Protein 6BW4 (pdb70)

Organism: Homo sapiens (NCBI:txid9606)

Solvent-accessible surface area: 29988 Å² total

CATH classification: 2.130.10.10

Foldseek 3Di:
DVCVVVVVLVVVLVVLVVCCVAWFPDKDKDFFPAFWLEKEWDQDKADDPPDQWIKTKMWTWGADDPDWIWTWIWIATGGCGDIGTQATETDDHTFLYWDAFPVQRLWIWTWHQAFWIFIASNVPADRDYDPVSDHQGPDTEDDGGGTARAKEHQNVQGQWIWDFFQRQKIFIDRRPVVYYGYGPDIARQGPGGWQYKYAQNPDRQWIWTFFQVQWIFIAGNVDPHRRHGPDIANHDPGGWHDKEQQPVDRQWMWTFFQNQWIWIGGNVDRHDTPDIAHDGPGGWHDKYAFLPDRQWIWTFWFSQKIWIFGNVQPPPDDDDDGRRRTLDIDNNGSGTWSYKYHRNPDGQWMWITGRSRMIMTTGTDPVSVD/DDDDDDDDDD/DCVVVVCVVVVVLVVVLVVQVVCCVAWFPDKDKDFFPAFWLEKEWDQDKADPPPDQWIKTKMWTWGADDPDWIWTWIWIDIGGCDIGTQATATDAHTFLYWDAFLVQRLWIWTWHQARKIFIASRVPADRDYDPVSDHQGLETEDDDRGTARAWEHQPVQGQWIWTFFQRQKIFTDRCPPPGRHRYYGYGPDIARQGPGGWQYKYAQNPDRQWIWTFFQVQWIFIAGNVDPDRRHGPDIANHDPGGWHEKEQQNVDRQWIWTFFQNQWIWIAGNVDRHDTPDIAHDGPGGWHDKYYFLPDRQWIWTFWFSQKIWIFGNVQVPPDDPDPGRRRTLDIDNNGSGTWSYKYHRNPDGQWMWITHNSRMIMTTGTDPVSVD/DDDDDDDDDD

Radius of gyration: 29.32 Å; Cα contacts (8 Å, |Δi|>4): 2208; chains: 4; bounding box: 91×79×70 Å

B-factor: mean 55.77, std 14.51, range [29.57, 127.26]

Nearest PDB structures (foldseek):
  6bw4-assembly2_A  TM=9.961E-01  e=3.273E-75  Homo sapiens
  6bw3-assembly1_C  TM=1.002E+00  e=1.172E-74  Homo sapiens
  6bw3-assembly2_A  TM=9.959E-01  e=3.909E-73  Homo sapiens
  2xu7-assembly1_A  TM=9.858E-01  e=8.086E-69  Homo sapiens
  7n40-assembly1_A  TM=9.956E-01  e=6.657E-67  Homo sapiens

GO terms:
  GO:0005634 nucleus (C, IDA)
  GO:0008094 ATP-dependent activity, acting on DNA (F, IDA)
  GO:0006338 chromatin remodeling (P, IDA)
  GO:0005515 protein binding (F, IPI)
  GO:0000781 chromosome, telomeric region (C, IDA)
  GO:0016581 NuRD complex (C, IDA)
  GO:0016589 NURF complex (C, IDA)
  GO:0033186 CAF-1 complex (C, IDA)
  GO:0035098 ESC/E(Z) complex (C, IDA)
  GO:0008285 negative regulation of cell population proliferation (P, TAS)
  GO:0005654 nucleoplasm (C, TAS)
  GO:0042826 histone deacetylase binding (F, IPI)
  GO:0005654 nucleoplasm (C, IDA)
  GO:0006335 DNA replication-dependent chromatin assembly (P, IDA)
  GO:0006338 chromatin remodeling (P, HDA)
  GO:0000785 chromatin (C, IDA)
  GO:0006355 regulation of DNA-templated transcription (P, IDA)
  GO:0042393 histone binding (F, IDA)
  GO:0000118 histone deacetylase complex (C, IDA)
  GO:0032991 protein-containing complex (C, IDA)

Structure (mmCIF, N/CA/C/O backbone):
data_6BW4
#
_entry.id   6BW4
#
_cell.length_a   76.034
_cell.length_b   59.862
_cell.length_c   101.843
_cell.angle_alpha   90.000
_cell.angle_beta   94.550
_cell.angle_gamma   90.000
#
_symmetry.space_group_name_H-M   'P 1 21 1'
#
loop_
_entity.id
_entity.type
_entity.pdbx_description
1 polymer 'Histone-binding protein RBBP4'
2 polymer 'PR domain zinc finger protein 16'
3 non-polymer 'UNKNOWN ATOM OR ION'
4 water water
#
loop_
_atom_site.group_PDB
_atom_site.id
_atom_site.type_symbol
_atom_site.label_atom_id
_atom_site.label_alt_id
_atom_site.label_comp_id
_atom_site.label_asym_id
_atom_site.label_entity_id
_atom_site.label_seq_id
_atom_site.pdbx_PDB_ins_code
_atom_site.Cartn_x
_atom_site.Cartn_y
_atom_site.Cartn_z
_atom_site.occupancy
_atom_site.B_iso_or_equiv
_atom_site.auth_seq_id
_atom_site.auth_comp_id
_atom_site.auth_asym_id
_atom_site.auth_atom_id
_atom_site.pdbx_PDB_model_num
ATOM 1 N N . ASP A 1 11 ? 10.817 47.219 -21.963 1.00 113.57 9 ASP C N 1
ATOM 2 C CA . ASP A 1 11 ? 10.994 46.040 -21.064 1.00 110.94 9 ASP C CA 1
ATOM 3 C C . ASP A 1 11 ? 9.909 44.974 -21.268 1.00 108.14 9 ASP C C 1
ATOM 4 O O . ASP A 1 11 ? 10.181 43.789 -21.039 1.00 107.04 9 ASP C O 1
ATOM 6 N N . ASP A 1 12 ? 8.705 45.379 -21.694 1.00 107.70 10 ASP C N 1
ATOM 7 C CA . ASP A 1 12 ? 7.627 44.415 -22.011 1.00 104.11 10 ASP C CA 1
ATOM 8 C C . ASP A 1 12 ? 8.027 43.497 -23.177 1.00 102.90 10 ASP C C 1
ATOM 9 O O . ASP A 1 12 ? 8.225 42.286 -23.004 1.00 101.51 10 ASP C O 1
ATOM 11 N N . ALA A 1 13 ? 8.198 44.092 -24.356 1.00 105.25 11 ALA C N 1
ATOM 12 C CA . ALA A 1 13 ? 8.584 43.352 -25.584 1.00 103.75 11 ALA C CA 1
ATOM 13 C C . ALA A 1 13 ? 10.070 42.920 -25.641 1.00 103.19 11 ALA C C 1
ATOM 14 O O . ALA A 1 13 ? 10.505 42.359 -26.643 1.00 103.53 11 ALA C O 1
ATOM 16 N N . VAL A 1 14 ? 10.865 43.203 -24.605 1.00 101.20 12 VAL C N 1
ATOM 17 C CA . VAL A 1 14 ? 12.145 42.513 -24.395 1.00 99.85 12 VAL C CA 1
ATOM 18 C C . VAL A 1 14 ? 11.882 41.049 -23.999 1.00 97.86 12 VAL C C 1
ATOM 19 O O . VAL A 1 14 ? 12.512 40.169 -24.547 1.00 98.05 12 VAL C O 1
ATOM 21 N N . GLU A 1 15 ? 10.952 40.786 -23.080 1.00 93.73 13 GLU C N 1
ATOM 22 C CA . GLU A 1 15 ? 10.621 39.402 -22.706 1.00 89.62 13 GLU C CA 1
ATOM 23 C C . GLU A 1 15 ? 10.234 38.543 -23.928 1.00 88.99 13 GLU C C 1
ATOM 24 O O . GLU A 1 15 ? 10.584 37.351 -23.991 1.00 88.49 13 GLU C O 1
ATOM 27 N N . GLU A 1 16 ? 9.551 39.167 -24.901 1.00 87.91 14 GLU C N 1
ATOM 28 C CA . GLU A 1 16 ? 9.230 38.530 -26.198 1.00 85.65 14 GLU C CA 1
ATOM 29 C C . GLU A 1 16 ? 10.474 37.988 -26.940 1.00 85.82 14 GLU C C 1
ATOM 30 O O . GLU A 1 16 ? 10.413 36.916 -27.553 1.00 85.45 14 GLU C O 1
ATOM 33 N N . ARG A 1 17 ? 11.574 38.742 -26.890 1.00 84.88 15 ARG C N 1
ATOM 34 C CA . ARG A 1 17 ? 12.883 38.292 -27.394 1.00 84.84 15 ARG C CA 1
ATOM 35 C C . ARG A 1 17 ? 13.418 37.122 -26.567 1.00 82.38 15 ARG C C 1
ATOM 36 O O . ARG A 1 17 ? 13.949 36.189 -27.133 1.00 81.71 15 ARG C O 1
ATOM 44 N N . VAL A 1 18 ? 13.307 37.199 -25.241 1.00 79.53 16 VAL C N 1
ATOM 45 C CA . VAL A 1 18 ? 13.741 36.125 -24.337 1.00 78.40 16 VAL C CA 1
ATOM 46 C C . VAL A 1 18 ? 13.001 34.816 -24.634 1.00 75.14 16 VAL C C 1
ATOM 47 O O . VAL A 1 18 ? 13.621 33.756 -24.730 1.00 75.17 16 VAL C O 1
ATOM 49 N N . ILE A 1 19 ? 11.686 34.918 -24.808 1.00 72.29 17 ILE C N 1
ATOM 50 C CA . ILE A 1 19 ? 10.849 33.769 -25.133 1.00 71.10 17 ILE C CA 1
ATOM 51 C C . ILE A 1 19 ? 11.177 33.203 -26.527 1.00 71.70 17 ILE C C 1
ATOM 52 O O . ILE A 1 19 ? 11.304 31.989 -26.687 1.00 69.86 17 ILE C O 1
ATOM 57 N N . ASN A 1 20 ? 11.334 34.081 -27.515 1.00 73.01 18 ASN C N 1
ATOM 58 C CA . ASN A 1 20 ? 11.704 33.658 -28.874 1.00 74.26 18 ASN C CA 1
ATOM 59 C C . ASN A 1 20 ? 13.073 32.947 -28.945 1.00 75.23 18 ASN C C 1
ATOM 60 O O . ASN A 1 20 ? 13.206 31.969 -29.654 1.00 74.91 18 ASN C O 1
ATOM 62 N N . GLU A 1 21 ? 14.076 33.434 -28.218 1.00 75.88 19 GLU C N 1
ATOM 63 C CA . GLU A 1 21 ? 15.421 32.828 -28.241 1.00 77.97 19 GLU C CA 1
ATOM 64 C C . GLU A 1 21 ? 15.469 31.488 -27.497 1.00 76.06 19 GLU C C 1
ATOM 65 O O . GLU A 1 21 ? 16.160 30.576 -27.931 1.00 76.28 19 GLU C O 1
ATOM 71 N N . GLU A 1 22 ? 14.738 31.365 -26.394 1.00 73.63 20 GLU C N 1
ATOM 72 C CA . GLU A 1 22 ? 14.663 30.101 -25.659 1.00 72.28 20 GLU C CA 1
ATOM 73 C C . GLU A 1 22 ? 13.953 29.005 -26.460 1.00 69.69 20 GLU C C 1
ATOM 74 O O . GLU A 1 22 ? 14.374 27.847 -26.438 1.00 68.13 20 GLU C O 1
ATOM 80 N N . TYR A 1 23 ? 12.881 29.387 -27.149 1.00 67.64 21 TYR C N 1
ATOM 81 C CA . TYR A 1 23 ? 12.163 28.491 -28.044 1.00 66.88 21 TYR C CA 1
ATOM 82 C C . TYR A 1 23 ? 13.026 28.049 -29.242 1.00 68.77 21 TYR C C 1
ATOM 83 O O . TYR A 1 23 ? 12.899 26.923 -29.699 1.00 68.89 21 TYR C O 1
ATOM 92 N N . LYS A 1 24 ? 13.897 28.927 -29.734 1.00 70.78 22 LYS C N 1
ATOM 93 C CA . LYS A 1 24 ? 14.840 28.584 -30.803 1.00 72.86 22 LYS C CA 1
ATOM 94 C C . LYS A 1 24 ? 15.828 27.519 -30.343 1.00 73.54 22 LYS C C 1
ATOM 95 O O . LYS A 1 24 ? 16.107 26.583 -31.080 1.00 74.68 22 LYS C O 1
ATOM 97 N N . ILE A 1 25 ? 16.343 27.660 -29.124 1.00 72.70 23 ILE C N 1
ATOM 98 C CA . ILE A 1 25 ? 17.242 26.662 -28.536 1.00 72.92 23 ILE C CA 1
ATOM 99 C C . ILE A 1 25 ? 16.493 25.354 -28.257 1.00 70.56 23 ILE C C 1
ATOM 100 O O . ILE A 1 25 ? 16.991 24.280 -28.593 1.00 71.30 23 ILE C O 1
ATOM 105 N N . TRP A 1 26 ? 15.301 25.450 -27.678 1.00 67.53 24 TRP C N 1
ATOM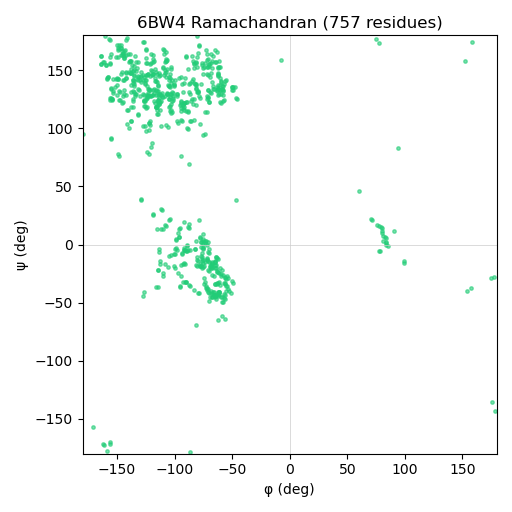 106 C CA . TRP A 1 26 ? 14.474 24.272 -27.401 1.00 65.54 24 TRP C CA 1
ATOM 107 C C . TRP A 1 26 ? 14.168 23.477 -28.695 1.00 66.08 24 TRP C C 1
ATOM 108 O O . TRP A 1 26 ? 14.357 22.264 -28.743 1.00 65.65 24 TRP C O 1
ATOM 119 N N . LYS A 1 27 ? 13.714 24.184 -29.724 1.00 67.00 25 LYS C N 1
ATOM 120 C CA . LYS A 1 27 ? 13.388 23.593 -31.025 1.00 68.14 25 LYS C CA 1
ATOM 121 C C . LYS A 1 27 ? 14.611 22.854 -31.606 1.00 70.54 25 LYS C C 1
ATOM 122 O O . LYS A 1 27 ? 14.474 21.748 -32.117 1.00 69.51 25 LYS C O 1
ATOM 125 N N . LYS A 1 28 ? 15.796 23.455 -31.496 1.00 72.58 26 LYS C N 1
ATOM 126 C CA . LYS A 1 28 ? 17.052 22.819 -31.953 1.00 75.42 26 LYS C CA 1
ATOM 127 C C . LYS A 1 28 ? 17.422 21.530 -31.196 1.00 74.70 26 LYS C C 1
ATOM 128 O O . LYS A 1 28 ? 18.005 20.630 -31.780 1.00 75.78 26 LYS C O 1
ATOM 130 N N . ASN A 1 29 ? 17.091 21.464 -29.908 1.00 72.93 27 ASN C N 1
ATOM 131 C CA . ASN A 1 29 ? 17.468 20.340 -29.038 1.00 72.70 27 ASN C CA 1
ATOM 132 C C . ASN A 1 29 ? 16.458 19.178 -28.958 1.00 70.96 27 ASN C C 1
ATOM 133 O O . ASN A 1 29 ? 16.766 18.160 -28.330 1.00 71.31 27 ASN C O 1
ATOM 138 N N . THR A 1 30 ? 15.287 19.308 -29.587 1.00 70.08 28 THR C N 1
ATOM 139 C CA . THR A 1 30 ? 14.249 18.273 -29.483 1.00 69.00 28 THR C CA 1
ATOM 140 C C . THR A 1 30 ? 14.673 16.845 -29.915 1.00 70.86 28 THR C C 1
ATOM 141 O O . THR A 1 30 ? 14.195 15.885 -29.329 1.00 70.23 28 THR C O 1
ATOM 145 N N . PRO A 1 31 ? 15.564 16.699 -30.916 1.00 75.28 29 PRO C N 1
ATOM 146 C CA . PRO A 1 31 ? 16.021 15.341 -31.253 1.00 77.71 29 PRO C CA 1
ATOM 147 C C . PRO A 1 31 ? 16.768 14.576 -30.150 1.00 79.05 29 PRO C C 1
ATOM 148 O O . PRO A 1 31 ? 16.773 13.346 -30.200 1.00 80.35 29 PRO C O 1
ATOM 152 N N . PHE A 1 32 ? 17.383 15.263 -29.187 1.00 80.26 30 PHE C N 1
ATOM 153 C CA . PHE A 1 32 ? 17.985 14.533 -28.057 1.00 81.12 30 PHE C CA 1
ATOM 154 C C . PHE A 1 32 ? 17.114 14.451 -26.813 1.00 76.87 30 PHE C C 1
ATOM 155 O O . PHE A 1 32 ? 17.275 13.513 -26.031 1.00 78.55 30 PHE C O 1
ATOM 163 N N . LEU A 1 33 ? 16.191 15.387 -26.633 1.00 71.59 31 LEU C N 1
ATOM 164 C CA . LEU A 1 33 ? 15.355 15.419 -25.421 1.00 66.96 31 LEU C CA 1
ATOM 165 C C . LEU A 1 33 ? 14.009 14.691 -25.526 1.00 62.44 31 LEU C C 1
ATOM 166 O O . LEU A 1 33 ? 13.377 14.430 -24.496 1.00 59.89 31 LEU C O 1
ATOM 171 N N . TYR A 1 34 ? 13.547 14.403 -26.745 1.00 61.23 32 TYR C N 1
ATOM 172 C CA . TYR A 1 34 ? 12.222 13.814 -26.953 1.00 58.80 32 TYR C CA 1
ATOM 173 C C . TYR A 1 34 ? 12.280 12.573 -27.844 1.00 59.42 32 TYR C C 1
ATOM 174 O O . TYR A 1 34 ? 13.082 12.509 -28.766 1.00 60.96 32 TYR C O 1
ATOM 183 N N . ASP A 1 35 ? 11.429 11.596 -27.556 1.00 58.36 33 ASP C N 1
ATOM 184 C CA . ASP A 1 35 ? 11.139 10.506 -28.504 1.00 59.51 33 ASP C CA 1
ATOM 185 C C . ASP A 1 35 ? 9.945 10.853 -29.391 1.00 58.44 33 ASP C C 1
ATOM 186 O O . ASP A 1 35 ? 9.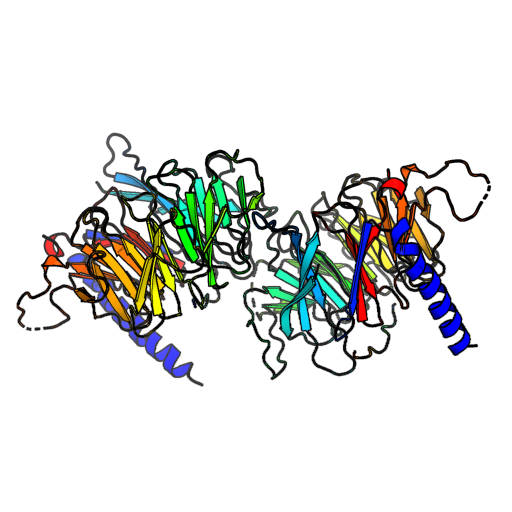742 10.225 -30.426 1.00 58.91 33 ASP C O 1
ATOM 191 N N . LEU A 1 36 ? 9.162 11.847 -28.990 1.00 56.70 34 LEU C N 1
ATOM 192 C CA . LEU A 1 36 ? 8.049 12.330 -29.789 1.00 55.74 34 LEU C CA 1
ATOM 193 C C . LEU A 1 36 ? 7.720 13.781 -29.426 1.00 54.68 34 LEU C C 1
ATOM 194 O O . LEU A 1 36 ? 7.633 14.118 -28.259 1.00 52.94 34 LEU C O 1
ATOM 199 N N . VAL A 1 37 ? 7.527 14.606 -30.450 1.00 56.16 35 VAL C N 1
ATOM 200 C CA . VAL A 1 37 ? 6.987 15.965 -30.315 1.00 55.97 35 VAL C CA 1
ATOM 201 C C . VAL A 1 37 ? 6.044 16.247 -31.473 1.00 56.10 35 VAL C C 1
ATOM 202 O O . VAL A 1 37 ? 6.481 16.296 -32.609 1.00 58.35 35 VAL C O 1
ATOM 206 N N . MET A 1 38 ? 4.764 16.448 -31.177 1.00 55.45 36 MET C N 1
ATOM 207 C CA . MET A 1 38 ? 3.795 16.878 -32.183 1.00 56.46 36 MET C CA 1
ATOM 208 C C . MET A 1 38 ? 3.222 18.201 -31.704 1.00 54.79 36 MET C C 1
ATOM 209 O O . MET A 1 38 ? 2.779 18.307 -30.567 1.00 51.43 36 MET C O 1
ATOM 214 N N . THR A 1 39 ? 3.260 19.192 -32.590 1.00 55.90 37 THR C N 1
ATOM 215 C CA . THR A 1 39 ? 2.718 20.518 -32.314 1.00 55.66 37 THR C CA 1
ATOM 216 C C . THR A 1 39 ? 1.527 20.768 -33.234 1.00 55.30 37 THR C C 1
ATOM 217 O O . THR A 1 39 ? 1.568 20.458 -34.421 1.00 55.38 37 THR C O 1
ATOM 221 N N . HIS A 1 40 ? 0.468 21.328 -32.666 1.00 54.23 38 HIS C N 1
ATOM 222 C CA . HIS A 1 40 ? -0.728 21.654 -33.427 1.00 53.90 38 HIS C CA 1
ATOM 223 C C . HIS A 1 40 ? -1.335 22.944 -32.899 1.00 52.57 38 HIS C C 1
ATOM 224 O O . HIS A 1 40 ? -1.535 23.104 -31.696 1.00 49.71 38 HIS C O 1
ATOM 231 N N . ALA A 1 41 ? -1.608 23.855 -33.824 1.00 53.32 39 ALA C N 1
ATOM 232 C CA . ALA A 1 41 ? -2.232 25.117 -33.523 1.00 53.27 39 ALA C CA 1
ATOM 233 C C . ALA A 1 41 ? -3.745 24.923 -33.635 1.00 52.75 39 ALA C C 1
ATOM 234 O O . ALA A 1 41 ? -4.266 24.649 -34.723 1.00 53.22 39 ALA C O 1
ATOM 236 N N . LEU A 1 42 ? -4.450 25.057 -32.510 1.00 50.56 40 LEU C N 1
ATOM 237 C CA . LEU A 1 42 ? -5.891 25.047 -32.532 1.00 50.41 40 LEU C CA 1
ATOM 238 C C . LEU A 1 42 ? -6.418 26.416 -33.059 1.00 52.18 40 LEU C C 1
ATOM 239 O O . LEU A 1 42 ? -5.736 27.453 -32.940 1.00 52.94 40 LEU C O 1
ATOM 244 N N . GLU A 1 43 ? -7.624 26.400 -33.633 1.00 53.08 41 GLU C N 1
ATOM 245 C CA . GLU A 1 43 ? -8.307 27.629 -34.076 1.00 56.06 41 GLU C CA 1
ATOM 246 C C . GLU A 1 43 ? -8.459 28.627 -32.924 1.00 55.24 41 GLU C C 1
ATOM 247 O O . GLU A 1 43 ? -8.188 29.822 -33.095 1.00 56.09 41 GLU C O 1
ATOM 253 N N . TRP A 1 44 ? -8.915 28.116 -31.778 1.00 51.90 42 TRP C N 1
ATOM 254 C CA . TRP A 1 44 ? -8.947 28.832 -30.523 1.00 51.42 42 TRP C CA 1
ATOM 255 C C . TRP A 1 44 ? -8.207 28.044 -29.445 1.00 49.19 42 TRP C C 1
ATOM 256 O O . TRP A 1 44 ? -8.131 26.811 -29.524 1.00 49.69 42 TRP C O 1
ATOM 267 N N . PRO A 1 45 ? -7.711 28.735 -28.394 1.00 47.79 43 PRO C N 1
ATOM 268 C CA . PRO A 1 45 ? -7.083 27.977 -27.309 1.00 45.75 43 PRO C CA 1
ATOM 269 C C . PRO A 1 45 ? -8.056 27.129 -26.525 1.00 44.58 43 PRO C C 1
ATOM 270 O O . PRO A 1 45 ? -9.241 27.439 -26.471 1.00 43.39 43 PRO C O 1
ATOM 274 N N . SER A 1 46 ? -7.551 26.027 -25.957 1.00 43.30 44 SER C N 1
ATOM 275 C CA . SER A 1 46 ? -8.304 25.196 -25.044 1.00 41.73 44 SER C CA 1
ATOM 276 C C . SER A 1 46 ? -7.796 25.489 -23.620 1.00 42.05 44 SER C C 1
ATOM 277 O O . SER A 1 46 ? -6.606 25.588 -23.401 1.00 41.46 44 SER C O 1
ATOM 280 N N . LEU A 1 47 ? -8.716 25.634 -22.675 1.00 41.81 45 LEU C N 1
ATOM 281 C CA . LEU A 1 47 ? -8.377 25.705 -21.272 1.00 41.72 45 LEU C CA 1
ATOM 282 C C . LEU A 1 47 ? -8.280 24.325 -20.614 1.00 41.54 45 LEU C C 1
ATOM 283 O O . LEU A 1 47 ? -7.881 24.245 -19.488 1.00 40.93 45 LEU C O 1
ATOM 288 N N . THR A 1 48 ? -8.605 23.270 -21.353 1.00 41.66 46 THR C N 1
ATOM 289 C CA . THR A 1 48 ? -8.832 21.941 -20.813 1.00 41.01 46 THR C CA 1
ATOM 290 C C . THR A 1 48 ? -8.281 20.849 -21.743 1.00 39.48 46 THR C C 1
ATOM 291 O O . THR A 1 48 ? -8.243 20.988 -22.969 1.00 37.89 46 THR C O 1
ATOM 295 N N . ALA A 1 49 ? -7.819 19.757 -21.135 1.00 38.90 47 ALA C N 1
ATOM 296 C CA . ALA A 1 49 ? -7.303 18.638 -21.915 1.00 39.29 47 ALA C CA 1
ATOM 297 C C . ALA A 1 49 ? -7.457 17.388 -21.113 1.00 38.95 47 ALA C C 1
ATOM 298 O O . ALA A 1 49 ? -7.100 17.377 -19.934 1.00 38.39 47 ALA C O 1
ATOM 300 N N . GLN A 1 50 ? -8.021 16.344 -21.722 1.00 37.81 48 GLN C N 1
ATOM 301 C CA . GLN A 1 50 ? -8.121 15.024 -21.069 1.00 36.92 48 GLN C CA 1
ATOM 302 C C . GLN A 1 50 ? -8.182 13.985 -22.157 1.00 36.98 48 GLN C C 1
ATOM 303 O O . GLN A 1 50 ? -9.065 14.025 -23.021 1.00 36.18 48 GLN C O 1
ATOM 309 N N . TRP A 1 51 ? -7.269 13.037 -22.097 1.00 37.59 49 TRP C N 1
ATOM 310 C CA . TRP A 1 51 ? -7.326 11.866 -22.971 1.00 37.99 49 TRP C CA 1
ATOM 311 C C . TRP A 1 51 ? -8.532 11.028 -22.640 1.00 36.95 49 TRP C C 1
ATOM 312 O O . TRP A 1 51 ? -8.829 10.790 -21.471 1.00 35.23 49 TRP C O 1
ATOM 323 N N . LEU A 1 52 ? -9.262 10.617 -23.671 1.00 38.42 50 LEU C N 1
ATOM 324 C CA . LEU A 1 52 ? -10.289 9.596 -23.520 1.00 40.10 50 LEU C CA 1
ATOM 325 C C . LEU A 1 52 ? -9.587 8.211 -23.329 1.00 40.95 50 LEU C C 1
ATOM 326 O O . LEU A 1 52 ? -8.430 8.030 -23.721 1.00 40.78 50 LEU C O 1
ATOM 331 N N . PRO A 1 53 ? -10.265 7.246 -22.715 1.00 41.97 51 PRO C N 1
ATOM 332 C CA . PRO A 1 53 ? -9.559 5.993 -22.303 1.00 43.97 51 PRO C CA 1
ATOM 333 C C . PRO A 1 53 ? -9.237 5.022 -23.445 1.00 45.09 51 PRO C C 1
ATOM 334 O O . PRO A 1 53 ? -8.338 4.164 -23.285 1.00 46.77 51 PRO C O 1
ATOM 338 N N . ASP A 1 54 ? -9.922 5.157 -24.585 1.00 44.09 52 ASP C N 1
ATOM 339 C CA . ASP A 1 54 ? -9.813 4.190 -25.656 1.00 44.40 52 ASP C CA 1
ATOM 340 C C . ASP A 1 54 ? -8.614 4.434 -26.583 1.00 43.66 52 ASP C C 1
ATOM 341 O O . ASP A 1 54 ? -8.282 5.574 -26.899 1.00 45.53 52 ASP C O 1
ATOM 346 N N . VAL A 1 55 ? -7.991 3.345 -27.014 1.00 43.41 53 VAL C N 1
ATOM 347 C CA . VAL A 1 55 ? -7.019 3.328 -28.081 1.00 42.86 53 VAL C CA 1
ATOM 348 C C . VAL A 1 55 ? -7.442 2.285 -29.102 1.00 43.61 53 VAL C C 1
ATOM 349 O O . VAL A 1 55 ? -7.917 1.217 -28.743 1.00 42.47 53 VAL C O 1
ATOM 353 N N . THR A 1 56 ? -7.235 2.603 -30.380 1.00 44.14 54 THR C N 1
ATOM 354 C CA . THR A 1 56 ? -7.472 1.704 -31.465 1.00 46.50 54 THR C CA 1
ATOM 355 C C . THR A 1 56 ? -6.138 1.493 -32.159 1.00 47.63 54 THR C C 1
ATOM 356 O O . THR A 1 56 ? -5.437 2.465 -32.429 1.00 47.88 54 THR C O 1
ATOM 360 N N . ARG A 1 57 ? -5.793 0.237 -32.444 1.00 48.59 55 ARG C N 1
ATOM 361 C CA . ARG A 1 57 ? -4.544 -0.117 -33.113 1.00 50.90 55 ARG C CA 1
ATOM 362 C C . ARG A 1 57 ? -4.884 -0.847 -34.422 1.00 53.70 55 ARG C C 1
ATOM 363 O O . ARG A 1 57 ? -4.902 -2.082 -34.451 1.00 54.34 55 ARG C O 1
ATOM 371 N N . PRO A 1 58 ? -5.166 -0.093 -35.513 1.00 54.81 56 PRO C N 1
ATOM 372 C CA . PRO A 1 58 ? -5.671 -0.795 -36.719 1.00 57.33 56 PRO C CA 1
ATOM 373 C C . PRO A 1 58 ? -4.667 -1.794 -37.281 1.00 60.19 56 PRO C C 1
ATOM 374 O O . PRO A 1 58 ? -3.478 -1.489 -37.362 1.00 59.88 56 PRO C O 1
ATOM 378 N N . GLU A 1 59 ? -5.148 -2.975 -37.667 1.00 63.79 57 GLU C N 1
ATOM 379 C CA . GLU A 1 59 ? -4.281 -4.044 -38.177 1.00 68.32 57 GLU C CA 1
ATOM 380 C C . GLU A 1 59 ? -3.479 -3.579 -39.389 1.00 70.35 57 GLU C C 1
ATOM 381 O O . GLU A 1 59 ? -4.038 -3.070 -40.370 1.00 68.24 57 GLU C O 1
ATOM 387 N N . GLY A 1 60 ? -2.159 -3.719 -39.283 1.00 73.52 58 GLY C N 1
ATOM 388 C CA . GLY A 1 60 ? -1.260 -3.464 -40.406 1.00 78.19 58 GLY C CA 1
ATOM 389 C C . GLY A 1 60 ? -0.963 -2.005 -40.716 1.00 79.25 58 GLY C C 1
ATOM 390 O O . GLY A 1 60 ? -0.464 -1.704 -41.801 1.00 82.09 58 GLY C O 1
ATOM 391 N N . LYS A 1 61 ? -1.262 -1.096 -39.785 1.00 78.55 59 LYS C N 1
ATOM 392 C CA . LYS A 1 61 ? -0.896 0.312 -39.926 1.00 78.22 59 LYS C CA 1
ATOM 393 C C . LYS A 1 61 ? 0.239 0.610 -38.957 1.00 76.88 59 LYS C C 1
ATOM 394 O O . LYS A 1 61 ? 0.414 -0.097 -37.979 1.00 76.35 59 LYS C O 1
ATOM 400 N N . ASP A 1 62 ? 1.000 1.664 -39.232 1.00 77.81 60 ASP C N 1
ATOM 401 C CA . ASP A 1 62 ? 2.163 2.039 -38.395 1.00 77.07 60 ASP C CA 1
ATOM 402 C C . ASP A 1 62 ? 1.836 2.964 -37.213 1.00 71.22 60 ASP C C 1
ATOM 403 O O . ASP A 1 62 ? 2.750 3.523 -36.606 1.00 71.56 60 ASP C O 1
ATOM 408 N N . PHE A 1 63 ? 0.553 3.105 -36.872 1.00 65.03 61 PHE C N 1
ATOM 409 C CA . PHE A 1 63 ? 0.122 4.066 -35.866 1.00 60.45 61 PHE C CA 1
ATOM 410 C C . PHE A 1 63 ? -1.050 3.531 -35.049 1.00 56.51 61 PHE C C 1
ATOM 411 O O . PHE A 1 63 ? -1.725 2.612 -35.471 1.00 54.88 61 PHE C O 1
ATOM 419 N N . SER A 1 64 ? -1.306 4.173 -33.912 1.00 51.25 62 SER C N 1
ATOM 420 C CA . SER A 1 64 ? -2.525 3.981 -33.133 1.00 49.55 62 SER C CA 1
ATOM 421 C C . SER A 1 64 ? -3.338 5.271 -33.008 1.00 48.20 62 SER C C 1
ATOM 422 O O . SER A 1 64 ? -2.799 6.351 -33.154 1.00 47.30 62 SER C O 1
ATOM 425 N N . ILE A 1 65 ? -4.634 5.137 -32.745 1.00 48.34 63 ILE C N 1
ATOM 426 C CA . ILE A 1 65 ? -5.562 6.265 -32.707 1.00 47.60 63 ILE C CA 1
ATOM 427 C C . ILE A 1 65 ? -6.074 6.441 -31.298 1.00 46.41 63 ILE C C 1
ATOM 428 O O . ILE A 1 65 ? -6.677 5.516 -30.727 1.00 44.68 63 ILE C O 1
ATOM 433 N N . HIS A 1 66 ? -5.848 7.649 -30.778 1.00 44.61 64 HIS C N 1
ATOM 434 C CA . HIS A 1 66 ? -6.222 8.093 -29.449 1.00 45.09 64 HIS C CA 1
ATOM 435 C C . HIS A 1 66 ? -7.128 9.279 -29.567 1.00 45.55 64 HIS C C 1
ATOM 436 O O . HIS A 1 66 ? -7.194 9.894 -30.651 1.00 48.71 64 HIS C O 1
ATOM 443 N N . ARG A 1 67 ? -7.822 9.619 -28.494 1.00 44.36 65 ARG C N 1
ATOM 444 C CA . ARG A 1 67 ? -8.768 10.739 -28.549 1.00 45.31 65 ARG C CA 1
ATOM 445 C C . ARG A 1 67 ? -8.674 11.602 -27.291 1.00 43.94 65 ARG C C 1
ATOM 446 O O . ARG A 1 67 ? -8.299 11.104 -26.205 1.00 41.62 65 ARG C O 1
ATOM 454 N N . LEU A 1 68 ? -8.986 12.891 -27.461 1.00 43.12 66 LEU C N 1
ATOM 455 C CA . LEU A 1 68 ? -8.853 13.900 -26.424 1.00 43.77 66 LEU C CA 1
ATOM 456 C C . LEU A 1 68 ? -10.144 14.694 -26.300 1.00 43.56 66 LEU C C 1
ATOM 457 O O . LEU A 1 68 ? -10.764 15.023 -27.320 1.00 42.51 66 LEU C O 1
ATOM 462 N N . VAL A 1 69 ? -10.513 15.026 -25.068 1.00 42.37 67 VAL C N 1
ATOM 463 C CA . VAL A 1 69 ? -11.540 16.002 -24.806 1.00 43.78 67 VAL C CA 1
ATOM 464 C C . VAL A 1 69 ? -10.853 17.369 -24.655 1.00 43.89 67 VAL C C 1
ATOM 465 O O . VAL A 1 69 ? -9.962 17.569 -23.771 1.00 42.06 67 VAL C O 1
ATOM 469 N N . LEU A 1 70 ? -11.276 18.290 -25.510 1.00 42.33 68 LEU C N 1
ATOM 470 C CA . LEU A 1 70 ? -10.797 19.676 -25.511 1.00 41.67 68 LEU C CA 1
ATOM 471 C C . LEU A 1 70 ? -11.985 20.615 -25.454 1.00 42.31 68 LEU C C 1
ATOM 472 O O . LEU A 1 70 ? -13.140 20.178 -25.474 1.00 43.10 68 LEU C O 1
ATOM 477 N N . GLY A 1 71 ? -11.702 21.912 -25.330 1.00 43.03 69 GLY C N 1
ATOM 478 C CA . GLY A 1 71 ? -12.731 22.926 -25.452 1.00 43.15 69 GLY C CA 1
ATOM 479 C C . GLY A 1 71 ? -12.169 24.111 -26.187 1.00 44.30 69 GLY C C 1
ATOM 480 O O . GLY A 1 71 ? -10.995 24.110 -26.582 1.00 44.53 69 GLY C O 1
ATOM 481 N N . THR A 1 72 ? -13.026 25.104 -26.405 1.00 45.35 70 THR C N 1
ATOM 482 C CA . THR A 1 72 ? -12.596 26.408 -26.886 1.00 45.80 70 THR C CA 1
ATOM 483 C C . THR A 1 72 ? -12.646 27.464 -25.777 1.00 45.29 70 THR C C 1
ATOM 484 O O . THR A 1 72 ? -13.367 27.346 -24.805 1.00 42.50 70 THR C O 1
ATOM 488 N N . HIS A 1 73 ? -11.881 28.520 -26.001 1.00 47.06 71 HIS C N 1
ATOM 489 C CA . HIS A 1 73 ? -11.942 29.766 -25.255 1.00 47.85 71 HIS C CA 1
ATOM 490 C C . HIS A 1 73 ? -11.812 30.825 -26.327 1.00 50.53 71 HIS C C 1
ATOM 491 O O . HIS A 1 73 ? -10.758 30.986 -26.921 1.00 50.86 71 HIS C O 1
ATOM 498 N N . THR A 1 74 ? -12.918 31.495 -26.629 1.00 51.65 72 THR C N 1
ATOM 499 C CA . THR A 1 74 ? -12.944 32.494 -27.685 1.00 53.49 72 THR C CA 1
ATOM 500 C C . THR A 1 74 ? -13.034 33.853 -27.044 1.00 55.59 72 THR C C 1
ATOM 501 O O . THR A 1 74 ? -13.359 33.965 -25.870 1.00 56.11 72 THR C O 1
ATOM 505 N N . SER A 1 75 ? -12.775 34.870 -27.835 1.00 59.92 73 SER C N 1
ATOM 506 C CA . SER A 1 75 ? -13.049 36.227 -27.437 1.00 62.48 73 SER C CA 1
ATOM 507 C C . SER A 1 75 ? -14.275 36.522 -28.289 1.00 63.03 73 SER C C 1
ATOM 508 O O . SER A 1 75 ? -14.175 36.704 -29.497 1.00 64.93 73 SER C O 1
ATOM 511 N N . ASP A 1 76 ? -15.445 36.448 -27.674 1.00 61.88 74 ASP C N 1
ATOM 512 C CA . ASP A 1 76 ? -16.691 36.915 -28.271 1.00 62.65 74 ASP C CA 1
ATOM 513 C C . ASP A 1 76 ? -17.051 36.199 -29.596 1.00 61.98 74 ASP C C 1
ATOM 514 O O . ASP A 1 76 ? -17.412 36.833 -30.587 1.00 62.26 74 ASP C O 1
ATOM 519 N N . GLU A 1 77 ? -16.937 34.879 -29.597 1.00 58.39 75 GLU C N 1
ATOM 520 C CA . GLU A 1 77 ? -17.410 34.025 -30.696 1.00 59.40 75 GLU C CA 1
ATOM 521 C C . GLU A 1 77 ? -17.974 32.732 -30.127 1.00 56.19 75 GLU C C 1
ATOM 522 O O . GLU A 1 77 ? -17.782 32.436 -28.946 1.00 50.29 75 GLU C O 1
ATOM 528 N N . GLN A 1 78 ? -18.679 31.963 -30.953 1.00 54.99 76 GLN C N 1
ATOM 529 C CA . GLN A 1 78 ? -19.338 30.749 -30.467 1.00 54.43 76 GLN C CA 1
ATOM 530 C C . GLN A 1 78 ? -18.302 29.745 -29.937 1.00 51.27 76 GLN C C 1
ATOM 531 O O . GLN A 1 78 ? -17.324 29.463 -30.596 1.00 51.25 76 GLN C O 1
ATOM 537 N N . ASN A 1 79 ? -18.500 29.254 -28.718 1.00 48.49 77 ASN C N 1
ATOM 538 C CA . ASN A 1 79 ? -17.620 28.238 -28.168 1.00 45.89 77 ASN C CA 1
ATOM 539 C C . ASN A 1 79 ? -18.084 26.822 -28.490 1.00 45.74 77 ASN C C 1
ATOM 540 O O . ASN A 1 79 ? -19.236 26.598 -28.799 1.00 45.57 77 ASN C O 1
ATOM 545 N N . HIS A 1 80 ? -17.165 25.871 -28.376 1.00 45.23 78 HIS C N 1
ATOM 546 C CA . HIS A 1 80 ? -17.472 24.446 -28.586 1.00 45.34 78 HIS C CA 1
ATOM 547 C C . HIS A 1 80 ? -16.727 23.539 -27.616 1.00 44.97 78 HIS C C 1
ATOM 548 O O . HIS A 1 80 ? -15.585 23.804 -27.274 1.00 43.69 78 HIS C O 1
ATOM 555 N N . LEU A 1 81 ? -17.420 22.480 -27.191 1.00 45.99 79 LEU C N 1
ATOM 556 C CA . LEU A 1 81 ? -16.808 21.291 -26.612 1.00 44.82 79 LEU C CA 1
ATOM 557 C C . LEU A 1 81 ? -16.341 20.444 -27.774 1.00 44.82 79 LEU C C 1
ATOM 558 O O . LEU A 1 81 ? -17.071 20.289 -28.768 1.00 44.85 79 LEU C O 1
ATOM 563 N N . VAL A 1 82 ? -15.128 19.897 -27.648 1.00 43.55 80 VAL C N 1
ATOM 564 C CA . VAL A 1 82 ? -14.420 19.318 -28.785 1.00 44.48 80 VAL C CA 1
ATOM 565 C C . VAL A 1 82 ? -13.869 17.927 -28.453 1.00 43.74 80 VAL C C 1
ATOM 566 O O . VAL A 1 82 ? -13.255 17.741 -27.417 1.00 39.24 80 VAL C O 1
ATOM 570 N N . ILE A 1 83 ? -14.067 16.970 -29.357 1.00 45.63 81 ILE C N 1
ATOM 571 C CA . ILE A 1 83 ? -13.357 15.669 -29.261 1.00 46.48 81 ILE C CA 1
ATOM 572 C C . ILE A 1 83 ? -12.430 15.627 -30.470 1.00 47.46 81 ILE C C 1
ATOM 573 O O . ILE A 1 83 ? -12.887 15.772 -31.624 1.00 45.45 81 ILE C O 1
ATOM 578 N N . ALA A 1 84 ? -11.136 15.494 -30.199 1.00 46.56 82 ALA C N 1
ATOM 579 C CA . ALA A 1 84 ? -10.128 15.363 -31.245 1.00 48.19 82 ALA C CA 1
ATOM 580 C C . ALA A 1 84 ? -9.549 13.952 -31.256 1.00 49.36 82 ALA C C 1
ATOM 581 O O . ALA A 1 84 ? -9.497 13.281 -30.205 1.00 46.63 82 ALA C O 1
ATOM 583 N N . SER A 1 85 ? -9.100 13.531 -32.440 1.00 50.68 83 SER C N 1
ATOM 584 C CA . SER A 1 85 ? -8.331 12.310 -32.607 1.00 52.43 83 SER C CA 1
ATOM 585 C C . SER A 1 85 ? -6.864 12.640 -32.899 1.00 52.66 83 SER C C 1
ATOM 586 O O . SER A 1 85 ? -6.543 13.619 -33.581 1.00 53.89 83 SER C O 1
ATOM 589 N N . VAL A 1 86 ? -5.982 11.808 -32.378 1.00 52.11 84 VAL C N 1
ATOM 590 C CA . VAL A 1 86 ? -4.541 11.956 -32.516 1.00 52.04 84 VAL C CA 1
ATOM 591 C C . VAL A 1 86 ? -4.020 10.614 -32.985 1.00 51.99 84 VAL C C 1
ATOM 592 O O . VAL A 1 86 ? -4.316 9.618 -32.357 1.00 49.84 84 VAL C O 1
ATOM 596 N N . GLN A 1 87 ? -3.254 10.595 -34.067 1.00 53.22 85 GLN C N 1
ATOM 597 C CA . GLN A 1 87 ? -2.537 9.386 -34.515 1.00 55.92 85 GLN C CA 1
ATOM 598 C C . GLN A 1 87 ? -1.131 9.433 -33.945 1.00 58.02 85 GLN C C 1
ATOM 599 O O . GLN A 1 87 ? -0.399 10.395 -34.181 1.00 61.25 85 GLN C O 1
ATOM 605 N N . LEU A 1 88 ? -0.764 8.402 -33.192 1.00 57.87 86 LEU C N 1
ATOM 606 C CA . LEU A 1 88 ? 0.562 8.279 -32.595 1.00 59.74 86 LEU C CA 1
ATOM 607 C C . LEU A 1 88 ? 1.264 7.086 -33.217 1.00 63.17 86 LEU C C 1
ATOM 608 O O . LEU A 1 88 ? 0.642 6.044 -33.380 1.00 62.53 86 LEU C O 1
ATOM 613 N N . PRO A 1 89 ? 2.559 7.240 -33.552 1.00 66.78 87 PRO C N 1
ATOM 614 C CA . PRO A 1 89 ? 3.288 6.107 -34.140 1.00 69.14 87 PRO C CA 1
ATOM 615 C C . PRO A 1 89 ? 3.590 4.986 -33.147 1.00 69.12 87 PRO C C 1
ATOM 616 O O . PRO A 1 89 ? 3.500 5.176 -31.939 1.00 68.06 87 PRO C O 1
ATOM 620 N N . ASN A 1 90 ? 3.941 3.811 -33.678 1.00 71.54 88 ASN C N 1
ATOM 621 C CA . ASN A 1 90 ? 4.264 2.636 -32.860 1.00 71.31 88 ASN C CA 1
ATOM 622 C C . ASN A 1 90 ? 5.712 2.743 -32.371 1.00 72.91 88 ASN C C 1
ATOM 623 O O . ASN A 1 90 ? 6.579 1.940 -32.715 1.00 76.32 88 ASN C O 1
ATOM 628 N N . GLY A 1 115 ? 1.706 11.075 -38.207 1.00 85.76 113 GLY C N 1
ATOM 629 C CA . GLY A 1 115 ? 1.104 11.519 -36.955 1.00 84.27 113 GLY C CA 1
ATOM 630 C C . GLY A 1 115 ? 0.303 12.797 -37.145 1.00 83.31 113 GLY C C 1
ATOM 631 O O . GLY A 1 115 ? 0.873 13.881 -37.110 1.00 87.14 113 GLY C O 1
ATOM 632 N N . LYS A 1 116 ? -1.010 12.660 -37.360 1.00 80.97 114 LYS C N 1
ATOM 633 C CA . LYS A 1 116 ? -1.930 13.785 -37.576 1.00 79.30 114 LYS C CA 1
ATOM 634 C C . LYS A 1 116 ? -2.822 14.017 -36.365 1.00 74.73 114 LYS C C 1
ATOM 635 O O . LYS A 1 116 ? -3.005 13.118 -35.536 1.00 70.79 114 LYS C O 1
ATOM 638 N N . ILE A 1 117 ? -3.375 15.228 -36.279 1.00 71.95 115 ILE C N 1
ATOM 639 C CA . ILE A 1 117 ? -4.341 15.621 -35.243 1.00 68.31 115 ILE C CA 1
ATOM 640 C C . ILE A 1 117 ? -5.567 16.181 -35.945 1.00 67.94 115 ILE C C 1
ATOM 641 O O . ILE A 1 117 ? -5.446 17.109 -36.731 1.00 71.70 115 ILE C O 1
ATOM 646 N N . GLU A 1 118 ? -6.739 15.613 -35.664 1.00 66.13 116 GLU C N 1
ATOM 647 C CA . GLU A 1 118 ? -7.986 15.938 -36.371 1.00 65.71 116 GLU C CA 1
ATOM 648 C C . GLU A 1 118 ? -9.151 16.095 -35.380 1.00 66.06 116 GLU C C 1
ATOM 649 O O . GLU A 1 118 ? -9.285 15.321 -34.427 1.00 63.62 116 GLU C O 1
ATOM 651 N N . ILE A 1 119 ? -9.994 17.093 -35.605 1.00 66.00 117 ILE C N 1
ATOM 652 C CA . ILE A 1 119 ? -11.198 17.285 -34.791 1.00 65.21 117 ILE C CA 1
ATOM 653 C C . ILE A 1 119 ? -12.253 16.295 -35.259 1.00 62.40 117 ILE C C 1
ATOM 654 O O . ILE A 1 119 ? -12.532 16.261 -36.417 1.00 65.87 117 ILE C O 1
ATOM 659 N N . GLU A 1 120 ? -12.841 15.512 -34.361 1.00 60.67 118 GLU C N 1
ATOM 660 C CA . GLU A 1 120 ? -13.926 14.565 -34.713 1.00 61.26 118 GLU C CA 1
ATOM 661 C C . GLU A 1 120 ? -15.319 15.132 -34.489 1.00 59.42 118 GLU C C 1
ATOM 662 O O . GLU A 1 120 ? -16.239 14.768 -35.208 1.00 58.54 118 GLU C O 1
ATOM 668 N N . ILE A 1 121 ? -15.510 15.936 -33.439 1.00 56.74 119 ILE C N 1
ATOM 669 C CA . ILE A 1 121 ? -16.825 16.556 -33.220 1.00 56.69 119 ILE C CA 1
ATOM 670 C C . ILE A 1 121 ? -16.701 17.856 -32.441 1.00 55.36 119 ILE C C 1
ATOM 671 O O . ILE A 1 121 ? -15.864 18.001 -31.510 1.00 52.18 119 ILE C O 1
ATOM 676 N N . LYS A 1 122 ? -17.539 18.810 -32.846 1.00 53.57 120 LYS C N 1
ATOM 677 C CA . LYS A 1 122 ? -17.734 20.069 -32.119 1.00 54.90 120 LYS C CA 1
ATOM 678 C C . LYS A 1 122 ? -19.207 20.200 -31.738 1.00 52.70 120 LYS C C 1
ATOM 679 O O . LYS A 1 122 ? -20.091 20.049 -32.589 1.00 53.84 120 LYS C O 1
ATOM 685 N N . ILE A 1 123 ? -19.446 20.447 -30.456 1.00 49.28 121 ILE C N 1
ATOM 686 C CA . ILE A 1 123 ? -20.778 20.605 -29.881 1.00 49.00 121 ILE C CA 1
ATOM 687 C C . ILE A 1 123 ? -20.904 22.037 -29.312 1.00 47.44 121 ILE C C 1
ATOM 688 O O . ILE A 1 123 ? -20.033 22.506 -28.586 1.00 44.88 121 ILE C O 1
ATOM 693 N N . ASN A 1 124 ? -22.016 22.705 -29.605 1.00 48.27 122 ASN C N 1
ATOM 694 C CA . ASN A 1 124 ? -22.225 24.092 -29.185 1.00 48.19 122 ASN C CA 1
ATOM 695 C C . ASN A 1 124 ? -22.189 24.180 -27.655 1.00 47.14 122 ASN C C 1
ATOM 696 O O . ASN A 1 124 ? -22.838 23.380 -26.941 1.00 46.36 122 ASN C O 1
ATOM 701 N N . HIS A 1 125 ? -21.444 25.167 -27.148 1.00 47.23 123 HIS C N 1
ATOM 702 C CA . HIS A 1 125 ? -21.268 25.352 -25.734 1.00 46.78 123 HIS C CA 1
ATOM 703 C C . HIS A 1 125 ? -21.423 26.831 -25.379 1.00 48.37 123 HIS C C 1
ATOM 704 O O . HIS A 1 125 ? -20.881 27.673 -26.072 1.00 48.20 123 HIS C O 1
ATOM 711 N N . GLU A 1 126 ? -22.144 27.127 -24.291 1.00 50.40 124 GLU C N 1
ATOM 712 C CA . GLU A 1 126 ? -22.421 28.521 -23.856 1.00 51.82 124 GLU C CA 1
ATOM 713 C C . GLU A 1 126 ? -21.231 29.015 -23.050 1.00 50.98 124 GLU C C 1
ATOM 714 O O . GLU A 1 126 ? -21.002 28.591 -21.889 1.00 50.85 124 GLU C O 1
ATOM 717 N N . GLY A 1 127 ? -20.469 29.910 -23.669 1.00 50.58 125 GLY C N 1
ATOM 718 C CA . GLY A 1 127 ? -19.253 30.422 -23.072 1.00 49.31 125 GLY C CA 1
ATOM 719 C C . GLY A 1 127 ? -18.115 29.435 -23.188 1.00 48.38 125 GLY C C 1
ATOM 720 O O . GLY A 1 127 ? -18.283 28.284 -23.648 1.00 48.27 125 GLY C O 1
ATOM 721 N N . GLU A 1 128 ? -16.936 29.893 -22.780 1.00 47.30 126 GLU C N 1
ATOM 722 C CA . GLU A 1 128 ? -15.735 29.072 -22.848 1.00 46.79 126 GLU C CA 1
ATOM 723 C C . GLU A 1 128 ? -15.853 27.829 -21.967 1.00 44.34 126 GLU C C 1
ATOM 724 O O . GLU A 1 128 ? -16.574 27.804 -20.976 1.00 43.18 126 GLU C O 1
ATOM 730 N N . VAL A 1 129 ? -15.131 26.786 -22.349 1.00 43.72 127 VAL C N 1
ATOM 731 C CA . VAL A 1 129 ? -15.117 25.552 -21.586 1.00 41.37 127 VAL C CA 1
ATOM 732 C C . VAL A 1 129 ? -13.982 25.713 -20.571 1.00 40.81 127 VAL C C 1
ATOM 733 O O . VAL A 1 129 ? -12.793 25.559 -20.918 1.00 39.63 127 VAL C O 1
ATOM 737 N N . ASN A 1 130 ? -14.338 26.049 -19.327 1.00 41.08 128 ASN C N 1
ATOM 738 C CA . ASN A 1 130 ? -13.334 26.173 -18.230 1.00 40.81 128 ASN C CA 1
ATOM 739 C C . ASN A 1 130 ? -12.644 24.835 -17.969 1.00 40.88 128 ASN C C 1
ATOM 740 O O . ASN A 1 130 ? -11.425 24.786 -17.821 1.00 41.19 128 ASN C O 1
ATOM 745 N N . ARG A 1 131 ? -13.433 23.765 -17.937 1.00 40.49 129 ARG C N 1
ATOM 746 C CA . ARG A 1 131 ? -12.947 22.415 -17.722 1.00 40.08 129 ARG C CA 1
ATOM 747 C C . ARG A 1 131 ? -13.972 21.405 -18.263 1.00 40.27 129 ARG C C 1
ATOM 748 O O . ARG A 1 131 ? -15.174 21.638 -18.192 1.00 41.57 129 ARG C O 1
ATOM 756 N N . ALA A 1 132 ? -13.482 20.323 -18.847 1.00 38.74 130 ALA C N 1
ATOM 757 C CA . ALA A 1 132 ? -14.330 19.244 -19.372 1.00 40.15 130 ALA C CA 1
ATOM 758 C C . ALA A 1 132 ? -13.726 17.920 -18.912 1.00 39.60 130 ALA C C 1
ATOM 759 O O . ALA A 1 132 ? -12.531 17.697 -19.133 1.00 40.45 130 ALA C O 1
ATOM 761 N N . ARG A 1 133 ? -14.552 17.057 -18.326 1.00 39.33 131 ARG C N 1
ATOM 762 C CA . ARG A 1 133 ? -14.118 15.746 -17.808 1.00 38.36 131 ARG C CA 1
ATOM 763 C C . ARG A 1 133 ? -15.111 14.642 -18.137 1.00 39.40 131 ARG C C 1
ATOM 764 O O . ARG A 1 133 ? -16.314 14.798 -17.905 1.00 41.37 131 ARG C O 1
ATOM 772 N N . TYR A 1 134 ? -14.628 13.511 -18.662 1.00 38.93 132 TYR C N 1
ATOM 773 C CA . TYR A 1 134 ? -15.517 12.389 -19.025 1.00 40.06 132 TYR C CA 1
ATOM 774 C C . TYR A 1 134 ? -15.848 11.512 -17.806 1.00 40.27 132 TYR C C 1
ATOM 775 O O . TYR A 1 134 ? -15.061 11.436 -16.878 1.00 39.32 132 TYR C O 1
ATOM 784 N N . MET A 1 135 ? -17.009 10.868 -17.818 1.00 41.04 133 MET C N 1
ATOM 785 C CA . MET A 1 135 ? -17.432 10.009 -16.730 1.00 42.17 133 MET C CA 1
ATOM 786 C C . MET A 1 135 ? -16.802 8.618 -16.954 1.00 42.08 133 MET C C 1
ATOM 787 O O . MET A 1 135 ? -17.055 8.016 -17.971 1.00 41.54 133 MET C O 1
ATOM 792 N N . PRO A 1 136 ? -15.980 8.116 -15.997 1.00 42.84 134 PRO C N 1
ATOM 793 C CA . PRO A 1 136 ? -15.300 6.789 -16.138 1.00 42.82 134 PRO C CA 1
ATOM 794 C C . PRO A 1 136 ? -16.233 5.643 -16.466 1.00 43.20 134 PRO C C 1
ATOM 795 O O . PRO A 1 136 ? -15.935 4.839 -17.341 1.00 43.64 134 PRO C O 1
ATOM 799 N N . GLN A 1 137 ? -17.407 5.620 -15.848 1.00 43.92 135 GLN C N 1
ATOM 800 C CA . GLN A 1 137 ? -18.364 4.543 -16.064 1.00 44.45 135 GLN C CA 1
ATOM 801 C C . GLN A 1 137 ? -19.180 4.662 -17.350 1.00 46.57 135 GLN C C 1
ATOM 802 O O . GLN A 1 137 ? -19.831 3.668 -17.758 1.00 47.16 135 GLN C O 1
ATOM 808 N N . ASN A 1 138 ? -19.175 5.828 -18.000 1.00 44.30 136 ASN C N 1
ATOM 809 C CA . ASN A 1 138 ? -19.741 5.943 -19.365 1.00 45.61 136 ASN C CA 1
ATOM 810 C C . ASN A 1 138 ? -19.060 7.135 -20.041 1.00 45.76 136 ASN C C 1
ATOM 811 O O . ASN A 1 138 ? -19.504 8.271 -19.862 1.00 43.85 136 ASN C O 1
ATOM 816 N N . PRO A 1 139 ? -17.951 6.875 -20.765 1.00 47.34 137 PRO C N 1
ATOM 817 C CA . PRO A 1 139 ? -17.107 7.954 -21.282 1.00 47.05 137 PRO C CA 1
ATOM 818 C C . PRO A 1 139 ? -17.699 8.758 -22.443 1.00 47.64 137 PRO C C 1
ATOM 819 O O . PRO A 1 139 ? -17.047 9.694 -22.894 1.00 51.21 137 PRO C O 1
ATOM 823 N N . CYS A 1 140 ? -18.910 8.422 -22.897 1.00 46.92 138 CYS C N 1
ATOM 824 C CA . CYS A 1 140 ? -19.700 9.337 -23.724 1.00 47.38 138 CYS C CA 1
ATOM 825 C C . CYS A 1 140 ? -20.213 10.557 -22.967 1.00 46.41 138 CYS C C 1
ATOM 826 O O . CYS A 1 140 ? -20.602 11.526 -23.607 1.00 46.24 138 CYS C O 1
ATOM 829 N N . ILE A 1 141 ? -20.260 10.485 -21.635 1.00 45.28 139 ILE C N 1
ATOM 830 C CA . ILE A 1 141 ? -20.813 11.523 -20.771 1.00 45.01 139 ILE C CA 1
ATOM 831 C C . ILE A 1 141 ? -19.695 12.463 -20.329 1.00 43.65 139 ILE C C 1
ATOM 832 O O . ILE A 1 141 ? -18.709 12.027 -19.696 1.00 42.85 139 ILE C O 1
ATOM 837 N N . ILE A 1 142 ? -19.845 13.743 -20.676 1.00 43.12 140 ILE C N 1
ATOM 838 C CA . ILE A 1 142 ? -18.828 14.754 -20.381 1.00 41.60 140 ILE C CA 1
ATOM 839 C C . ILE A 1 142 ? -19.462 15.881 -19.588 1.00 40.98 140 ILE C C 1
ATOM 840 O O . ILE A 1 142 ? -20.508 16.430 -19.974 1.00 39.50 140 ILE C O 1
ATOM 845 N N . ALA A 1 143 ? -18.851 16.192 -18.444 1.00 39.78 141 ALA C N 1
ATOM 846 C CA . ALA A 1 143 ? -19.267 17.361 -17.648 1.00 39.94 141 ALA C CA 1
ATOM 847 C C . ALA A 1 143 ? -18.388 18.523 -18.038 1.00 39.12 141 ALA C C 1
ATOM 848 O O . ALA A 1 143 ? -17.196 18.323 -18.326 1.00 37.51 141 ALA C O 1
ATOM 850 N N . THR A 1 144 ? -18.974 19.723 -18.067 1.00 40.32 142 THR C N 1
ATOM 851 C CA . THR A 1 144 ? -18.217 20.938 -18.338 1.00 41.39 142 THR C CA 1
ATOM 852 C C . THR A 1 144 ? -18.557 22.076 -17.341 1.00 41.86 142 THR C C 1
ATOM 853 O O . THR A 1 144 ? -19.687 22.189 -16.819 1.00 41.41 142 THR C O 1
ATOM 857 N N . LYS A 1 145 ? -17.547 22.904 -17.093 1.00 42.29 143 LYS C N 1
ATOM 858 C CA . LYS A 1 145 ? -17.676 24.127 -16.306 1.00 43.80 143 LYS C CA 1
ATOM 859 C C . LYS A 1 145 ? -17.752 25.292 -17.263 1.00 44.54 143 LYS C C 1
ATOM 860 O O . LYS A 1 145 ? -16.908 25.405 -18.161 1.00 44.09 143 LYS C O 1
ATOM 866 N N . THR A 1 146 ? -18.776 26.132 -17.092 1.00 46.22 144 THR C N 1
ATOM 867 C CA . THR A 1 146 ? -19.009 27.289 -17.965 1.00 48.44 144 THR C CA 1
ATOM 868 C C . THR A 1 146 ? -18.707 28.597 -17.218 1.00 49.22 144 THR C C 1
ATOM 869 O O . THR A 1 146 ? -18.597 28.585 -16.016 1.00 45.13 144 THR C O 1
ATOM 873 N N . PRO A 1 147 ? -18.612 29.739 -17.947 1.00 51.35 145 PRO C N 1
ATOM 874 C CA . PRO A 1 147 ? -18.436 30.983 -17.204 1.00 52.54 145 PRO C CA 1
ATOM 875 C C . PRO A 1 147 ? -19.667 31.466 -16.442 1.00 53.88 145 PRO C C 1
ATOM 876 O O . PRO A 1 147 ? -19.552 32.412 -15.694 1.00 55.33 145 PRO C O 1
ATOM 880 N N . SER A 1 148 ? -20.826 30.893 -16.676 1.00 54.84 146 SER C N 1
ATOM 881 C CA . SER A 1 148 ? -21.980 31.104 -15.815 1.00 57.06 146 SER C CA 1
ATOM 882 C C . SER A 1 148 ? -21.874 30.080 -14.682 1.00 58.51 146 SER C C 1
ATOM 883 O O . SER A 1 148 ? -20.911 29.279 -14.584 1.00 57.34 146 SER C O 1
ATOM 886 N N . SER A 1 149 ? -22.850 30.075 -13.794 1.00 59.58 147 SER C N 1
ATOM 887 C CA . SER A 1 149 ? -22.727 29.170 -12.661 1.00 58.88 147 SER C CA 1
ATOM 888 C C . SER A 1 149 ? -23.121 27.734 -13.000 1.00 58.00 147 SER C C 1
ATOM 889 O O . SER A 1 149 ? -22.821 26.820 -12.226 1.00 54.80 147 SER C O 1
ATOM 892 N N . ASP A 1 150 ? -23.769 27.515 -14.156 1.00 57.21 148 ASP C N 1
ATOM 893 C CA . ASP A 1 150 ? -24.171 26.140 -14.550 1.00 57.31 148 ASP C CA 1
ATOM 894 C C . ASP A 1 150 ? -23.001 25.218 -14.853 1.00 52.92 148 ASP C C 1
ATOM 895 O O . ASP A 1 150 ? -22.005 25.613 -15.449 1.00 53.26 148 ASP C O 1
ATOM 900 N N . VAL A 1 151 ? -23.117 23.997 -14.335 1.00 51.01 149 VAL C N 1
ATOM 901 C CA . VAL A 1 151 ? -22.288 22.881 -14.755 1.00 46.34 149 VAL C CA 1
ATOM 902 C C . VAL A 1 151 ? -23.135 22.102 -15.771 1.00 45.01 149 VAL C C 1
ATOM 903 O O . VAL A 1 151 ? -24.325 21.842 -15.523 1.00 44.92 149 VAL C O 1
ATOM 907 N N . LEU A 1 152 ? -22.558 21.811 -16.931 1.00 42.83 150 LEU C N 1
ATOM 908 C CA . LEU A 1 152 ? -23.322 21.164 -17.970 1.00 43.31 150 LEU C CA 1
ATOM 909 C C . LEU A 1 152 ? -22.905 19.705 -18.120 1.00 41.76 150 LEU C C 1
ATOM 910 O O . LEU A 1 152 ? -21.752 19.340 -17.846 1.00 39.81 150 LEU C O 1
ATOM 915 N N . VAL A 1 153 ? -23.845 18.876 -18.555 1.00 42.08 151 VAL C N 1
ATOM 916 C CA . VAL A 1 153 ? -23.542 17.478 -18.884 1.00 41.82 151 VAL C CA 1
ATOM 917 C C . VAL A 1 153 ? -24.017 17.184 -20.291 1.00 42.00 151 VAL C C 1
ATOM 918 O O . VAL A 1 153 ? -25.193 17.384 -20.608 1.00 42.40 151 VAL C O 1
ATOM 922 N N . PHE A 1 154 ? -23.076 16.728 -21.114 1.00 41.53 152 PHE C N 1
ATOM 923 C CA . PHE A 1 154 ? -23.307 16.306 -22.469 1.00 42.71 152 PHE C CA 1
ATOM 924 C C . PHE A 1 154 ? -23.052 14.805 -22.650 1.00 42.63 152 PHE C C 1
ATOM 925 O O . PHE A 1 154 ? -22.041 14.294 -22.210 1.00 42.62 152 PHE C O 1
ATOM 933 N N . ASP A 1 155 ? -23.973 14.107 -23.296 1.00 45.97 153 ASP C N 1
ATOM 934 C CA . ASP A 1 155 ? -23.704 12.776 -23.883 1.00 45.83 153 ASP C CA 1
ATOM 935 C C . ASP A 1 155 ? -23.313 13.070 -25.314 1.00 45.71 153 ASP C C 1
ATOM 936 O O . ASP A 1 155 ? -24.163 13.422 -26.108 1.00 46.16 153 ASP C O 1
ATOM 941 N N . TYR A 1 156 ? -22.033 12.949 -25.656 1.00 45.52 154 TYR C N 1
ATOM 942 C CA . TYR A 1 156 ? -21.581 13.432 -26.967 1.00 47.86 154 TYR C CA 1
ATOM 943 C C . TYR A 1 156 ? -22.092 12.681 -28.188 1.00 48.96 154 TYR C C 1
ATOM 944 O O . TYR A 1 156 ? -22.039 13.210 -29.298 1.00 49.81 154 TYR C O 1
ATOM 953 N N . THR A 1 157 ? -22.627 11.479 -27.979 1.00 47.79 155 THR C N 1
ATOM 954 C CA . THR A 1 157 ? -23.216 10.705 -29.064 1.00 48.51 155 THR C CA 1
ATOM 955 C C . THR A 1 157 ? -24.660 11.129 -29.361 1.00 49.94 155 THR C C 1
ATOM 956 O O . THR A 1 157 ? -25.250 10.569 -30.263 1.00 50.77 155 THR C O 1
ATOM 960 N N . LYS A 1 158 ? -25.232 12.061 -28.584 1.00 50.59 156 LYS C N 1
ATOM 961 C CA . LYS A 1 158 ? -26.589 12.570 -28.810 1.00 52.80 156 LYS C CA 1
ATOM 962 C C . LYS A 1 158 ? -26.634 13.979 -29.450 1.00 54.92 156 LYS C C 1
ATOM 963 O O . LYS A 1 158 ? -27.667 14.667 -29.351 1.00 54.98 156 LYS C O 1
ATOM 969 N N . HIS A 1 159 ? -25.563 14.392 -30.129 1.00 55.31 157 HIS C N 1
ATOM 970 C CA . HIS A 1 159 ? -25.491 15.723 -30.750 1.00 56.71 157 HIS C CA 1
ATOM 971 C C . HIS A 1 159 ? -25.069 15.589 -32.179 1.00 59.15 157 HIS C C 1
ATOM 972 O O . HIS A 1 159 ? -24.319 14.672 -32.467 1.00 59.84 157 HIS C O 1
ATOM 979 N N . PRO A 1 160 ? -25.543 16.491 -33.067 1.00 63.18 158 PRO C N 1
ATOM 980 C CA . PRO A 1 160 ? -25.299 16.217 -34.480 1.00 66.23 158 PRO C CA 1
ATOM 981 C C . PRO A 1 160 ? -23.817 16.291 -34.857 1.00 67.09 158 PRO C C 1
ATOM 982 O O . PRO A 1 160 ? -23.024 16.821 -34.086 1.00 65.79 158 PRO C O 1
ATOM 986 N N . SER A 1 161 ? -23.455 15.712 -36.004 1.00 70.16 159 SER C N 1
ATOM 987 C CA . SER A 1 161 ? -22.049 15.652 -36.461 1.00 70.67 159 SER C CA 1
ATOM 988 C C . SER A 1 161 ? -21.506 17.064 -36.724 1.00 70.09 159 SER C C 1
ATOM 989 O O . SER A 1 161 ? -20.408 17.434 -36.286 1.00 69.43 159 SER C O 1
ATOM 991 N N . LYS A 1 162 ? -22.309 17.847 -37.430 1.00 70.43 160 LYS C N 1
ATOM 992 C CA . LYS A 1 162 ? -22.074 19.294 -37.553 1.00 70.49 160 LYS C CA 1
ATOM 993 C C . LYS A 1 162 ? -22.855 20.019 -36.448 1.00 68.05 160 LYS C C 1
ATOM 994 O O . LYS A 1 162 ? -24.063 19.800 -36.312 1.00 69.92 160 LYS C O 1
ATOM 996 N N . PRO A 1 163 ? -22.217 20.937 -35.706 1.00 64.79 161 PRO C N 1
ATOM 997 C CA . PRO A 1 163 ? -23.022 21.809 -34.824 1.00 65.45 161 PRO C CA 1
ATOM 998 C C . PRO A 1 163 ? -23.917 22.811 -35.579 1.00 69.86 161 PRO C C 1
ATOM 999 O O . PRO A 1 163 ? -23.594 23.242 -36.712 1.00 70.00 161 PRO C O 1
ATOM 1003 N N . ASP A 1 164 ? -25.067 23.121 -34.985 1.00 72.46 162 ASP C N 1
ATOM 1004 C CA . ASP A 1 164 ? -26.033 24.024 -35.636 1.00 74.78 162 ASP C CA 1
ATOM 1005 C C . ASP A 1 164 ? -25.425 25.441 -35.662 1.00 75.33 162 ASP C C 1
ATOM 1006 O O . ASP A 1 164 ? -24.914 25.892 -34.623 1.00 70.42 162 ASP C O 1
ATOM 1011 N N . PRO A 1 165 ? -25.449 26.117 -36.846 1.00 77.44 163 PRO C N 1
ATOM 1012 C CA . PRO A 1 165 ? -25.003 27.517 -36.951 1.00 78.95 163 PRO C CA 1
ATOM 1013 C C . PRO A 1 165 ? -25.706 28.503 -36.018 1.00 79.41 163 PRO C C 1
ATOM 1014 O O . PRO A 1 165 ? -25.106 29.511 -35.654 1.00 80.03 163 PRO C O 1
ATOM 1018 N N . SER A 1 166 ? -26.961 28.228 -35.654 1.00 79.14 164 SER C N 1
ATOM 1019 C CA . SER A 1 166 ? -27.672 29.036 -34.647 1.00 79.10 164 SER C CA 1
ATOM 1020 C C . SER A 1 166 ? -26.869 29.260 -33.350 1.00 76.21 164 SER C C 1
ATOM 1021 O O . SER A 1 166 ? -27.037 30.271 -32.700 1.00 77.83 164 SER C O 1
ATOM 1024 N N . GLY A 1 167 ? -26.031 28.294 -32.986 1.00 72.21 165 GLY C N 1
ATOM 1025 C CA . GLY A 1 167 ? -25.201 28.358 -31.802 1.00 68.88 165 GLY C CA 1
ATOM 1026 C C . GLY A 1 167 ? -25.895 27.954 -30.520 1.00 66.57 165 GLY C C 1
ATOM 1027 O O . GLY A 1 167 ? -25.291 28.081 -29.451 1.00 66.03 165 GLY C O 1
ATOM 1028 N N . GLU A 1 168 ? -27.140 27.463 -30.596 1.00 65.49 166 GLU C N 1
ATOM 1029 C CA . GLU A 1 168 ? -27.888 27.120 -29.394 1.00 65.25 166 GLU C CA 1
ATOM 1030 C C . GLU A 1 168 ? -27.164 25.990 -28.615 1.00 62.29 166 GLU C C 1
ATOM 1031 O O . GLU A 1 168 ? -26.672 25.019 -29.203 1.00 61.53 166 GLU C O 1
ATOM 1034 N N . CYS A 1 169 ? -27.068 26.160 -27.301 1.00 60.84 167 CYS C N 1
ATOM 1035 C CA . CYS A 1 169 ? -26.505 25.144 -26.427 1.00 58.30 167 CYS C CA 1
ATOM 1036 C C . CYS A 1 169 ? -27.637 24.312 -25.871 1.00 58.78 167 CYS C C 1
ATOM 1037 O O . CYS A 1 169 ? -28.535 24.858 -25.219 1.00 60.70 167 CYS C O 1
ATOM 1040 N N . ASN A 1 170 ? -27.622 23.004 -26.131 1.00 58.24 168 ASN C N 1
ATOM 1041 C CA . ASN A 1 170 ? -28.643 22.105 -25.598 1.00 58.58 168 ASN C CA 1
ATOM 1042 C C . ASN A 1 170 ? -27.927 21.019 -24.816 1.00 55.05 168 ASN C C 1
ATOM 1043 O O . ASN A 1 170 ? -27.762 19.922 -25.301 1.00 54.31 168 ASN C O 1
ATOM 1048 N N . PRO A 1 171 ? -27.524 21.322 -23.571 1.00 53.68 169 PRO C N 1
ATOM 1049 C CA . PRO A 1 171 ? -26.947 20.246 -22.770 1.00 51.61 169 PRO C CA 1
ATOM 1050 C C . PRO A 1 171 ? -27.973 19.179 -22.390 1.00 51.32 169 PRO C C 1
ATOM 1051 O O . PRO A 1 171 ? -29.164 19.427 -22.336 1.00 52.38 169 PRO C O 1
ATOM 1055 N N . ASP A 1 172 ? -27.498 17.991 -22.110 1.00 50.41 170 ASP C N 1
ATOM 1056 C CA . ASP A 1 172 ? -28.380 16.928 -21.644 1.00 51.55 170 ASP C CA 1
ATOM 1057 C C . ASP A 1 172 ? -28.845 17.100 -20.197 1.00 51.16 170 ASP C C 1
ATOM 1058 O O . ASP A 1 172 ? -29.971 16.735 -19.855 1.00 51.77 170 ASP C O 1
ATOM 1063 N N . LEU A 1 173 ? -27.996 17.693 -19.361 1.00 49.45 171 LEU C N 1
ATOM 1064 C CA . LEU A 1 173 ? -28.410 18.162 -18.031 1.00 50.13 171 LEU C CA 1
ATOM 1065 C C . LEU A 1 173 ? -27.802 19.531 -17.714 1.00 48.99 171 LEU C C 1
ATOM 1066 O O . LEU A 1 173 ? -26.706 19.857 -18.159 1.00 46.89 171 LEU C O 1
ATOM 1071 N N . ARG A 1 174 ? -28.546 20.326 -16.960 1.00 51.05 172 ARG C N 1
ATOM 1072 C CA . ARG A 1 174 ? -28.007 21.538 -16.327 1.00 52.19 172 ARG C CA 1
ATOM 1073 C C . ARG A 1 174 ? -27.993 21.312 -14.840 1.00 50.37 172 ARG C C 1
ATOM 1074 O O . ARG A 1 174 ? -29.034 21.030 -14.238 1.00 50.99 172 ARG C O 1
ATOM 1082 N N . LEU A 1 175 ? -26.812 21.451 -14.257 1.00 48.93 173 LEU C N 1
ATOM 1083 C CA . LEU A 1 175 ? -26.617 21.201 -12.829 1.00 48.81 173 LEU C CA 1
ATOM 1084 C C . LEU A 1 175 ? -26.511 22.530 -12.092 1.00 49.14 173 LEU C C 1
ATOM 1085 O O . LEU A 1 175 ? -25.592 23.302 -12.328 1.00 47.20 173 LEU C O 1
ATOM 1090 N N . ARG A 1 176 ? -27.496 22.776 -11.226 1.00 51.82 174 ARG C N 1
ATOM 1091 C CA . ARG A 1 176 ? -27.670 24.026 -10.515 1.00 52.95 174 ARG C CA 1
ATOM 1092 C C . ARG A 1 176 ? -27.192 23.854 -9.078 1.00 53.17 174 ARG C C 1
ATOM 1093 O O . ARG A 1 176 ? -27.244 22.768 -8.522 1.00 52.11 174 ARG C O 1
ATOM 1095 N N . GLY A 1 177 ? -26.754 24.958 -8.488 1.00 54.31 175 GLY C N 1
ATOM 1096 C CA . GLY A 1 177 ? -26.225 24.982 -7.138 1.00 54.98 175 GLY C CA 1
ATOM 1097 C C . GLY A 1 177 ? -25.246 26.121 -6.906 1.00 55.52 175 GLY C C 1
ATOM 1098 O O . GLY A 1 177 ? -25.245 26.723 -5.840 1.00 58.49 175 GLY C O 1
ATOM 1099 N N . HIS A 1 178 ? -24.395 26.399 -7.883 1.00 54.26 176 HIS C N 1
ATOM 1100 C CA . HIS A 1 178 ? -23.391 27.442 -7.754 1.00 54.74 176 HIS C CA 1
ATOM 1101 C C . HIS A 1 178 ? -23.988 28.830 -8.077 1.00 56.71 176 HIS C C 1
ATOM 1102 O O . HIS A 1 178 ? -24.984 28.928 -8.793 1.00 57.40 176 HIS C O 1
ATOM 1109 N N . GLN A 1 179 ? -23.365 29.879 -7.544 1.00 58.11 177 GLN C N 1
ATOM 1110 C CA . GLN A 1 179 ? -23.670 31.271 -7.895 1.00 59.63 177 GLN C CA 1
ATOM 1111 C C . GLN A 1 179 ? -22.588 31.887 -8.803 1.00 57.83 177 GLN C C 1
ATOM 1112 O O . GLN A 1 179 ? -22.764 32.998 -9.284 1.00 57.61 177 GLN C O 1
ATOM 1118 N N . LYS A 1 180 ? -21.455 31.213 -8.999 1.00 55.84 178 LYS C N 1
ATOM 1119 C CA . LYS A 1 180 ? -20.377 31.734 -9.841 1.00 55.26 178 LYS C CA 1
ATOM 1120 C C . LYS A 1 180 ? -19.703 30.609 -10.605 1.00 54.23 178 LYS C C 1
ATOM 1121 O O . LYS A 1 180 ? -19.816 29.421 -10.234 1.00 52.14 178 LYS C O 1
ATOM 1125 N N . GLU A 1 181 ? -18.907 31.002 -11.599 1.00 53.09 179 GLU C N 1
ATOM 1126 C CA . GLU A 1 181 ? -18.067 30.071 -12.325 1.00 52.87 179 GLU C CA 1
ATOM 1127 C C . GLU A 1 181 ? -17.005 29.403 -11.463 1.00 51.11 179 GLU C C 1
ATOM 1128 O O . GLU A 1 181 ? -16.683 29.886 -10.379 1.00 50.04 179 GLU C O 1
ATOM 1134 N N . GLY A 1 182 ? -16.424 28.347 -12.010 1.00 48.57 180 GLY C N 1
ATOM 1135 C CA . GLY A 1 182 ? -15.321 27.660 -11.391 1.00 49.41 180 GLY C CA 1
ATOM 1136 C C . GLY A 1 182 ? -14.545 26.804 -12.357 1.00 49.00 180 GLY C C 1
ATOM 1137 O O . GLY A 1 182 ? -14.743 26.850 -13.579 1.00 46.97 180 GLY C O 1
ATOM 1138 N N . TYR A 1 183 ? -13.624 26.038 -11.789 1.00 48.06 181 TYR C N 1
ATOM 1139 C CA . TYR A 1 183 ? -12.770 25.174 -12.565 1.00 48.38 181 TYR C CA 1
ATOM 1140 C C . TYR A 1 183 ? -12.801 23.729 -12.084 1.00 47.20 181 TYR C C 1
ATOM 1141 O O . TYR A 1 183 ? -12.850 22.830 -12.908 1.00 50.26 181 TYR C O 1
ATOM 1150 N N . GLY A 1 184 ? -12.804 23.492 -10.781 1.00 43.78 182 GLY C N 1
ATOM 1151 C CA . GLY A 1 184 ? -12.763 22.126 -10.270 1.00 43.95 182 GLY C CA 1
ATOM 1152 C C . GLY A 1 184 ? -13.931 21.251 -10.688 1.00 41.86 182 GLY C C 1
ATOM 1153 O O . GLY A 1 184 ? -15.061 21.639 -10.550 1.00 42.17 182 GLY C O 1
ATOM 1154 N N . LEU A 1 185 ? -13.642 20.044 -11.148 1.00 40.68 183 LEU C N 1
ATOM 1155 C CA . LEU A 1 185 ? -14.666 19.121 -11.617 1.00 40.23 183 LEU C CA 1
ATOM 1156 C C . LEU A 1 185 ? -14.151 17.718 -11.466 1.00 39.46 183 LEU C C 1
ATOM 1157 O O . LEU A 1 185 ? -13.071 17.443 -11.972 1.00 39.83 183 LEU C O 1
ATOM 1162 N N . SER A 1 186 ? -14.885 16.847 -10.778 1.00 39.69 184 SER C N 1
ATOM 1163 C CA . SER A 1 186 ? -14.428 15.453 -10.562 1.00 39.47 184 SER C CA 1
ATOM 1164 C C . SER A 1 186 ? -15.556 14.427 -10.505 1.00 39.59 184 SER C C 1
ATOM 1165 O O . SER A 1 186 ? -16.457 14.538 -9.682 1.00 41.80 184 SER C O 1
ATOM 1168 N N . TRP A 1 187 ? -15.489 13.412 -11.361 1.00 39.20 185 TRP C N 1
ATOM 1169 C CA . TRP A 1 187 ? -16.417 12.295 -11.278 1.00 39.61 185 TRP C CA 1
ATOM 1170 C C . TRP A 1 187 ? -15.930 11.211 -10.295 1.00 40.57 185 TRP C C 1
ATOM 1171 O O . TRP A 1 187 ? -14.735 10.861 -10.274 1.00 39.93 185 TRP C O 1
ATOM 1182 N N . ASN A 1 188 ? -16.861 10.674 -9.514 1.00 41.24 186 ASN C N 1
ATOM 1183 C CA . ASN A 1 188 ? -16.539 9.622 -8.567 1.00 42.52 186 ASN C CA 1
ATOM 1184 C C . ASN A 1 188 ? -16.303 8.320 -9.348 1.00 43.04 186 ASN C C 1
ATOM 1185 O O . ASN A 1 188 ? -17.248 7.776 -9.920 1.00 43.07 186 ASN C O 1
ATOM 1190 N N . PRO A 1 189 ? -15.041 7.803 -9.339 1.00 44.89 187 PRO C N 1
ATOM 1191 C CA . PRO A 1 189 ? -14.793 6.514 -10.009 1.00 44.96 187 PRO C CA 1
ATOM 1192 C C . PRO A 1 189 ? -15.390 5.297 -9.322 1.00 45.87 187 PRO C C 1
ATOM 1193 O O . PRO A 1 189 ? -15.314 4.217 -9.878 1.00 47.24 187 PRO C O 1
ATOM 1197 N N . ASN A 1 190 ? -15.948 5.443 -8.123 1.00 46.21 188 ASN C N 1
ATOM 1198 C CA . ASN A 1 190 ? -16.512 4.316 -7.381 1.00 47.68 188 ASN C CA 1
ATOM 1199 C C . ASN A 1 190 ? -18.027 4.387 -7.195 1.00 47.91 188 ASN C C 1
ATOM 1200 O O . ASN A 1 190 ? -18.607 3.437 -6.674 1.00 46.95 188 ASN C O 1
ATOM 1205 N N . LEU A 1 191 ? -18.658 5.479 -7.638 1.00 46.36 189 LEU C N 1
ATOM 1206 C CA . LEU A 1 191 ? -20.113 5.646 -7.588 1.00 48.96 189 LEU C CA 1
ATOM 1207 C C . LEU A 1 191 ? -20.512 6.357 -8.880 1.00 47.92 189 LEU C C 1
ATOM 1208 O O . LEU A 1 191 ? -20.293 7.573 -9.007 1.00 46.21 189 LEU C O 1
ATOM 1213 N N . SER A 1 192 ? -21.068 5.625 -9.840 1.00 48.53 190 SER C N 1
ATOM 1214 C CA . SER A 1 192 ? -21.397 6.237 -11.127 1.00 48.36 190 SER C CA 1
ATOM 1215 C C . SER A 1 192 ? -22.412 7.395 -10.999 1.00 48.24 190 SER C C 1
ATOM 1216 O O . SER A 1 192 ? -23.396 7.308 -10.289 1.00 47.60 190 SER C O 1
ATOM 1219 N N . GLY A 1 193 ? -22.135 8.465 -11.725 1.00 47.24 191 GLY C N 1
ATOM 1220 C CA . GLY A 1 193 ? -23.001 9.638 -11.752 1.00 47.92 191 GLY C CA 1
ATOM 1221 C C . GLY A 1 193 ? -22.832 10.666 -10.629 1.00 47.17 191 GLY C C 1
ATOM 1222 O O . GLY A 1 193 ? -23.581 11.648 -10.589 1.00 47.39 191 GLY C O 1
ATOM 1223 N N . HIS A 1 194 ? -21.882 10.449 -9.705 1.00 47.30 192 HIS C N 1
ATOM 1224 C CA . HIS A 1 194 ? -21.666 11.399 -8.610 1.00 46.78 192 HIS C CA 1
ATOM 1225 C C . HIS A 1 194 ? -20.558 12.355 -9.015 1.00 46.44 192 HIS C C 1
ATOM 1226 O O . HIS A 1 194 ? -19.414 11.929 -9.241 1.00 47.09 192 HIS C O 1
ATOM 1233 N N . LEU A 1 195 ? -20.908 13.638 -9.108 1.00 45.05 193 LEU C N 1
ATOM 1234 C CA . LEU A 1 195 ? -20.034 14.657 -9.640 1.00 43.74 193 LEU C CA 1
ATOM 1235 C C . LEU A 1 195 ? -19.807 15.750 -8.609 1.00 42.90 193 LEU C C 1
ATOM 1236 O O . LEU A 1 195 ? -20.763 16.238 -8.006 1.00 43.29 193 LEU C O 1
ATOM 1241 N N . LEU A 1 196 ? -18.545 16.147 -8.442 1.00 42.26 194 LEU C N 1
ATOM 1242 C CA . LEU A 1 196 ? -18.159 17.284 -7.610 1.00 42.41 194 LEU C CA 1
ATOM 1243 C C . LEU A 1 196 ? -17.729 18.436 -8.487 1.00 41.43 194 LEU C C 1
ATOM 1244 O O . LEU A 1 196 ? -17.117 18.235 -9.537 1.00 39.26 194 LEU C O 1
ATOM 1249 N N . SER A 1 197 ? -17.981 19.643 -7.995 1.00 42.21 195 SER C N 1
ATOM 1250 C CA . SER A 1 197 ? -17.592 20.844 -8.683 1.00 42.16 195 SER C CA 1
ATOM 1251 C C . SER A 1 197 ? -17.176 21.915 -7.675 1.00 42.29 195 SER C C 1
ATOM 1252 O O . SER A 1 197 ? -17.827 22.082 -6.659 1.00 42.34 195 SER C O 1
ATOM 1255 N N . ALA A 1 198 ? -16.141 22.677 -8.007 1.00 42.95 196 ALA C N 1
ATOM 1256 C CA . ALA A 1 198 ? -15.681 23.785 -7.173 1.00 45.71 196 ALA C CA 1
ATOM 1257 C C . ALA A 1 198 ? -15.891 25.108 -7.866 1.00 46.06 196 ALA C C 1
ATOM 1258 O O . ALA A 1 198 ? -15.764 25.186 -9.078 1.00 46.21 196 ALA C O 1
ATOM 1260 N N . SER A 1 199 ? -16.163 26.156 -7.088 1.00 48.47 197 SER C N 1
ATOM 1261 C CA . SER A 1 199 ? -16.535 27.447 -7.644 1.00 49.42 197 SER C CA 1
ATOM 1262 C C . SER A 1 199 ? -15.909 28.635 -6.944 1.00 49.93 197 SER C C 1
ATOM 1263 O O . SER A 1 199 ? -15.558 28.576 -5.759 1.00 47.78 197 SER C O 1
ATOM 1266 N N . ASP A 1 200 ? -15.860 29.740 -7.694 1.00 49.77 198 ASP C N 1
ATOM 1267 C CA . ASP A 1 200 ? -15.498 31.055 -7.167 1.00 52.96 198 ASP C CA 1
ATOM 1268 C C . ASP A 1 200 ? -16.486 31.601 -6.130 1.00 52.84 198 ASP C C 1
ATOM 1269 O O . ASP A 1 200 ? -16.193 32.590 -5.497 1.00 52.32 198 ASP C O 1
ATOM 1274 N N . ASP A 1 201 ? -17.653 30.976 -5.973 1.00 53.07 199 ASP C N 1
ATOM 1275 C CA . ASP A 1 201 ? -18.587 31.313 -4.881 1.00 54.97 199 ASP C CA 1
ATOM 1276 C C . ASP A 1 201 ? -18.233 30.749 -3.478 1.00 54.96 199 ASP C C 1
ATOM 1277 O O . ASP A 1 201 ? -19.023 30.873 -2.558 1.00 56.62 199 ASP C O 1
ATOM 1282 N N . HIS A 1 202 ? -17.064 30.128 -3.351 1.00 52.84 200 HIS C N 1
ATOM 1283 C CA . HIS A 1 202 ? -16.537 29.582 -2.085 1.00 53.08 200 HIS C CA 1
ATOM 1284 C C . HIS A 1 202 ? -17.124 28.200 -1.744 1.00 51.33 200 HIS C C 1
ATOM 1285 O O . HIS A 1 202 ? -16.848 27.698 -0.667 1.00 50.49 200 HIS C O 1
ATOM 1292 N N . THR A 1 203 ? -17.903 27.585 -2.647 1.00 50.69 201 THR C N 1
ATOM 1293 C CA . THR A 1 203 ? -18.618 26.340 -2.333 1.00 50.59 201 THR C CA 1
ATOM 1294 C C . THR A 1 203 ? -18.173 25.195 -3.228 1.00 49.40 201 THR C C 1
ATOM 1295 O O . THR A 1 203 ? -17.611 25.413 -4.311 1.00 48.30 201 THR C O 1
ATOM 1299 N N . ILE A 1 204 ? -18.426 23.975 -2.753 1.00 48.90 202 ILE C N 1
ATOM 1300 C CA . ILE A 1 204 ? -18.304 22.753 -3.549 1.00 48.24 202 ILE C CA 1
ATOM 1301 C C . ILE A 1 204 ? -19.705 22.151 -3.656 1.00 48.20 202 ILE C C 1
ATOM 1302 O O . ILE A 1 204 ? -20.395 22.011 -2.658 1.00 50.18 202 ILE C O 1
ATOM 1307 N N . CYS A 1 205 ? -20.147 21.846 -4.866 1.00 47.89 203 CYS C N 1
ATOM 1308 C CA . CYS A 1 205 ? -21.443 21.190 -5.076 1.00 49.47 203 CYS C CA 1
ATOM 1309 C C . CYS A 1 205 ? -21.271 19.706 -5.435 1.00 47.73 203 CYS C C 1
ATOM 1310 O O . CYS A 1 205 ? -20.344 19.340 -6.170 1.00 44.85 203 CYS C O 1
ATOM 1313 N N . LEU A 1 206 ? -22.173 18.883 -4.896 1.00 48.38 204 LEU C N 1
ATOM 1314 C CA . LEU A 1 206 ? -22.300 17.464 -5.249 1.00 48.72 204 LEU C CA 1
ATOM 1315 C C . LEU A 1 206 ? -23.635 17.218 -5.959 1.00 49.78 204 LEU C C 1
ATOM 1316 O O . LEU A 1 206 ? -24.679 17.580 -5.426 1.00 52.40 204 LEU C O 1
ATOM 1321 N N . TRP A 1 207 ? -23.600 16.613 -7.146 1.00 47.96 205 TRP C N 1
ATOM 1322 C CA . TRP A 1 207 ? -24.800 16.103 -7.770 1.00 49.26 205 TRP C CA 1
ATOM 1323 C C . TRP A 1 207 ? -24.698 14.597 -7.978 1.00 49.09 205 TRP C C 1
ATOM 1324 O O . TRP A 1 207 ? -23.624 14.064 -8.267 1.00 46.66 205 TRP C O 1
ATOM 1335 N N . ASP A 1 208 ? -25.854 13.943 -7.862 1.00 51.30 206 ASP C N 1
ATOM 1336 C CA . ASP A 1 208 ? -26.075 12.586 -8.327 1.00 53.24 206 ASP C CA 1
ATOM 1337 C C . ASP A 1 208 ? -26.966 12.679 -9.589 1.00 54.22 206 ASP C C 1
ATOM 1338 O O . ASP A 1 208 ? -28.173 12.885 -9.477 1.00 54.63 206 ASP C O 1
ATOM 1343 N N . ILE A 1 209 ? -26.371 12.520 -10.765 1.00 53.60 207 ILE C N 1
ATOM 1344 C CA . ILE A 1 209 ? -27.095 12.802 -12.001 1.00 57.54 207 ILE C CA 1
ATOM 1345 C C . ILE A 1 209 ? -28.103 11.718 -12.406 1.00 62.29 207 ILE C C 1
ATOM 1346 O O . ILE A 1 209 ? -28.855 11.932 -13.354 1.00 65.31 207 ILE C O 1
ATOM 1351 N N . SER A 1 210 ? -28.099 10.593 -11.688 1.00 66.75 208 SER C N 1
ATOM 1352 C CA . SER A 1 210 ? -28.837 9.395 -12.062 1.00 70.81 208 SER C CA 1
ATOM 1353 C C . SER A 1 210 ? -30.173 9.396 -11.371 1.00 74.13 208 SER C C 1
ATOM 1354 O O . SER A 1 210 ? -30.389 8.642 -10.432 1.00 74.03 208 SER C O 1
ATOM 1357 N N . ALA A 1 211 ? -31.079 10.222 -11.903 1.00 76.32 209 ALA C N 1
ATOM 1358 C CA . ALA A 1 211 ? -32.470 10.425 -11.429 1.00 79.27 209 ALA C CA 1
ATOM 1359 C C . ALA A 1 211 ? -32.575 11.610 -10.447 1.00 80.92 209 ALA C C 1
ATOM 1360 O O . ALA A 1 211 ? -31.581 12.284 -10.158 1.00 78.83 209 ALA C O 1
ATOM 1362 N N . GLY A 1 216 ? -33.094 17.615 -21.111 1.00 78.54 214 GLY C N 1
ATOM 1363 C CA . GLY A 1 216 ? -32.361 18.837 -20.749 1.00 76.93 214 GLY C CA 1
ATOM 1364 C C . GLY A 1 216 ? -32.793 19.444 -19.419 1.00 77.88 214 GLY C C 1
ATOM 1365 O O . GLY A 1 216 ? -32.849 20.686 -19.241 1.00 81.10 214 GLY C O 1
ATOM 1366 N N . LYS A 1 217 ? -33.077 18.569 -18.458 1.00 75.47 215 LYS C N 1
ATOM 1367 C CA . LYS A 1 217 ? -33.713 18.974 -17.207 1.00 73.36 215 LYS C CA 1
ATOM 1368 C C . LYS A 1 217 ? -32.665 19.578 -16.269 1.00 68.11 215 LYS C C 1
ATOM 1369 O O . LYS A 1 217 ? -31.457 19.451 -16.482 1.00 63.68 215 LYS C O 1
ATOM 1371 N N . VAL A 1 218 ? -33.160 20.265 -15.253 1.00 67.49 216 VAL C N 1
ATOM 1372 C CA . VAL A 1 218 ? -32.339 20.912 -14.249 1.00 65.83 216 VAL C CA 1
ATOM 1373 C C . VAL A 1 218 ? -32.281 19.981 -13.029 1.00 64.63 216 VAL C C 1
ATOM 1374 O O . VAL A 1 218 ? -33.315 19.524 -12.537 1.00 65.01 216 VAL C O 1
ATOM 1378 N N . VAL A 1 219 ? -31.067 19.722 -12.556 1.00 61.69 217 VAL C N 1
ATOM 1379 C CA . VAL A 1 219 ? -30.844 18.962 -11.327 1.00 60.65 217 VAL C CA 1
ATOM 1380 C C . VAL A 1 219 ? -30.217 19.900 -10.297 1.00 59.88 217 VAL C C 1
ATOM 1381 O O . VAL A 1 219 ? -29.193 20.501 -10.582 1.00 57.72 217 VAL C O 1
ATOM 1385 N N . ASP A 1 220 ? -30.833 20.036 -9.124 1.00 62.32 218 ASP C N 1
ATOM 1386 C CA . ASP A 1 220 ? -30.214 20.787 -8.023 1.00 63.00 218 ASP C CA 1
ATOM 1387 C C . ASP A 1 220 ? -29.195 19.934 -7.270 1.00 60.61 218 ASP C C 1
ATOM 1388 O O . ASP A 1 220 ? -29.263 18.697 -7.298 1.00 61.67 218 ASP C O 1
ATOM 1393 N N . ALA A 1 221 ? -28.248 20.593 -6.617 1.00 59.15 219 ALA C N 1
ATOM 1394 C CA . ALA A 1 221 ? -27.183 19.901 -5.899 1.00 58.09 219 ALA C CA 1
ATOM 1395 C C . ALA A 1 221 ? -27.758 19.067 -4.770 1.00 59.22 219 ALA C C 1
ATOM 1396 O O . ALA A 1 221 ? -28.597 19.530 -4.021 1.00 62.49 219 ALA C O 1
ATOM 1398 N N . LYS A 1 222 ? -27.320 17.822 -4.678 1.00 58.01 220 LYS C N 1
ATOM 1399 C CA . LYS A 1 222 ? -27.653 16.983 -3.547 1.00 59.01 220 LYS C CA 1
ATOM 1400 C C . LYS A 1 222 ? -27.109 17.592 -2.246 1.00 59.18 220 LYS C C 1
ATOM 1401 O O . LYS A 1 222 ? -27.788 17.555 -1.232 1.00 60.47 220 LYS C O 1
ATOM 1407 N N . THR A 1 223 ? -25.889 18.132 -2.289 1.00 57.39 221 THR C N 1
ATOM 1408 C CA . THR A 1 223 ? -25.193 18.620 -1.095 1.00 58.02 221 THR C CA 1
ATOM 1409 C C . THR A 1 223 ? -24.275 19.770 -1.491 1.00 56.09 221 THR C C 1
ATOM 1410 O O . THR A 1 223 ? -23.672 19.727 -2.563 1.00 54.16 221 THR C O 1
ATOM 1414 N N . ILE A 1 224 ? -24.152 20.775 -0.622 1.00 56.75 222 ILE C N 1
ATOM 1415 C CA . ILE A 1 224 ? -23.247 21.903 -0.840 1.00 55.51 222 ILE C CA 1
ATOM 1416 C C . ILE A 1 224 ? -22.319 22.028 0.375 1.00 56.03 222 ILE C C 1
ATOM 1417 O O . ILE A 1 224 ? -22.780 22.112 1.525 1.00 56.86 222 ILE C O 1
ATOM 1422 N N . PHE A 1 225 ? -21.015 22.026 0.112 1.00 54.56 223 PHE C N 1
ATOM 1423 C CA . PHE A 1 225 ? -20.022 22.057 1.164 1.00 54.14 223 PHE C CA 1
ATOM 1424 C C . PHE A 1 225 ? -19.443 23.464 1.202 1.00 53.34 223 PHE C C 1
ATOM 1425 O O . PHE A 1 225 ? -18.934 23.953 0.191 1.00 52.31 223 PHE C O 1
ATOM 1433 N N . THR A 1 226 ? -19.499 24.081 2.379 1.00 53.67 224 THR C N 1
ATOM 1434 C CA . THR A 1 226 ? -19.249 25.512 2.548 1.00 54.22 224 THR C CA 1
ATOM 1435 C C . THR A 1 226 ? -18.052 25.814 3.456 1.00 54.74 224 THR C C 1
ATOM 1436 O O . THR A 1 226 ? -17.967 26.884 4.026 1.00 56.59 224 THR C O 1
ATOM 1440 N N . GLY A 1 227 ? -17.103 24.899 3.542 1.00 53.89 225 GLY C N 1
ATOM 1441 C CA . GLY A 1 227 ? -16.011 25.040 4.502 1.00 54.65 225 GLY C CA 1
ATOM 1442 C C . GLY A 1 227 ? -14.974 26.061 4.132 1.00 53.63 225 GLY C C 1
ATOM 1443 O O . GLY A 1 227 ? -14.409 26.683 5.001 1.00 54.01 225 GLY C O 1
ATOM 1444 N N . HIS A 1 228 ? -14.695 26.227 2.847 1.00 51.83 226 HIS C N 1
ATOM 1445 C CA . HIS A 1 228 ? -13.750 27.256 2.441 1.00 51.38 226 HIS C CA 1
ATOM 1446 C C . HIS A 1 228 ? -14.328 28.680 2.603 1.00 52.26 226 HIS C C 1
ATOM 1447 O O . HIS A 1 228 ? -15.546 28.914 2.612 1.00 52.92 226 HIS C O 1
ATOM 1454 N N . THR A 1 229 ? -13.415 29.618 2.804 1.00 52.17 227 THR C N 1
ATOM 1455 C CA . THR A 1 229 ? -13.740 31.015 3.023 1.00 53.86 227 THR C CA 1
ATOM 1456 C C . THR A 1 229 ? -13.277 31.852 1.832 1.00 53.02 227 THR C C 1
ATOM 1457 O O . THR A 1 229 ? -13.207 33.058 1.939 1.00 53.30 227 THR C O 1
ATOM 1461 N N . ALA A 1 230 ? -12.932 31.216 0.720 1.00 51.53 228 ALA C N 1
ATOM 1462 C CA . ALA A 1 230 ? -12.472 31.916 -0.485 1.00 50.35 228 ALA C CA 1
ATOM 1463 C C . ALA A 1 230 ? -12.696 31.032 -1.692 1.00 49.01 228 ALA C C 1
ATOM 1464 O O . ALA A 1 230 ? -13.102 29.875 -1.543 1.00 47.76 228 ALA C O 1
ATOM 1466 N N . VAL A 1 231 ? -12.381 31.558 -2.873 1.00 47.62 229 VAL C N 1
ATOM 1467 C CA . VAL A 1 231 ? -12.560 30.844 -4.151 1.00 47.68 229 VAL C CA 1
ATOM 1468 C C . VAL A 1 231 ? -12.009 29.424 -4.042 1.00 46.59 229 VAL C C 1
ATOM 1469 O O . VAL A 1 231 ? -10.852 29.261 -3.629 1.00 48.31 229 VAL C O 1
ATOM 1473 N N . VAL A 1 232 ? -12.821 28.417 -4.359 1.00 45.65 230 VAL C N 1
ATOM 1474 C CA . VAL A 1 232 ? -12.368 27.013 -4.350 1.00 45.16 230 VAL C CA 1
ATOM 1475 C C . VAL A 1 232 ? -11.881 26.686 -5.767 1.00 44.08 230 VAL C C 1
ATOM 1476 O O . VAL A 1 232 ? -12.639 26.763 -6.714 1.00 42.96 230 VAL C O 1
ATOM 1480 N N . GLU A 1 233 ? -10.604 26.356 -5.881 1.00 43.09 231 GLU C N 1
ATOM 1481 C CA . GLU A 1 233 ? -9.915 26.249 -7.151 1.00 42.80 231 GLU C CA 1
ATOM 1482 C C . GLU A 1 233 ? -10.007 24.837 -7.733 1.00 42.39 231 GLU C C 1
ATOM 1483 O O . GLU A 1 233 ? -10.016 24.671 -8.948 1.00 42.35 231 GLU C O 1
ATOM 1489 N N . ASP A 1 234 ? -10.052 23.817 -6.882 1.00 43.39 232 ASP C N 1
ATOM 1490 C CA . ASP A 1 234 ? -10.034 22.424 -7.374 1.00 42.64 232 ASP C CA 1
ATOM 1491 C C . ASP A 1 234 ? -10.664 21.461 -6.374 1.00 42.57 232 ASP C C 1
ATOM 1492 O O . ASP A 1 234 ? -10.738 21.724 -5.170 1.00 42.52 232 ASP C O 1
ATOM 1497 N N . VAL A 1 235 ? -11.139 20.345 -6.909 1.00 41.82 233 VAL C N 1
ATOM 1498 C CA . VAL A 1 235 ? -11.773 19.322 -6.132 1.00 42.20 233 VAL C CA 1
ATOM 1499 C C . VAL A 1 235 ? -11.502 17.980 -6.815 1.00 40.44 233 VAL C C 1
ATOM 1500 O O . VAL A 1 235 ? -11.396 17.909 -8.025 1.00 38.35 233 VAL C O 1
ATOM 1504 N N . SER A 1 236 ? -11.289 16.945 -6.019 1.00 40.16 234 SER C N 1
ATOM 1505 C CA . SER A 1 236 ? -11.015 15.632 -6.567 1.00 41.41 234 SER C CA 1
ATOM 1506 C C . SER A 1 236 ? -11.481 14.553 -5.619 1.00 42.52 234 SER C C 1
ATOM 1507 O O . SER A 1 236 ? -11.227 14.639 -4.407 1.00 43.29 234 SER C O 1
ATOM 1510 N N . TRP A 1 237 ? -12.140 13.539 -6.174 1.00 41.96 235 TRP C N 1
ATOM 1511 C CA . TRP A 1 237 ? -12.529 12.353 -5.395 1.00 42.49 235 TRP C CA 1
ATOM 1512 C C . TRP A 1 237 ? -11.286 11.530 -5.077 1.00 42.15 235 TRP C C 1
ATOM 1513 O O . TRP A 1 237 ? -10.356 11.482 -5.876 1.00 40.27 235 TRP C O 1
ATOM 1524 N N . HIS A 1 238 ? -11.254 10.880 -3.921 1.00 44.90 236 HIS C N 1
ATOM 1525 C CA . HIS A 1 238 ? -10.285 9.806 -3.721 1.00 47.60 236 HIS C CA 1
ATOM 1526 C C . HIS A 1 238 ? -10.578 8.676 -4.745 1.00 47.81 236 HIS C C 1
ATOM 1527 O O . HIS A 1 238 ? -11.752 8.429 -5.136 1.00 46.23 236 HIS C O 1
ATOM 1534 N N . LEU A 1 239 ? -9.506 8.033 -5.190 1.00 48.77 237 LEU C N 1
ATOM 1535 C CA . LEU A 1 239 ? -9.591 7.004 -6.219 1.00 49.65 237 LEU C CA 1
ATOM 1536 C C . LEU A 1 239 ? -10.081 5.662 -5.674 1.00 50.19 237 LEU C C 1
ATOM 1537 O O . LEU A 1 239 ? -10.579 4.876 -6.446 1.00 48.65 237 LEU C O 1
ATOM 1542 N N . LEU A 1 240 ? -10.006 5.441 -4.361 1.00 51.68 238 LEU C N 1
ATOM 1543 C CA . LEU A 1 240 ? -10.440 4.184 -3.735 1.00 54.44 238 LEU C CA 1
ATOM 1544 C C . LEU A 1 240 ? -11.626 4.270 -2.798 1.00 54.06 238 LEU C C 1
ATOM 1545 O O . LEU A 1 240 ? -12.386 3.328 -2.688 1.00 53.29 238 LEU C O 1
ATOM 1550 N N . HIS A 1 241 ? -11.732 5.347 -2.036 1.00 54.77 239 HIS C N 1
ATOM 1551 C CA . HIS A 1 241 ? -12.734 5.416 -0.983 1.00 56.16 239 HIS C CA 1
ATOM 1552 C C . HIS A 1 241 ? -13.839 6.296 -1.509 1.00 54.71 239 HIS C C 1
ATOM 1553 O O . HIS A 1 241 ? -13.640 7.482 -1.681 1.00 54.65 239 HIS C O 1
ATOM 1560 N N . GLU A 1 242 ? -14.998 5.700 -1.728 1.00 55.22 240 GLU C N 1
ATOM 1561 C CA . GLU A 1 242 ? -16.128 6.342 -2.394 1.00 55.95 240 GLU C CA 1
ATOM 1562 C C . GLU A 1 242 ? -16.664 7.574 -1.672 1.00 54.54 240 GLU C C 1
ATOM 1563 O O . GLU A 1 242 ? -17.311 8.383 -2.308 1.00 52.03 240 GLU C O 1
ATOM 1569 N N . SER A 1 243 ? -16.448 7.678 -0.348 1.00 54.23 241 SER C N 1
ATOM 1570 C CA . SER A 1 243 ? -16.971 8.806 0.441 1.00 54.81 241 SER C CA 1
ATOM 1571 C C . SER A 1 243 ? -16.028 10.001 0.594 1.00 53.48 241 SER C C 1
ATOM 1572 O O . SER A 1 243 ? -16.434 11.044 1.091 1.00 54.38 241 SER C O 1
ATOM 1575 N N . LEU A 1 244 ? -14.813 9.876 0.095 1.00 52.63 242 LEU C N 1
ATOM 1576 C CA . LEU A 1 244 ? -13.704 10.737 0.443 1.00 53.43 242 LEU C CA 1
ATOM 1577 C C . LEU A 1 244 ? -13.305 11.627 -0.736 1.00 50.52 242 LEU C C 1
ATOM 1578 O O . LEU A 1 244 ? -13.151 11.131 -1.872 1.00 50.32 242 LEU C O 1
ATOM 1583 N N . PHE A 1 245 ? -13.174 12.926 -0.493 1.00 48.96 243 PHE C N 1
ATOM 1584 C CA . PHE A 1 245 ? -12.636 13.854 -1.498 1.00 46.98 243 PHE C CA 1
ATOM 1585 C C . PHE A 1 245 ? -11.826 14.997 -0.897 1.00 47.16 243 PHE C C 1
ATOM 1586 O O . PHE A 1 245 ? -11.886 15.288 0.312 1.00 47.15 243 PHE C O 1
ATOM 1594 N N . GLY A 1 246 ? -11.048 15.632 -1.769 1.00 46.21 244 GLY C N 1
ATOM 1595 C CA . GLY A 1 246 ? -10.227 16.758 -1.378 1.00 45.26 244 GLY C CA 1
ATOM 1596 C C . GLY A 1 246 ? -10.576 18.003 -2.156 1.00 43.81 244 GLY C C 1
ATOM 1597 O O . GLY A 1 246 ? -10.991 17.899 -3.305 1.00 42.13 244 GLY C O 1
ATOM 1598 N N . SER A 1 247 ? -10.385 19.159 -1.515 1.00 43.49 245 SER C N 1
ATOM 1599 C CA . SER A 1 247 ? -10.519 20.458 -2.134 1.00 42.74 245 SER C CA 1
ATOM 1600 C C . SER A 1 247 ? -9.377 21.376 -1.702 1.00 43.37 245 SER C C 1
ATOM 1601 O O . SER A 1 247 ? -8.776 21.208 -0.630 1.00 44.26 245 SER C O 1
ATOM 1604 N N . VAL A 1 248 ? -9.095 22.353 -2.561 1.00 42.71 246 VAL C N 1
ATOM 1605 C CA . VAL A 1 248 ? -8.048 23.321 -2.346 1.00 43.09 246 VAL C CA 1
ATOM 1606 C C . VAL A 1 248 ? -8.570 24.696 -2.790 1.00 43.23 246 VAL C C 1
ATOM 1607 O O . VAL A 1 248 ? -9.372 24.811 -3.721 1.00 42.67 246 VAL C O 1
ATOM 1611 N N . ALA A 1 249 ? -8.114 25.721 -2.114 1.00 43.20 247 ALA C N 1
ATOM 1612 C CA . ALA A 1 249 ? -8.697 27.053 -2.295 1.00 43.89 247 ALA C CA 1
ATOM 1613 C C . ALA A 1 249 ? -7.691 28.172 -2.151 1.00 43.62 247 ALA C C 1
ATOM 1614 O O . ALA A 1 249 ? -6.556 27.975 -1.725 1.00 42.96 247 ALA C O 1
ATOM 1616 N N . ASP A 1 250 ? -8.158 29.357 -2.529 1.00 45.16 248 ASP C N 1
ATOM 1617 C CA . ASP A 1 250 ? -7.441 30.613 -2.323 1.00 46.71 248 ASP C CA 1
ATOM 1618 C C . ASP A 1 250 ? -7.252 31.012 -0.868 1.00 48.18 248 ASP C C 1
ATOM 1619 O O . ASP A 1 250 ? -6.463 31.896 -0.620 1.00 47.29 248 ASP C O 1
ATOM 1624 N N . ASP A 1 251 ? -7.988 30.397 0.066 1.00 48.70 249 ASP C N 1
ATOM 1625 C CA . ASP A 1 251 ? -7.702 30.538 1.524 1.00 50.44 249 ASP C CA 1
ATOM 1626 C C . ASP A 1 251 ? -6.435 29.782 1.974 1.00 49.36 249 ASP C C 1
ATOM 1627 O O . ASP A 1 251 ? -6.142 29.726 3.162 1.00 50.39 249 ASP C O 1
ATOM 1632 N N . GLN A 1 252 ? -5.719 29.159 1.028 1.00 47.78 250 GLN C N 1
ATOM 1633 C CA . GLN A 1 252 ? -4.416 28.523 1.232 1.00 47.50 250 GLN C CA 1
ATOM 1634 C C . GLN A 1 252 ? -4.566 27.119 1.869 1.00 48.05 250 GLN C C 1
ATOM 1635 O O . GLN A 1 252 ? -3.569 26.533 2.332 1.00 48.78 250 GLN C O 1
ATOM 1641 N N . LYS A 1 253 ? -5.800 26.613 1.903 1.00 47.70 251 LYS C N 1
ATOM 1642 C CA . LYS A 1 253 ? -6.118 25.373 2.600 1.00 48.62 251 LYS C CA 1
ATOM 1643 C C . LYS A 1 253 ? -6.345 24.210 1.675 1.00 47.10 251 LYS C C 1
ATOM 1644 O O . LYS A 1 253 ? -6.826 24.372 0.550 1.00 44.79 251 LYS C O 1
ATOM 1648 N N . LEU A 1 254 ? -5.908 23.055 2.155 1.00 47.82 252 LEU C N 1
ATOM 1649 C CA . LEU A 1 254 ? -6.293 21.736 1.642 1.00 47.13 252 LEU C CA 1
ATOM 1650 C C . LEU A 1 254 ? -7.308 21.205 2.629 1.00 48.39 252 LEU C C 1
ATOM 1651 O O . LEU A 1 254 ? -7.033 21.166 3.859 1.00 48.14 252 LEU C O 1
ATOM 1656 N N . MET A 1 255 ? -8.498 20.863 2.121 1.00 47.33 253 MET C N 1
ATOM 1657 C CA . MET A 1 255 ? -9.511 20.239 2.957 1.00 49.71 253 MET C CA 1
ATOM 1658 C C . MET A 1 255 ? -9.851 18.825 2.470 1.00 48.97 253 MET C C 1
ATOM 1659 O O . MET A 1 255 ? -9.918 18.570 1.262 1.00 47.51 253 MET C O 1
ATOM 1664 N N . ILE A 1 256 ? -10.048 17.925 3.428 1.00 49.94 254 ILE C N 1
ATOM 1665 C CA . ILE A 1 256 ? -10.417 16.531 3.168 1.00 50.54 254 ILE C CA 1
ATOM 1666 C C . ILE A 1 256 ? -11.807 16.337 3.720 1.00 51.00 254 ILE C C 1
ATOM 1667 O O . ILE A 1 256 ? -12.039 16.606 4.891 1.00 52.51 254 ILE C O 1
ATOM 1672 N N . TRP A 1 257 ? -12.710 15.885 2.854 1.00 50.24 255 TRP C N 1
ATOM 1673 C CA . TRP A 1 257 ? -14.125 15.785 3.140 1.00 51.25 255 TRP C CA 1
ATOM 1674 C C . TRP A 1 257 ? -14.574 14.324 3.095 1.00 52.86 255 TRP C C 1
ATOM 1675 O O . TRP A 1 257 ? -14.037 13.496 2.336 1.00 52.67 255 TRP C O 1
ATOM 1686 N N . ASP A 1 258 ? -15.595 14.020 3.880 1.00 55.48 256 ASP C N 1
ATOM 1687 C CA . ASP A 1 258 ? -16.232 12.734 3.884 1.00 57.10 256 ASP C CA 1
ATOM 1688 C C . ASP A 1 258 ? -17.721 12.956 3.679 1.00 57.50 256 ASP C C 1
ATOM 1689 O O . ASP A 1 258 ? -18.355 13.595 4.500 1.00 58.39 256 ASP C O 1
ATOM 1694 N N . THR A 1 259 ? -18.286 12.407 2.608 1.00 56.77 257 THR C N 1
ATOM 1695 C CA . THR A 1 259 ? -19.720 12.591 2.309 1.00 58.28 257 THR C CA 1
ATOM 1696 C C . THR A 1 259 ? -20.675 11.976 3.342 1.00 62.08 257 THR C C 1
ATOM 1697 O O . THR A 1 259 ? -21.846 12.347 3.360 1.00 64.39 257 THR C O 1
ATOM 1701 N N . ARG A 1 260 ? -20.200 11.053 4.184 1.00 64.30 258 ARG C N 1
ATOM 1702 C CA . ARG A 1 260 ? -21.032 10.479 5.251 1.00 68.03 258 ARG C CA 1
ATOM 1703 C C . ARG A 1 260 ? -21.230 11.402 6.450 1.00 70.85 258 ARG C C 1
ATOM 1704 O O . ARG A 1 260 ? -22.095 11.135 7.278 1.00 72.78 258 ARG C O 1
ATOM 1712 N N . SER A 1 261 ? -20.427 12.459 6.552 1.00 70.45 259 SER C N 1
ATOM 1713 C CA . SER A 1 261 ? -20.567 13.436 7.622 1.00 73.01 259 SER C CA 1
ATOM 1714 C C . SER A 1 261 ? -21.823 14.290 7.442 1.00 73.85 259 SER C C 1
ATOM 1715 O O . SER A 1 261 ? -22.070 14.797 6.361 1.00 72.98 259 SER C O 1
ATOM 1718 N N . ASN A 1 262 ? -22.602 14.463 8.511 1.00 78.18 260 ASN C N 1
ATOM 1719 C CA . ASN A 1 262 ? -23.743 15.400 8.494 1.00 79.80 260 ASN C CA 1
ATOM 1720 C C . ASN A 1 262 ? -23.359 16.885 8.504 1.00 79.14 260 ASN C C 1
ATOM 1721 O O . ASN A 1 262 ? -24.221 17.731 8.248 1.00 80.63 260 ASN C O 1
ATOM 1726 N N . ASN A 1 263 ? -22.099 17.211 8.797 1.00 78.03 261 ASN C N 1
ATOM 1727 C CA . ASN A 1 263 ? -21.647 18.600 8.837 1.00 77.66 261 ASN C CA 1
ATOM 1728 C C . ASN A 1 263 ? -20.976 19.007 7.521 1.00 75.19 261 ASN C C 1
ATOM 1729 O O . ASN A 1 263 ? -19.832 18.634 7.259 1.00 76.04 261 ASN C O 1
ATOM 1734 N N . THR A 1 264 ? -21.698 19.778 6.709 1.00 72.40 262 THR C N 1
ATOM 1735 C CA . THR A 1 264 ? -21.205 20.244 5.413 1.00 68.84 262 THR C CA 1
ATOM 1736 C C . THR A 1 264 ? -20.459 21.584 5.488 1.00 67.88 262 THR C C 1
ATOM 1737 O O . THR A 1 264 ? -19.914 22.027 4.485 1.00 64.54 262 THR C O 1
ATOM 1741 N N . SER A 1 265 ? -20.425 22.230 6.664 1.00 68.41 263 SER C N 1
ATOM 1742 C CA . SER A 1 265 ? -19.627 23.448 6.842 1.00 67.99 263 SER C CA 1
ATOM 1743 C C . SER A 1 265 ? -18.211 23.213 7.395 1.00 67.63 263 SER C C 1
ATOM 1744 O O . SER A 1 265 ? -17.433 24.143 7.449 1.00 68.07 263 SER C O 1
ATOM 1747 N N . LYS A 1 266 ? -17.883 21.986 7.795 1.00 68.03 264 LYS C N 1
ATOM 1748 C CA . LYS A 1 266 ? -16.584 21.664 8.395 1.00 69.22 264 LYS C CA 1
ATOM 1749 C C . LYS A 1 266 ? -16.090 20.359 7.780 1.00 66.90 264 LYS C C 1
ATOM 1750 O O . LYS A 1 266 ? -16.810 19.372 7.808 1.00 69.31 264 LYS C O 1
ATOM 1753 N N . PRO A 1 267 ? -14.869 20.349 7.202 1.00 64.58 265 PRO C N 1
ATOM 1754 C CA . PRO A 1 267 ? -14.311 19.123 6.627 1.00 62.72 265 PRO C CA 1
ATOM 1755 C C . PRO A 1 267 ? -13.748 18.200 7.721 1.00 63.89 265 PRO C C 1
ATOM 1756 O O . PRO A 1 267 ? -13.669 18.615 8.872 1.00 64.13 265 PRO C O 1
ATOM 1760 N N . SER A 1 268 ? -13.365 16.974 7.373 1.00 63.90 266 SER C N 1
ATOM 1761 C CA . SER A 1 268 ? -12.704 16.062 8.327 1.00 66.09 266 SER C CA 1
ATOM 1762 C C . SER A 1 268 ? -11.316 16.555 8.688 1.00 65.13 266 SER C C 1
ATOM 1763 O O . SER A 1 268 ? -10.924 16.432 9.836 1.00 64.71 266 SER C O 1
ATOM 1766 N N . HIS A 1 269 ? -10.569 17.072 7.701 1.00 62.25 267 HIS C N 1
ATOM 1767 C CA . HIS A 1 269 ? -9.240 17.660 7.943 1.00 62.43 267 HIS C CA 1
ATOM 1768 C C . HIS A 1 269 ? -9.098 18.965 7.192 1.00 60.71 267 HIS C C 1
ATOM 1769 O O . HIS A 1 269 ? -9.661 19.116 6.103 1.00 59.01 267 HIS C O 1
ATOM 1776 N N . SER A 1 270 ? -8.373 19.904 7.789 1.00 61.54 268 SER C N 1
ATOM 1777 C CA . SER A 1 270 ? -8.152 21.241 7.243 1.00 61.23 268 SER C CA 1
ATOM 1778 C C . SER A 1 270 ? -6.699 21.622 7.455 1.00 60.77 268 SER C C 1
ATOM 1779 O O . SER A 1 270 ? -6.253 21.697 8.575 1.00 64.58 268 SER C O 1
ATOM 1782 N N . VAL A 1 271 ? -5.972 21.843 6.379 1.00 58.71 269 VAL C N 1
ATOM 1783 C CA . VAL A 1 271 ? -4.521 21.967 6.385 1.00 59.72 269 VAL C CA 1
ATOM 1784 C C . VAL A 1 271 ? -4.140 23.317 5.775 1.00 58.33 269 VAL C C 1
ATOM 1785 O O . VAL A 1 271 ? -4.573 23.628 4.658 1.00 54.86 269 VAL C O 1
ATOM 1789 N N . ASP A 1 272 ? -3.291 24.057 6.471 1.00 58.72 270 ASP C N 1
ATOM 1790 C CA . ASP A 1 272 ? -2.607 25.207 5.931 1.00 59.73 270 ASP C CA 1
ATOM 1791 C C . ASP A 1 272 ? -1.513 24.713 4.991 1.00 56.65 270 ASP C C 1
ATOM 1792 O O . ASP A 1 272 ? -0.426 24.391 5.416 1.00 59.59 270 ASP C O 1
ATOM 1797 N N . ALA A 1 273 ? -1.809 24.641 3.707 1.00 53.62 271 ALA C N 1
ATOM 1798 C CA . ALA A 1 273 ? -0.982 23.896 2.760 1.00 50.46 271 ALA C CA 1
ATOM 1799 C C . ALA A 1 273 ? 0.180 24.675 2.166 1.00 49.62 271 ALA C C 1
ATOM 1800 O O . ALA A 1 273 ? 1.236 24.108 1.895 1.00 49.11 271 ALA C O 1
ATOM 1802 N N . HIS A 1 274 ? -0.031 25.969 1.925 1.00 48.23 272 HIS C N 1
ATOM 1803 C CA . HIS A 1 274 ? 0.872 26.766 1.104 1.00 48.40 272 HIS C CA 1
ATOM 1804 C C . HIS A 1 274 ? 0.842 28.203 1.610 1.00 49.65 272 HIS C C 1
ATOM 1805 O O . HIS A 1 274 ? -0.014 28.574 2.415 1.00 52.03 272 HIS C O 1
ATOM 1812 N N . THR A 1 275 ? 1.788 29.008 1.157 1.00 50.44 273 THR C N 1
ATOM 1813 C CA . THR A 1 275 ? 1.840 30.451 1.519 1.00 50.72 273 THR C CA 1
ATOM 1814 C C . THR A 1 275 ? 1.166 31.367 0.466 1.00 49.84 273 THR C C 1
ATOM 1815 O O . THR A 1 275 ? 1.358 32.598 0.481 1.00 49.92 273 THR C O 1
ATOM 1819 N N . ALA A 1 276 ? 0.399 30.772 -0.443 1.00 48.26 274 ALA C N 1
ATOM 1820 C CA . ALA A 1 276 ? -0.443 31.521 -1.360 1.00 48.12 274 ALA C CA 1
ATOM 1821 C C . ALA A 1 276 ? -1.566 30.603 -1.803 1.00 47.55 274 ALA C C 1
ATOM 1822 O O . ALA A 1 276 ? -1.724 29.499 -1.265 1.00 48.14 274 ALA C O 1
ATOM 1824 N N . GLU A 1 277 ? -2.321 31.037 -2.799 1.00 45.78 275 GLU C N 1
ATOM 1825 C CA . GLU A 1 277 ? -3.475 30.291 -3.289 1.00 45.50 275 GLU C CA 1
ATOM 1826 C C . GLU A 1 277 ? -3.087 28.883 -3.708 1.00 43.23 275 GLU C C 1
ATOM 1827 O O . GLU A 1 277 ? -2.036 28.682 -4.308 1.00 42.71 275 GLU C O 1
ATOM 1833 N N . VAL A 1 278 ? -3.939 27.921 -3.412 1.00 42.79 276 VAL C N 1
ATOM 1834 C CA . VAL A 1 278 ? -3.727 26.545 -3.868 1.00 42.85 276 VAL C CA 1
ATOM 1835 C C . VAL A 1 278 ? -4.672 26.250 -5.027 1.00 41.97 276 VAL C C 1
ATOM 1836 O O . VAL A 1 278 ? -5.887 26.295 -4.857 1.00 42.73 276 VAL C O 1
ATOM 1840 N N . ASN A 1 279 ? -4.099 25.933 -6.184 1.00 41.80 277 ASN C N 1
ATOM 1841 C CA . ASN A 1 279 ? -4.854 25.860 -7.454 1.00 41.32 277 ASN C CA 1
ATOM 1842 C C . ASN A 1 279 ? -5.244 24.480 -7.923 1.00 41.73 277 ASN C C 1
ATOM 1843 O O . ASN A 1 279 ? -6.140 24.369 -8.769 1.00 41.58 277 ASN C O 1
ATOM 1848 N N . CYS A 1 280 ? -4.586 23.442 -7.413 1.00 42.25 278 CYS C N 1
ATOM 1849 C CA . CYS A 1 280 ? -4.805 22.078 -7.902 1.00 42.78 278 CYS C CA 1
ATOM 1850 C C . CYS A 1 280 ? -4.372 21.024 -6.904 1.00 43.26 278 CYS C C 1
ATOM 1851 O O . CYS A 1 280 ? -3.527 21.279 -6.032 1.00 43.49 278 CYS C O 1
ATOM 1854 N N . LEU A 1 281 ? -4.986 19.859 -7.022 1.00 41.59 279 LEU C N 1
ATOM 1855 C CA . LEU A 1 281 ? -4.602 18.699 -6.249 1.00 42.51 279 LEU C CA 1
ATOM 1856 C C . LEU A 1 281 ? -4.749 17.456 -7.085 1.00 42.12 279 LEU C C 1
ATOM 1857 O O . LEU A 1 281 ? -5.474 17.457 -8.045 1.00 42.11 279 LEU C O 1
ATOM 1862 N N . SER A 1 282 ? -4.077 16.403 -6.670 1.00 42.85 280 SER C N 1
ATOM 1863 C CA . SER A 1 282 ? -4.126 15.121 -7.352 1.00 43.84 280 SER C CA 1
ATOM 1864 C C . SER A 1 282 ? -3.771 14.012 -6.364 1.00 44.04 280 SER C C 1
ATOM 1865 O O . SER A 1 282 ? -2.729 14.107 -5.703 1.00 43.37 280 SER C O 1
ATOM 1868 N N . PHE A 1 283 ? -4.643 12.998 -6.251 1.00 43.80 281 PHE C N 1
ATOM 1869 C CA . PHE A 1 283 ? -4.375 11.814 -5.423 1.00 45.35 281 PHE C CA 1
ATOM 1870 C C . PHE A 1 283 ? -3.506 10.813 -6.175 1.00 45.35 281 PHE C C 1
ATOM 1871 O O . PHE A 1 283 ? -3.728 10.593 -7.366 1.00 44.17 281 PHE C O 1
ATOM 1879 N N . ASN A 1 284 ? -2.518 10.217 -5.488 1.00 46.77 282 ASN C N 1
ATOM 1880 C CA . ASN A 1 284 ? -1.594 9.259 -6.101 1.00 47.68 282 ASN C CA 1
ATOM 1881 C C . ASN A 1 284 ? -2.408 7.985 -6.376 1.00 48.01 282 ASN C C 1
ATOM 1882 O O . ASN A 1 284 ? -3.114 7.535 -5.500 1.00 48.89 282 ASN C O 1
ATOM 1887 N N . PRO A 1 285 ? -2.381 7.476 -7.626 1.00 48.71 283 PRO C N 1
ATOM 1888 C CA . PRO A 1 285 ? -3.234 6.307 -7.953 1.00 49.12 283 PRO C CA 1
ATOM 1889 C C . PRO A 1 285 ? -2.762 4.972 -7.442 1.00 50.71 283 PRO C C 1
ATOM 1890 O O . PRO A 1 285 ? -3.529 4.023 -7.526 1.00 53.71 283 PRO C O 1
ATOM 1894 N N . TYR A 1 286 ? -1.518 4.886 -6.970 1.00 49.74 284 TYR C N 1
ATOM 1895 C CA . TYR A 1 286 ? -0.961 3.676 -6.380 1.00 51.02 284 TYR C CA 1
ATOM 1896 C C . TYR A 1 286 ? -0.806 3.701 -4.858 1.00 49.76 284 TYR C C 1
ATOM 1897 O O . TYR A 1 286 ? -0.663 2.657 -4.239 1.00 49.82 284 TYR C O 1
ATOM 1906 N N . SER A 1 287 ? -0.797 4.881 -4.271 1.00 47.89 285 SER C N 1
ATOM 1907 C CA . SER A 1 287 ? -0.488 5.069 -2.849 1.00 48.69 285 SER C CA 1
ATOM 1908 C C . SER A 1 287 ? -1.649 5.814 -2.215 1.00 47.98 285 SER C C 1
ATOM 1909 O O . SER A 1 287 ? -1.737 7.022 -2.321 1.00 49.71 285 SER C O 1
ATOM 1912 N N . GLU A 1 288 ? -2.556 5.105 -1.568 1.00 48.64 286 GLU C N 1
ATOM 1913 C CA . GLU A 1 288 ? -3.843 5.686 -1.173 1.00 48.38 286 GLU C CA 1
ATOM 1914 C C . GLU A 1 288 ? -3.793 6.830 -0.137 1.00 48.66 286 GLU C C 1
ATOM 1915 O O . GLU A 1 288 ? -4.799 7.496 0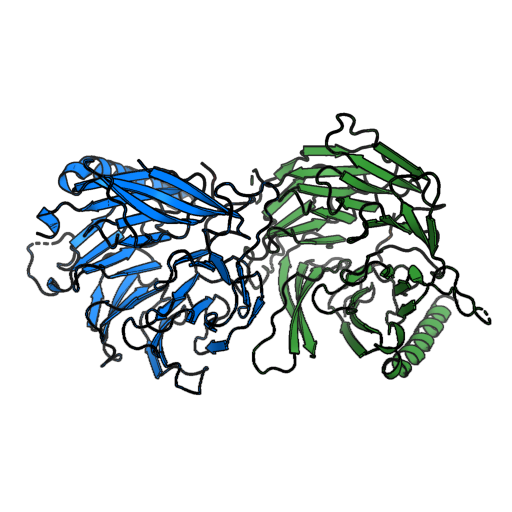.081 1.00 45.66 286 GLU C O 1
ATOM 1921 N N . PHE A 1 289 ? -2.653 7.004 0.538 1.00 49.76 287 PHE C N 1
ATOM 1922 C CA . PHE A 1 289 ? -2.495 8.060 1.522 1.00 49.99 287 PHE C CA 1
ATOM 1923 C C . PHE A 1 289 ? -1.783 9.296 0.978 1.00 48.92 287 PHE C C 1
ATOM 1924 O O . PHE A 1 289 ? -1.624 10.259 1.702 1.00 48.85 287 PHE C O 1
ATOM 1932 N N . ILE A 1 290 ? -1.323 9.237 -0.262 1.00 48.28 288 ILE C N 1
ATOM 1933 C CA . ILE A 1 290 ? -0.461 10.249 -0.816 1.00 48.32 288 ILE C CA 1
ATOM 1934 C C . ILE A 1 290 ? -1.241 11.140 -1.783 1.00 46.34 288 ILE C C 1
ATOM 1935 O O . ILE A 1 290 ? -2.078 10.675 -2.588 1.00 46.07 288 ILE C O 1
ATOM 1940 N N . LEU A 1 291 ? -1.013 12.439 -1.672 1.00 46.78 289 LEU C N 1
ATOM 1941 C CA . LEU A 1 291 ? -1.534 13.383 -2.673 1.00 45.31 289 LEU C CA 1
ATOM 1942 C C . LEU A 1 291 ? -0.613 14.561 -2.820 1.00 44.80 289 LEU C C 1
ATOM 1943 O O . LEU A 1 291 ? 0.277 14.752 -2.008 1.00 44.17 289 LEU C O 1
ATOM 1948 N N . ALA A 1 292 ? -0.862 15.346 -3.873 1.00 42.45 290 ALA C N 1
ATOM 1949 C CA . ALA A 1 292 ? -0.012 16.469 -4.216 1.00 42.51 290 ALA C CA 1
ATOM 1950 C C . ALA A 1 292 ? -0.873 17.693 -4.467 1.00 41.79 290 ALA C C 1
ATOM 1951 O O . ALA A 1 292 ? -2.010 17.557 -4.971 1.00 40.61 290 ALA C O 1
ATOM 1953 N N . THR A 1 293 ? -0.353 18.861 -4.059 1.00 42.58 291 THR C N 1
ATOM 1954 C CA . THR A 1 293 ? -1.037 20.146 -4.288 1.00 42.56 291 THR C CA 1
ATOM 1955 C C . THR A 1 293 ? -0.100 21.119 -4.975 1.00 42.51 291 THR C C 1
ATOM 1956 O O . THR A 1 293 ? 1.081 21.129 -4.705 1.00 44.86 291 THR C O 1
ATOM 1960 N N . GLY A 1 294 ? -0.640 21.932 -5.861 1.00 41.51 292 GLY C N 1
ATOM 1961 C CA . GLY A 1 294 ? 0.147 22.957 -6.574 1.00 42.73 292 GLY C CA 1
ATOM 1962 C C . GLY A 1 294 ? -0.386 24.350 -6.288 1.00 42.58 292 GLY C C 1
ATOM 1963 O O . GLY A 1 294 ? -1.606 24.549 -6.130 1.00 43.25 292 GLY C O 1
ATOM 1964 N N . SER A 1 295 ? 0.522 25.311 -6.233 1.00 43.31 293 SER C N 1
ATOM 1965 C CA . SER A 1 295 ? 0.202 26.625 -5.641 1.00 42.39 293 SER C CA 1
ATOM 1966 C C . SER A 1 295 ? 0.750 27.825 -6.392 1.00 43.24 293 SER C C 1
ATOM 1967 O O . SER A 1 295 ? 1.770 27.740 -7.088 1.00 43.91 293 SER C O 1
ATOM 1970 N N . ALA A 1 296 ? 0.116 28.976 -6.166 1.00 43.72 294 ALA C N 1
ATOM 1971 C CA . ALA A 1 296 ? 0.690 30.252 -6.580 1.00 44.02 294 ALA C CA 1
ATOM 1972 C C . ALA A 1 296 ? 1.997 30.562 -5.869 1.00 46.25 294 ALA C C 1
ATOM 1973 O O . ALA A 1 296 ? 2.679 31.469 -6.313 1.00 46.69 294 ALA C O 1
ATOM 1975 N N . ASP A 1 297 ? 2.362 29.807 -4.811 1.00 45.91 295 ASP C N 1
ATOM 1976 C CA . ASP A 1 297 ? 3.688 29.980 -4.184 1.00 48.58 295 ASP C CA 1
ATOM 1977 C C . ASP A 1 297 ? 4.839 29.349 -4.957 1.00 47.69 295 ASP C C 1
ATOM 1978 O O . ASP A 1 297 ? 5.986 29.417 -4.532 1.00 47.66 295 ASP C O 1
ATOM 1983 N N . LYS A 1 298 ? 4.515 28.759 -6.112 1.00 47.42 296 LYS C N 1
ATOM 1984 C CA . LYS A 1 298 ? 5.479 28.201 -7.071 1.00 47.39 296 LYS C CA 1
ATOM 1985 C C . LYS A 1 298 ? 5.985 26.820 -6.667 1.00 47.72 296 LYS C C 1
ATOM 1986 O O . LYS A 1 298 ? 6.946 26.337 -7.255 1.00 48.93 296 LYS C O 1
ATOM 1992 N N . THR A 1 299 ? 5.317 26.175 -5.710 1.00 46.99 297 THR C N 1
ATOM 1993 C CA . THR A 1 299 ? 5.744 24.861 -5.226 1.00 47.44 297 THR C CA 1
ATOM 1994 C C . THR A 1 299 ? 4.640 23.845 -5.424 1.00 46.86 297 THR C C 1
ATOM 1995 O O . THR A 1 299 ? 3.458 24.190 -5.517 1.00 46.29 297 THR C O 1
ATOM 1999 N N . VAL A 1 300 ? 5.043 22.577 -5.507 1.00 46.64 298 VAL C N 1
ATOM 2000 C CA . VAL A 1 300 ? 4.136 21.470 -5.369 1.00 46.22 298 VAL C CA 1
ATOM 2001 C C . VAL A 1 300 ? 4.418 20.867 -4.013 1.00 47.01 298 VAL C C 1
ATOM 2002 O O . VAL A 1 300 ? 5.576 20.611 -3.694 1.00 49.15 298 VAL C O 1
ATOM 2006 N N . ALA A 1 301 ? 3.380 20.658 -3.216 1.00 46.57 299 ALA C N 1
ATOM 2007 C CA . ALA A 1 301 ? 3.532 20.001 -1.921 1.00 48.82 299 ALA C CA 1
ATOM 2008 C C . ALA A 1 301 ? 3.082 18.531 -1.985 1.00 47.98 299 ALA C C 1
ATOM 2009 O O . ALA A 1 301 ? 2.082 18.200 -2.649 1.00 47.43 299 ALA C O 1
ATOM 2011 N N . LEU A 1 302 ? 3.819 17.684 -1.279 1.00 49.45 300 LEU C N 1
ATOM 2012 C CA . LEU A 1 302 ? 3.506 16.260 -1.120 1.00 50.16 300 LEU C CA 1
ATOM 2013 C C . LEU A 1 302 ? 2.925 16.027 0.285 1.00 50.53 300 LEU C C 1
ATOM 2014 O O . LEU A 1 302 ? 3.501 16.466 1.287 1.00 50.20 300 LEU C O 1
ATOM 2019 N N . TRP A 1 303 ? 1.779 15.340 0.337 1.00 49.83 301 TRP C N 1
ATOM 2020 C CA . TRP A 1 303 ? 1.024 15.150 1.571 1.00 50.34 301 TRP C CA 1
ATOM 2021 C C . TRP A 1 303 ? 0.777 13.669 1.848 1.00 50.92 301 TRP C C 1
ATOM 2022 O O . TRP A 1 303 ? 0.555 12.900 0.918 1.00 48.61 301 TRP C O 1
ATOM 2033 N N . ASP A 1 304 ? 0.767 13.329 3.142 1.00 51.75 302 ASP C N 1
ATOM 2034 C CA . ASP A 1 304 ? 0.287 12.077 3.663 1.00 53.18 302 ASP C CA 1
ATOM 2035 C C . ASP A 1 304 ? -0.980 12.339 4.483 1.00 53.68 302 ASP C C 1
ATOM 2036 O O . ASP A 1 304 ? -0.928 12.984 5.546 1.00 54.04 302 ASP C O 1
ATOM 2041 N N . LEU A 1 305 ? -2.098 11.788 4.016 1.00 53.88 303 LEU C N 1
ATOM 2042 C CA . LEU A 1 305 ? -3.402 11.951 4.663 1.00 54.96 303 LEU C CA 1
ATOM 2043 C C . LEU A 1 305 ? -3.466 11.605 6.100 1.00 57.30 303 LEU C C 1
ATOM 2044 O O . LEU A 1 305 ? -4.320 12.108 6.803 1.00 58.30 303 LEU C O 1
ATOM 2049 N N . ARG A 1 306 ? -2.613 10.681 6.537 1.00 60.67 304 ARG C N 1
ATOM 2050 C CA . ARG A 1 306 ? -2.600 10.238 7.926 1.00 61.92 304 ARG C CA 1
ATOM 2051 C C . ARG A 1 306 ? -1.924 11.240 8.848 1.00 64.06 304 ARG C C 1
ATOM 2052 O O . ARG A 1 306 ? -2.094 11.167 10.060 1.00 66.67 304 ARG C O 1
ATOM 2060 N N . ASN A 1 307 ? -1.123 12.151 8.303 1.00 64.20 305 ASN C N 1
ATOM 2061 C CA . ASN A 1 307 ? -0.458 13.167 9.131 1.00 66.97 305 ASN C CA 1
ATOM 2062 C C . ASN A 1 307 ? -0.287 14.452 8.346 1.00 65.46 305 ASN C C 1
ATOM 2063 O O . ASN A 1 307 ? 0.803 14.786 7.896 1.00 64.54 305 ASN C O 1
ATOM 2068 N N . LEU A 1 308 ? -1.388 15.180 8.202 1.00 65.36 306 LEU C N 1
ATOM 2069 C CA . LEU A 1 308 ? -1.390 16.412 7.416 1.00 65.15 306 LEU C CA 1
ATOM 2070 C C . LEU A 1 308 ? -0.752 17.641 8.118 1.00 66.56 306 LEU C C 1
ATOM 2071 O O . LEU A 1 308 ? -0.638 18.685 7.488 1.00 66.62 306 LEU C O 1
ATOM 2076 N N . LYS A 1 309 ? -0.304 17.516 9.371 1.00 69.00 307 LYS C N 1
ATOM 2077 C CA . LYS A 1 309 ? 0.442 18.591 10.045 1.00 70.36 307 LYS C CA 1
ATOM 2078 C C . LYS A 1 309 ? 1.844 18.774 9.447 1.00 69.81 307 LYS C C 1
ATOM 2079 O O . LYS A 1 309 ? 2.438 19.822 9.593 1.00 71.47 307 LYS C O 1
ATOM 2082 N N . LEU A 1 310 ? 2.379 17.743 8.796 1.00 69.49 308 LEU C N 1
ATOM 2083 C CA . LEU A 1 310 ? 3.776 17.718 8.331 1.00 67.69 308 LEU C CA 1
ATOM 2084 C C . LEU A 1 310 ? 3.812 17.499 6.811 1.00 62.86 308 LEU C C 1
ATOM 2085 O O . LEU A 1 310 ? 3.600 16.403 6.348 1.00 61.86 308 LEU C O 1
ATOM 2087 N N . LYS A 1 311 ? 4.085 18.544 6.055 1.00 59.56 309 LYS C N 1
ATOM 2088 C CA . LYS A 1 311 ? 4.249 18.433 4.591 1.00 57.19 309 LYS C CA 1
ATOM 2089 C C . LYS A 1 311 ? 5.396 17.458 4.334 1.00 56.99 309 LYS C C 1
ATOM 2090 O O . LYS A 1 311 ? 6.437 17.607 4.962 1.00 57.63 309 LYS C O 1
ATOM 2096 N N . LEU A 1 312 ? 5.218 16.439 3.477 1.00 54.27 310 LEU C N 1
ATOM 2097 C CA . LEU A 1 312 ? 6.312 15.461 3.234 1.00 55.48 310 LEU C CA 1
ATOM 2098 C C . LEU A 1 312 ? 7.491 16.040 2.434 1.00 55.39 310 LEU C C 1
ATOM 2099 O O . LEU A 1 312 ? 8.643 15.730 2.703 1.00 55.27 310 LEU C O 1
ATOM 2104 N N . HIS A 1 313 ? 7.198 16.882 1.443 1.00 53.91 311 HIS C N 1
ATOM 2105 C CA . HIS A 1 313 ? 8.229 17.453 0.566 1.00 53.31 311 HIS C CA 1
ATOM 2106 C C . HIS A 1 313 ? 7.625 18.641 -0.155 1.00 51.49 311 HIS C C 1
ATOM 2107 O O . HIS A 1 313 ? 6.386 18.715 -0.348 1.00 49.16 311 HIS C O 1
ATOM 2114 N N . SER A 1 314 ? 8.502 19.540 -0.570 1.00 52.02 312 SER C N 1
ATOM 2115 C CA . SER A 1 314 ? 8.155 20.676 -1.368 1.00 51.82 312 SER C CA 1
ATOM 2116 C C . SER A 1 314 ? 9.024 20.633 -2.617 1.00 52.30 312 SER C C 1
ATOM 2117 O O . SER A 1 314 ? 10.261 20.693 -2.550 1.00 52.18 312 SER C O 1
ATOM 2120 N N . PHE A 1 315 ? 8.373 20.507 -3.769 1.00 50.81 313 PHE C N 1
ATOM 2121 C CA . PHE A 1 315 ? 9.080 20.472 -5.041 1.00 52.38 313 PHE C CA 1
ATOM 2122 C C . PHE A 1 315 ? 9.206 21.900 -5.526 1.00 52.99 313 PHE C C 1
ATOM 2123 O O . PHE A 1 315 ? 8.194 22.555 -5.730 1.00 51.59 313 PHE C O 1
ATOM 2131 N N . GLU A 1 316 ? 10.439 22.344 -5.757 1.00 56.28 314 GLU C N 1
ATOM 2132 C CA . GLU A 1 316 ? 10.738 23.725 -6.110 1.00 58.78 314 GLU C CA 1
ATOM 2133 C C . GLU A 1 316 ? 11.563 23.763 -7.401 1.00 60.47 314 GLU C C 1
ATOM 2134 O O . GLU A 1 316 ? 12.551 23.048 -7.535 1.00 63.68 314 GLU C O 1
ATOM 2140 N N . SER A 1 317 ? 11.100 24.570 -8.350 1.00 58.98 315 SER C N 1
ATOM 2141 C CA . SER A 1 317 ? 11.787 24.891 -9.629 1.00 58.93 315 SER C CA 1
ATOM 2142 C C . SER A 1 317 ? 10.941 25.802 -10.510 1.00 56.86 315 SER C C 1
ATOM 2143 O O . SER A 1 317 ? 11.477 26.542 -11.326 1.00 59.62 315 SER C O 1
ATOM 2146 N N . HIS A 1 318 ? 9.625 25.738 -10.378 1.00 53.35 316 HIS C N 1
ATOM 2147 C CA . HIS A 1 318 ? 8.766 26.657 -11.078 1.00 52.49 316 HIS C CA 1
ATOM 2148 C C . HIS A 1 318 ? 9.066 28.104 -10.696 1.00 53.54 316 HIS C C 1
ATOM 2149 O O . HIS A 1 318 ? 9.353 28.400 -9.542 1.00 53.49 316 HIS C O 1
ATOM 2156 N N . LYS A 1 319 ? 9.046 28.986 -11.696 1.00 54.60 317 LYS C N 1
ATOM 2157 C CA . LYS A 1 319 ? 9.282 30.410 -11.493 1.00 56.77 317 LYS C CA 1
ATOM 2158 C C . LYS A 1 319 ? 7.986 31.214 -11.424 1.00 55.69 317 LYS C C 1
ATOM 2159 O O . LYS A 1 319 ? 8.051 32.420 -11.308 1.00 57.44 317 LYS C O 1
ATOM 2163 N N . ASP A 1 320 ? 6.822 30.561 -11.454 1.00 53.00 318 ASP C N 1
ATOM 2164 C CA . ASP A 1 320 ? 5.540 31.256 -11.340 1.00 53.37 318 ASP C CA 1
ATOM 2165 C C . ASP A 1 320 ? 4.451 30.298 -10.884 1.00 52.68 318 ASP C C 1
ATOM 2166 O O . ASP A 1 320 ? 4.698 29.112 -10.638 1.00 53.98 318 ASP C O 1
ATOM 2171 N N . GLU A 1 321 ? 3.238 30.818 -10.787 1.00 53.93 319 GLU C N 1
ATOM 2172 C CA . GLU A 1 321 ? 2.047 30.082 -10.334 1.00 52.52 319 GLU C CA 1
ATOM 2173 C C . GLU A 1 321 ? 1.810 28.711 -11.039 1.00 51.07 319 GLU C C 1
ATOM 2174 O O . GLU A 1 321 ? 1.953 28.594 -12.253 1.00 50.20 319 GLU C O 1
ATOM 2180 N N . ILE A 1 322 ? 1.475 27.692 -10.254 1.00 48.53 320 ILE C N 1
ATOM 2181 C CA . ILE A 1 322 ? 1.200 26.362 -10.752 1.00 47.82 320 ILE C CA 1
ATOM 2182 C C . ILE A 1 322 ? -0.305 26.218 -10.743 1.00 45.93 320 ILE C C 1
ATOM 2183 O O . ILE A 1 322 ? -0.962 26.519 -9.740 1.00 47.97 320 ILE C O 1
ATOM 2188 N N . PHE A 1 323 ? -0.839 25.749 -11.861 1.00 43.87 321 PHE C N 1
ATOM 2189 C CA . PHE A 1 323 ? -2.276 25.542 -12.015 1.00 43.01 321 PHE C CA 1
ATOM 2190 C C . PHE A 1 323 ? -2.711 24.104 -12.180 1.00 42.71 321 PHE C C 1
ATOM 2191 O O . PHE A 1 323 ? -3.868 23.792 -11.878 1.00 42.34 321 PHE C O 1
ATOM 2199 N N . GLN A 1 324 ? -1.812 23.221 -12.614 1.00 42.94 322 GLN C N 1
ATOM 2200 C CA . GLN A 1 324 ? -2.148 21.808 -12.709 1.00 43.34 322 GLN C CA 1
ATOM 2201 C C . GLN A 1 324 ? -1.042 20.900 -12.185 1.00 41.87 322 GLN C C 1
ATOM 2202 O O . GLN A 1 324 ? 0.147 21.163 -12.380 1.00 41.33 322 GLN C O 1
ATOM 2208 N N . VAL A 1 325 ? -1.457 19.829 -11.504 1.00 41.87 323 VAL C N 1
ATOM 2209 C CA A VAL A 1 325 ? -0.578 18.757 -11.067 0.50 42.55 323 VAL C CA 1
ATOM 2210 C CA B VAL A 1 325 ? -0.569 18.757 -11.063 0.50 42.52 323 VAL C CA 1
ATOM 2211 C C . VAL A 1 325 ? -1.248 17.411 -11.356 1.00 42.57 323 VAL C C 1
ATOM 2212 O O . VAL A 1 325 ? -2.428 17.235 -11.076 1.00 42.31 323 VAL C O 1
ATOM 2219 N N . GLN A 1 326 ? -0.500 16.466 -11.907 1.00 42.24 324 GLN C N 1
ATOM 2220 C CA . GLN A 1 326 ? -1.053 15.154 -12.261 1.00 43.04 324 GLN C CA 1
ATOM 2221 C C . GLN A 1 326 ? -0.028 14.056 -12.047 1.00 42.43 324 GLN C C 1
ATOM 2222 O O . GLN A 1 326 ? 1.087 14.130 -12.568 1.00 42.54 324 GLN C O 1
ATOM 2228 N N . TRP A 1 327 ? -0.417 13.021 -11.313 1.00 41.82 325 TRP C N 1
ATOM 2229 C CA . TRP A 1 327 ? 0.406 11.830 -11.169 1.00 43.73 325 TRP C CA 1
ATOM 2230 C C . TRP A 1 327 ? 0.433 11.024 -12.468 1.00 44.57 325 TRP C C 1
ATOM 2231 O O . TRP A 1 327 ? -0.564 10.960 -13.184 1.00 43.67 325 TRP C O 1
ATOM 2242 N N . SER A 1 328 ? 1.565 10.391 -12.767 1.00 45.48 326 SER C N 1
ATOM 2243 C CA . SER A 1 328 ? 1.631 9.425 -13.866 1.00 45.40 326 SER C CA 1
ATOM 2244 C C . SER A 1 328 ? 0.650 8.270 -13.649 1.00 46.35 326 SER C C 1
ATOM 2245 O O . SER A 1 328 ? 0.592 7.710 -12.570 1.00 48.28 326 SER C O 1
ATOM 2248 N N . PRO A 1 329 ? -0.116 7.886 -14.685 1.00 46.26 327 PRO C N 1
ATOM 2249 C CA . PRO A 1 329 ? -0.946 6.674 -14.544 1.00 46.57 327 PRO C CA 1
ATOM 2250 C C . PRO A 1 329 ? -0.154 5.384 -14.459 1.00 47.21 327 PRO C C 1
ATOM 2251 O O . PRO A 1 329 ? -0.726 4.360 -14.058 1.00 49.48 327 PRO C O 1
ATOM 2255 N N . HIS A 1 330 ? 1.119 5.416 -14.866 1.00 46.89 328 HIS C N 1
ATOM 2256 C CA . HIS A 1 330 ? 1.912 4.216 -15.039 1.00 49.56 328 HIS C CA 1
ATOM 2257 C C . HIS A 1 330 ? 3.028 4.047 -14.001 1.00 50.75 328 HIS C C 1
ATOM 2258 O O . HIS A 1 330 ? 3.419 2.918 -13.756 1.00 51.27 328 HIS C O 1
ATOM 2265 N N . ASN A 1 331 ? 3.507 5.134 -13.397 1.00 50.08 329 ASN C N 1
ATOM 2266 C CA . ASN A 1 331 ? 4.686 5.095 -12.526 1.00 52.41 329 ASN C CA 1
ATOM 2267 C C . ASN A 1 331 ? 4.412 5.816 -11.224 1.00 51.87 329 ASN C C 1
ATOM 2268 O O . ASN A 1 331 ? 4.243 7.058 -11.203 1.00 49.96 329 ASN C O 1
ATOM 2273 N N . GLU A 1 332 ? 4.355 5.031 -10.147 1.00 52.62 330 GLU C N 1
ATOM 2274 C CA . GLU A 1 332 ? 3.951 5.531 -8.816 1.00 54.58 330 GLU C CA 1
ATOM 2275 C C . GLU A 1 332 ? 4.745 6.696 -8.254 1.00 53.10 330 GLU C C 1
ATOM 2276 O O . GLU A 1 332 ? 4.202 7.430 -7.460 1.00 54.31 330 GLU C O 1
ATOM 2282 N N . THR A 1 333 ? 6.015 6.829 -8.636 1.00 53.22 331 THR C N 1
ATOM 2283 C CA . THR A 1 333 ? 6.863 7.885 -8.112 1.00 54.15 331 THR C CA 1
ATOM 2284 C C . THR A 1 333 ? 6.944 9.130 -9.027 1.00 53.00 331 THR C C 1
ATOM 2285 O O . THR A 1 333 ? 7.712 10.056 -8.743 1.00 52.57 331 THR C O 1
ATOM 2289 N N . ILE A 1 334 ? 6.142 9.172 -10.101 1.00 52.08 332 ILE C N 1
ATOM 2290 C CA . ILE A 1 334 ? 6.259 10.221 -11.086 1.00 51.27 332 ILE C CA 1
ATOM 2291 C C . ILE A 1 334 ? 5.038 11.124 -11.050 1.00 50.69 332 ILE C C 1
ATOM 2292 O O . ILE A 1 334 ? 3.907 10.633 -11.083 1.00 49.31 332 ILE C O 1
ATOM 2297 N N . LEU A 1 335 ? 5.273 12.443 -10.962 1.00 50.88 333 LEU C N 1
ATOM 2298 C CA . LEU A 1 335 ? 4.204 13.413 -11.188 1.00 50.94 333 LEU C CA 1
ATOM 2299 C C . LEU A 1 335 ? 4.687 14.584 -11.995 1.00 47.80 333 LEU C C 1
ATOM 2300 O O . LEU A 1 335 ? 5.883 14.787 -12.174 1.00 47.50 333 LEU C O 1
ATOM 2305 N N . ALA A 1 336 ? 3.726 15.324 -12.519 1.00 44.82 334 ALA C N 1
ATOM 2306 C CA . ALA A 1 336 ? 4.019 16.478 -13.360 1.00 44.10 334 ALA C CA 1
ATOM 2307 C C . ALA A 1 336 ? 3.223 17.680 -12.913 1.00 42.53 334 ALA C C 1
ATOM 2308 O O . ALA A 1 336 ? 2.171 17.543 -12.272 1.00 41.87 334 ALA C O 1
ATOM 2310 N N . SER A 1 337 ? 3.742 18.857 -13.260 1.00 42.52 335 SER C N 1
ATOM 2311 C CA . SER A 1 337 ? 3.135 20.121 -12.848 1.00 42.64 335 SER C CA 1
ATOM 2312 C C . SER A 1 337 ? 3.332 21.158 -13.929 1.00 41.95 335 SER C C 1
ATOM 2313 O O . SER A 1 337 ? 4.337 21.147 -14.632 1.00 41.85 335 SER C O 1
ATOM 2316 N N . SER A 1 338 ? 2.363 22.046 -14.072 1.00 42.28 336 SER C N 1
ATOM 2317 C CA . SER A 1 338 ? 2.470 23.148 -15.044 1.00 43.65 336 SER C CA 1
ATOM 2318 C C . SER A 1 338 ? 1.829 24.416 -14.555 1.00 43.78 336 SER C C 1
ATOM 2319 O O . SER A 1 338 ? 1.025 24.418 -13.628 1.00 44.46 336 SER C O 1
ATOM 2322 N N . GLY A 1 339 ? 2.159 25.501 -15.227 1.00 46.02 337 GLY C N 1
ATOM 2323 C CA . GLY A 1 339 ? 1.494 26.768 -14.992 1.00 45.83 337 GLY C CA 1
ATOM 2324 C C . GLY A 1 339 ? 1.986 27.955 -15.797 1.00 47.66 337 GLY C C 1
ATOM 2325 O O . GLY A 1 339 ? 2.347 27.845 -16.959 1.00 47.74 337 GLY C O 1
ATOM 2326 N N . THR A 1 340 ? 1.978 29.102 -15.126 1.00 47.41 338 THR C N 1
ATOM 2327 C CA . THR A 1 340 ? 2.209 30.416 -15.701 1.00 49.80 338 THR C CA 1
ATOM 2328 C C . THR A 1 340 ? 3.611 30.644 -16.208 1.00 50.50 338 THR C C 1
ATOM 2329 O O . THR A 1 340 ? 3.794 31.428 -17.119 1.00 50.09 338 THR C O 1
ATOM 2333 N N . ASP A 1 341 ? 4.603 29.951 -15.657 1.00 49.62 339 ASP C N 1
ATOM 2334 C CA . ASP A 1 341 ? 5.987 30.090 -16.144 1.00 51.43 339 ASP C CA 1
ATOM 2335 C C . ASP A 1 341 ? 6.261 29.413 -17.501 1.00 49.90 339 ASP C C 1
ATOM 2336 O O . ASP A 1 341 ? 7.384 29.446 -17.989 1.00 49.75 339 ASP C O 1
ATOM 2341 N N . ARG A 1 342 ? 5.224 28.841 -18.120 1.00 48.75 340 ARG C N 1
ATOM 2342 C CA . ARG A 1 342 ? 5.284 28.253 -19.477 1.00 49.20 340 ARG C CA 1
ATOM 2343 C C . ARG A 1 342 ? 6.086 26.943 -19.528 1.00 50.17 340 ARG C C 1
ATOM 2344 O O . ARG A 1 342 ? 6.550 26.535 -20.591 1.00 52.42 340 ARG C O 1
ATOM 2352 N N . ARG A 1 343 ? 6.237 26.287 -18.381 1.00 50.10 341 ARG C N 1
ATOM 2353 C CA . ARG A 1 343 ? 7.036 25.075 -18.267 1.00 50.42 341 ARG C CA 1
ATOM 2354 C C . ARG A 1 343 ? 6.165 23.995 -17.719 1.00 48.43 341 ARG C C 1
ATOM 2355 O O . ARG A 1 343 ? 5.278 24.258 -16.922 1.00 48.07 341 ARG C O 1
ATOM 2363 N N . LEU A 1 344 ? 6.417 22.762 -18.151 1.00 48.10 342 LEU C N 1
ATOM 2364 C CA . LEU A 1 344 ? 5.805 21.605 -17.554 1.00 45.11 342 LEU C CA 1
ATOM 2365 C C . LEU A 1 344 ? 6.972 20.855 -16.958 1.00 45.86 342 LEU C C 1
ATOM 2366 O O . LEU A 1 344 ? 7.905 20.521 -17.668 1.00 47.00 342 LEU C O 1
ATOM 2371 N N . ASN A 1 345 ? 6.959 20.682 -15.644 1.00 45.64 343 ASN C N 1
ATOM 2372 C CA . ASN A 1 345 ? 8.030 19.972 -14.937 1.00 47.21 343 ASN C CA 1
ATOM 2373 C C . ASN A 1 345 ? 7.581 18.540 -14.621 1.00 45.51 343 ASN C C 1
ATOM 2374 O O . ASN A 1 345 ? 6.434 18.312 -14.180 1.00 43.16 343 ASN C O 1
ATOM 2379 N N . VAL A 1 346 ? 8.492 17.587 -14.823 1.00 46.21 344 VAL C N 1
ATOM 2380 C CA . VAL A 1 346 ? 8.254 16.200 -14.425 1.00 45.37 344 VAL C CA 1
ATOM 2381 C C . VAL A 1 346 ? 9.146 15.845 -13.240 1.00 47.42 344 VAL C C 1
ATOM 2382 O O . VAL A 1 346 ? 10.368 16.016 -13.312 1.00 47.72 344 VAL C O 1
ATOM 2386 N N . TRP A 1 347 ? 8.532 15.332 -12.175 1.00 47.12 345 TRP C N 1
ATOM 2387 C CA . TRP A 1 347 ? 9.249 15.008 -10.962 1.00 49.56 345 TRP C CA 1
ATOM 2388 C C . TRP A 1 347 ? 9.284 13.504 -10.668 1.00 50.19 345 TRP C C 1
ATOM 2389 O O . TRP A 1 347 ? 8.301 12.803 -10.922 1.00 47.84 345 TRP C O 1
ATOM 2400 N N . ASP A 1 348 ? 10.410 13.049 -10.093 1.00 53.60 346 ASP C N 1
ATOM 2401 C CA . ASP A 1 348 ? 10.594 11.677 -9.634 1.00 56.39 346 ASP C CA 1
ATOM 2402 C C . ASP A 1 348 ? 10.944 11.651 -8.139 1.00 59.32 346 ASP C C 1
ATOM 2403 O O . ASP A 1 348 ? 12.093 11.961 -7.736 1.00 59.14 346 ASP C O 1
ATOM 2408 N N . LEU A 1 349 ? 9.942 11.279 -7.331 1.00 59.85 347 LEU C N 1
ATOM 2409 C CA . LEU A 1 349 ? 10.058 11.255 -5.873 1.00 61.99 347 LEU C CA 1
ATOM 2410 C C . LEU A 1 349 ? 11.141 10.330 -5.331 1.00 63.39 347 LEU C C 1
ATOM 2411 O O . LEU A 1 349 ? 11.647 10.552 -4.230 1.00 65.16 347 LEU C O 1
ATOM 2416 N N . SER A 1 350 ? 11.468 9.286 -6.087 1.00 63.26 348 SER C N 1
ATOM 2417 C CA . SER A 1 350 ? 12.515 8.358 -5.690 1.00 66.60 348 SER C CA 1
ATOM 2418 C C . SER A 1 350 ? 13.920 9.005 -5.695 1.00 68.90 348 SER C C 1
ATOM 2419 O O . SER A 1 350 ? 14.832 8.504 -5.036 1.00 70.71 348 SER C O 1
ATOM 2422 N N . LYS A 1 351 ? 14.082 10.124 -6.411 1.00 68.07 349 LYS C N 1
ATOM 2423 C CA . LYS A 1 351 ? 15.372 10.818 -6.461 1.00 68.93 349 LYS C CA 1
ATOM 2424 C C . LYS A 1 351 ? 15.563 11.866 -5.354 1.00 69.27 349 LYS C C 1
ATOM 2425 O O . LYS A 1 351 ? 16.643 12.466 -5.255 1.00 70.90 349 LYS C O 1
ATOM 2428 N N . ILE A 1 352 ? 14.546 12.052 -4.498 1.00 67.78 350 ILE C N 1
ATOM 2429 C CA . ILE A 1 352 ? 14.632 12.988 -3.375 1.00 68.25 350 ILE C CA 1
ATOM 2430 C C . ILE A 1 352 ? 15.786 12.535 -2.455 1.00 72.39 350 ILE C C 1
ATOM 2431 O O . ILE A 1 352 ? 15.787 11.405 -1.987 1.00 73.38 350 ILE C O 1
ATOM 2436 N N . GLY A 1 353 ? 16.757 13.415 -2.216 1.00 74.60 351 GLY C N 1
ATOM 2437 C CA . GLY A 1 353 ? 17.905 13.108 -1.351 1.00 78.08 351 GLY C CA 1
ATOM 2438 C C . GLY A 1 353 ? 19.200 12.707 -2.039 1.00 81.24 351 GLY C C 1
ATOM 2439 O O . GLY A 1 353 ? 20.249 12.697 -1.398 1.00 85.28 351 GLY C O 1
ATOM 2440 N N . GLU A 1 354 ? 19.157 12.375 -3.328 1.00 82.10 352 GLU C N 1
ATOM 2441 C CA . GLU A 1 354 ? 20.381 12.016 -4.075 1.00 85.41 352 GLU C CA 1
ATOM 2442 C C . GLU A 1 354 ? 21.402 13.174 -4.114 1.00 89.09 352 GLU C C 1
ATOM 2443 O O . GLU A 1 354 ? 21.026 14.344 -4.014 1.00 87.27 352 GLU C O 1
ATOM 2445 N N . GLU A 1 355 ? 22.687 12.826 -4.230 1.00 94.59 353 GLU C N 1
ATOM 2446 C CA . GLU A 1 355 ? 23.804 13.789 -4.260 1.00 98.36 353 GLU C CA 1
ATOM 2447 C C . GLU A 1 355 ? 24.059 14.339 -5.680 1.00 100.07 353 GLU C C 1
ATOM 2448 O O . GLU A 1 355 ? 23.631 13.735 -6.665 1.00 100.38 353 GLU C O 1
ATOM 2450 N N . GLN A 1 356 ? 24.776 15.468 -5.782 1.00 103.34 354 GLN C N 1
ATOM 2451 C CA . GLN A 1 356 ? 25.063 16.130 -7.081 1.00 103.67 354 GLN C CA 1
ATOM 2452 C C . GLN A 1 356 ? 26.255 17.111 -6.994 1.00 107.23 354 GLN C C 1
ATOM 2453 O O . GLN A 1 356 ? 26.581 17.600 -5.911 1.00 108.82 354 GLN C O 1
ATOM 2455 N N . SER A 1 357 ? 26.898 17.392 -8.131 1.00 108.81 355 SER C N 1
ATOM 2456 C CA . SER A 1 357 ? 28.029 18.324 -8.176 1.00 110.85 355 SER C CA 1
ATOM 2457 N N . GLU A 1 362 ? 22.815 23.124 -7.433 1.00 101.35 360 GLU C N 1
ATOM 2458 C CA . GLU A 1 362 ? 23.219 22.605 -8.733 1.00 101.13 360 GLU C CA 1
ATOM 2459 C C . GLU A 1 362 ? 22.395 23.284 -9.849 1.00 99.08 360 GLU C C 1
ATOM 2460 O O . GLU A 1 362 ? 21.869 24.377 -9.650 1.00 98.32 360 GLU C O 1
ATOM 2466 N N . ASP A 1 363 ? 22.285 22.642 -11.013 1.00 99.39 361 ASP C N 1
ATOM 2467 C CA . ASP A 1 363 ? 21.416 23.107 -12.112 1.00 96.14 361 ASP C CA 1
ATOM 2468 C C . ASP A 1 363 ? 19.906 22.845 -11.853 1.00 91.24 361 ASP C C 1
ATOM 2469 O O . ASP A 1 363 ? 19.074 23.102 -12.719 1.00 89.48 361 ASP C O 1
ATOM 2474 N N . GLY A 1 364 ? 19.566 22.333 -10.658 1.00 87.24 362 GLY C N 1
ATOM 2475 C CA . GLY A 1 364 ? 18.197 21.911 -10.309 1.00 80.15 362 GLY C CA 1
ATOM 2476 C C . GLY A 1 364 ? 18.260 20.801 -9.262 1.00 76.99 362 GLY C C 1
ATOM 2477 O O . GLY A 1 364 ? 19.281 20.126 -9.142 1.00 79.10 362 GLY C O 1
ATOM 2478 N N . PRO A 1 365 ? 17.176 20.599 -8.501 1.00 72.32 363 PRO C N 1
ATOM 2479 C CA . PRO A 1 365 ? 17.198 19.550 -7.482 1.00 71.18 363 PRO C CA 1
ATOM 2480 C C . PRO A 1 365 ? 17.156 18.159 -8.111 1.00 70.36 363 PRO C C 1
ATOM 2481 O O . PRO A 1 365 ? 16.715 18.018 -9.257 1.00 67.78 363 PRO C O 1
ATOM 2485 N N . PRO A 1 366 ? 17.603 17.130 -7.366 1.00 71.28 364 PRO C N 1
ATOM 2486 C CA . PRO A 1 366 ? 17.713 15.781 -7.950 1.00 70.41 364 PRO C CA 1
ATOM 2487 C C . PRO A 1 366 ? 16.379 15.176 -8.425 1.00 67.16 364 PRO C C 1
ATOM 2488 O O . PRO A 1 366 ? 16.348 14.453 -9.419 1.00 64.96 364 PRO C O 1
ATOM 2492 N N . GLU A 1 367 ? 15.296 15.498 -7.729 1.00 65.13 365 GLU C N 1
ATOM 2493 C CA . GLU A 1 367 ? 13.955 14.986 -8.058 1.00 63.67 365 GLU C CA 1
ATOM 2494 C C . GLU A 1 367 ? 13.261 15.635 -9.287 1.00 60.43 365 GLU C C 1
ATOM 2495 O O . GLU A 1 367 ? 12.146 15.245 -9.624 1.00 57.38 365 GLU C O 1
ATOM 2501 N N . LEU A 1 368 ? 13.894 16.637 -9.909 1.00 60.32 366 LEU C N 1
ATOM 2502 C CA . LEU A 1 368 ? 13.380 17.222 -11.147 1.00 58.64 366 LEU C CA 1
ATOM 2503 C C . LEU A 1 368 ? 13.917 16.371 -12.295 1.00 59.15 366 LEU C C 1
ATOM 2504 O O . LEU A 1 368 ? 15.099 16.413 -12.605 1.00 61.89 366 LEU C O 1
ATOM 2509 N N . LEU A 1 369 ? 13.056 15.565 -12.893 1.00 56.62 367 LEU C N 1
ATOM 2510 C CA . LEU A 1 369 ? 13.475 14.668 -13.958 1.00 57.14 367 LEU C CA 1
ATOM 2511 C C . LEU A 1 369 ? 13.606 15.379 -15.306 1.00 56.82 367 LEU C C 1
ATOM 2512 O O . LEU A 1 369 ? 14.548 15.142 -16.050 1.00 58.82 367 LEU C O 1
ATOM 2517 N N . PHE A 1 370 ? 12.669 16.263 -15.621 1.00 54.70 368 PHE C N 1
ATOM 2518 C CA . PHE A 1 370 ? 12.611 16.857 -16.958 1.00 53.96 368 PHE C CA 1
ATOM 2519 C C . PHE A 1 370 ? 11.867 18.163 -16.923 1.00 52.46 368 PHE C C 1
ATOM 2520 O O . PHE A 1 370 ? 10.893 18.291 -16.198 1.00 51.11 368 PHE C O 1
ATOM 2528 N N . ILE A 1 371 ? 12.318 19.113 -17.728 1.00 53.70 369 ILE C N 1
ATOM 2529 C CA . ILE A 1 371 ? 11.592 20.361 -17.944 1.00 52.85 369 ILE C CA 1
ATOM 2530 C C . ILE A 1 371 ? 11.182 20.416 -19.406 1.00 51.93 369 ILE C C 1
ATOM 2531 O O . ILE A 1 371 ? 12.022 20.415 -20.294 1.00 53.70 369 ILE C O 1
ATOM 2536 N N . HIS A 1 372 ? 9.884 20.449 -19.649 1.00 49.22 370 HIS C N 1
ATOM 2537 C CA . HIS A 1 372 ? 9.379 20.633 -20.992 1.00 49.24 370 HIS C CA 1
ATOM 2538 C C . HIS A 1 372 ? 9.233 22.135 -21.284 1.00 49.57 370 HIS C C 1
ATOM 2539 O O . HIS A 1 372 ? 8.403 22.794 -20.664 1.00 48.27 370 HIS C O 1
ATOM 2546 N N . GLY A 1 373 ? 10.023 22.649 -22.228 1.00 51.03 371 GLY C N 1
ATOM 2547 C CA . GLY A 1 373 ? 9.991 24.069 -22.585 1.00 52.55 371 GLY C CA 1
ATOM 2548 C C . GLY A 1 373 ? 9.431 24.405 -23.960 1.00 52.93 371 GLY C C 1
ATOM 2549 O O . GLY A 1 373 ? 9.836 25.385 -24.557 1.00 53.46 371 GLY C O 1
ATOM 2550 N N . GLY A 1 374 ? 8.501 23.586 -24.458 1.00 52.98 372 GLY C N 1
ATOM 2551 C CA . GLY A 1 374 ? 7.981 23.724 -25.816 1.00 53.05 372 GLY C CA 1
ATOM 2552 C C . GLY A 1 374 ? 6.915 24.794 -25.985 1.00 52.98 372 GLY C C 1
ATOM 2553 O O . GLY A 1 374 ? 6.623 25.206 -27.091 1.00 54.17 372 GLY C O 1
ATOM 2554 N N . HIS A 1 375 ? 6.306 25.215 -24.883 1.00 51.12 373 HIS C N 1
ATOM 2555 C CA . HIS A 1 375 ? 5.241 26.198 -24.903 1.00 50.29 373 HIS C CA 1
ATOM 2556 C C . HIS A 1 375 ? 5.812 27.584 -24.688 1.00 51.02 373 HIS C C 1
ATOM 2557 O O . HIS A 1 375 ? 6.714 27.755 -23.869 1.00 50.19 373 HIS C O 1
ATOM 2564 N N . THR A 1 376 ? 5.302 28.547 -25.460 1.00 51.70 374 THR C N 1
ATOM 2565 C CA . THR A 1 376 ? 5.702 29.943 -25.369 1.00 54.30 374 THR C CA 1
ATOM 2566 C C . THR A 1 376 ? 4.619 30.833 -24.743 1.00 53.75 374 THR C C 1
ATOM 2567 O O . THR A 1 376 ? 4.677 32.046 -24.868 1.00 55.29 374 THR C O 1
ATOM 2571 N N . ALA A 1 377 ? 3.650 30.232 -24.064 1.00 51.41 375 ALA C N 1
ATOM 2572 C CA . ALA A 1 377 ? 2.639 30.960 -23.310 1.00 50.81 375 ALA C CA 1
ATOM 2573 C C . ALA A 1 377 ? 2.240 30.109 -22.124 1.00 49.89 375 ALA C C 1
ATOM 2574 O O . ALA A 1 377 ? 2.633 28.926 -22.045 1.00 50.21 375 ALA C O 1
ATOM 2576 N N . LYS A 1 378 ? 1.443 30.673 -21.223 1.00 49.48 376 LYS C N 1
ATOM 2577 C CA . LYS A 1 378 ? 0.928 29.938 -20.061 1.00 50.31 376 LYS C CA 1
ATOM 2578 C C . LYS A 1 378 ? 0.305 28.579 -20.474 1.00 48.46 376 LYS C C 1
ATOM 2579 O O . LYS A 1 378 ? -0.470 28.497 -21.438 1.00 45.94 376 LYS C O 1
ATOM 2585 N N . ILE A 1 379 ? 0.665 27.521 -19.751 1.00 47.04 377 ILE C N 1
ATOM 2586 C CA . ILE A 1 379 ? 0.062 26.201 -19.953 1.00 46.27 377 ILE C CA 1
ATOM 2587 C C . ILE A 1 379 ? -1.208 26.153 -19.126 1.00 44.43 377 ILE C C 1
ATOM 2588 O O . ILE A 1 379 ? -1.162 26.401 -17.930 1.00 45.03 377 ILE C O 1
ATOM 2593 N N . SER A 1 380 ? -2.344 25.868 -19.753 1.00 42.62 378 SER C N 1
ATOM 2594 C CA . SER A 1 380 ? -3.639 25.844 -19.053 1.00 42.18 378 SER C CA 1
ATOM 2595 C C . SER A 1 380 ? -4.008 24.461 -18.496 1.00 42.66 378 SER C C 1
ATOM 2596 O O . SER A 1 380 ? -4.714 24.360 -17.497 1.00 42.91 378 SER C O 1
ATOM 2599 N N . ASP A 1 381 ? -3.596 23.392 -19.157 1.00 42.45 379 ASP C N 1
ATOM 2600 C CA . ASP A 1 381 ? -3.986 22.030 -18.691 1.00 40.11 379 ASP C CA 1
ATOM 2601 C C . ASP A 1 381 ? -3.087 21.035 -19.368 1.00 39.28 379 ASP C C 1
ATOM 2602 O O . ASP A 1 381 ? -2.436 21.361 -20.361 1.00 38.68 379 ASP C O 1
ATOM 2607 N N . PHE A 1 382 ? -3.026 19.819 -18.813 1.00 39.50 380 PHE C N 1
ATOM 2608 C CA . PHE A 1 382 ? -2.319 18.729 -19.469 1.00 39.44 380 PHE C CA 1
ATOM 2609 C C . PHE A 1 382 ? -2.860 17.408 -18.983 1.00 39.65 380 PHE C C 1
ATOM 2610 O O . PHE A 1 382 ? -3.510 17.351 -17.942 1.00 39.92 380 PHE C O 1
ATOM 2618 N N . SER A 1 383 ? -2.586 16.360 -19.755 1.00 39.11 381 SER C N 1
ATOM 2619 C CA . SER A 1 383 ? -3.101 15.028 -19.472 1.00 39.87 381 SER C CA 1
ATOM 2620 C C . SER A 1 383 ? -2.063 14.006 -19.855 1.00 39.54 381 SER C C 1
ATOM 2621 O O . SER A 1 383 ? -1.484 14.072 -20.937 1.00 40.23 381 SER C O 1
ATOM 2624 N N . TRP A 1 384 ? -1.826 13.053 -18.960 1.00 39.47 382 TRP C N 1
ATOM 2625 C CA . TRP A 1 384 ? -0.984 11.912 -19.273 1.00 39.22 382 TRP C CA 1
ATOM 2626 C C . TRP A 1 384 ? -1.805 10.916 -20.070 1.00 38.78 382 TRP C C 1
ATOM 2627 O O . TRP A 1 384 ? -2.898 10.550 -19.649 1.00 38.28 382 TRP C O 1
ATOM 2638 N N . ASN A 1 385 ? -1.255 10.438 -21.179 1.00 39.48 383 ASN C N 1
ATOM 2639 C CA . ASN A 1 385 ? -1.934 9.450 -22.012 1.00 41.53 383 ASN C CA 1
ATOM 2640 C C . ASN A 1 385 ? -1.985 8.115 -21.281 1.00 42.39 383 ASN C C 1
ATOM 2641 O O . ASN A 1 385 ? -0.927 7.606 -20.887 1.00 42.95 383 ASN C O 1
ATOM 2646 N N . PRO A 1 386 ? -3.200 7.562 -21.070 1.00 42.91 384 PRO C N 1
ATOM 2647 C CA . PRO A 1 386 ? -3.325 6.357 -20.243 1.00 44.49 384 PRO C CA 1
ATOM 2648 C C . PRO A 1 386 ? -2.903 5.058 -20.940 1.00 45.09 384 PRO C C 1
ATOM 2649 O O . PRO A 1 386 ? -2.812 4.040 -20.289 1.00 46.49 384 PRO C O 1
ATOM 2653 N N . ASN A 1 387 ? -2.670 5.083 -22.251 1.00 45.34 385 ASN C N 1
ATOM 2654 C CA . ASN A 1 387 ? -2.338 3.882 -23.012 1.00 46.93 385 ASN C CA 1
ATOM 2655 C C . ASN A 1 387 ? -0.913 3.886 -23.548 1.00 48.65 385 ASN C C 1
ATOM 2656 O O . ASN A 1 387 ? -0.468 2.860 -24.004 1.00 49.92 385 ASN C O 1
ATOM 2661 N N . GLU A 1 388 ? -0.216 5.030 -23.542 1.00 47.39 386 GLU C N 1
ATOM 2662 C CA . GLU A 1 388 ? 1.174 5.097 -23.991 1.00 49.34 386 GLU C CA 1
ATOM 2663 C C . GLU A 1 388 ? 1.969 5.760 -22.881 1.00 48.74 386 GLU C C 1
ATOM 2664 O O . GLU A 1 388 ? 1.924 7.002 -22.733 1.00 46.09 386 GLU C O 1
ATOM 2670 N N . PRO A 1 389 ? 2.705 4.955 -22.095 1.00 50.33 387 PRO C N 1
ATOM 2671 C CA . PRO A 1 389 ? 3.527 5.494 -21.008 1.00 49.06 387 PRO C CA 1
ATOM 2672 C C . PRO A 1 389 ? 4.380 6.677 -21.444 1.00 48.41 387 PRO C C 1
ATOM 2673 O O . PRO A 1 389 ? 4.972 6.644 -22.530 1.00 47.65 387 PRO C O 1
ATOM 2677 N N . TRP A 1 390 ? 4.401 7.711 -20.615 1.00 47.00 388 TRP C N 1
ATOM 2678 C CA . TRP A 1 390 ? 5.244 8.896 -20.829 1.00 48.09 388 TRP C CA 1
ATOM 2679 C C . TRP A 1 390 ? 4.754 9.908 -21.880 1.00 47.50 388 TRP C C 1
ATOM 2680 O O . TRP A 1 390 ? 5.327 10.993 -21.999 1.00 47.69 388 TRP C O 1
ATOM 2691 N N . VAL A 1 391 ? 3.678 9.599 -22.602 1.00 46.62 389 VAL C N 1
ATOM 2692 C CA . VAL A 1 391 ? 3.102 10.573 -23.529 1.00 44.52 389 VAL C CA 1
ATOM 2693 C C . VAL A 1 391 ? 2.232 11.565 -22.755 1.00 42.19 389 VAL C C 1
ATOM 2694 O O . VAL A 1 391 ? 1.384 11.190 -21.945 1.00 39.76 389 VAL C O 1
ATOM 2698 N N . ILE A 1 392 ? 2.450 12.847 -23.028 1.00 42.85 390 ILE C N 1
ATOM 2699 C CA . ILE A 1 392 ? 1.648 13.917 -22.444 1.00 42.73 390 ILE C CA 1
ATOM 2700 C C . ILE A 1 392 ? 1.065 14.782 -23.561 1.00 41.71 390 ILE C C 1
ATOM 2701 O O . ILE A 1 392 ? 1.729 15.037 -24.566 1.00 41.35 390 ILE C O 1
ATOM 2706 N N . CYS A 1 393 ? -0.174 15.209 -23.369 1.00 41.22 391 CYS C N 1
ATOM 2707 C CA . CYS A 1 393 ? -0.743 16.285 -24.176 1.00 42.84 391 CYS C CA 1
ATOM 2708 C C . CYS A 1 393 ? -0.797 17.541 -23.281 1.00 41.65 391 CYS C C 1
ATOM 2709 O O . CYS A 1 393 ? -1.304 17.466 -22.166 1.00 41.96 391 CYS C O 1
ATOM 2712 N N . SER A 1 394 ? -0.283 18.665 -23.757 1.00 42.32 392 SER C N 1
ATOM 2713 C CA . SER A 1 394 ? -0.337 19.924 -22.972 1.00 41.20 392 SER C CA 1
ATOM 2714 C C . SER A 1 394 ? -0.841 21.051 -23.879 1.00 42.28 392 SER C C 1
ATOM 2715 O O . SER A 1 394 ? -0.482 21.080 -25.056 1.00 42.88 392 SER C O 1
ATOM 2718 N N . VAL A 1 395 ? -1.675 21.936 -23.317 1.00 41.62 393 VAL C N 1
ATOM 2719 C CA . VAL A 1 395 ? -2.321 23.016 -24.079 1.00 42.75 393 VAL C CA 1
ATOM 2720 C C . VAL A 1 395 ? -2.047 24.359 -23.423 1.00 43.06 393 VAL C C 1
ATOM 2721 O O . VAL A 1 395 ? -2.113 24.471 -22.199 1.00 43.41 393 VAL C O 1
ATOM 2725 N N . SER A 1 396 ? -1.755 25.362 -24.241 1.00 45.45 394 SER C N 1
ATOM 2726 C CA . SER A 1 396 ? -1.435 26.706 -23.778 1.00 46.08 394 SER C CA 1
ATOM 2727 C C . SER A 1 396 ? -2.313 27.816 -24.380 1.00 47.95 394 SER C C 1
ATOM 2728 O O . SER A 1 396 ? -3.019 27.604 -25.350 1.00 47.23 394 SER C O 1
ATOM 2731 N N . GLU A 1 397 ? -2.205 29.006 -23.778 1.00 49.98 395 GLU C N 1
ATOM 2732 C CA . GLU A 1 397 ? -3.017 30.195 -24.084 1.00 51.02 395 GLU C CA 1
ATOM 2733 C C . GLU A 1 397 ? -2.875 30.794 -25.466 1.00 52.32 395 GLU C C 1
ATOM 2734 O O . GLU A 1 397 ? -3.733 31.572 -25.872 1.00 51.63 395 GLU C O 1
ATOM 2740 N N . ASP A 1 398 ? -1.783 30.486 -26.145 1.00 53.17 396 ASP C N 1
ATOM 2741 C CA . ASP A 1 398 ? -1.510 30.933 -27.519 1.00 55.14 396 ASP C CA 1
ATOM 2742 C C . ASP A 1 398 ? -2.012 29.927 -28.593 1.00 55.11 396 ASP C C 1
ATOM 2743 O O . ASP A 1 398 ? -1.549 29.987 -29.735 1.00 57.12 396 ASP C O 1
ATOM 2748 N N . ASN A 1 399 ? -2.936 29.024 -28.235 1.00 52.55 397 ASN C N 1
ATOM 2749 C CA . ASN A 1 399 ? -3.588 28.053 -29.153 1.00 52.94 397 ASN C CA 1
ATOM 2750 C C . ASN A 1 399 ? -2.820 26.741 -29.401 1.00 52.68 397 ASN C C 1
ATOM 2751 O O . ASN A 1 399 ? -3.295 25.869 -30.151 1.00 52.02 397 ASN C O 1
ATOM 2756 N N . ILE A 1 400 ? -1.639 26.607 -28.806 1.00 51.55 398 ILE C N 1
ATOM 2757 C CA . ILE A 1 400 ? -0.771 25.485 -29.073 1.00 52.57 398 ILE C CA 1
ATOM 2758 C C . ILE A 1 400 ? -1.213 24.269 -28.253 1.00 50.40 398 ILE C C 1
ATOM 2759 O O . ILE A 1 400 ? -1.539 24.388 -27.072 1.00 48.14 398 ILE C O 1
ATOM 2764 N N . MET A 1 401 ? -1.265 23.127 -28.939 1.00 52.07 399 MET C N 1
ATOM 2765 C CA . MET A 1 401 ? -1.431 21.801 -28.324 1.00 52.13 399 MET C CA 1
ATOM 2766 C C . MET A 1 401 ? -0.186 21.011 -28.686 1.00 50.72 399 MET C C 1
ATOM 2767 O O . MET A 1 401 ? 0.201 20.973 -29.851 1.00 52.89 399 MET C O 1
ATOM 2772 N N . GLN A 1 402 ? 0.452 20.418 -27.687 1.00 47.89 400 GLN C N 1
ATOM 2773 C CA . GLN A 1 402 ? 1.614 19.587 -27.917 1.00 47.76 400 GLN C CA 1
ATOM 2774 C C . GLN A 1 402 ? 1.361 18.203 -27.355 1.00 45.63 400 GLN C C 1
ATOM 2775 O O . GLN A 1 402 ? 0.845 18.052 -26.250 1.00 43.12 400 GLN C O 1
ATOM 2781 N N . VAL A 1 403 ? 1.695 17.200 -28.160 1.00 45.71 401 VAL C N 1
ATOM 2782 C CA . VAL A 1 403 ? 1.679 15.817 -27.717 1.00 44.55 401 VAL C CA 1
ATOM 2783 C C . VAL A 1 403 ? 3.118 15.376 -27.774 1.00 45.39 401 VAL C C 1
ATOM 2784 O O . VAL A 1 403 ? 3.730 15.418 -28.842 1.00 47.56 401 VAL C O 1
ATOM 2788 N N . TRP A 1 404 ? 3.664 14.983 -26.638 1.00 44.61 402 TRP C N 1
ATOM 2789 C CA . TRP A 1 404 ? 5.097 14.775 -26.571 1.00 46.17 402 TRP C CA 1
ATOM 2790 C C . TRP A 1 404 ? 5.500 13.691 -25.577 1.00 45.16 402 TRP C C 1
ATOM 2791 O O . TRP A 1 404 ? 4.745 13.321 -24.687 1.00 42.79 402 TRP C O 1
ATOM 2802 N N . GLN A 1 405 ? 6.711 13.207 -25.768 1.00 47.10 403 GLN C N 1
ATOM 2803 C CA . GLN A 1 405 ? 7.262 12.163 -24.935 1.00 48.34 403 GLN C CA 1
ATOM 2804 C C . GLN A 1 405 ? 8.743 12.417 -24.788 1.00 49.81 403 GLN C C 1
ATOM 2805 O O . GLN A 1 405 ? 9.454 12.483 -25.781 1.00 50.88 403 GLN C O 1
ATOM 2811 N N . MET A 1 406 ? 9.213 12.547 -23.557 1.00 51.59 404 MET C N 1
ATOM 2812 C CA . MET A 1 406 ? 10.661 12.732 -23.318 1.00 54.92 404 MET C CA 1
ATOM 2813 C C . MET A 1 406 ? 11.414 11.480 -23.747 1.00 57.22 404 MET C C 1
ATOM 2814 O O . MET A 1 406 ? 10.832 10.399 -23.802 1.00 55.24 404 MET C O 1
ATOM 2819 N N . ALA A 1 407 ? 12.702 11.639 -24.037 1.00 60.21 405 ALA C N 1
ATOM 2820 C CA . ALA A 1 407 ? 13.538 10.535 -24.488 1.00 63.78 405 ALA C CA 1
ATOM 2821 C C . ALA A 1 407 ? 13.642 9.436 -23.419 1.00 64.89 405 ALA C C 1
ATOM 2822 O O . ALA A 1 407 ? 13.607 9.727 -22.218 1.00 64.30 405 ALA C O 1
ATOM 2824 N N . GLU A 1 408 ? 13.769 8.187 -23.871 1.00 67.82 406 GLU C N 1
ATOM 2825 C CA . GLU A 1 408 ? 13.788 7.036 -22.959 1.00 69.97 406 GLU C CA 1
ATOM 2826 C C . GLU A 1 408 ? 14.968 7.087 -21.988 1.00 71.28 406 GLU C C 1
ATOM 2827 O O . GLU A 1 408 ? 14.792 6.823 -20.805 1.00 70.12 406 GLU C O 1
ATOM 2833 N N . ASN A 1 409 ? 16.148 7.461 -22.479 1.00 73.79 407 ASN C N 1
ATOM 2834 C CA . ASN A 1 409 ? 17.342 7.517 -21.627 1.00 77.77 407 ASN C CA 1
ATOM 2835 C C . ASN A 1 409 ? 17.239 8.486 -20.438 1.00 77.65 407 ASN C C 1
ATOM 2836 O O . ASN A 1 409 ? 17.998 8.355 -19.484 1.00 78.37 407 ASN C O 1
ATOM 2841 N N . ILE A 1 410 ? 16.313 9.451 -20.502 1.00 75.01 408 ILE C N 1
ATOM 2842 C CA . ILE A 1 410 ? 16.085 10.388 -19.394 1.00 75.17 408 ILE C CA 1
ATOM 2843 C C . ILE A 1 410 ? 15.430 9.747 -18.159 1.00 74.75 408 ILE C C 1
ATOM 2844 O O . ILE A 1 410 ? 15.832 10.052 -17.037 1.00 78.32 408 ILE C O 1
ATOM 2849 N N . TYR A 1 411 ? 14.442 8.883 -18.358 1.00 74.87 409 TYR C N 1
ATOM 2850 C CA . TYR A 1 411 ? 13.820 8.117 -17.249 1.00 76.14 409 TYR C CA 1
ATOM 2851 C C . TYR A 1 411 ? 14.321 6.653 -17.090 1.00 80.23 409 TYR C C 1
ATOM 2852 O O . TYR A 1 411 ? 13.982 5.998 -16.102 1.00 81.85 409 TYR C O 1
ATOM 2861 N N . ASN A 1 412 ? 15.121 6.150 -18.042 1.00 82.53 410 ASN C N 1
ATOM 2862 C CA . ASN A 1 412 ? 15.672 4.793 -17.986 1.00 83.23 410 ASN C CA 1
ATOM 2863 C C . ASN A 1 412 ? 17.162 4.790 -18.326 1.00 85.89 410 ASN C C 1
ATOM 2864 O O . ASN A 1 412 ? 18.013 4.982 -17.449 1.00 86.17 410 ASN C O 1
ATOM 2866 N N . MET B 2 1 ? -7.302 33.081 -7.526 1.00 69.02 1 MET B N 1
ATOM 2867 C CA . MET B 2 1 ? -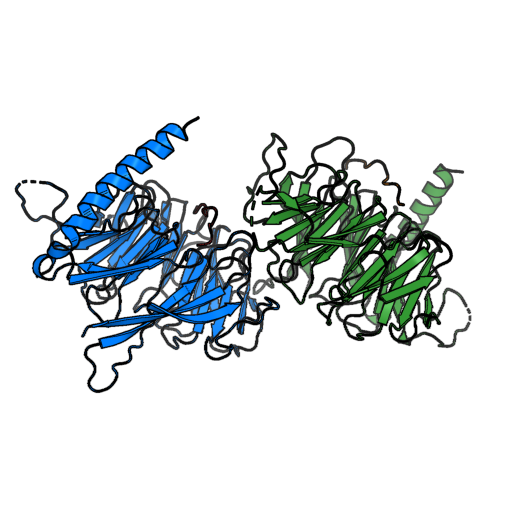8.360 33.266 -8.572 1.00 69.66 1 MET B CA 1
ATOM 2868 C C . MET B 2 1 ? -7.681 33.663 -9.865 1.00 67.69 1 MET B C 1
ATOM 2869 O O . MET B 2 1 ? -7.139 34.757 -9.969 1.00 68.75 1 MET B O 1
ATOM 2873 N N . ARG B 2 2 ? -7.694 32.758 -10.836 1.00 65.42 2 ARG B N 1
ATOM 2874 C CA . ARG B 2 2 ? -7.010 33.003 -12.111 1.00 65.66 2 ARG B CA 1
ATOM 2875 C C . ARG B 2 2 ? -7.683 34.074 -12.978 1.00 64.93 2 ARG B C 1
ATOM 2876 O O . ARG B 2 2 ? -8.877 34.360 -12.831 1.00 64.04 2 ARG B O 1
ATOM 2884 N N . SER B 2 3 ? -6.873 34.686 -13.836 1.00 65.25 3 SER B N 1
ATOM 2885 C CA . SER B 2 3 ? -7.338 35.672 -14.795 1.00 66.00 3 SER B CA 1
ATOM 2886 C C . SER B 2 3 ? -7.109 35.062 -16.157 1.00 64.09 3 SER B C 1
ATOM 2887 O O . SER B 2 3 ? -5.966 34.868 -16.562 1.00 65.99 3 SER B O 1
ATOM 2889 N N . LYS B 2 4 ? -8.188 34.751 -16.863 1.00 62.11 4 LYS B N 1
ATOM 2890 C CA . LYS B 2 4 ? -8.060 34.262 -18.242 1.00 61.38 4 LYS B CA 1
ATOM 2891 C C . LYS B 2 4 ? -7.525 35.392 -19.114 1.00 61.64 4 LYS B C 1
ATOM 2892 O O . LYS B 2 4 ? -7.885 36.562 -18.908 1.00 60.80 4 LYS B O 1
ATOM 2898 N N . ALA B 2 5 ? -6.624 35.050 -20.039 1.00 61.44 5 ALA B N 1
ATOM 2899 C CA . ALA B 2 5 ? -6.134 36.009 -21.032 1.00 62.19 5 ALA B CA 1
ATOM 2900 C C . ALA B 2 5 ? -7.247 36.264 -22.066 1.00 62.73 5 ALA B C 1
ATOM 2901 O O . ALA B 2 5 ? -8.258 35.554 -22.093 1.00 61.49 5 ALA B O 1
ATOM 2903 N N . ARG B 2 6 ? -7.090 37.288 -22.899 1.00 64.28 6 ARG B N 1
ATOM 2904 C CA . ARG B 2 6 ? -7.988 37.422 -24.049 1.00 65.17 6 ARG B CA 1
ATOM 2905 C C . ARG B 2 6 ? -7.455 36.522 -25.179 1.00 62.97 6 ARG B C 1
ATOM 2906 O O . ARG B 2 6 ? -6.284 36.575 -25.554 1.00 63.27 6 ARG B O 1
ATOM 2914 N N . ALA B 2 7 ? -8.323 35.647 -25.663 1.00 61.67 7 ALA B N 1
ATOM 2915 C CA . ALA B 2 7 ? -7.940 34.632 -26.628 1.00 61.10 7 ALA B CA 1
ATOM 2916 C C . ALA B 2 7 ? -7.822 35.287 -27.979 1.00 61.11 7 ALA B C 1
ATOM 2917 O O . ALA B 2 7 ? -8.639 36.127 -28.315 1.00 62.08 7 ALA B O 1
ATOM 2919 N N . ARG B 2 8 ? -6.782 34.918 -28.714 1.00 62.17 8 ARG B N 1
ATOM 2920 C CA . ARG B 2 8 ? -6.591 35.282 -30.109 1.00 63.79 8 ARG B CA 1
ATOM 2921 C C . ARG B 2 8 ? -6.914 34.070 -31.016 1.00 65.94 8 ARG B C 1
ATOM 2922 O O . ARG B 2 8 ? -6.678 32.911 -30.637 1.00 65.18 8 ARG B O 1
ATOM 2925 N N . LYS B 2 9 ? -7.444 34.347 -32.210 1.00 67.03 9 LYS B N 1
ATOM 2926 C CA . LYS B 2 9 ? -7.730 33.316 -33.234 1.00 69.09 9 LYS B CA 1
ATOM 2927 C C . LYS B 2 9 ? -6.493 33.091 -34.110 1.00 69.96 9 LYS B C 1
ATOM 2928 O O . LYS B 2 9 ? -5.683 34.007 -34.268 1.00 71.26 9 LYS B O 1
ATOM 2934 N N . LEU B 2 10 ? -6.328 31.881 -34.657 1.00 70.83 10 LEU B N 1
ATOM 2935 C CA . LEU B 2 10 ? -5.189 31.579 -35.549 1.00 72.41 10 LEU B CA 1
ATOM 2936 C C . LEU B 2 10 ? -5.536 31.912 -36.999 1.00 73.73 10 LEU B C 1
ATOM 2937 O O . LEU B 2 10 ? -6.558 31.453 -37.518 1.00 76.40 10 LEU B O 1
ATOM 2940 C C . LYS C 1 6 ? -46.051 22.844 -31.729 1.00 127.04 4 LYS A C 1
ATOM 2941 N N . GLU C 1 7 ? -45.473 22.965 -32.922 1.00 126.63 5 GLU A N 1
ATOM 2942 C CA . GLU C 1 7 ? -46.213 23.416 -34.108 1.00 127.26 5 GLU A CA 1
ATOM 2943 C C . GLU C 1 7 ? -46.974 22.267 -34.773 1.00 125.87 5 GLU A C 1
ATOM 2944 O O . GLU C 1 7 ? -48.093 22.462 -35.250 1.00 126.76 5 GLU A O 1
ATOM 2946 N N . ALA C 1 8 ? -46.344 21.092 -34.821 1.00 122.44 6 ALA A N 1
ATOM 2947 C CA . ALA C 1 8 ? -46.974 19.845 -35.287 1.00 122.44 6 ALA A CA 1
ATOM 2948 C C . ALA C 1 8 ? -47.097 18.782 -34.174 1.00 122.55 6 ALA A C 1
ATOM 2949 O O . ALA C 1 8 ? -47.381 17.615 -34.461 1.00 120.32 6 ALA A O 1
ATOM 2951 N N . ALA C 1 9 ? -46.891 19.183 -32.915 1.00 124.93 7 ALA A N 1
ATOM 2952 C CA . ALA C 1 9 ? -47.133 18.304 -31.758 1.00 123.42 7 ALA A CA 1
ATOM 2953 C C . ALA C 1 9 ? -48.637 18.105 -31.489 1.00 123.95 7 ALA A C 1
ATOM 2954 O O . ALA C 1 9 ? -49.017 17.218 -30.716 1.00 124.77 7 ALA A O 1
ATOM 2956 N N . PHE C 1 10 ? -49.474 18.959 -32.090 1.00 122.12 8 PHE A N 1
ATOM 2957 C CA . PHE C 1 10 ? -50.919 18.710 -32.230 1.00 120.37 8 PHE A CA 1
ATOM 2958 C C . PHE C 1 10 ? -51.168 17.414 -33.006 1.00 116.20 8 PHE A C 1
ATOM 2959 O O . PHE C 1 10 ? -51.770 16.473 -32.482 1.00 114.55 8 PHE A O 1
ATOM 2967 N N . ASP C 1 11 ? -50.704 17.384 -34.256 1.00 112.72 9 ASP A N 1
ATOM 2968 C CA . ASP C 1 11 ? -50.812 16.193 -35.104 1.00 109.33 9 ASP A CA 1
ATOM 2969 C C . ASP C 1 11 ? -50.120 14.959 -34.477 1.00 106.69 9 ASP A C 1
ATOM 2970 O O . ASP C 1 11 ? -50.498 13.818 -34.762 1.00 105.03 9 ASP A O 1
ATOM 2972 N N . ASP C 1 12 ? -49.119 15.194 -33.617 1.00 105.53 10 ASP A N 1
ATOM 2973 C CA . ASP C 1 12 ? -48.550 14.157 -32.742 1.00 102.58 10 ASP A CA 1
ATOM 2974 C C . ASP C 1 12 ? -49.619 13.502 -31.854 1.00 103.33 10 ASP A C 1
ATOM 2975 O O . ASP C 1 12 ? -49.897 12.318 -32.020 1.00 102.90 10 ASP A O 1
ATOM 2977 N N . ALA C 1 13 ? -50.223 14.282 -30.952 1.00 104.47 11 ALA A N 1
ATOM 2978 C CA . ALA C 1 13 ? -51.249 13.786 -30.022 1.00 105.61 11 ALA A CA 1
ATOM 2979 C C . ALA C 1 13 ? -52.624 13.408 -30.629 1.00 105.77 11 ALA A C 1
ATOM 2980 O O . ALA C 1 13 ? -53.489 12.925 -29.890 1.00 106.40 11 ALA A O 1
ATOM 2982 N N . VAL C 1 14 ? -52.820 13.623 -31.935 1.00 104.47 12 VAL A N 1
ATOM 2983 C CA . VAL C 1 14 ? -53.951 13.018 -32.653 1.00 104.35 12 VAL A CA 1
ATOM 2984 C C . VAL C 1 14 ? -53.729 11.511 -32.792 1.00 101.24 12 VAL A C 1
ATOM 2985 O O . VAL C 1 14 ? -54.617 10.690 -32.476 1.00 101.40 12 VAL A O 1
ATOM 2987 N N . GLU C 1 15 ? -52.527 11.137 -33.248 1.00 97.76 13 GLU A N 1
ATOM 2988 C CA . GLU C 1 15 ? -52.175 9.721 -33.406 1.00 94.84 13 GLU A CA 1
ATOM 2989 C C . GLU C 1 15 ? -52.343 8.960 -32.091 1.00 94.48 13 GLU A C 1
ATOM 2990 O O . GLU C 1 15 ? -52.737 7.818 -32.131 1.00 94.18 13 GLU A O 1
ATOM 2992 N N . GLU C 1 16 ? -52.077 9.601 -30.949 1.00 94.76 14 GLU A N 1
ATOM 2993 C CA . GLU C 1 16 ? -52.338 9.035 -29.609 1.00 95.16 14 GLU A CA 1
ATOM 2994 C C . GLU C 1 16 ? -53.787 8.564 -29.406 1.00 97.22 14 GLU A C 1
ATOM 2995 O O . GLU C 1 16 ? -54.010 7.539 -28.748 1.00 96.21 14 GLU A O 1
ATOM 2997 N N . ARG C 1 17 ? -54.759 9.313 -29.946 1.00 98.79 15 ARG A N 1
ATOM 2998 C CA . ARG C 1 17 ? -56.166 8.863 -29.988 1.00 100.29 15 ARG A CA 1
ATOM 2999 C C . ARG C 1 17 ? -56.340 7.621 -30.877 1.00 97.31 15 ARG A C 1
ATOM 3000 O O . ARG C 1 17 ? -57.047 6.667 -30.501 1.00 98.46 15 ARG A O 1
ATOM 3002 N N . VAL C 1 18 ? -55.708 7.652 -32.054 1.00 93.78 16 VAL A N 1
ATOM 3003 C CA . VAL C 1 18 ? -55.746 6.521 -32.991 1.00 92.44 16 VAL A CA 1
ATOM 3004 C C . VAL C 1 18 ? -55.159 5.250 -32.361 1.00 90.99 16 VAL A C 1
ATOM 3005 O O . VAL C 1 18 ? -55.729 4.180 -32.475 1.00 92.51 16 VAL A O 1
ATOM 3007 N N . ILE C 1 19 ? -54.021 5.399 -31.689 1.00 89.20 17 ILE A N 1
ATOM 3008 C CA . ILE C 1 19 ? -53.344 4.311 -30.992 1.00 87.08 17 ILE A CA 1
ATOM 3009 C C . ILE C 1 19 ? -54.197 3.783 -29.832 1.00 88.38 17 ILE A C 1
ATOM 3010 O O . ILE C 1 19 ? -54.322 2.581 -29.680 1.00 88.98 17 ILE A O 1
ATOM 3015 N N . ASN C 1 20 ? -54.781 4.670 -29.028 1.00 89.91 18 ASN A N 1
ATOM 3016 C CA . ASN C 1 20 ? -55.630 4.257 -27.908 1.00 91.60 18 ASN A CA 1
ATOM 3017 C C . ASN C 1 20 ? -56.878 3.474 -28.362 1.00 92.12 18 ASN A C 1
ATOM 3018 O O . ASN C 1 20 ? -57.225 2.470 -27.722 1.00 91.71 18 ASN A O 1
ATOM 3020 N N . GLU C 1 21 ? -57.528 3.904 -29.454 1.00 92.07 19 GLU A N 1
ATOM 3021 C CA . GLU C 1 21 ? -58.733 3.220 -29.941 1.00 93.20 19 GLU A CA 1
ATOM 3022 C C . GLU C 1 21 ? -58.423 1.846 -30.573 1.00 90.22 19 GLU A C 1
ATOM 3023 O O . GLU C 1 21 ? -59.182 0.884 -30.392 1.00 90.86 19 GLU A O 1
ATOM 3025 N N . GLU C 1 22 ? -57.318 1.762 -31.312 1.00 87.22 20 GLU A N 1
ATOM 3026 C CA . GLU C 1 22 ? -56.885 0.494 -31.907 1.00 85.73 20 GLU A CA 1
ATOM 3027 C C . GLU C 1 22 ? -56.491 -0.545 -30.860 1.00 84.26 20 GLU A C 1
ATOM 3028 O O . GLU C 1 22 ? -56.798 -1.720 -31.013 1.00 84.69 20 GLU A O 1
ATOM 3034 N N . TYR C 1 23 ? -55.797 -0.098 -29.820 1.00 83.13 21 TYR A N 1
ATOM 3035 C CA . TYR C 1 23 ? -55.411 -0.949 -28.698 1.00 82.57 21 TYR A CA 1
ATOM 3036 C C . TYR C 1 23 ? -56.629 -1.444 -27.912 1.00 84.70 21 TYR A C 1
ATOM 3037 O O . TYR C 1 23 ? -56.612 -2.566 -27.415 1.00 85.15 21 TYR A O 1
ATOM 3046 N N . LYS C 1 24 ? -57.678 -0.626 -27.817 1.00 86.60 22 LYS A N 1
ATOM 3047 C CA . LYS C 1 24 ? -58.933 -1.039 -27.180 1.00 89.17 22 LYS A CA 1
ATOM 3048 C C . LYS C 1 24 ? -59.594 -2.178 -27.951 1.00 88.26 22 LYS A C 1
ATOM 3049 O O . LYS C 1 24 ? -60.058 -3.152 -27.345 1.00 89.90 22 LYS A O 1
ATOM 3051 N N . ILE C 1 25 ? -59.617 -2.061 -29.277 1.00 86.08 23 ILE A N 1
ATOM 3052 C CA . ILE C 1 25 ? -60.172 -3.105 -30.139 1.00 85.24 23 ILE A CA 1
ATOM 3053 C C . ILE C 1 25 ? -59.295 -4.364 -30.088 1.00 82.49 23 ILE A C 1
ATOM 3054 O O . ILE C 1 25 ? -59.809 -5.479 -29.946 1.00 83.89 23 ILE A O 1
ATOM 3056 N N . TRP C 1 26 ? -57.976 -4.180 -30.179 1.00 78.64 24 TRP A N 1
ATOM 3057 C CA . TRP C 1 26 ? -57.035 -5.290 -30.111 1.00 75.56 24 TRP A CA 1
ATOM 3058 C C . TRP C 1 26 ? -57.166 -6.073 -28.796 1.00 76.59 24 TRP A C 1
ATOM 3059 O O . TRP C 1 26 ? -57.268 -7.301 -28.819 1.00 76.12 24 TRP A O 1
ATOM 3070 N N . LYS C 1 27 ? -57.177 -5.352 -27.673 1.00 77.54 25 LYS A N 1
ATOM 3071 C CA . LYS C 1 27 ? -57.314 -5.947 -26.343 1.00 78.69 25 LYS A CA 1
ATOM 3072 C C . LYS C 1 27 ? -58.590 -6.794 -26.255 1.00 81.06 25 LYS A C 1
ATOM 3073 O O . LYS C 1 27 ? -58.553 -7.907 -25.728 1.00 80.93 25 LYS A O 1
ATOM 3075 N N . LYS C 1 28 ? -59.700 -6.277 -26.800 1.00 82.90 26 LYS A N 1
ATOM 3076 C CA . LYS C 1 28 ? -60.980 -7.009 -26.828 1.00 85.30 26 LYS A CA 1
ATOM 3077 C C . LYS C 1 28 ? -60.946 -8.310 -27.652 1.00 83.49 26 LYS A C 1
ATOM 3078 O O . LYS C 1 28 ? -61.623 -9.273 -27.307 1.00 85.04 26 LYS A O 1
ATOM 3080 N N . ASN C 1 29 ? -60.166 -8.323 -28.733 1.00 80.20 27 ASN A N 1
ATOM 3081 C CA . ASN C 1 29 ? -60.120 -9.451 -29.675 1.00 78.80 27 ASN A CA 1
ATOM 3082 C C . ASN C 1 29 ? -59.057 -10.526 -29.396 1.00 76.20 27 ASN A C 1
ATOM 3083 O O . ASN C 1 29 ? -59.002 -11.525 -30.118 1.00 74.77 27 ASN A O 1
ATOM 3088 N N . THR C 1 30 ? -58.219 -10.343 -28.372 1.00 75.12 28 THR A N 1
ATOM 3089 C CA . THR C 1 30 ? -57.117 -11.290 -28.113 1.00 73.10 28 THR A CA 1
ATOM 3090 C C . THR C 1 30 ? -57.542 -12.766 -27.898 1.00 73.86 28 THR A C 1
ATOM 3091 O O . THR C 1 30 ? -56.798 -13.657 -28.289 1.00 71.83 28 THR A O 1
ATOM 3095 N N . PRO C 1 31 ? -58.726 -13.028 -27.306 1.00 76.98 29 PRO A N 1
ATOM 3096 C CA . PRO C 1 31 ? -59.140 -14.442 -27.193 1.00 78.05 29 PRO A CA 1
ATOM 3097 C C . PRO C 1 31 ? -59.361 -15.196 -28.510 1.00 77.06 29 PRO A C 1
ATOM 3098 O O . PRO C 1 31 ? -59.289 -16.416 -28.518 1.00 76.72 29 PRO A O 1
ATOM 3102 N N . PHE C 1 32 ? -59.646 -14.497 -29.609 1.00 76.53 30 PHE A N 1
ATOM 3103 C CA . PHE C 1 32 ? -59.778 -15.164 -30.917 1.00 75.67 30 PHE A CA 1
ATOM 3104 C C . PHE C 1 32 ? -58.496 -15.155 -31.746 1.00 72.16 30 PHE A C 1
ATOM 3105 O O . PHE C 1 32 ? -58.302 -16.039 -32.554 1.00 71.29 30 PHE A O 1
ATOM 3107 N N . LEU C 1 33 ? -57.630 -14.162 -31.546 1.00 71.02 31 LEU A N 1
ATOM 3108 C CA . LEU C 1 33 ? -56.427 -14.007 -32.360 1.00 67.92 31 LEU A CA 1
ATOM 3109 C C . LEU C 1 33 ? -55.161 -14.650 -31.779 1.00 65.28 31 LEU A C 1
ATOM 3110 O O . LEU C 1 33 ? -54.188 -14.824 -32.511 1.00 62.58 31 LEU A O 1
ATOM 3115 N N . TYR C 1 34 ? -55.146 -14.968 -30.485 1.00 65.44 32 TYR A N 1
ATOM 3116 C CA . TYR C 1 34 ? -53.929 -15.465 -29.826 1.00 63.48 32 TYR A CA 1
ATOM 3117 C C . TYR C 1 34 ? -54.193 -16.740 -29.034 1.00 65.33 32 TYR A C 1
ATOM 3118 O O . TYR C 1 34 ? -55.263 -16.904 -28.463 1.00 67.53 32 TYR A O 1
ATOM 3127 N N . ASP C 1 35 ? -53.213 -17.641 -29.024 1.00 64.45 33 ASP A N 1
ATOM 3128 C CA . ASP C 1 35 ? -53.187 -18.744 -28.046 1.00 66.82 33 ASP A CA 1
ATOM 3129 C C . ASP C 1 35 ? -52.396 -18.351 -26.800 1.00 66.85 33 ASP A C 1
ATOM 3130 O O . ASP C 1 35 ? -52.473 -19.034 -25.787 1.00 68.98 33 ASP A O 1
ATOM 3135 N N . LEU C 1 36 ? -51.610 -17.283 -26.887 1.00 65.86 34 LEU A N 1
ATOM 3136 C CA . LEU C 1 36 ? -50.859 -16.778 -25.750 1.00 66.86 34 LEU A CA 1
ATOM 3137 C C . LEU C 1 36 ? -50.545 -15.296 -25.910 1.00 65.52 34 LEU A C 1
ATOM 3138 O O . LEU C 1 36 ? -50.107 -14.879 -26.979 1.00 64.11 34 LEU A O 1
ATOM 3143 N N . VAL C 1 37 ? -50.770 -14.524 -24.842 1.00 67.35 35 VAL A N 1
ATOM 3144 C CA . VAL C 1 37 ? -50.361 -13.120 -24.745 1.00 66.96 35 VAL A CA 1
ATOM 3145 C C . VAL C 1 37 ? -49.873 -12.818 -23.330 1.00 67.92 35 VAL A C 1
ATOM 3146 O O . VAL C 1 37 ? -50.644 -12.890 -22.405 1.00 69.79 35 VAL A O 1
ATOM 3150 N N . MET C 1 38 ? -48.600 -12.476 -23.171 1.00 67.16 36 MET A N 1
ATOM 3151 C CA . MET C 1 38 ? -48.045 -12.057 -21.885 1.00 69.29 36 MET A CA 1
ATOM 3152 C C . MET C 1 38 ? -47.448 -10.675 -22.073 1.00 67.85 36 MET A C 1
ATOM 3153 O O . MET C 1 38 ? -46.659 -10.470 -22.987 1.00 65.41 36 MET A O 1
ATOM 3158 N N . THR C 1 39 ? -47.825 -9.733 -21.216 1.00 69.81 37 THR A N 1
ATOM 3159 C CA . THR C 1 39 ? -47.335 -8.358 -21.249 1.00 70.05 37 THR A CA 1
ATOM 3160 C C . THR C 1 39 ? -46.527 -8.049 -19.989 1.00 70.80 37 THR A C 1
ATOM 3161 O O . THR C 1 39 ? -46.902 -8.467 -18.900 1.00 72.52 37 THR A O 1
ATOM 3165 N N . HIS C 1 40 ? -45.429 -7.313 -20.138 1.00 69.01 38 HIS A N 1
ATOM 3166 C CA . HIS C 1 40 ? -44.547 -6.996 -19.007 1.00 69.92 38 HIS A CA 1
ATOM 3167 C C . HIS C 1 40 ? -43.880 -5.651 -19.230 1.00 68.02 38 HIS A C 1
ATOM 3168 O O . HIS C 1 40 ? -43.305 -5.411 -20.290 1.00 65.14 38 HIS A O 1
ATOM 3175 N N . ALA C 1 41 ? -43.969 -4.786 -18.226 1.00 69.49 39 ALA A N 1
ATOM 3176 C CA . ALA C 1 41 ? -43.373 -3.468 -18.272 1.00 68.77 39 ALA A CA 1
ATOM 3177 C C . ALA C 1 41 ? -41.974 -3.543 -17.677 1.00 67.98 39 ALA A C 1
ATOM 3178 O O . ALA C 1 41 ? -41.819 -3.838 -16.502 1.00 70.61 39 ALA A O 1
ATOM 3180 N N . LEU C 1 42 ? -40.962 -3.294 -18.485 1.00 65.06 40 LEU A N 1
ATOM 3181 C CA . LEU C 1 42 ? -39.601 -3.178 -17.981 1.00 64.88 40 LEU A CA 1
ATOM 3182 C C . LEU C 1 42 ? -39.372 -1.827 -17.252 1.00 67.09 40 LEU A C 1
ATOM 3183 O O . LEU C 1 42 ? -40.036 -0.835 -17.558 1.00 66.55 40 LEU A O 1
ATOM 3188 N N . GLU C 1 43 ? -38.446 -1.808 -16.288 1.00 68.22 41 GLU A N 1
ATOM 3189 C CA . GLU C 1 43 ? -38.056 -0.570 -15.590 1.00 69.81 41 GLU A CA 1
ATOM 3190 C C . GLU C 1 43 ? -37.553 0.502 -16.560 1.00 68.00 41 GLU A C 1
ATOM 3191 O O . GLU C 1 43 ? -37.935 1.668 -16.464 1.00 68.61 41 GLU A O 1
ATOM 3197 N N . TRP C 1 44 ? -36.688 0.087 -17.476 1.00 65.70 42 TRP A N 1
ATOM 3198 C CA . TRP C 1 44 ? -36.264 0.893 -18.626 1.00 64.08 42 TRP A CA 1
ATOM 3199 C C . TRP C 1 44 ? -36.525 0.130 -19.917 1.00 61.53 42 TRP A C 1
ATOM 3200 O O . TRP C 1 44 ? -36.564 -1.112 -19.908 1.00 60.98 42 TRP A O 1
ATOM 3211 N N . PRO C 1 45 ? -36.672 0.854 -21.049 1.00 60.09 43 PRO A N 1
ATOM 3212 C CA . PRO C 1 45 ? -36.903 0.100 -22.295 1.00 57.54 43 PRO A CA 1
ATOM 3213 C C . PRO C 1 45 ? -35.652 -0.652 -22.733 1.00 55.62 43 PRO A C 1
ATOM 3214 O O . PRO C 1 45 ? -34.518 -0.258 -22.381 1.00 56.98 43 PRO A O 1
ATOM 3218 N N . SER C 1 46 ? -35.883 -1.735 -23.470 1.00 53.67 44 SER A N 1
ATOM 3219 C CA . SER C 1 46 ? -34.829 -2.486 -24.116 1.00 51.24 44 SER A CA 1
ATOM 3220 C C . SER C 1 46 ? -34.881 -2.157 -25.609 1.00 49.60 44 SER A C 1
ATOM 3221 O O . SER C 1 46 ? -35.951 -2.155 -26.209 1.00 47.83 44 SER A O 1
ATOM 3224 N N . LEU C 1 47 ? -33.710 -1.928 -26.194 1.00 49.17 45 LEU A N 1
ATOM 3225 C CA . LEU C 1 47 ? -33.567 -1.770 -27.624 1.00 49.51 45 LEU A CA 1
ATOM 3226 C C . LEU C 1 47 ? -33.350 -3.123 -28.318 1.00 48.10 45 LEU A C 1
ATOM 3227 O O . LEU C 1 47 ? -33.340 -3.169 -29.533 1.00 47.03 45 LEU A O 1
ATOM 3232 N N . THR C 1 48 ? -33.224 -4.214 -27.546 1.00 48.15 46 THR A N 1
ATOM 3233 C CA . THR C 1 48 ? -32.782 -5.501 -28.057 1.00 46.69 46 THR A CA 1
ATOM 3234 C C . THR C 1 48 ? -33.542 -6.661 -27.392 1.00 45.94 46 THR A C 1
ATOM 3235 O O . THR C 1 48 ? -33.975 -6.587 -26.221 1.00 47.80 46 THR A O 1
ATOM 3239 N N . ALA C 1 49 ? -33.730 -7.732 -28.143 1.00 44.11 47 ALA A N 1
ATOM 3240 C CA . ALA C 1 49 ? -34.390 -8.916 -27.615 1.00 44.64 47 ALA A CA 1
ATOM 3241 C C . ALA C 1 49 ? -33.912 -10.121 -28.365 1.00 43.65 47 ALA A C 1
ATOM 3242 O O . ALA C 1 49 ? -33.866 -10.087 -29.595 1.00 42.93 47 ALA A O 1
ATOM 3244 N N . GLN C 1 50 ? -33.543 -11.177 -27.641 1.00 43.94 48 GLN A N 1
ATOM 3245 C CA . GLN C 1 50 ? -33.135 -12.436 -28.257 1.00 43.00 48 GLN A CA 1
ATOM 3246 C C . GLN C 1 50 ? -33.349 -13.554 -27.279 1.00 44.61 48 GLN A C 1
ATOM 3247 O O . GLN C 1 50 ? -32.818 -13.521 -26.171 1.00 46.04 48 GLN A O 1
ATOM 3253 N N . TRP C 1 51 ? -34.106 -14.564 -27.692 1.00 44.21 49 TRP A N 1
ATOM 3254 C CA . TRP C 1 51 ? -34.235 -15.783 -26.903 1.00 45.13 49 TRP A CA 1
ATOM 3255 C C . TRP C 1 51 ? -32.937 -16.513 -26.853 1.00 45.61 49 TRP A C 1
ATOM 3256 O O . TRP C 1 51 ? -32.299 -16.657 -27.868 1.00 42.83 49 TRP A O 1
ATOM 3267 N N . LEU C 1 52 ? -32.552 -16.961 -25.656 1.00 47.51 50 LEU A N 1
ATOM 3268 C CA . LEU C 1 52 ? -31.453 -17.901 -25.536 1.00 49.65 50 LEU A CA 1
ATOM 3269 C C . LEU C 1 52 ? -31.949 -19.311 -26.003 1.00 49.64 50 LEU A C 1
ATOM 3270 O O . LEU C 1 52 ? -33.131 -19.603 -25.931 1.00 49.23 50 LEU A O 1
ATOM 3275 N N . PRO C 1 53 ? -31.039 -20.155 -26.502 1.00 50.57 51 PRO A N 1
ATOM 3276 C CA . PRO C 1 53 ? -31.497 -21.419 -27.139 1.00 53.17 51 PRO A CA 1
ATOM 3277 C C . PRO C 1 53 ? -31.944 -22.517 -26.147 1.00 56.51 51 PRO A C 1
ATOM 3278 O O . PRO C 1 53 ? -32.685 -23.422 -26.498 1.00 58.68 51 PRO A O 1
ATOM 3282 N N . ASP C 1 54 ? -31.508 -22.422 -24.909 1.00 60.30 52 ASP A N 1
ATOM 3283 C CA . ASP C 1 54 ? -31.706 -23.487 -23.935 1.00 65.98 52 ASP A CA 1
ATOM 3284 C C . ASP C 1 54 ? -32.994 -23.313 -23.154 1.00 67.13 52 ASP A C 1
ATOM 3285 O O . ASP C 1 54 ? -33.440 -22.199 -22.873 1.00 68.21 52 ASP A O 1
ATOM 3290 N N . VAL C 1 55 ? -33.622 -24.442 -22.871 1.00 68.33 53 VAL A N 1
ATOM 3291 C CA . VAL C 1 55 ? -34.954 -24.512 -22.269 1.00 70.32 53 VAL A CA 1
ATOM 3292 C C . VAL C 1 55 ? -34.882 -25.569 -21.180 1.00 73.88 53 VAL A C 1
ATOM 3293 O O . VAL C 1 55 ? -34.223 -26.609 -21.362 1.00 73.58 53 VAL A O 1
ATOM 3297 N N . THR C 1 56 ? -35.548 -25.307 -20.062 1.00 76.98 54 THR A N 1
ATOM 3298 C CA . THR C 1 56 ? -35.548 -26.243 -18.939 1.00 80.94 54 THR A CA 1
ATOM 3299 C C . THR C 1 56 ? -36.991 -26.630 -18.664 1.00 82.50 54 THR A C 1
ATOM 3300 O O . THR C 1 56 ? -37.869 -25.779 -18.675 1.00 80.56 54 THR A O 1
ATOM 3304 N N . ARG C 1 57 ? -37.218 -27.937 -18.500 1.00 85.75 55 ARG A N 1
ATOM 3305 C CA . ARG C 1 57 ? -38.542 -28.523 -18.340 1.00 87.75 55 ARG A CA 1
ATOM 3306 C C . ARG C 1 57 ? -38.589 -29.224 -16.971 1.00 91.22 55 ARG A C 1
ATOM 3307 O O . ARG C 1 57 ? -38.304 -30.422 -16.864 1.00 94.23 55 ARG A O 1
ATOM 3309 N N . PRO C 1 58 ? -38.941 -28.478 -15.896 1.00 92.64 56 PRO A N 1
ATOM 3310 C CA . PRO C 1 58 ? -38.985 -29.118 -14.568 1.00 94.65 56 PRO A CA 1
ATOM 3311 C C . PRO C 1 58 ? -39.932 -30.321 -14.506 1.00 97.25 56 PRO A C 1
ATOM 3312 O O . PRO C 1 58 ? -41.040 -30.258 -15.044 1.00 96.24 56 PRO A O 1
ATOM 3316 N N . GLU C 1 59 ? -39.476 -31.400 -13.859 1.00 99.39 57 GLU A N 1
ATOM 3317 C CA . GLU C 1 59 ? -40.189 -32.685 -13.859 1.00 100.28 57 GLU A CA 1
ATOM 3318 C C . GLU C 1 59 ? -41.598 -32.537 -13.306 1.00 102.09 57 GLU A C 1
ATOM 3319 O O . GLU C 1 59 ? -41.782 -32.045 -12.188 1.00 104.36 57 GLU A O 1
ATOM 3321 N N . GLY C 1 60 ? -42.583 -32.935 -14.110 1.00 101.18 58 GLY A N 1
ATOM 3322 C CA . GLY C 1 60 ? -43.972 -33.002 -13.670 1.00 103.54 58 GLY A CA 1
ATOM 3323 C C . GLY C 1 60 ? -44.725 -31.684 -13.549 1.00 102.84 58 GLY A C 1
ATOM 3324 O O . GLY C 1 60 ? -45.765 -31.640 -12.888 1.00 106.36 58 GLY A O 1
ATOM 3325 N N . LYS C 1 61 ? -44.211 -30.615 -14.159 1.00 98.69 59 LYS A N 1
ATOM 3326 C CA . LYS C 1 61 ? -44.901 -29.326 -14.178 1.00 97.25 59 LYS A CA 1
ATOM 3327 C C . LYS C 1 61 ? -45.418 -29.096 -15.595 1.00 94.55 59 LYS A C 1
ATOM 3328 O O . LYS C 1 61 ? -44.890 -29.669 -16.553 1.00 93.31 59 LYS A O 1
ATOM 3330 N N . ASP C 1 62 ? -46.450 -28.261 -15.728 1.00 93.21 60 ASP A N 1
ATOM 3331 C CA . ASP C 1 62 ? -47.095 -28.008 -17.033 1.00 90.14 60 ASP A CA 1
ATOM 3332 C C . ASP C 1 62 ? -46.448 -26.866 -17.850 1.00 85.73 60 ASP A C 1
ATOM 3333 O O . ASP C 1 62 ? -47.032 -26.409 -18.830 1.00 85.11 60 ASP A O 1
ATOM 3335 N N . PHE C 1 63 ? -45.236 -26.448 -17.481 1.00 83.32 61 PHE A N 1
ATOM 3336 C CA . PHE C 1 63 ? -44.581 -25.305 -18.087 1.00 79.67 61 PHE A CA 1
ATOM 3337 C C . PHE C 1 63 ? -43.079 -25.517 -18.201 1.00 77.22 61 PHE A C 1
ATOM 3338 O O . PHE C 1 63 ? -42.506 -26.366 -17.507 1.00 78.02 61 PHE A O 1
ATOM 3346 N N . SER C 1 64 ? -42.455 -24.714 -19.051 1.00 73.68 62 SER A N 1
ATOM 3347 C CA . SER C 1 64 ? -41.008 -24.716 -19.238 1.00 71.87 62 SER A CA 1
ATOM 3348 C C . SER C 1 64 ? -40.439 -23.318 -19.014 1.00 69.44 62 SER A C 1
ATOM 3349 O O . SER C 1 64 ? -41.163 -22.321 -19.088 1.00 68.46 62 SER A O 1
ATOM 3352 N N . ILE C 1 65 ? -39.128 -23.255 -18.763 1.00 67.57 63 ILE A N 1
ATOM 3353 C CA . ILE C 1 65 ? -38.443 -22.001 -18.484 1.00 66.55 63 ILE A CA 1
ATOM 3354 C C . ILE C 1 65 ? -37.495 -21.702 -19.619 1.00 63.56 63 ILE A C 1
ATOM 3355 O O . ILE C 1 65 ? -36.596 -22.515 -19.925 1.00 63.29 63 ILE A O 1
ATOM 3360 N N . HIS C 1 66 ? -37.712 -20.516 -20.205 1.00 60.49 64 HIS A N 1
ATOM 3361 C CA . HIS C 1 66 ? -36.953 -19.985 -21.310 1.00 57.45 64 HIS A CA 1
ATOM 3362 C C . HIS C 1 66 ? -36.318 -18.702 -20.840 1.00 57.12 64 HIS A C 1
ATOM 3363 O O . HIS C 1 66 ? -36.731 -18.132 -19.846 1.00 57.97 64 HIS A O 1
ATOM 3370 N N . ARG C 1 67 ? -35.322 -18.253 -21.585 1.00 55.34 65 ARG A N 1
ATOM 3371 C CA . ARG C 1 67 ? -34.563 -17.099 -21.205 1.00 56.47 65 ARG A CA 1
ATOM 3372 C C . ARG C 1 67 ? -34.338 -16.189 -22.398 1.00 54.45 65 ARG A C 1
ATOM 3373 O O . ARG C 1 67 ? -34.289 -16.644 -23.565 1.00 52.40 65 ARG A O 1
ATOM 3378 N N . LEU C 1 68 ? -34.248 -14.899 -22.077 1.00 54.15 66 LEU A N 1
ATOM 3379 C CA . LEU C 1 68 ? -34.139 -13.831 -23.053 1.00 53.10 66 LEU A CA 1
ATOM 3380 C C . LEU C 1 68 ? -32.963 -12.937 -22.698 1.00 53.44 66 LEU A C 1
ATOM 3381 O O . LEU C 1 68 ? -32.728 -12.643 -21.511 1.00 53.61 66 LEU A O 1
ATOM 3386 N N . VAL C 1 69 ? -32.237 -12.515 -23.730 1.00 51.50 67 VAL A N 1
ATOM 3387 C CA . VAL C 1 69 ? -31.246 -11.489 -23.597 1.00 53.09 67 VAL A CA 1
ATOM 3388 C C . VAL C 1 69 ? -31.923 -10.150 -23.903 1.00 53.34 67 VAL A C 1
ATOM 3389 O O . VAL C 1 69 ? -32.485 -9.951 -25.005 1.00 53.66 67 VAL A O 1
ATOM 3393 N N . LEU C 1 70 ? -31.853 -9.258 -22.924 1.00 53.27 68 LEU A N 1
ATOM 3394 C CA . LEU C 1 70 ? -32.359 -7.903 -23.016 1.00 54.16 68 LEU A CA 1
ATOM 3395 C C . LEU C 1 70 ? -31.272 -6.908 -22.651 1.00 54.67 68 LEU A C 1
ATOM 3396 O O . LEU C 1 70 ? -30.180 -7.294 -22.274 1.00 53.74 68 LEU A O 1
ATOM 3401 N N . GLY C 1 71 ? -31.568 -5.620 -22.802 1.00 54.30 69 GLY A N 1
ATOM 3402 C CA . GLY C 1 71 ? -30.690 -4.562 -22.335 1.00 55.17 69 GLY A CA 1
ATOM 3403 C C . GLY C 1 71 ? -31.508 -3.434 -21.783 1.00 55.91 69 GLY A C 1
ATOM 3404 O O . GLY C 1 71 ? -32.728 -3.487 -21.807 1.00 55.73 69 GLY A O 1
ATOM 3405 N N . THR C 1 72 ? -30.822 -2.434 -21.254 1.00 57.54 70 THR A N 1
ATOM 3406 C CA . THR C 1 72 ? -31.449 -1.171 -20.854 1.00 58.43 70 THR A CA 1
ATOM 3407 C C . THR C 1 72 ? -31.080 -0.050 -21.815 1.00 56.95 70 THR A C 1
ATOM 3408 O O . THR C 1 72 ? -30.072 -0.103 -22.520 1.00 54.22 70 THR A O 1
ATOM 3412 N N . HIS C 1 73 ? -31.937 0.961 -21.814 1.00 58.36 71 HIS A N 1
ATOM 3413 C CA . HIS C 1 73 ? -31.679 2.245 -22.449 1.00 59.25 71 HIS A CA 1
ATOM 3414 C C . HIS C 1 73 ? -32.199 3.240 -21.445 1.00 61.65 71 HIS A C 1
ATOM 3415 O O . HIS C 1 73 ? -33.411 3.325 -21.243 1.00 61.89 71 HIS A O 1
ATOM 3422 N N . THR C 1 74 ? -31.287 3.922 -20.751 1.00 64.01 72 THR A N 1
ATOM 3423 C CA . THR C 1 74 ? -31.660 4.847 -19.708 1.00 67.17 72 THR A CA 1
ATOM 3424 C C . THR C 1 74 ? -31.374 6.236 -20.191 1.00 68.61 72 THR A C 1
ATOM 3425 O O . THR C 1 74 ? -30.659 6.413 -21.156 1.00 66.78 72 THR A O 1
ATOM 3429 N N . SER C 1 75 ? -31.873 7.223 -19.475 1.00 73.12 73 SER A N 1
ATOM 3430 C CA . SER C 1 75 ? -31.473 8.599 -19.736 1.00 77.23 73 SER A CA 1
ATOM 3431 C C . SER C 1 75 ? -30.135 9.013 -19.100 1.00 78.66 73 SER A C 1
ATOM 3432 O O . SER C 1 75 ? -29.147 9.246 -19.822 1.00 82.57 73 SER A O 1
ATOM 3435 N N . ASP C 1 76 ? -30.088 9.124 -17.791 1.00 78.60 74 ASP A N 1
ATOM 3436 C CA . ASP C 1 76 ? -28.854 9.561 -17.112 1.00 80.22 74 ASP A CA 1
ATOM 3437 C C . ASP C 1 76 ? -28.469 8.600 -15.977 1.00 79.05 74 ASP A C 1
ATOM 3438 O O . ASP C 1 76 ? -27.981 9.033 -14.941 1.00 82.57 74 ASP A O 1
ATOM 3443 N N . GLU C 1 77 ? -28.645 7.291 -16.210 1.00 75.62 75 GLU A N 1
ATOM 3444 C CA . GLU C 1 77 ? -28.537 6.288 -15.148 1.00 74.64 75 GLU A CA 1
ATOM 3445 C C . GLU C 1 77 ? -27.694 5.105 -15.642 1.00 70.68 75 GLU A C 1
ATOM 3446 O O . GLU C 1 77 ? -27.525 4.910 -16.846 1.00 66.50 75 GLU A O 1
ATOM 3452 N N . GLN C 1 78 ? -27.203 4.316 -14.701 1.00 69.67 76 GLN A N 1
ATOM 3453 C CA . GLN C 1 78 ? -26.361 3.175 -15.035 1.00 67.54 76 GLN A CA 1
ATOM 3454 C C . GLN C 1 78 ? -27.132 2.175 -15.911 1.00 64.81 76 GLN A C 1
ATOM 3455 O O . GLN C 1 78 ? -28.265 1.822 -15.610 1.00 66.57 76 GLN A O 1
ATOM 3461 N N . ASN C 1 79 ? -26.542 1.770 -17.025 1.00 61.78 77 ASN A N 1
ATOM 3462 C CA . ASN C 1 79 ? -27.172 0.763 -17.886 1.00 59.21 77 ASN A CA 1
ATOM 3463 C C . ASN C 1 79 ? -26.773 -0.663 -17.513 1.00 58.61 77 ASN A C 1
ATOM 3464 O O . ASN C 1 79 ? -25.769 -0.872 -16.854 1.00 59.80 77 ASN A O 1
ATOM 3469 N N . HIS C 1 80 ? -27.562 -1.633 -17.974 1.00 57.58 78 HIS A N 1
ATOM 3470 C CA . HIS C 1 80 ? -27.282 -3.060 -17.748 1.00 57.54 78 HIS A CA 1
ATOM 3471 C C . HIS C 1 80 ? -27.626 -3.932 -18.936 1.00 55.79 78 HIS A C 1
ATOM 3472 O O . HIS C 1 80 ? -28.596 -3.674 -19.648 1.00 54.93 78 HIS A O 1
ATOM 3479 N N . LEU C 1 81 ? -26.795 -4.955 -19.147 1.00 56.17 79 LEU A N 1
ATOM 3480 C CA . LEU C 1 81 ? -27.143 -6.120 -19.952 1.00 54.38 79 LEU A CA 1
ATOM 3481 C C . LEU C 1 81 ? -27.950 -7.029 -19.041 1.00 56.04 79 LEU A C 1
ATOM 3482 O O . LEU C 1 81 ? -27.579 -7.236 -17.889 1.00 56.11 79 LEU A O 1
ATOM 3487 N N . VAL C 1 82 ? -29.027 -7.603 -19.578 1.00 55.79 80 VAL A N 1
ATOM 3488 C CA . VAL C 1 82 ? -30.051 -8.266 -18.765 1.00 57.38 80 VAL A CA 1
ATOM 3489 C C . VAL C 1 82 ? -30.398 -9.657 -19.298 1.00 55.83 80 VAL A C 1
ATOM 3490 O O . VAL C 1 82 ? -30.594 -9.822 -20.486 1.00 53.54 80 VAL A O 1
ATOM 3494 N N . ILE C 1 83 ? -30.459 -10.655 -18.421 1.00 57.72 81 ILE A N 1
ATOM 3495 C CA . ILE C 1 83 ? -30.992 -11.980 -18.784 1.00 57.52 81 ILE A CA 1
ATOM 3496 C C . ILE C 1 83 ? -32.268 -12.132 -17.958 1.00 58.44 81 ILE A C 1
ATOM 3497 O O . ILE C 1 83 ? -32.235 -12.055 -16.706 1.00 58.84 81 ILE A O 1
ATOM 3502 N N . ALA C 1 84 ? -33.381 -12.322 -18.660 1.00 56.40 82 ALA A N 1
ATOM 3503 C CA . ALA C 1 84 ? -34.669 -12.585 -18.043 1.00 58.39 82 ALA A CA 1
ATOM 3504 C C . ALA C 1 84 ? -35.110 -14.027 -18.294 1.00 58.85 82 ALA A C 1
ATOM 3505 O O . ALA C 1 84 ? -34.738 -14.632 -19.298 1.00 58.71 82 ALA A O 1
ATOM 3507 N N . SER C 1 85 ? -35.919 -14.544 -17.383 1.00 61.34 83 SER A N 1
ATOM 3508 C CA . SER C 1 85 ? -36.583 -15.821 -17.513 1.00 62.14 83 SER A CA 1
ATOM 3509 C C . SER C 1 85 ? -38.086 -15.619 -17.737 1.00 62.89 83 SER A C 1
ATOM 3510 O O . SER C 1 85 ? -38.682 -14.706 -17.189 1.00 63.19 83 SER A O 1
ATOM 3513 N N . VAL C 1 86 ? -38.672 -16.506 -18.533 1.00 63.08 84 VAL A N 1
ATOM 3514 C CA . VAL C 1 86 ? -40.080 -16.493 -18.870 1.00 63.92 84 VAL A CA 1
ATOM 3515 C C . VAL C 1 86 ? -40.572 -17.918 -18.695 1.00 65.13 84 VAL A C 1
ATOM 3516 O O . VAL C 1 86 ? -39.957 -18.829 -19.270 1.00 64.15 84 VAL A O 1
ATOM 3520 N N . GLN C 1 87 ? -41.675 -18.113 -17.963 1.00 68.34 85 GLN A N 1
ATOM 3521 C CA . GLN C 1 87 ? -42.338 -19.416 -17.906 1.00 70.53 85 GLN A CA 1
ATOM 3522 C C . GLN C 1 87 ? -43.414 -19.519 -18.979 1.00 69.61 85 GLN A C 1
ATOM 3523 O O . GLN C 1 87 ? -44.318 -18.693 -19.003 1.00 69.70 85 GLN A O 1
ATOM 3529 N N . LEU C 1 88 ? -43.300 -20.516 -19.861 1.00 68.78 86 LEU A N 1
ATOM 3530 C CA . LEU C 1 88 ? -44.268 -20.746 -20.937 1.00 68.26 86 LEU A CA 1
ATOM 3531 C C . LEU C 1 88 ? -44.904 -22.107 -20.762 1.00 71.08 86 LEU A C 1
ATOM 3532 O O . LEU C 1 88 ? -44.220 -23.036 -20.358 1.00 70.39 86 LEU A O 1
ATOM 3537 N N . PRO C 1 89 ? -46.192 -22.270 -21.132 1.00 74.15 87 PRO A N 1
ATOM 3538 C CA . PRO C 1 89 ? -46.802 -23.606 -21.097 1.00 76.79 87 PRO A CA 1
ATOM 3539 C C . PRO C 1 89 ? -46.249 -24.593 -22.141 1.00 76.43 87 PRO A C 1
ATOM 3540 O O . PRO C 1 89 ? -45.606 -24.178 -23.110 1.00 73.29 87 PRO A O 1
ATOM 3544 N N . ASN C 1 90 ? -46.532 -25.873 -21.930 1.00 79.99 88 ASN A N 1
ATOM 3545 C CA . ASN C 1 90 ? -46.118 -26.941 -22.843 1.00 80.50 88 ASN A CA 1
ATOM 3546 C C . ASN C 1 90 ? -47.025 -27.017 -24.076 1.00 81.15 88 ASN A C 1
ATOM 3547 O O . ASN C 1 90 ? -47.830 -27.946 -24.230 1.00 85.00 88 ASN A O 1
ATOM 3552 N N . LYS C 1 116 ? -44.981 -16.459 -15.460 1.00 88.25 114 LYS A N 1
ATOM 3553 C CA . LYS C 1 116 ? -44.357 -15.253 -14.910 1.00 88.39 114 LYS A CA 1
ATOM 3554 C C . LYS C 1 116 ? -43.067 -14.910 -15.651 1.00 85.89 114 LYS A C 1
ATOM 3555 O O . LYS C 1 116 ? -42.479 -15.770 -16.323 1.00 84.12 114 LYS A O 1
ATOM 3557 N N . ILE C 1 117 ? -42.677 -13.634 -15.541 1.00 85.79 115 ILE A N 1
ATOM 3558 C CA . ILE C 1 117 ? -41.498 -13.077 -16.215 1.00 82.48 115 ILE A CA 1
ATOM 3559 C C . ILE C 1 117 ? -40.615 -12.421 -15.155 1.00 82.82 115 ILE A C 1
ATOM 3560 O O . ILE C 1 117 ? -41.085 -11.556 -14.419 1.00 85.27 115 ILE A O 1
ATOM 3562 N N . GLU C 1 118 ? -39.358 -12.852 -15.067 1.00 80.25 116 GLU A N 1
ATOM 3563 C CA . GLU C 1 118 ? -38.449 -12.464 -13.975 1.00 81.30 116 GLU A CA 1
ATOM 3564 C C . GLU C 1 118 ? -37.047 -12.162 -14.503 1.00 79.16 116 GLU A C 1
ATOM 3565 O O . GLU C 1 118 ? -36.528 -12.887 -15.349 1.00 76.79 116 GLU A O 1
ATOM 3567 N N . ILE C 1 119 ? -36.432 -11.093 -13.997 1.00 79.14 117 ILE A N 1
ATOM 3568 C CA . ILE C 1 119 ? -35.043 -10.768 -14.325 1.00 78.44 117 ILE A CA 1
ATOM 3569 C C . ILE C 1 119 ? -34.135 -11.681 -13.519 1.00 78.80 117 ILE A C 1
ATOM 3570 O O . ILE C 1 119 ? -34.279 -11.727 -12.322 1.00 83.51 117 ILE A O 1
ATOM 3575 N N . GLU C 1 120 ? -33.214 -12.402 -14.162 1.00 76.56 118 GLU A N 1
ATOM 3576 C CA . GLU C 1 120 ? -32.263 -13.288 -13.449 1.00 76.83 118 GLU A CA 1
ATOM 3577 C C . GLU C 1 120 ? -30.917 -12.620 -13.177 1.00 75.23 118 GLU A C 1
ATOM 3578 O O . GLU C 1 120 ? -30.289 -12.903 -12.173 1.00 75.91 118 GLU A O 1
ATOM 3584 N N . ILE C 1 121 ? -30.446 -11.789 -14.100 1.00 70.97 119 ILE A N 1
ATOM 3585 C CA . ILE C 1 121 ? -29.089 -11.264 -14.052 1.00 70.91 119 ILE A CA 1
ATOM 3586 C C . ILE C 1 121 ? -29.032 -9.860 -14.661 1.00 68.80 119 ILE A C 1
ATOM 3587 O O . ILE C 1 121 ? -29.546 -9.667 -15.771 1.00 63.97 119 ILE A O 1
ATOM 3592 N N . LYS C 1 122 ? -28.388 -8.927 -13.961 1.00 68.89 120 LYS A N 1
ATOM 3593 C CA . LYS C 1 122 ? -28.037 -7.621 -14.529 1.00 67.91 120 LYS A CA 1
ATOM 3594 C C . LYS C 1 122 ? -26.527 -7.422 -14.402 1.00 67.30 120 LYS A C 1
ATOM 3595 O O . LYS C 1 122 ? -25.966 -7.582 -13.293 1.00 69.05 120 LYS A O 1
ATOM 3601 N N . ILE C 1 123 ? -25.888 -7.096 -15.527 1.00 63.16 121 ILE A N 1
ATOM 3602 C CA . ILE C 1 123 ? -24.447 -6.876 -15.620 1.00 62.93 121 ILE A CA 1
ATOM 3603 C C . ILE C 1 123 ? -24.180 -5.412 -16.016 1.00 62.08 121 ILE A C 1
ATOM 3604 O O . ILE C 1 123 ? -24.784 -4.926 -16.984 1.00 58.37 121 ILE A O 1
ATOM 3609 N N . ASN C 1 124 ? -23.251 -4.741 -15.325 1.00 62.84 122 ASN A N 1
ATOM 3610 C CA . ASN C 1 124 ? -22.966 -3.324 -15.634 1.00 63.23 122 ASN A CA 1
ATOM 3611 C C . ASN C 1 124 ? -22.517 -3.148 -17.082 1.00 60.84 122 ASN A C 1
ATOM 3612 O O . ASN C 1 124 ? -21.664 -3.877 -17.557 1.00 60.02 122 ASN A O 1
ATOM 3617 N N . HIS C 1 125 ? -23.092 -2.159 -17.764 1.00 60.07 123 HIS A N 1
ATOM 3618 C CA . HIS C 1 125 ? -22.783 -1.900 -19.138 1.00 58.01 123 HIS A CA 1
ATOM 3619 C C . HIS C 1 125 ? -22.593 -0.392 -19.377 1.00 58.68 123 HIS A C 1
ATOM 3620 O O . HIS C 1 125 ? -23.377 0.392 -18.863 1.00 57.95 123 HIS A O 1
ATOM 3627 N N . GLU C 1 126 ? -21.573 -0.034 -20.175 1.00 59.05 124 GLU A N 1
ATOM 3628 C CA . GLU C 1 126 ? -21.230 1.354 -20.504 1.00 60.34 124 GLU A CA 1
ATOM 3629 C C . GLU C 1 126 ? -22.162 1.903 -21.557 1.00 57.64 124 GLU A C 1
ATOM 3630 O O . GLU C 1 126 ? -22.013 1.589 -22.721 1.00 54.51 124 GLU A O 1
ATOM 3636 N N . GLY C 1 127 ? -23.107 2.734 -21.150 1.00 58.31 125 GLY A N 1
ATOM 3637 C CA . GLY C 1 127 ? -24.128 3.253 -22.033 1.00 58.43 125 GLY A CA 1
ATOM 3638 C C . GLY C 1 127 ? -25.186 2.221 -22.366 1.00 57.36 125 GLY A C 1
ATOM 3639 O O . GLY C 1 127 ? -25.111 1.058 -21.937 1.00 57.17 125 GLY A O 1
ATOM 3640 N N . GLU C 1 128 ? -26.183 2.668 -23.114 1.00 56.31 126 GLU A N 1
ATOM 3641 C CA . GLU C 1 128 ? -27.293 1.812 -23.495 1.00 55.65 126 GLU A CA 1
ATOM 3642 C C . GLU C 1 128 ? -26.840 0.615 -24.353 1.00 53.03 126 GLU A C 1
ATOM 3643 O O . GLU C 1 128 ? -25.837 0.675 -25.051 1.00 51.09 126 GLU A O 1
ATOM 3649 N N . VAL C 1 129 ? -27.587 -0.467 -24.268 1.00 52.42 127 VAL A N 1
ATOM 3650 C CA . VAL C 1 129 ? -27.293 -1.663 -25.049 1.00 51.41 127 VAL A CA 1
ATOM 3651 C C . VAL C 1 129 ? -28.021 -1.503 -26.387 1.00 48.89 127 VAL A C 1
ATOM 3652 O O . VAL C 1 129 ? -29.221 -1.730 -26.455 1.00 48.41 127 VAL A O 1
ATOM 3656 N N . ASN C 1 130 ? -27.295 -1.081 -27.420 1.00 48.10 128 ASN A N 1
ATOM 3657 C CA . ASN C 1 130 ? -27.869 -0.920 -28.766 1.00 47.53 128 ASN A CA 1
ATOM 3658 C C . ASN C 1 130 ? -28.380 -2.257 -29.324 1.00 47.32 128 ASN A C 1
ATOM 3659 O O . ASN C 1 130 ? -29.477 -2.327 -29.880 1.00 46.68 128 ASN A O 1
ATOM 3664 N N . ARG C 1 131 ? -27.566 -3.301 -29.151 1.00 45.69 129 ARG A N 1
ATOM 3665 C CA . ARG C 1 131 ? -27.917 -4.644 -29.582 1.00 44.50 129 ARG A CA 1
ATOM 3666 C C . ARG C 1 131 ? -27.067 -5.647 -28.767 1.00 44.32 129 ARG A C 1
ATOM 3667 O O . ARG C 1 131 ? -25.913 -5.367 -28.435 1.00 46.95 129 ARG A O 1
ATOM 3675 N N . ALA C 1 132 ? -27.663 -6.785 -28.433 1.00 43.10 130 ALA A N 1
ATOM 3676 C CA . ALA C 1 132 ? -26.986 -7.852 -27.714 1.00 43.70 130 ALA A CA 1
ATOM 3677 C C . ALA C 1 132 ? -27.330 -9.160 -28.414 1.00 42.71 130 ALA A C 1
ATOM 3678 O O . ALA C 1 132 ? -28.513 -9.457 -28.600 1.00 40.32 130 ALA A O 1
ATOM 3680 N N . ARG C 1 133 ? -26.298 -9.931 -28.755 1.00 43.56 131 ARG A N 1
ATOM 3681 C CA . ARG C 1 133 ? -26.461 -11.229 -29.441 1.00 43.52 131 ARG A CA 1
ATOM 3682 C C . ARG C 1 133 ? -25.579 -12.312 -28.828 1.00 44.60 131 ARG A C 1
ATOM 3683 O O . ARG C 1 133 ? -24.379 -12.104 -28.641 1.00 44.58 131 ARG A O 1
ATOM 3691 N N . TYR C 1 134 ? -26.169 -13.475 -28.546 1.00 44.75 132 TYR A N 1
ATOM 3692 C CA . TYR C 1 134 ? -25.394 -14.600 -27.961 1.00 46.55 132 TYR A CA 1
ATOM 3693 C C . TYR C 1 134 ? -24.618 -15.354 -29.055 1.00 45.49 132 TYR A C 1
ATOM 3694 O O . TYR C 1 134 ? -25.020 -15.375 -30.200 1.00 42.42 132 TYR A O 1
ATOM 3703 N N . MET C 1 135 ? -23.504 -15.967 -28.673 1.00 46.07 133 MET A N 1
ATOM 3704 C CA . MET C 1 135 ? -22.683 -16.727 -29.591 1.00 47.11 133 MET A CA 1
ATOM 3705 C C . MET C 1 135 ? -23.297 -18.121 -29.752 1.00 46.05 133 MET A C 1
ATOM 3706 O O . MET C 1 135 ? -23.448 -18.814 -28.759 1.00 44.98 133 MET A O 1
ATOM 3711 N N . PRO C 1 136 ? -23.680 -18.517 -31.004 1.00 45.60 134 PRO A N 1
ATOM 3712 C CA . PRO C 1 136 ? -24.328 -19.811 -31.276 1.00 45.29 134 PRO A CA 1
ATOM 3713 C C . PRO C 1 136 ? -23.600 -21.005 -30.709 1.00 45.99 134 PRO A C 1
ATOM 3714 O O . PRO C 1 136 ? -24.234 -21.854 -30.097 1.00 46.06 134 PRO A O 1
ATOM 3718 N N . GLN C 1 137 ? -22.281 -21.015 -30.825 1.00 46.80 135 GLN A N 1
ATOM 3719 C CA . GLN C 1 137 ? -21.478 -22.133 -30.326 1.00 48.84 135 GLN A CA 1
ATOM 3720 C C . GLN C 1 137 ? -21.256 -22.130 -28.799 1.00 49.93 135 GLN A C 1
ATOM 3721 O O . GLN C 1 137 ? -20.851 -23.138 -28.242 1.00 49.43 135 GLN A O 1
ATOM 3727 N N . ASN C 1 138 ? -21.494 -20.999 -28.131 1.00 49.93 136 ASN A N 1
ATOM 3728 C CA . ASN C 1 138 ? -21.421 -20.953 -26.651 1.00 52.30 136 ASN A CA 1
ATOM 3729 C C . ASN C 1 138 ? -22.307 -19.805 -26.167 1.00 51.60 136 ASN A C 1
ATOM 3730 O O . ASN C 1 138 ? -21.848 -18.663 -26.069 1.00 50.78 136 ASN A O 1
ATOM 3735 N N . PRO C 1 139 ? -23.591 -20.113 -25.883 1.00 52.18 137 PRO A N 1
ATOM 3736 C CA . PRO C 1 139 ? -24.575 -19.054 -25.606 1.00 52.14 137 PRO A CA 1
ATOM 3737 C C . PRO C 1 139 ? -24.434 -18.375 -24.227 1.00 54.55 137 PRO A C 1
ATOM 3738 O O . PRO C 1 139 ? -25.229 -17.480 -23.931 1.00 55.43 137 PRO A O 1
ATOM 3742 N N . CYS C 1 140 ? -23.442 -18.756 -23.419 1.00 56.11 138 CYS A N 1
ATOM 3743 C CA . CYS C 1 140 ? -23.001 -17.888 -22.308 1.00 57.89 138 CYS A CA 1
ATOM 3744 C C . CYS C 1 140 ? -22.316 -16.607 -22.749 1.00 55.54 138 CYS A C 1
ATOM 3745 O O . CYS C 1 140 ? -22.210 -15.684 -21.939 1.00 56.15 138 CYS A O 1
ATOM 3748 N N . ILE C 1 141 ? -21.815 -16.582 -23.993 1.00 52.63 139 ILE A N 1
ATOM 3749 C CA . ILE C 1 141 ? -21.037 -15.472 -24.523 1.00 50.66 139 ILE A CA 1
ATOM 3750 C C . ILE C 1 141 ? -21.968 -14.526 -25.267 1.00 49.84 139 ILE A C 1
ATOM 3751 O O . ILE C 1 141 ? -22.644 -14.930 -26.243 1.00 46.48 139 ILE A O 1
ATOM 3756 N N . ILE C 1 142 ? -22.010 -13.268 -24.824 1.00 49.32 140 ILE A N 1
ATOM 3757 C CA . ILE C 1 142 ? -22.897 -12.273 -25.443 1.00 47.57 140 ILE A CA 1
ATOM 3758 C C . ILE C 1 142 ? -22.089 -11.074 -25.895 1.00 47.06 140 ILE A C 1
ATOM 3759 O O . ILE C 1 142 ? -21.304 -10.522 -25.115 1.00 46.91 140 ILE A O 1
ATOM 3764 N N . ALA C 1 143 ? -22.275 -10.684 -27.159 1.00 45.33 141 ALA A N 1
ATOM 3765 C CA . ALA C 1 143 ? -21.682 -9.469 -27.694 1.00 45.71 141 ALA A CA 1
ATOM 3766 C C . ALA C 1 143 ? -22.705 -8.364 -27.605 1.00 46.33 141 ALA A C 1
ATOM 3767 O O . ALA C 1 143 ? -23.887 -8.608 -27.778 1.00 45.95 141 ALA A O 1
ATOM 3769 N N . THR C 1 144 ? -22.243 -7.145 -27.315 1.00 48.03 142 THR A N 1
ATOM 3770 C CA . THR C 1 144 ? -23.107 -5.965 -27.237 1.00 48.08 142 THR A CA 1
ATOM 3771 C C . THR C 1 144 ? -22.512 -4.738 -27.952 1.00 48.93 142 THR A C 1
ATOM 3772 O O . THR C 1 144 ? -21.304 -4.587 -28.054 1.00 47.74 142 THR A O 1
ATOM 3776 N N . LYS C 1 145 ? -23.403 -3.890 -28.466 1.00 49.79 143 LYS A N 1
ATOM 3777 C CA . LYS C 1 145 ? -23.050 -2.648 -29.165 1.00 49.81 143 L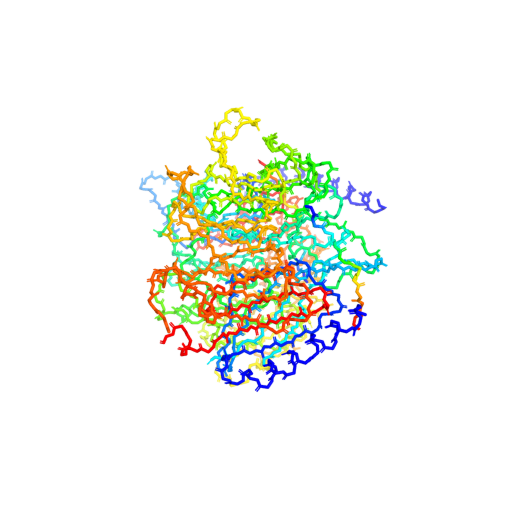YS A CA 1
ATOM 3778 C C . LYS C 1 145 ? -23.327 -1.522 -28.192 1.00 50.71 143 LYS A C 1
ATOM 3779 O O . LYS C 1 145 ? -24.432 -1.466 -27.634 1.00 50.88 143 LYS A O 1
ATOM 3785 N N . THR C 1 146 ? -22.328 -0.668 -27.961 1.00 51.23 144 THR A N 1
ATOM 3786 C CA . THR C 1 146 ? -22.452 0.448 -27.020 1.00 54.04 144 THR A CA 1
ATOM 3787 C C . THR C 1 146 ? -22.500 1.783 -27.749 1.00 54.57 144 THR A C 1
ATOM 3788 O O . THR C 1 146 ? -22.156 1.836 -28.929 1.00 53.90 144 THR A O 1
ATOM 3792 N N . PRO C 1 147 ? -22.947 2.872 -27.064 1.00 55.61 145 PRO A N 1
ATOM 3793 C CA . PRO C 1 147 ? -22.994 4.137 -27.785 1.00 56.31 145 PRO A CA 1
ATOM 3794 C C . PRO C 1 147 ? -21.623 4.759 -28.069 1.00 59.38 145 PRO A C 1
ATOM 3795 O O . PRO C 1 147 ? -21.551 5.706 -28.854 1.00 58.93 145 PRO A O 1
ATOM 3799 N N . SER C 1 148 ? -20.551 4.254 -27.423 1.00 61.82 146 SER A N 1
ATOM 3800 C CA . SER C 1 148 ? -19.216 4.477 -27.920 1.00 64.15 146 SER A CA 1
ATOM 3801 C C . SER C 1 148 ? -18.988 3.468 -29.050 1.00 65.66 146 SER A C 1
ATOM 3802 O O . SER C 1 148 ? -19.886 2.649 -29.452 1.00 68.25 146 SER A O 1
ATOM 3805 N N . SER C 1 149 ? -17.820 3.508 -29.645 1.00 65.38 147 SER A N 1
ATOM 3806 C CA . SER C 1 149 ? -17.641 2.661 -30.824 1.00 59.68 147 SER A CA 1
ATOM 3807 C C . SER C 1 149 ? -17.328 1.176 -30.416 1.00 56.92 147 SER A C 1
ATOM 3808 O O . SER C 1 149 ? -17.361 0.296 -31.247 1.00 54.91 147 SER A O 1
ATOM 3811 N N . ASP C 1 150 ? -17.052 0.935 -29.128 1.00 56.16 148 ASP A N 1
ATOM 3812 C CA . ASP C 1 150 ? -16.726 -0.399 -28.597 1.00 54.78 148 ASP A CA 1
ATOM 3813 C C . ASP C 1 150 ? -17.839 -1.428 -28.743 1.00 52.50 148 ASP A C 1
ATOM 3814 O O . ASP C 1 150 ? -19.021 -1.133 -28.521 1.00 52.73 148 ASP A O 1
ATOM 3819 N N . VAL C 1 151 ? -17.445 -2.616 -29.201 1.00 50.89 149 VAL A N 1
ATOM 3820 C CA . VAL C 1 151 ? -18.243 -3.799 -29.106 1.00 49.40 149 VAL A CA 1
ATOM 3821 C C . VAL C 1 151 ? -17.735 -4.562 -27.869 1.00 49.70 149 VAL A C 1
ATOM 3822 O O . VAL C 1 151 ? -16.536 -4.776 -27.708 1.00 50.32 149 VAL A O 1
ATOM 3826 N N . LEU C 1 152 ? -18.635 -4.930 -26.975 1.00 47.90 150 LEU A N 1
ATOM 3827 C CA . LEU C 1 152 ? -18.233 -5.596 -25.753 1.00 50.46 150 LEU A CA 1
ATOM 3828 C C . LEU C 1 152 ? -18.626 -7.069 -25.791 1.00 48.86 150 LEU A C 1
ATOM 3829 O O . LEU C 1 152 ? -19.568 -7.451 -26.492 1.00 48.26 150 LEU A O 1
ATOM 3834 N N . VAL C 1 153 ? -17.845 -7.897 -25.116 1.00 49.21 151 VAL A N 1
ATOM 3835 C CA . VAL C 1 153 ? -18.158 -9.325 -25.015 1.00 50.65 151 VAL A CA 1
ATOM 3836 C C . VAL C 1 153 ? -18.172 -9.713 -23.540 1.00 52.23 151 VAL A C 1
ATOM 3837 O O . VAL C 1 153 ? -17.191 -9.467 -22.817 1.00 52.82 151 VAL A O 1
ATOM 3841 N N . PHE C 1 154 ? -19.313 -10.266 -23.126 1.00 51.85 152 PHE A N 1
ATOM 3842 C CA . PHE C 1 154 ? -19.534 -10.759 -21.792 1.00 54.91 152 PHE A CA 1
ATOM 3843 C C . PHE C 1 154 ? -19.752 -12.275 -21.792 1.00 55.50 152 PHE A C 1
ATOM 3844 O O . PHE C 1 154 ? -20.537 -12.778 -22.589 1.00 54.26 152 PHE A O 1
ATOM 3852 N N . ASP C 1 155 ? -19.065 -12.990 -20.899 1.00 57.92 153 ASP A N 1
ATOM 3853 C CA . ASP C 1 155 ? -19.449 -14.371 -20.547 1.00 59.13 153 ASP A CA 1
ATOM 3854 C C . ASP C 1 155 ? -20.319 -14.194 -19.319 1.00 61.30 153 ASP A C 1
ATOM 3855 O O . ASP C 1 155 ? -19.794 -13.875 -18.246 1.00 64.01 153 ASP A O 1
ATOM 3860 N N . TYR C 1 156 ? -21.633 -14.375 -19.443 1.00 60.94 154 TYR A N 1
ATOM 3861 C CA . TYR C 1 156 ? -22.524 -13.962 -18.347 1.00 64.42 154 TYR A CA 1
ATOM 3862 C C . TYR C 1 156 ? -22.435 -14.805 -17.074 1.00 68.08 154 TYR A C 1
ATOM 3863 O O . TYR C 1 156 ? -22.884 -14.377 -16.014 1.00 72.20 154 TYR A O 1
ATOM 3872 N N . THR C 1 157 ? -21.821 -15.978 -17.163 1.00 67.32 155 THR A N 1
ATOM 3873 C CA . THR C 1 157 ? -21.608 -16.831 -16.005 1.00 69.41 155 THR A CA 1
ATOM 3874 C C . THR C 1 157 ? -20.366 -16.422 -15.196 1.00 72.52 155 THR A C 1
ATOM 3875 O O . THR C 1 157 ? -20.108 -17.035 -14.173 1.00 71.93 155 THR A O 1
ATOM 3879 N N . LYS C 1 158 ? -19.599 -15.426 -15.663 1.00 72.86 156 LYS A N 1
ATOM 3880 C CA . LYS C 1 158 ? -18.414 -14.927 -14.952 1.00 76.24 156 LYS A CA 1
ATOM 3881 C C . LYS C 1 158 ? -18.646 -13.565 -14.251 1.00 76.03 156 LYS A C 1
ATOM 3882 O O . LYS C 1 158 ? -17.695 -12.865 -13.949 1.00 79.36 156 LYS A O 1
ATOM 3888 N N . HIS C 1 159 ? -19.902 -13.210 -13.986 1.00 73.31 157 HIS A N 1
ATOM 3889 C CA . HIS C 1 159 ? -20.279 -11.959 -13.336 1.00 73.25 157 HIS A CA 1
ATOM 3890 C C . HIS C 1 159 ? -21.263 -12.298 -12.243 1.00 75.20 157 HIS A C 1
ATOM 3891 O O . HIS C 1 159 ? -21.979 -13.289 -12.353 1.00 73.72 157 HIS A O 1
ATOM 3898 N N . PRO C 1 160 ? -21.328 -11.489 -11.162 1.00 77.52 158 PRO A N 1
ATOM 3899 C CA . PRO C 1 160 ? -22.401 -11.781 -10.196 1.00 79.41 158 PRO A CA 1
ATOM 3900 C C . PRO C 1 160 ? -23.795 -11.491 -10.790 1.00 77.74 158 PRO A C 1
ATOM 3901 O O . PRO C 1 160 ? -23.912 -10.760 -11.774 1.00 77.19 158 PRO A O 1
ATOM 3905 N N . SER C 1 161 ? -24.840 -12.103 -10.235 1.00 78.94 159 SER A N 1
ATOM 3906 C CA . SER C 1 161 ? -26.221 -11.887 -10.725 1.00 77.14 159 SER A CA 1
ATOM 3907 C C . SER C 1 161 ? -26.650 -10.440 -10.440 1.00 77.02 159 SER A C 1
ATOM 3908 O O . SER C 1 161 ? -27.257 -9.778 -11.295 1.00 73.77 159 SER A O 1
ATOM 3911 N N . LYS C 1 162 ? -26.316 -9.977 -9.238 1.00 78.79 160 LYS A N 1
ATOM 3912 C CA . LYS C 1 162 ? -26.482 -8.584 -8.831 1.00 80.25 160 LYS A CA 1
ATOM 3913 C C . LYS C 1 162 ? -25.256 -7.730 -9.233 1.00 78.97 160 LYS A C 1
ATOM 3914 O O . LYS C 1 162 ? -24.124 -8.099 -8.939 1.00 81.50 160 LYS A O 1
ATOM 3917 N N . PRO C 1 163 ? -25.481 -6.592 -9.892 1.00 76.25 161 PRO A N 1
ATOM 3918 C CA . PRO C 1 163 ? -24.344 -5.782 -10.330 1.00 75.92 161 PRO A CA 1
ATOM 3919 C C . PRO C 1 163 ? -23.673 -4.980 -9.208 1.00 79.62 161 PRO A C 1
ATOM 3920 O O . PRO C 1 163 ? -24.310 -4.673 -8.192 1.00 79.85 161 PRO A O 1
ATOM 3924 N N . ASP C 1 164 ? -22.403 -4.621 -9.395 1.00 80.97 162 ASP A N 1
ATOM 3925 C CA . ASP C 1 164 ? -21.708 -3.771 -8.412 1.00 85.12 162 ASP A CA 1
ATOM 3926 C C . ASP C 1 164 ? -22.326 -2.358 -8.453 1.00 85.02 162 ASP A C 1
ATOM 3927 O O . ASP C 1 164 ? -22.485 -1.804 -9.550 1.00 79.51 162 ASP A O 1
ATOM 3932 N N . PRO C 1 165 ? -22.697 -1.797 -7.264 1.00 88.14 163 PRO A N 1
ATOM 3933 C CA . PRO C 1 165 ? -23.178 -0.405 -7.177 1.00 89.40 163 PRO A CA 1
ATOM 3934 C C . PRO C 1 165 ? -22.241 0.653 -7.751 1.00 88.65 163 PRO A C 1
ATOM 3935 O O . PRO C 1 165 ? -22.726 1.686 -8.233 1.00 90.05 163 PRO A O 1
ATOM 3939 N N . SER C 1 166 ? -20.931 0.399 -7.711 1.00 87.36 164 SER A N 1
ATOM 3940 C CA . SER C 1 166 ? -19.950 1.284 -8.334 1.00 86.11 164 SER A CA 1
ATOM 3941 C C . SER C 1 166 ? -20.271 1.661 -9.774 1.00 83.11 164 SER A C 1
ATOM 3942 O O . SER C 1 166 ? -19.914 2.753 -10.204 1.00 83.42 164 SER A O 1
ATOM 3945 N N . GLY C 1 167 ? -20.900 0.741 -10.509 1.00 79.76 165 GLY A N 1
ATOM 3946 C CA . GLY C 1 167 ? -21.239 0.947 -11.903 1.00 77.01 165 GLY A CA 1
ATOM 3947 C C . GLY C 1 167 ? -20.111 0.645 -12.880 1.00 75.70 165 GLY A C 1
ATOM 3948 O O . GLY C 1 167 ? -20.296 0.802 -14.072 1.00 72.62 165 GLY A O 1
ATOM 3949 N N . GLU C 1 168 ? -18.955 0.189 -12.406 1.00 78.38 166 GLU A N 1
ATOM 3950 C CA . GLU C 1 168 ? -17.828 -0.106 -13.304 1.00 78.70 166 GLU A CA 1
ATOM 3951 C C . GLU C 1 168 ? -18.208 -1.246 -14.275 1.00 75.60 166 GLU A C 1
ATOM 3952 O O . GLU C 1 168 ? -18.822 -2.234 -13.890 1.00 75.52 166 GLU A O 1
ATOM 3958 N N . CYS C 1 169 ? -17.867 -1.071 -15.539 1.00 72.87 167 CYS A N 1
ATOM 3959 C CA . CYS C 1 169 ? -18.062 -2.092 -16.558 1.00 70.24 167 CYS A CA 1
ATOM 3960 C C . CYS C 1 169 ? -16.765 -2.887 -16.679 1.00 71.06 167 CYS A C 1
ATOM 3961 O O . CYS C 1 169 ? -15.708 -2.307 -16.932 1.00 72.50 167 CYS A O 1
ATOM 3964 N N . ASN C 1 170 ? -16.841 -4.203 -16.499 1.00 69.89 168 ASN A N 1
ATOM 3965 C CA . ASN C 1 170 ? -15.681 -5.072 -16.692 1.00 69.33 168 ASN A CA 1
ATOM 3966 C C . ASN C 1 170 ? -16.016 -6.115 -17.748 1.00 65.68 168 ASN A C 1
ATOM 3967 O O . ASN C 1 170 ? -16.314 -7.263 -17.414 1.00 64.90 168 ASN A O 1
ATOM 3972 N N . PRO C 1 171 ? -15.990 -5.728 -19.034 1.00 62.13 169 PRO A N 1
ATOM 3973 C CA . PRO C 1 171 ? -16.267 -6.746 -20.040 1.00 59.77 169 PRO A CA 1
ATOM 3974 C C . PRO C 1 171 ? -15.150 -7.777 -20.160 1.00 60.43 169 PRO A C 1
ATOM 3975 O O . PRO C 1 171 ? -14.007 -7.519 -19.847 1.00 62.74 169 PRO A O 1
ATOM 3979 N N . ASP C 1 172 ? -15.486 -8.952 -20.630 1.00 59.88 170 ASP A N 1
ATOM 3980 C CA . ASP C 1 172 ? -14.491 -9.984 -20.857 1.00 60.81 170 ASP A CA 1
ATOM 3981 C C . ASP C 1 172 ? -13.621 -9.741 -22.095 1.00 59.03 170 ASP A C 1
ATOM 3982 O O . ASP C 1 172 ? -12.475 -10.130 -22.098 1.00 60.18 170 ASP A O 1
ATOM 3987 N N . LEU C 1 173 ? -14.152 -9.063 -23.109 1.00 57.16 171 LEU A N 1
ATOM 3988 C CA . LEU C 1 173 ? -13.339 -8.486 -24.186 1.00 56.59 171 LEU A CA 1
ATOM 3989 C C . LEU C 1 173 ? -13.865 -7.101 -24.586 1.00 55.10 171 LEU A C 1
ATOM 3990 O O . LEU C 1 173 ? -15.063 -6.829 -24.496 1.00 52.86 171 LEU A O 1
ATOM 3995 N N . ARG C 1 174 ? -12.960 -6.232 -25.018 1.00 56.17 172 ARG A N 1
ATOM 3996 C CA . ARG C 1 174 ? -13.333 -4.999 -25.712 1.00 55.26 172 ARG A CA 1
ATOM 3997 C C . ARG C 1 174 ? -12.834 -5.096 -27.127 1.00 53.93 172 ARG A C 1
ATOM 3998 O O . ARG C 1 174 ? -11.637 -5.275 -27.348 1.00 55.28 172 ARG A O 1
ATOM 4006 N N . LEU C 1 175 ? -13.753 -4.964 -28.077 1.00 50.86 173 LEU A N 1
ATOM 4007 C CA . LEU C 1 175 ? -13.445 -5.080 -29.491 1.00 49.56 173 LEU A CA 1
ATOM 4008 C C . LEU C 1 175 ? -13.393 -3.699 -30.136 1.00 48.62 173 LEU A C 1
ATOM 4009 O O . LEU C 1 175 ? -14.378 -3.013 -30.178 1.00 46.54 173 LEU A O 1
ATOM 4014 N N . ARG C 1 176 ? -12.215 -3.326 -30.608 1.00 50.45 174 ARG A N 1
ATOM 4015 C CA . ARG C 1 176 ? -11.933 -2.011 -31.176 1.00 51.96 174 ARG A CA 1
ATOM 4016 C C . ARG C 1 176 ? -11.887 -2.077 -32.678 1.00 50.80 174 ARG A C 1
ATOM 4017 O O . ARG C 1 176 ? -11.559 -3.101 -33.251 1.00 51.30 174 ARG A O 1
ATOM 4025 N N . GLY C 1 177 ? -12.225 -0.970 -33.319 1.00 51.36 175 GLY A N 1
ATOM 4026 C CA . GLY C 1 177 ? -12.206 -0.861 -34.769 1.00 50.78 175 GLY A CA 1
ATOM 4027 C C . GLY C 1 177 ? -13.093 0.232 -35.300 1.00 50.56 175 GLY A C 1
ATOM 4028 O O . GLY C 1 177 ? -12.726 0.887 -36.268 1.00 51.47 175 GLY A O 1
ATOM 4029 N N . HIS C 1 178 ? -14.253 0.432 -34.681 1.00 50.04 176 HIS A N 1
ATOM 4030 C CA . HIS C 1 178 ? -15.217 1.420 -35.155 1.00 50.23 176 HIS A CA 1
ATOM 4031 C C . HIS C 1 178 ? -14.861 2.814 -34.635 1.00 51.73 176 HIS A C 1
ATOM 4032 O O . HIS C 1 178 ? -14.172 2.936 -33.602 1.00 54.61 176 HIS A O 1
ATOM 4039 N N . GLN C 1 179 ? -15.304 3.864 -35.339 1.00 51.48 177 GLN A N 1
ATOM 4040 C CA . GLN C 1 179 ? -15.255 5.244 -34.829 1.00 54.07 177 GLN A CA 1
ATOM 4041 C C . GLN C 1 179 ? -16.623 5.749 -34.346 1.00 52.36 177 GLN A C 1
ATOM 4042 O O . GLN C 1 179 ? -16.701 6.821 -33.793 1.00 52.74 177 GLN A O 1
ATOM 4046 N N . LYS C 1 180 ? -17.700 5.014 -34.598 1.00 49.36 178 LYS A N 1
ATOM 4047 C CA . LYS C 1 180 ? -19.041 5.420 -34.165 1.00 49.52 178 LYS A CA 1
ATOM 4048 C C . LYS C 1 180 ? -19.841 4.234 -33.721 1.00 47.75 178 LYS A C 1
ATOM 4049 O O . LYS C 1 180 ? -19.550 3.087 -34.099 1.00 45.31 178 LYS A O 1
ATOM 4055 N N . GLU C 1 181 ? -20.915 4.518 -33.002 1.00 48.26 179 GLU A N 1
ATOM 4056 C CA . GLU C 1 181 ? -21.861 3.461 -32.611 1.00 49.24 179 GLU A CA 1
ATOM 4057 C C . GLU C 1 181 ? -22.566 2.828 -33.820 1.00 46.99 179 GLU A C 1
ATOM 4058 O O . GLU C 1 181 ? -22.557 3.354 -34.943 1.00 46.86 179 GLU A O 1
ATOM 4064 N N . GLY C 1 182 ? -23.219 1.715 -33.552 1.00 45.98 180 GLY A N 1
ATOM 4065 C CA . GLY C 1 182 ? -23.997 1.000 -34.549 1.00 44.82 180 GLY A CA 1
ATOM 4066 C C . GLY C 1 182 ? -24.969 0.034 -33.930 1.00 45.28 180 GLY A C 1
ATOM 4067 O O . GLY C 1 182 ? -25.169 0.015 -32.718 1.00 45.58 180 GLY A O 1
ATOM 4068 N N . TYR C 1 183 ? -25.587 -0.768 -34.784 1.00 45.03 181 TYR A N 1
ATOM 4069 C CA . TYR C 1 183 ? -26.584 -1.715 -34.371 1.00 46.12 181 TYR A CA 1
ATOM 4070 C C . TYR C 1 183 ? -26.279 -3.114 -34.865 1.00 45.51 181 TYR A C 1
ATOM 4071 O O . TYR C 1 183 ? -26.388 -4.038 -34.103 1.00 51.76 181 TYR A O 1
ATOM 4080 N N . GLY C 1 184 ? -25.874 -3.286 -36.112 1.00 43.95 182 GLY A N 1
ATOM 4081 C CA . GLY C 1 184 ? -25.642 -4.592 -36.701 1.00 41.93 182 GLY A CA 1
ATOM 4082 C C . GLY C 1 184 ? -24.617 -5.433 -35.963 1.00 43.14 182 GLY A C 1
ATOM 4083 O O . GLY C 1 184 ? -23.535 -4.975 -35.683 1.00 42.93 182 GLY A O 1
ATOM 4084 N N . LEU C 1 185 ? -24.958 -6.686 -35.694 1.00 42.55 183 LEU A N 1
ATOM 4085 C CA . LEU C 1 185 ? -24.090 -7.585 -34.938 1.00 43.01 183 LEU A CA 1
ATOM 4086 C C . LEU C 1 185 ? -24.419 -8.997 -35.335 1.00 40.77 183 LEU A C 1
ATOM 4087 O O . LEU C 1 185 ? -25.581 -9.360 -35.247 1.00 41.74 183 LEU A O 1
ATOM 4092 N N . SER C 1 186 ? -23.434 -9.785 -35.773 1.00 39.21 184 SER A N 1
ATOM 4093 C CA . SER C 1 186 ? -23.683 -11.183 -36.176 1.00 38.41 184 SER A CA 1
ATOM 4094 C C . SER C 1 186 ? -22.524 -12.125 -35.928 1.00 38.27 184 SER A C 1
ATOM 4095 O O . SER C 1 186 ? -21.415 -11.920 -36.413 1.00 38.29 184 SER A O 1
ATOM 4098 N N . TRP C 1 187 ? -22.790 -13.199 -35.193 1.00 38.19 185 TRP A N 1
ATOM 4099 C CA . TRP C 1 187 ? -21.801 -14.247 -34.990 1.00 39.78 185 TRP A CA 1
ATOM 4100 C C . TRP C 1 187 ? -21.865 -15.295 -36.118 1.00 39.31 185 TRP A C 1
ATOM 4101 O O . TRP C 1 187 ? -22.957 -15.706 -36.556 1.00 39.87 185 TRP A O 1
ATOM 4112 N N . ASN C 1 188 ? -20.703 -15.724 -36.591 1.00 39.71 186 ASN A N 1
ATOM 4113 C CA . ASN C 1 188 ? -20.625 -16.731 -37.640 1.00 41.10 186 ASN A CA 1
ATOM 4114 C C . ASN C 1 188 ? -21.027 -18.084 -37.052 1.00 42.58 186 ASN A C 1
ATOM 4115 O O . ASN C 1 188 ? -20.299 -18.596 -36.191 1.00 42.86 186 ASN A O 1
ATOM 4120 N N . PRO C 1 189 ? -22.170 -18.670 -37.497 1.00 42.43 187 PRO A N 1
ATOM 4121 C CA . PRO C 1 189 ? -22.546 -19.995 -36.983 1.00 43.62 187 PRO A CA 1
ATOM 4122 C C . PRO C 1 189 ? -21.674 -21.144 -37.464 1.00 44.26 187 PRO A C 1
ATOM 4123 O O . PRO C 1 189 ? -21.853 -22.240 -36.983 1.00 44.78 187 PRO A O 1
ATOM 4127 N N . ASN C 1 190 ? -20.752 -20.909 -38.393 1.00 45.76 188 ASN A N 1
ATOM 4128 C CA . ASN C 1 190 ? -19.876 -21.974 -38.900 1.00 49.39 188 ASN A CA 1
ATOM 4129 C C . ASN C 1 190 ? -18.411 -21.813 -38.549 1.00 50.65 188 ASN A C 1
ATOM 4130 O O . ASN C 1 190 ? -17.633 -22.721 -38.809 1.00 53.22 188 ASN A O 1
ATOM 4135 N N . LEU C 1 191 ? -18.045 -20.686 -37.943 1.00 50.03 189 LEU A N 1
ATOM 4136 C CA . LEU C 1 191 ? -16.663 -20.417 -37.505 1.00 50.92 189 LEU A CA 1
ATOM 4137 C C . LEU C 1 191 ? -16.802 -19.729 -36.155 1.00 49.30 189 LEU A C 1
ATOM 4138 O O . LEU C 1 191 ? -17.110 -18.523 -36.102 1.00 46.86 189 LEU A O 1
ATOM 4143 N N . SER C 1 192 ? -16.614 -20.465 -35.077 1.00 47.81 190 SER A N 1
ATOM 4144 C CA . SER C 1 192 ? -16.787 -19.892 -33.736 1.00 49.61 190 SER A CA 1
ATOM 4145 C C . SER C 1 192 ? -15.850 -18.701 -33.482 1.00 48.50 190 SER A C 1
ATOM 4146 O O . SER C 1 192 ? -14.661 -18.721 -33.846 1.00 50.24 190 SER A O 1
ATOM 4149 N N . GLY C 1 193 ? -16.416 -17.672 -32.879 1.00 47.03 191 GLY A N 1
ATOM 4150 C CA . GLY C 1 193 ? -15.670 -16.475 -32.528 1.00 48.92 191 GLY A CA 1
ATOM 4151 C C . GLY C 1 193 ? -15.440 -15.451 -33.619 1.00 47.57 191 GLY A C 1
ATOM 4152 O O . GLY C 1 193 ? -14.780 -14.475 -33.350 1.00 49.06 191 GLY A O 1
ATOM 4153 N N . HIS C 1 194 ? -15.973 -15.645 -34.824 1.00 47.64 192 HIS A N 1
ATOM 4154 C CA . HIS C 1 194 ? -15.891 -14.642 -35.882 1.00 47.05 192 HIS A CA 1
ATOM 4155 C C . HIS C 1 194 ? -17.168 -13.808 -35.815 1.00 45.11 192 HIS A C 1
ATOM 4156 O O . HIS C 1 194 ? -18.284 -14.318 -36.005 1.00 44.79 192 HIS A O 1
ATOM 4163 N N . LEU C 1 195 ? -16.992 -12.525 -35.495 1.00 44.43 193 LEU A N 1
ATOM 4164 C CA . LEU C 1 195 ? -18.073 -11.621 -35.205 1.00 42.79 193 LEU A CA 1
ATOM 4165 C C . LEU C 1 195 ? -18.006 -10.450 -36.163 1.00 42.06 193 LEU A C 1
ATOM 4166 O O . LEU C 1 195 ? -16.944 -9.866 -36.356 1.00 42.61 193 LEU A O 1
ATOM 4171 N N . LEU C 1 196 ? -19.165 -10.113 -36.741 1.00 40.51 194 LEU A N 1
ATOM 4172 C CA . LEU C 1 196 ? -19.327 -8.947 -37.609 1.00 39.42 194 LEU A CA 1
ATOM 4173 C C . LEU C 1 196 ? -20.119 -7.895 -36.890 1.00 39.29 194 LEU A C 1
ATOM 4174 O O . LEU C 1 196 ? -21.029 -8.203 -36.135 1.00 38.81 194 LEU A O 1
ATOM 4179 N N . SER C 1 197 ? -19.799 -6.644 -37.194 1.00 39.16 195 SER A N 1
ATOM 4180 C CA . SER C 1 197 ? -20.480 -5.519 -36.619 1.00 39.88 195 SER A CA 1
ATOM 4181 C C . SER C 1 197 ? -20.604 -4.409 -37.642 1.00 40.05 19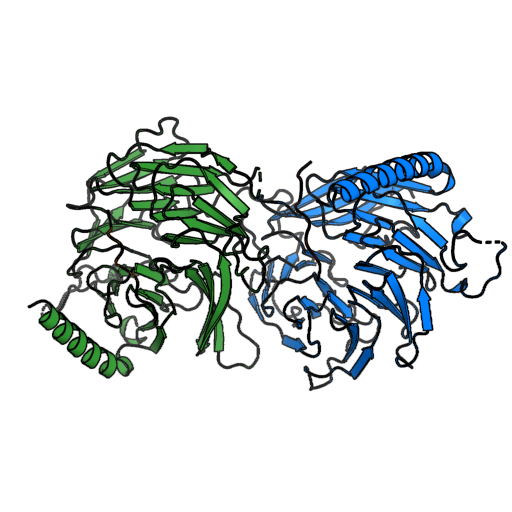5 SER A C 1
ATOM 4182 O O . SER C 1 197 ? -19.659 -4.132 -38.369 1.00 40.77 195 SER A O 1
ATOM 4185 N N . ALA C 1 198 ? -21.740 -3.730 -37.648 1.00 40.18 196 ALA A N 1
ATOM 4186 C CA . ALA C 1 198 ? -21.966 -2.606 -38.557 1.00 40.93 196 ALA A CA 1
ATOM 4187 C C . ALA C 1 198 ? -22.117 -1.323 -37.776 1.00 42.04 196 ALA A C 1
ATOM 4188 O O . ALA C 1 198 ? -22.665 -1.319 -36.689 1.00 44.42 196 ALA A O 1
ATOM 4190 N N . SER C 1 199 ? -21.664 -0.217 -38.361 1.00 42.93 197 SER A N 1
ATOM 4191 C CA . SER C 1 199 ? -21.616 1.056 -37.667 1.00 43.67 197 SER A CA 1
ATOM 4192 C C . SER C 1 199 ? -22.050 2.239 -38.493 1.00 43.59 197 SER A C 1
ATOM 4193 O O . SER C 1 199 ? -21.962 2.234 -39.737 1.00 41.58 197 SER A O 1
ATOM 4196 N N . ASP C 1 200 ? -22.441 3.291 -37.763 1.00 44.20 198 ASP A N 1
ATOM 4197 C CA . ASP C 1 200 ? -22.695 4.620 -38.333 1.00 44.84 198 ASP A CA 1
ATOM 4198 C C . ASP C 1 200 ? -21.462 5.263 -38.963 1.00 44.82 198 ASP A C 1
ATOM 4199 O O . ASP C 1 200 ? -21.611 6.253 -39.651 1.00 44.83 198 ASP A O 1
ATOM 4204 N N . ASP C 1 201 ? -20.262 4.720 -38.731 1.00 45.07 199 ASP A N 1
ATOM 4205 C CA . ASP C 1 201 ? -19.033 5.178 -39.412 1.00 47.14 199 ASP A CA 1
ATOM 4206 C C . ASP C 1 201 ? -18.831 4.685 -40.856 1.00 45.67 199 ASP A C 1
ATOM 4207 O O . ASP C 1 201 ? -17.777 4.914 -41.440 1.00 46.05 199 ASP A O 1
ATOM 4212 N N . HIS C 1 202 ? -19.823 3.991 -41.409 1.00 44.42 200 HIS A N 1
ATOM 4213 C CA . HIS C 1 202 ? -19.830 3.519 -42.804 1.00 44.18 200 HIS A CA 1
ATOM 4214 C C . HIS C 1 202 ? -19.075 2.198 -42.979 1.00 44.60 200 HIS A C 1
ATOM 4215 O O . HIS C 1 202 ? -18.937 1.743 -44.121 1.00 44.48 200 HIS A O 1
ATOM 4222 N N . THR C 1 203 ? -18.611 1.575 -41.882 1.00 44.20 201 THR A N 1
ATOM 4223 C CA . THR C 1 203 ? -17.750 0.406 -41.970 1.00 44.51 201 THR A CA 1
ATOM 4224 C C . THR C 1 203 ? -18.398 -0.811 -41.329 1.00 43.11 201 THR A C 1
ATOM 4225 O O . THR C 1 203 ? -19.307 -0.688 -40.501 1.00 41.71 201 THR A O 1
ATOM 4229 N N . ILE C 1 204 ? -17.920 -1.986 -41.750 1.00 43.01 202 ILE A N 1
ATOM 4230 C CA . ILE C 1 204 ? -18.208 -3.255 -41.091 1.00 41.79 202 ILE A CA 1
ATOM 4231 C C . ILE C 1 204 ? -16.887 -3.762 -40.522 1.00 42.20 202 ILE A C 1
ATOM 4232 O O . ILE C 1 204 ? -15.907 -3.834 -41.238 1.00 43.44 202 ILE A O 1
ATOM 4237 N N . CYS C 1 205 ? -16.868 -4.108 -39.244 1.00 42.41 203 CYS A N 1
ATOM 4238 C CA . CYS C 1 205 ? -15.678 -4.726 -38.618 1.00 42.61 203 CYS A CA 1
ATOM 4239 C C . CYS C 1 205 ? -15.856 -6.225 -38.422 1.00 41.54 203 CYS A C 1
ATOM 4240 O O . CYS C 1 205 ? -16.938 -6.683 -38.080 1.00 39.79 203 CYS A O 1
ATOM 4243 N N . LEU C 1 206 ? -14.789 -6.972 -38.688 1.00 42.61 204 LEU A N 1
ATOM 4244 C CA . LEU C 1 206 ? -14.672 -8.410 -38.358 1.00 43.29 204 LEU A CA 1
ATOM 4245 C C . LEU C 1 206 ? -13.633 -8.606 -37.244 1.00 44.53 204 LEU A C 1
ATOM 4246 O O . LEU C 1 206 ? -12.494 -8.172 -37.378 1.00 45.67 204 LEU A O 1
ATOM 4251 N N . TRP C 1 207 ? -14.023 -9.288 -36.176 1.00 45.42 205 TRP A N 1
ATOM 4252 C CA . TRP C 1 207 ? -13.066 -9.795 -35.205 1.00 47.53 205 TRP A CA 1
ATOM 4253 C C . TRP C 1 207 ? -13.103 -11.310 -35.155 1.00 47.81 205 TRP A C 1
ATOM 4254 O O . TRP C 1 207 ? -14.181 -11.907 -35.274 1.00 45.27 205 TRP A O 1
ATOM 4265 N N . ASP C 1 208 ? -11.924 -11.893 -34.968 1.00 49.12 206 ASP A N 1
ATOM 4266 C CA . ASP C 1 208 ? -11.755 -13.322 -34.681 1.00 51.27 206 ASP A CA 1
ATOM 4267 C C . ASP C 1 208 ? -11.240 -13.426 -33.249 1.00 53.33 206 ASP A C 1
ATOM 4268 O O . ASP C 1 208 ? -10.058 -13.157 -32.982 1.00 54.11 206 ASP A O 1
ATOM 4273 N N . ILE C 1 209 ? -12.128 -13.770 -32.321 1.00 53.77 207 ILE A N 1
ATOM 4274 C CA . ILE C 1 209 ? -11.756 -13.840 -30.892 1.00 56.82 207 ILE A CA 1
ATOM 4275 C C . ILE C 1 209 ? -11.463 -15.254 -30.411 1.00 59.10 207 ILE A C 1
ATOM 4276 O O . ILE C 1 209 ? -11.062 -15.448 -29.266 1.00 62.21 207 ILE A O 1
ATOM 4281 N N . SER C 1 210 ? -11.633 -16.239 -31.281 1.00 59.59 208 SER A N 1
ATOM 4282 C CA . SER C 1 210 ? -11.583 -17.666 -30.927 1.00 61.47 208 SER A CA 1
ATOM 4283 C C . SER C 1 210 ? -10.348 -18.209 -30.223 1.00 64.89 208 SER A C 1
ATOM 4284 O O . SER C 1 210 ? -10.502 -19.104 -29.395 1.00 64.55 208 SER A O 1
ATOM 4287 N N . ALA C 1 211 ? -9.164 -17.687 -30.576 1.00 67.45 209 ALA A N 1
ATOM 4288 C CA . ALA C 1 211 ? -7.896 -18.022 -29.908 1.00 72.12 209 ALA A CA 1
ATOM 4289 C C . ALA C 1 211 ? -7.493 -17.008 -28.856 1.00 74.08 209 ALA A C 1
ATOM 4290 O O . ALA C 1 211 ? -6.375 -17.074 -28.361 1.00 77.37 209 ALA A O 1
ATOM 4292 N N . VAL C 1 212 ? -8.372 -16.070 -28.505 1.00 73.87 210 VAL A N 1
ATOM 4293 C CA . VAL C 1 212 ? -8.029 -15.028 -27.526 1.00 76.32 210 VAL A CA 1
ATOM 4294 C C . VAL C 1 212 ? -8.686 -15.376 -26.191 1.00 77.00 210 VAL A C 1
ATOM 4295 O O . VAL C 1 212 ? -9.916 -15.500 -26.136 1.00 75.42 210 VAL A O 1
ATOM 4299 N N . PRO C 1 213 ? -7.881 -15.541 -25.121 1.00 80.45 211 PRO A N 1
ATOM 4300 C CA . PRO C 1 213 ? -8.471 -15.722 -23.781 1.00 81.78 211 PRO A CA 1
ATOM 4301 C C . PRO C 1 213 ? -9.387 -14.562 -23.369 1.00 79.91 211 PRO A C 1
ATOM 4302 O O . PRO C 1 213 ? -9.044 -13.405 -23.614 1.00 82.59 211 PRO A O 1
ATOM 4306 N N . LYS C 1 214 ? -10.529 -14.885 -22.763 1.00 77.19 212 LYS A N 1
ATOM 4307 C CA . LYS C 1 214 ? -11.534 -13.899 -22.367 1.00 75.48 212 LYS A CA 1
ATOM 4308 C C . LYS C 1 214 ? -11.284 -13.305 -20.971 1.00 78.52 212 LYS A C 1
ATOM 4309 O O . LYS C 1 214 ? -12.059 -13.548 -20.041 1.00 79.63 212 LYS A O 1
ATOM 4315 N N . GLU C 1 215 ? -10.214 -12.506 -20.847 1.00 80.60 213 GLU A N 1
ATOM 4316 C CA . GLU C 1 215 ? -9.760 -11.945 -19.554 1.00 82.42 213 GLU A CA 1
ATOM 4317 C C . GLU C 1 215 ? -9.539 -10.418 -19.613 1.00 82.75 213 GLU A C 1
ATOM 4318 O O . GLU C 1 215 ? -8.595 -9.896 -19.022 1.00 85.62 213 GLU A O 1
ATOM 4320 N N . GLY C 1 216 ? -10.413 -9.714 -20.330 1.00 79.71 214 GLY A N 1
ATOM 4321 C CA . GLY C 1 216 ? -10.445 -8.241 -20.331 1.00 79.18 214 GLY A CA 1
ATOM 4322 C C . GLY C 1 216 ? -9.602 -7.551 -21.386 1.00 77.85 214 GLY A C 1
ATOM 4323 O O . GLY C 1 216 ? -9.462 -6.346 -21.328 1.00 81.01 214 GLY A O 1
ATOM 4324 N N . LYS C 1 217 ? -9.096 -8.287 -22.369 1.00 75.43 215 LYS A N 1
ATOM 4325 C CA . LYS C 1 217 ? -8.096 -7.757 -23.295 1.00 73.98 215 LYS A CA 1
ATOM 4326 C C . LYS C 1 217 ? -8.806 -6.923 -24.379 1.00 68.47 215 LYS A C 1
ATOM 4327 O O . LYS C 1 217 ? -10.019 -7.009 -24.556 1.00 64.99 215 LYS A O 1
ATOM 4331 N N . VAL C 1 218 ? -8.040 -6.077 -25.053 1.00 66.54 216 VAL A N 1
ATOM 4332 C CA . VAL C 1 218 ? -8.534 -5.264 -26.151 1.00 63.28 216 VAL A CA 1
ATOM 4333 C C . VAL C 1 218 ? -8.091 -5.947 -27.445 1.00 60.34 216 VAL A C 1
ATOM 4334 O O . VAL C 1 218 ? -6.922 -6.251 -27.617 1.00 61.75 216 VAL A O 1
ATOM 4338 N N . VAL C 1 219 ? -9.035 -6.212 -28.330 1.00 56.35 217 VAL A N 1
ATOM 4339 C CA . VAL C 1 219 ? -8.771 -6.906 -29.594 1.00 55.07 217 VAL A CA 1
ATOM 4340 C C . VAL C 1 219 ? -9.125 -5.930 -30.730 1.00 52.83 217 VAL A C 1
ATOM 4341 O O . VAL C 1 219 ? -10.228 -5.417 -30.769 1.00 50.63 217 VAL A O 1
ATOM 4345 N N . ASP C 1 220 ? -8.181 -5.639 -31.620 1.00 53.02 218 ASP A N 1
ATOM 4346 C CA . ASP C 1 220 ? -8.473 -4.849 -32.820 1.00 52.26 218 ASP A CA 1
ATOM 4347 C C . ASP C 1 220 ? -9.097 -5.712 -33.926 1.00 50.57 218 ASP A C 1
ATOM 4348 O O . ASP C 1 220 ? -8.938 -6.930 -33.938 1.00 50.00 218 ASP A O 1
ATOM 4353 N N . ALA C 1 221 ? -9.820 -5.064 -34.834 1.00 49.35 219 ALA A N 1
ATOM 4354 C CA . ALA C 1 221 ? -10.520 -5.761 -35.907 1.00 47.75 219 ALA A CA 1
ATOM 4355 C C . ALA C 1 221 ? -9.519 -6.460 -36.810 1.00 49.38 219 ALA A C 1
ATOM 4356 O O . ALA C 1 221 ? -8.509 -5.880 -37.193 1.00 51.78 219 ALA A O 1
ATOM 4358 N N . LYS C 1 222 ? -9.784 -7.719 -37.124 1.00 49.43 220 LYS A N 1
ATOM 4359 C CA . LYS C 1 222 ? -9.006 -8.424 -38.128 1.00 51.01 220 LYS A CA 1
ATOM 4360 C C . LYS C 1 222 ? -9.118 -7.735 -39.497 1.00 50.20 220 LYS A C 1
ATOM 4361 O O . LYS C 1 222 ? -8.139 -7.605 -40.205 1.00 51.64 220 LYS A O 1
ATOM 4367 N N . THR C 1 223 ? -10.316 -7.289 -39.847 1.00 48.54 221 THR A N 1
ATOM 4368 C CA . THR C 1 223 ? -10.625 -6.776 -41.191 1.00 48.31 221 THR A CA 1
ATOM 4369 C C . THR C 1 223 ? -11.719 -5.745 -41.082 1.00 47.08 221 THR A C 1
ATOM 4370 O O . THR C 1 223 ? -12.634 -5.896 -40.288 1.00 46.18 221 THR A O 1
ATOM 4374 N N . ILE C 1 224 ? -11.617 -4.698 -41.895 1.00 48.06 222 ILE A N 1
ATOM 4375 C CA . ILE C 1 224 ? -12.628 -3.634 -41.975 1.00 46.82 222 ILE A CA 1
ATOM 4376 C C . ILE C 1 224 ? -13.102 -3.520 -43.436 1.00 46.41 222 ILE A C 1
ATOM 4377 O O . ILE C 1 224 ? -12.297 -3.391 -44.351 1.00 47.75 222 ILE A O 1
ATOM 4382 N N . PHE C 1 225 ? -14.411 -3.608 -43.641 1.00 44.74 223 PHE A N 1
ATOM 4383 C CA . PHE C 1 225 ? -14.992 -3.576 -44.970 1.00 45.09 223 PHE A CA 1
ATOM 4384 C C . PHE C 1 225 ? -15.623 -2.211 -45.158 1.00 45.54 223 PHE A C 1
ATOM 4385 O O . PHE C 1 225 ? -16.462 -1.786 -44.346 1.00 44.79 223 PHE A O 1
ATOM 4393 N N . THR C 1 226 ? -15.206 -1.533 -46.227 1.00 46.29 224 THR A N 1
ATOM 4394 C CA . THR C 1 226 ? -15.480 -0.109 -46.425 1.00 45.91 224 THR A CA 1
ATOM 4395 C C . THR C 1 226 ? -16.313 0.166 -47.685 1.00 46.66 224 THR A C 1
ATOM 4396 O O . THR C 1 226 ? -16.273 1.247 -48.220 1.00 47.01 224 THR A O 1
ATOM 4400 N N . GLY C 1 227 ? -17.105 -0.803 -48.129 1.00 45.92 225 GLY A N 1
ATOM 4401 C CA . GLY C 1 227 ? -17.818 -0.664 -49.397 1.00 46.46 225 GLY A CA 1
ATOM 4402 C C . GLY C 1 227 ? -18.981 0.308 -49.376 1.00 44.98 225 GLY A C 1
ATOM 4403 O O . GLY C 1 227 ? -19.255 0.950 -50.352 1.00 43.76 225 GLY A O 1
ATOM 4404 N N . HIS C 1 228 ? -19.692 0.378 -48.262 1.00 43.66 226 HIS A N 1
ATOM 4405 C CA . HIS C 1 228 ? -20.778 1.318 -48.153 1.00 43.35 226 HIS A CA 1
ATOM 4406 C C . HIS C 1 228 ? -20.284 2.787 -48.046 1.00 44.95 226 HIS A C 1
ATOM 4407 O O . HIS C 1 228 ? -19.146 3.088 -47.597 1.00 47.01 226 HIS A O 1
ATOM 4414 N N . THR C 1 229 ? -21.144 3.691 -48.498 1.00 45.16 227 THR A N 1
ATOM 4415 C CA . THR C 1 229 ? -20.847 5.124 -48.477 1.00 47.31 227 THR A CA 1
ATOM 4416 C C . THR C 1 229 ? -21.713 5.849 -47.443 1.00 45.87 227 THR A C 1
ATOM 4417 O O . THR C 1 229 ? -21.811 7.041 -47.477 1.00 46.89 227 THR A O 1
ATOM 4421 N N . ALA C 1 230 ? -22.373 5.110 -46.560 1.00 43.79 228 ALA A N 1
ATOM 4422 C CA . ALA C 1 230 ? -23.285 5.676 -45.579 1.00 43.21 228 ALA A CA 1
ATOM 4423 C C . ALA C 1 230 ? -23.412 4.755 -44.397 1.00 41.83 228 ALA A C 1
ATOM 4424 O O . ALA C 1 230 ? -22.885 3.635 -44.436 1.00 42.81 228 ALA A O 1
ATOM 4426 N N . VAL C 1 231 ? -24.158 5.188 -43.382 1.00 41.49 229 VAL A N 1
ATOM 4427 C CA . VAL C 1 231 ? -24.404 4.407 -42.162 1.00 41.73 229 VAL A CA 1
ATOM 4428 C C . VAL C 1 231 ? -24.771 2.964 -42.536 1.00 40.84 229 VAL A C 1
ATOM 4429 O O . VAL C 1 231 ? -25.678 2.766 -43.350 1.00 39.30 229 VAL A O 1
ATOM 4433 N N . VAL C 1 232 ? -24.048 1.978 -41.984 1.00 39.53 230 VAL A N 1
ATOM 4434 C CA . VAL C 1 232 ? -24.340 0.577 -42.209 1.00 39.20 230 VAL A CA 1
ATOM 4435 C C . VAL C 1 232 ? -25.260 0.130 -41.074 1.00 39.40 230 VAL A C 1
ATOM 4436 O O . VAL C 1 232 ? -24.887 0.183 -39.907 1.00 39.14 230 VAL A O 1
ATOM 4440 N N . GLU C 1 233 ? -26.471 -0.284 -41.437 1.00 38.27 231 GLU A N 1
ATOM 4441 C CA . GLU C 1 233 ? -27.549 -0.499 -40.489 1.00 38.47 231 GLU A CA 1
ATOM 4442 C C . GLU C 1 233 ? -27.549 -1.937 -39.959 1.00 37.74 231 GLU A C 1
ATOM 4443 O O . GLU C 1 233 ? -27.940 -2.165 -38.810 1.00 40.18 231 GLU A O 1
ATOM 4449 N N . ASP C 1 234 ? -27.135 -2.898 -40.784 1.00 37.51 232 ASP A N 1
ATOM 4450 C CA . ASP C 1 234 ? -27.206 -4.315 -40.383 1.00 37.64 232 ASP A CA 1
ATOM 4451 C C . ASP C 1 234 ? -26.213 -5.165 -41.136 1.00 37.27 232 ASP A C 1
ATOM 4452 O O . ASP C 1 234 ? -25.743 -4.829 -42.239 1.00 37.01 232 ASP A O 1
ATOM 4457 N N . VAL C 1 235 ? -25.868 -6.292 -40.512 1.00 37.75 233 VAL A N 1
ATOM 4458 C CA . VAL C 1 235 ? -24.939 -7.225 -41.093 1.00 37.26 233 VAL A CA 1
ATOM 4459 C C . VAL C 1 235 ? -25.319 -8.624 -40.606 1.00 38.18 233 VAL A C 1
ATOM 4460 O O . VAL C 1 235 ? -25.819 -8.783 -39.495 1.00 38.08 233 VAL A O 1
ATOM 4464 N N . SER C 1 236 ? -25.191 -9.606 -41.488 1.00 37.28 234 SER A N 1
ATOM 4465 C CA . SER C 1 236 ? -25.546 -10.977 -41.123 1.00 37.87 234 SER A CA 1
ATOM 4466 C C . SER C 1 236 ? -24.728 -11.977 -41.880 1.00 37.20 234 SER A C 1
ATOM 4467 O O . SER C 1 236 ? -24.541 -11.830 -43.103 1.00 36.62 234 SER A O 1
ATOM 4470 N N . TRP C 1 237 ? -24.261 -13.013 -41.176 1.00 35.79 235 TRP A N 1
ATOM 4471 C CA . TRP C 1 237 ? -23.538 -14.096 -41.832 1.00 36.66 235 TRP A CA 1
ATOM 4472 C C . TRP C 1 237 ? -24.537 -14.981 -42.593 1.00 37.20 235 TRP A C 1
ATOM 4473 O O . TRP C 1 237 ? -25.670 -15.130 -42.161 1.00 36.73 235 TRP A O 1
ATOM 4484 N N . HIS C 1 238 ? -24.133 -15.551 -43.723 1.00 39.12 236 HIS A N 1
ATOM 4485 C CA . HIS C 1 238 ? -24.888 -16.681 -44.294 1.00 41.18 236 HIS A CA 1
ATOM 4486 C C . HIS C 1 238 ? -24.844 -17.857 -43.271 1.00 43.27 236 HIS A C 1
ATOM 4487 O O . HIS C 1 238 ? -23.872 -18.043 -42.510 1.00 44.06 236 HIS A O 1
ATOM 4494 N N . LEU C 1 239 ? -25.942 -18.596 -43.227 1.00 44.57 237 LEU A N 1
ATOM 4495 C CA . LEU C 1 239 ? -26.107 -19.690 -42.277 1.00 47.71 237 LEU A CA 1
ATOM 4496 C C . LEU C 1 239 ? -25.368 -20.960 -42.648 1.00 46.66 237 LEU A C 1
ATOM 4497 O O . LEU C 1 239 ? -25.100 -21.747 -41.784 1.00 48.02 237 LEU A O 1
ATOM 4502 N N . LEU C 1 240 ? -24.976 -21.116 -43.907 1.00 46.71 238 LEU A N 1
ATOM 4503 C CA . LEU C 1 240 ? -24.262 -22.295 -44.403 1.00 49.08 238 LEU A CA 1
ATOM 4504 C C . LEU C 1 240 ? -22.848 -22.063 -44.906 1.00 48.51 238 LEU A C 1
ATOM 4505 O O . LEU C 1 240 ? -22.012 -22.953 -44.798 1.00 49.25 238 LEU A O 1
ATOM 4510 N N . HIS C 1 241 ? -22.589 -20.945 -45.551 1.00 46.95 239 HIS A N 1
ATOM 4511 C CA . HIS C 1 241 ? -21.307 -20.743 -46.201 1.00 48.80 239 HIS A CA 1
ATOM 4512 C C . HIS C 1 241 ? -20.522 -19.823 -45.269 1.00 48.49 239 HIS A C 1
ATOM 4513 O O . HIS C 1 241 ? -20.865 -18.655 -45.097 1.00 44.98 239 HIS A O 1
ATOM 4520 N N . GLU C 1 242 ? -19.450 -20.373 -44.709 1.00 49.39 240 GLU A N 1
ATOM 4521 C CA . GLU C 1 242 ? -18.677 -19.716 -43.659 1.00 50.22 240 GLU A CA 1
ATOM 4522 C C . GLU C 1 242 ? -18.011 -18.412 -44.106 1.00 48.47 240 GLU A C 1
ATOM 4523 O O . GLU C 1 242 ? -17.673 -17.606 -43.263 1.00 46.09 240 GLU A O 1
ATOM 4529 N N . SER C 1 243 ? -17.791 -18.240 -45.412 1.00 48.81 241 SER A N 1
ATOM 4530 C CA . SER C 1 243 ? -17.115 -17.049 -45.953 1.00 50.99 241 SER A CA 1
ATOM 4531 C C . SER C 1 243 ? -18.036 -15.891 -46.353 1.00 48.62 241 SER A C 1
ATOM 4532 O O . SER C 1 243 ? -17.548 -14.821 -46.668 1.00 50.16 241 SER A O 1
ATOM 4535 N N . LEU C 1 244 ? -19.341 -16.098 -46.274 1.00 47.01 242 LEU A N 1
ATOM 4536 C CA . LEU C 1 244 ? -20.321 -15.285 -46.948 1.00 46.61 242 LEU A CA 1
ATOM 4537 C C . LEU C 1 244 ? -21.153 -14.500 -45.937 1.00 42.96 242 LEU A C 1
ATOM 4538 O O . LEU C 1 244 ? -21.669 -15.061 -44.961 1.00 40.30 242 LEU A O 1
ATOM 4543 N N . PHE C 1 245 ? -21.268 -13.190 -46.158 1.00 39.77 243 PHE A N 1
ATOM 4544 C CA . PHE C 1 245 ? -22.178 -12.360 -45.368 1.00 38.59 243 PHE A CA 1
ATOM 4545 C C . PHE C 1 245 ? -22.805 -11.222 -46.166 1.00 36.78 243 PHE A C 1
ATOM 4546 O O . PHE C 1 245 ? -22.366 -10.872 -47.258 1.00 38.95 243 PHE A O 1
ATOM 4554 N N . GLY C 1 246 ? -23.869 -10.684 -45.602 1.00 35.82 244 GLY A N 1
ATOM 4555 C CA . GLY C 1 246 ? -24.585 -9.581 -46.202 1.00 36.60 244 GLY A CA 1
ATOM 4556 C C . GLY C 1 246 ? -24.589 -8.372 -45.292 1.00 36.33 244 GLY A C 1
ATOM 4557 O O . GLY C 1 246 ? -24.581 -8.518 -44.078 1.00 36.21 244 GLY A O 1
ATOM 4558 N N . SER C 1 247 ? -24.615 -7.193 -45.910 1.00 36.65 245 SER A N 1
ATOM 4559 C CA . SER C 1 247 ? -24.799 -5.924 -45.235 1.00 35.89 245 SER A CA 1
ATOM 4560 C C . SER C 1 247 ? -25.804 -5.061 -45.987 1.00 36.18 245 SER A C 1
ATOM 4561 O O . SER C 1 247 ? -26.000 -5.213 -47.208 1.00 36.33 245 SER A O 1
ATOM 4564 N N . VAL C 1 248 ? -26.445 -4.167 -45.227 1.00 35.07 246 VAL A N 1
ATOM 4565 C CA . VAL C 1 248 ? -27.411 -3.242 -45.755 1.00 35.83 246 VAL A CA 1
ATOM 4566 C C . VAL C 1 248 ? -27.179 -1.875 -45.125 1.00 35.82 246 VAL A C 1
ATOM 4567 O O . VAL C 1 248 ? -26.752 -1.757 -43.944 1.00 35.05 246 VAL A O 1
ATOM 4571 N N . ALA C 1 249 ? -27.455 -0.844 -45.888 1.00 35.46 247 ALA A N 1
ATOM 4572 C CA . ALA C 1 249 ? -27.066 0.525 -45.439 1.00 36.30 247 ALA A CA 1
ATOM 4573 C C . ALA C 1 249 ? -28.034 1.577 -45.887 1.00 37.21 247 ALA A C 1
ATOM 4574 O O . ALA C 1 249 ? -28.953 1.325 -46.706 1.00 34.87 247 ALA A O 1
ATOM 4576 N N . ASP C 1 250 ? -27.796 2.779 -45.348 1.00 38.89 248 ASP A N 1
ATOM 4577 C CA . ASP C 1 250 ? -28.523 3.974 -45.743 1.00 38.94 248 ASP A CA 1
ATOM 4578 C C . ASP C 1 250 ? -28.246 4.436 -47.167 1.00 39.51 248 ASP A C 1
ATOM 4579 O O . ASP C 1 250 ? -28.962 5.283 -47.647 1.00 40.65 248 ASP A O 1
ATOM 4584 N N . ASP C 1 251 ? -27.193 3.943 -47.810 1.00 39.65 249 ASP A N 1
ATOM 4585 C CA . ASP C 1 251 ? -26.984 4.119 -49.259 1.00 41.80 249 ASP A CA 1
ATOM 4586 C C . ASP C 1 251 ? -27.960 3.293 -50.152 1.00 40.92 249 ASP A C 1
ATOM 4587 O O . ASP C 1 251 ? -27.823 3.300 -51.365 1.00 40.67 249 ASP A O 1
ATOM 4592 N N . GLN C 1 252 ? -28.900 2.569 -49.525 1.00 39.42 250 GLN A N 1
ATOM 4593 C CA . GLN C 1 252 ? -29.998 1.867 -50.206 1.00 41.01 250 GLN A CA 1
ATOM 4594 C C . GLN C 1 252 ? -29.551 0.510 -50.808 1.00 40.24 250 GLN A C 1
ATOM 4595 O O . GLN C 1 252 ? -30.296 -0.115 -51.579 1.00 41.64 250 GLN A O 1
ATOM 4601 N N . LYS C 1 253 ? -28.339 0.090 -50.447 1.00 40.34 251 LYS A N 1
ATOM 4602 C CA . LYS C 1 253 ? -27.706 -1.082 -51.020 1.00 41.86 251 LYS A CA 1
ATOM 4603 C C . LYS C 1 253 ? -27.736 -2.277 -50.095 1.00 39.67 251 LYS A C 1
ATOM 4604 O O . LYS C 1 253 ? -27.663 -2.134 -48.878 1.00 38.95 251 LYS A O 1
ATOM 4610 N N . LEU C 1 254 ? -27.919 -3.437 -50.721 1.00 39.60 252 LEU A N 1
ATOM 4611 C CA . LEU C 1 254 ? -27.612 -4.745 -50.152 1.00 38.51 252 LEU A CA 1
ATOM 4612 C C . LEU C 1 254 ? -26.291 -5.146 -50.765 1.00 38.95 252 LEU A C 1
ATOM 4613 O O . LEU C 1 254 ? -26.142 -5.150 -52.014 1.00 39.30 252 LEU A O 1
ATOM 4618 N N . MET C 1 255 ? -25.312 -5.436 -49.902 1.00 38.01 253 MET A N 1
ATOM 4619 C CA . MET C 1 255 ? -24.036 -5.934 -50.374 1.00 38.64 253 MET A CA 1
ATOM 4620 C C . MET C 1 255 ? -23.792 -7.364 -49.845 1.00 38.13 253 MET A C 1
ATOM 4621 O O . MET C 1 255 ? -24.107 -7.668 -48.706 1.00 36.97 253 MET A O 1
ATOM 4626 N N . ILE C 1 256 ? -23.219 -8.195 -50.705 1.00 38.33 254 ILE A N 1
ATOM 4627 C CA . ILE C 1 256 ? -22.869 -9.582 -50.393 1.00 39.12 254 ILE A CA 1
ATOM 4628 C C . ILE C 1 256 ? -21.359 -9.646 -50.454 1.00 40.53 254 ILE A C 1
ATOM 4629 O O . ILE C 1 256 ? -20.761 -9.311 -51.486 1.00 41.34 254 ILE A O 1
ATOM 4634 N N . TRP C 1 257 ? -20.767 -10.084 -49.340 1.00 40.42 255 TRP A N 1
ATOM 4635 C CA . TRP C 1 257 ? -19.344 -10.084 -49.139 1.00 41.57 255 TRP A CA 1
ATOM 4636 C C . TRP C 1 257 ? -18.840 -11.532 -48.996 1.00 43.92 255 TRP A C 1
ATOM 4637 O O . TRP C 1 257 ? -19.541 -12.420 -48.502 1.00 42.69 255 TRP A O 1
ATOM 4648 N N . ASP C 1 258 ? -17.615 -11.745 -49.449 1.00 46.29 256 ASP A N 1
ATOM 4649 C CA . ASP C 1 258 ? -16.936 -13.002 -49.308 1.00 48.63 256 ASP A CA 1
ATOM 4650 C C . ASP C 1 258 ? -15.609 -12.718 -48.634 1.00 49.35 256 ASP A C 1
ATOM 4651 O O . ASP C 1 258 ? -14.788 -11.994 -49.190 1.00 49.81 256 ASP A O 1
ATOM 4656 N N . THR C 1 259 ? -15.388 -13.299 -47.456 1.00 49.24 257 THR A N 1
ATOM 4657 C CA . THR C 1 259 ? -14.141 -13.057 -46.697 1.00 50.38 257 THR A CA 1
ATOM 4658 C C . THR C 1 259 ? -12.871 -13.558 -47.389 1.00 52.57 257 THR A C 1
ATOM 4659 O O . THR C 1 259 ? -11.791 -13.153 -47.004 1.00 53.85 257 THR A O 1
ATOM 4663 N N . ARG C 1 260 ? -12.986 -14.450 -48.383 1.00 54.22 258 ARG A N 1
ATOM 4664 C CA . ARG C 1 260 ? -11.824 -14.919 -49.153 1.00 57.15 258 ARG A CA 1
ATOM 4665 C C . ARG C 1 260 ? -11.301 -13.910 -50.166 1.00 58.77 258 ARG A C 1
ATOM 4666 O O . ARG C 1 260 ? -10.200 -14.069 -50.664 1.00 61.70 258 ARG A O 1
ATOM 4674 N N . SER C 1 261 ? -12.091 -12.887 -50.483 1.00 58.30 259 SER A N 1
ATOM 4675 C CA . SER C 1 261 ? -11.654 -11.808 -51.368 1.00 59.34 259 SER A CA 1
ATOM 4676 C C . SER C 1 261 ? -10.603 -10.917 -50.686 1.00 61.18 259 SER A C 1
ATOM 4677 O O . SER C 1 261 ? -10.796 -10.489 -49.557 1.00 58.54 259 SER A O 1
ATOM 4680 N N . ASN C 1 262 ? -9.518 -10.619 -51.395 1.00 65.12 260 ASN A N 1
ATOM 4681 C CA . ASN C 1 262 ? -8.523 -9.643 -50.918 1.00 68.60 260 ASN A CA 1
ATOM 4682 C C . ASN C 1 262 ? -8.981 -8.170 -50.942 1.00 67.53 260 ASN A C 1
ATOM 4683 O O . ASN C 1 262 ? -8.324 -7.323 -50.334 1.00 68.82 260 ASN A O 1
ATOM 4688 N N . ASN C 1 263 ? -10.077 -7.864 -51.632 1.00 64.67 261 ASN A N 1
ATOM 4689 C CA . ASN C 1 263 ? -10.563 -6.489 -51.752 1.00 63.10 261 ASN A CA 1
ATOM 4690 C C . ASN C 1 263 ? -11.675 -6.204 -50.738 1.00 59.64 261 ASN A C 1
ATOM 4691 O O . ASN C 1 263 ? -12.809 -6.655 -50.910 1.00 59.75 261 ASN A O 1
ATOM 4696 N N . THR C 1 264 ? -11.336 -5.443 -49.698 1.00 56.72 262 THR A N 1
ATOM 4697 C CA . THR C 1 264 ? -12.280 -5.073 -48.644 1.00 53.87 262 THR A CA 1
ATOM 4698 C C . THR C 1 264 ? -13.059 -3.783 -48.920 1.00 51.92 262 THR A C 1
ATOM 4699 O O . THR C 1 264 ? -13.936 -3.430 -48.143 1.00 50.14 262 THR A O 1
ATOM 4703 N N . SER C 1 265 ? -12.746 -3.073 -50.006 1.00 52.45 263 SER A N 1
ATOM 4704 C CA . SER C 1 265 ? -13.540 -1.898 -50.416 1.00 52.04 263 SER A CA 1
ATOM 4705 C C . SER C 1 265 ? -14.651 -2.202 -51.444 1.00 51.48 263 SER A C 1
ATOM 4706 O O . SER C 1 265 ? -15.440 -1.326 -51.734 1.00 51.31 263 SER A O 1
ATOM 4709 N N . LYS C 1 266 ? -14.706 -3.411 -51.988 1.00 51.99 264 LYS A N 1
ATOM 4710 C CA . LYS C 1 266 ? -15.689 -3.779 -53.028 1.00 52.40 264 LYS A CA 1
ATOM 4711 C C . LYS C 1 266 ? -16.261 -5.161 -52.672 1.00 50.27 264 LYS A C 1
ATOM 4712 O O . LYS C 1 266 ? -15.499 -6.096 -52.488 1.00 51.78 264 LYS A O 1
ATOM 4715 N N . PRO C 1 267 ? -17.594 -5.281 -52.536 1.00 48.03 265 PRO A N 1
ATOM 4716 C CA . PRO C 1 267 ? -18.224 -6.561 -52.227 1.00 46.88 265 PRO A CA 1
ATOM 4717 C C . PRO C 1 267 ? -18.323 -7.454 -53.500 1.00 47.49 265 PRO A C 1
ATOM 4718 O O . PRO C 1 267 ? -18.023 -6.988 -54.583 1.00 46.70 265 PRO A O 1
ATOM 4722 N N . SER C 1 268 ? -18.710 -8.719 -53.346 1.00 47.15 266 SER A N 1
ATOM 4723 C CA . SER C 1 268 ? -18.943 -9.610 -54.507 1.00 49.16 266 SER A CA 1
ATOM 4724 C C . SER C 1 268 ? -20.154 -9.172 -55.310 1.00 47.98 266 SER A C 1
ATOM 4725 O O . SER C 1 268 ? -20.125 -9.244 -56.530 1.00 48.10 266 SER A O 1
ATOM 4728 N N . HIS C 1 269 ? -21.224 -8.780 -54.614 1.00 47.13 267 HIS A N 1
ATOM 4729 C CA . HIS C 1 269 ? -22.446 -8.271 -55.260 1.00 48.10 267 HIS A CA 1
ATOM 4730 C C . HIS C 1 269 ? -22.923 -7.027 -54.531 1.00 46.43 267 HIS A C 1
ATOM 4731 O O . HIS C 1 269 ? -22.763 -6.905 -53.317 1.00 44.30 267 HIS A O 1
ATOM 4738 N N . SER C 1 270 ? -23.476 -6.104 -55.307 1.00 46.15 268 SER A N 1
ATOM 4739 C CA . SER C 1 270 ? -24.006 -4.835 -54.825 1.00 46.98 268 SER A CA 1
ATOM 4740 C C . SER C 1 270 ? -25.340 -4.588 -55.520 1.00 46.44 268 SER A C 1
ATOM 4741 O O . SER C 1 270 ? -25.394 -4.497 -56.723 1.00 49.05 268 SER A O 1
ATOM 4744 N N . VAL C 1 271 ? -26.399 -4.501 -54.737 1.00 44.84 269 VAL A N 1
ATOM 4745 C CA . VAL C 1 271 ? -27.758 -4.436 -55.198 1.00 45.16 269 VAL A CA 1
ATOM 4746 C C . VAL C 1 271 ? -28.390 -3.139 -54.723 1.00 43.63 269 VAL A C 1
ATOM 4747 O O . VAL C 1 271 ? -28.361 -2.826 -53.527 1.00 40.57 269 VAL A O 1
ATOM 4751 N N . ASP C 1 272 ? -28.984 -2.409 -55.667 1.00 45.65 270 ASP A N 1
ATOM 4752 C CA . ASP C 1 272 ? -29.856 -1.286 -55.358 1.00 46.28 270 ASP A CA 1
ATOM 4753 C C . ASP C 1 272 ? -31.178 -1.870 -54.872 1.00 44.53 270 ASP A C 1
ATOM 4754 O O . ASP C 1 272 ? -32.022 -2.202 -55.648 1.00 43.92 270 ASP A O 1
ATOM 4759 N N . ALA C 1 273 ? -31.339 -2.009 -53.561 1.00 43.13 271 ALA A N 1
ATOM 4760 C CA . ALA C 1 273 ? -32.375 -2.885 -52.991 1.00 40.89 271 ALA A CA 1
ATOM 4761 C C . ALA C 1 273 ? -33.729 -2.207 -52.811 1.00 41.14 271 ALA A C 1
ATOM 4762 O O . ALA C 1 273 ? -34.765 -2.858 -52.935 1.00 40.04 271 ALA A O 1
ATOM 4764 N N . HIS C 1 274 ? -33.711 -0.906 -52.467 1.00 40.15 272 HIS A N 1
ATOM 4765 C CA . HIS C 1 274 ? -34.892 -0.215 -51.992 1.00 38.89 272 HIS A CA 1
ATOM 4766 C C . HIS C 1 274 ? -34.784 1.269 -52.425 1.00 39.26 272 HIS A C 1
ATOM 4767 O O . HIS C 1 274 ? -33.718 1.725 -52.863 1.00 37.34 272 HIS A O 1
ATOM 4774 N N . THR C 1 275 ? -35.875 2.009 -52.282 1.00 39.52 273 THR A N 1
ATOM 4775 C CA . THR C 1 275 ? -35.875 3.458 -52.603 1.00 41.26 273 THR A CA 1
ATOM 4776 C C . THR C 1 275 ? -35.655 4.359 -51.355 1.00 40.75 273 THR A C 1
ATOM 4777 O O . THR C 1 275 ? -35.902 5.574 -51.377 1.00 41.66 273 THR A O 1
ATOM 4781 N N . ALA C 1 276 ? -35.225 3.757 -50.262 1.00 41.18 274 ALA A N 1
ATOM 4782 C CA . ALA C 1 276 ? -34.808 4.495 -49.070 1.00 41.48 274 ALA A CA 1
ATOM 4783 C C . ALA C 1 276 ? -33.856 3.612 -48.299 1.00 40.58 274 ALA A C 1
ATOM 4784 O O . ALA C 1 276 ? -33.464 2.549 -48.798 1.00 39.68 274 ALA A O 1
ATOM 4786 N N . GLU C 1 277 ? -33.504 4.040 -47.081 1.00 39.94 275 GLU A N 1
ATOM 4787 C CA . GLU C 1 277 ? -32.541 3.344 -46.257 1.00 39.93 275 GLU A CA 1
ATOM 4788 C C . GLU C 1 277 ? -32.956 1.887 -46.048 1.00 38.65 275 GLU A C 1
ATOM 4789 O O . GLU C 1 277 ? -34.132 1.597 -45.845 1.00 37.86 275 GLU A O 1
ATOM 4795 N N . VAL C 1 278 ? -31.969 0.998 -46.051 1.00 37.93 276 VAL A N 1
ATOM 4796 C CA . VAL C 1 278 ? -32.213 -0.410 -45.749 1.00 38.18 276 VAL A CA 1
ATOM 4797 C C . VAL C 1 278 ? -31.699 -0.715 -44.342 1.00 38.34 276 VAL A C 1
ATOM 4798 O O . VAL C 1 278 ? -30.516 -0.586 -44.073 1.00 38.65 276 VAL A O 1
ATOM 4802 N N . ASN C 1 279 ? -32.603 -1.113 -43.461 1.00 37.71 277 ASN A N 1
ATOM 4803 C CA . ASN C 1 279 ? -32.348 -1.207 -42.014 1.00 37.70 277 ASN A CA 1
ATOM 4804 C C . ASN C 1 279 ? -32.035 -2.572 -41.471 1.00 37.39 277 ASN A C 1
ATOM 4805 O O . ASN C 1 279 ? -31.466 -2.667 -40.361 1.00 38.20 277 ASN A O 1
ATOM 4810 N N . CYS C 1 280 ? -32.398 -3.616 -42.204 1.00 36.41 278 CYS A N 1
ATOM 4811 C CA . CYS C 1 280 ? -32.263 -4.994 -41.714 1.00 36.93 278 CYS A CA 1
ATOM 4812 C C . CYS C 1 280 ? -32.254 -6.010 -42.834 1.00 35.51 278 CYS A C 1
ATOM 4813 O O . CYS C 1 280 ? -32.757 -5.764 -43.923 1.00 34.42 278 CYS A O 1
ATOM 4816 N N . LEU C 1 281 ? -31.629 -7.135 -42.558 1.00 35.49 279 LEU A N 1
ATOM 4817 C CA . LEU C 1 281 ? -31.639 -8.285 -43.447 1.00 35.09 279 LEU A CA 1
ATOM 4818 C C . LEU C 1 281 ? -31.677 -9.545 -42.648 1.00 36.56 279 LEU A C 1
ATOM 4819 O O . LEU C 1 281 ? -31.310 -9.546 -41.474 1.00 35.83 279 LEU A O 1
ATOM 4824 N N . SER C 1 282 ? -32.083 -10.619 -43.297 1.00 36.45 280 SER A N 1
ATOM 4825 C CA . SER C 1 282 ? -32.142 -11.933 -42.666 1.00 37.10 280 SER A CA 1
ATOM 4826 C C . SER C 1 282 ? -32.044 -13.001 -43.732 1.00 37.84 280 SER A C 1
ATOM 4827 O O . SER C 1 282 ? -32.814 -12.965 -44.704 1.00 36.97 280 SER A O 1
ATOM 4830 N N . PHE C 1 283 ? -31.096 -13.933 -43.581 1.00 38.20 281 PHE A N 1
ATOM 4831 C CA . PHE C 1 283 ? -30.992 -15.104 -44.477 1.00 38.98 281 PHE A CA 1
ATOM 4832 C C . PHE C 1 283 ? -31.938 -16.206 -44.038 1.00 39.33 281 PHE A C 1
ATOM 4833 O O . PHE C 1 283 ? -32.090 -16.429 -42.841 1.00 37.02 281 PHE A O 1
ATOM 4841 N N . ASN C 1 284 ? -32.595 -16.870 -45.006 1.00 38.36 282 ASN A N 1
ATOM 4842 C CA . ASN C 1 284 ? -33.577 -17.896 -44.715 1.00 38.95 282 ASN A CA 1
ATOM 4843 C C . ASN C 1 284 ? -32.796 -19.122 -44.193 1.00 40.77 282 ASN A C 1
ATOM 4844 O O . ASN C 1 284 ? -31.815 -19.519 -44.820 1.00 41.41 282 ASN A O 1
ATOM 4849 N N . PRO C 1 285 ? -33.172 -19.665 -43.026 1.00 41.39 283 PRO A N 1
ATOM 4850 C CA . PRO C 1 285 ? -32.384 -20.797 -42.460 1.00 42.67 283 PRO A CA 1
ATOM 4851 C C . PRO C 1 285 ? -32.578 -22.143 -43.116 1.00 42.50 283 PRO A C 1
ATOM 4852 O O . PRO C 1 285 ? -31.800 -23.048 -42.821 1.00 43.57 283 PRO A O 1
ATOM 4856 N N . TYR C 1 286 ? -33.604 -22.287 -43.949 1.00 41.59 284 TYR A N 1
ATOM 4857 C CA . TYR C 1 286 ? -33.858 -23.496 -44.704 1.00 42.72 284 TYR A CA 1
ATOM 4858 C C . TYR C 1 286 ? -33.604 -23.422 -46.200 1.00 41.26 284 TYR A C 1
ATOM 4859 O O . TYR C 1 286 ? -33.536 -24.453 -46.858 1.00 42.70 284 TYR A O 1
ATOM 4868 N N . SER C 1 287 ? -33.516 -22.223 -46.746 1.00 39.25 285 SER A N 1
ATOM 4869 C CA . SER C 1 287 ? -33.380 -21.998 -48.175 1.00 39.05 285 SER A CA 1
ATOM 4870 C C . SER C 1 287 ? -32.119 -21.218 -48.429 1.00 37.88 285 SER A C 1
ATOM 4871 O O . SER C 1 287 ? -32.125 -19.994 -48.312 1.00 38.24 285 SER A O 1
ATOM 4874 N N . GLU C 1 288 ? -31.043 -21.902 -48.802 1.00 38.70 286 GLU A N 1
ATOM 4875 C CA . GLU C 1 288 ? -29.720 -21.272 -48.823 1.00 39.75 286 GLU A CA 1
ATOM 4876 C C . GLU C 1 288 ? -29.520 -20.117 -49.821 1.00 39.61 286 GLU A C 1
ATOM 4877 O O . GLU C 1 288 ? -28.505 -19.438 -49.760 1.00 38.72 286 GLU A O 1
ATOM 4883 N N . PHE C 1 289 ? -30.429 -19.951 -50.787 1.00 39.27 287 PHE A N 1
ATOM 4884 C CA . PHE C 1 289 ? -30.308 -18.859 -51.744 1.00 39.37 287 PHE A CA 1
ATOM 4885 C C . PHE C 1 289 ? -31.204 -17.666 -51.404 1.00 38.39 287 PHE A C 1
ATOM 4886 O O . PHE C 1 289 ? -31.176 -16.672 -52.123 1.00 38.40 287 PHE A O 1
ATOM 4894 N N . ILE C 1 290 ? -32.017 -17.773 -50.365 1.00 37.70 288 ILE A N 1
ATOM 4895 C CA . ILE C 1 290 ? -33.061 -16.800 -50.110 1.00 38.81 288 ILE A CA 1
ATOM 4896 C C . ILE C 1 290 ? -32.689 -15.884 -48.922 1.00 38.90 288 ILE A C 1
ATOM 4897 O O . ILE C 1 290 ? -32.121 -16.331 -47.892 1.00 37.33 288 ILE A O 1
ATOM 4902 N N . LEU C 1 291 ? -32.948 -14.593 -49.086 1.00 37.02 289 LEU A N 1
ATOM 4903 C CA . LEU C 1 291 ? -32.891 -13.665 -47.966 1.00 37.14 289 LEU A CA 1
ATOM 4904 C C . LEU C 1 291 ? -33.901 -12.558 -48.108 1.00 36.63 289 LEU A C 1
ATOM 4905 O O . LEU C 1 291 ? -34.485 -12.384 -49.168 1.00 36.27 289 LEU A O 1
ATOM 4910 N N . ALA C 1 292 ? -34.085 -11.791 -47.032 1.00 35.44 290 ALA A N 1
ATOM 4911 C CA . ALA C 1 292 ? -35.059 -10.717 -46.985 1.00 34.51 290 ALA A CA 1
ATOM 4912 C C . ALA C 1 292 ? -34.433 -9.455 -46.445 1.00 34.46 290 ALA A C 1
ATOM 4913 O O . ALA C 1 292 ? -33.536 -9.542 -45.564 1.00 33.37 290 ALA A O 1
ATOM 4915 N N . THR C 1 293 ? -34.862 -8.288 -46.967 1.00 34.85 291 THR A N 1
ATOM 4916 C CA . THR C 1 293 ? -34.400 -6.978 -46.458 1.00 34.54 291 THR A CA 1
ATOM 4917 C C . THR C 1 293 ? -35.584 -6.088 -46.117 1.00 35.48 291 THR A C 1
ATOM 4918 O O . THR C 1 293 ? -36.605 -6.139 -46.792 1.00 36.62 291 THR A O 1
ATOM 4922 N N . GLY C 1 294 ? -35.441 -5.264 -45.092 1.00 34.62 292 GLY A N 1
ATOM 4923 C CA . GLY C 1 294 ? -36.502 -4.354 -44.649 1.00 35.50 292 GLY A CA 1
ATOM 4924 C C . GLY C 1 294 ? -36.014 -2.900 -44.693 1.00 36.53 292 GLY A C 1
ATOM 4925 O O . GLY C 1 294 ? -34.832 -2.617 -44.418 1.00 35.83 292 GLY A O 1
ATOM 4926 N N . SER C 1 295 ? -36.925 -1.992 -45.021 1.00 37.30 293 SER A N 1
ATOM 4927 C CA . SER C 1 295 ? -36.541 -0.645 -45.454 1.00 38.03 293 SER A CA 1
ATOM 4928 C C . SER C 1 295 ? -37.402 0.486 -44.918 1.00 39.09 293 SER A C 1
ATOM 4929 O O . SER C 1 295 ? -38.584 0.301 -44.604 1.00 40.53 293 SER A O 1
ATOM 4932 N N . ALA C 1 296 ? -36.820 1.691 -44.886 1.00 39.34 294 ALA A N 1
ATOM 4933 C CA . ALA C 1 296 ? -37.603 2.885 -44.666 1.00 41.20 294 ALA A CA 1
ATOM 4934 C C . ALA C 1 296 ? -38.609 3.146 -45.792 1.00 41.77 294 ALA A C 1
ATOM 4935 O O . ALA C 1 296 ? -39.448 4.012 -45.631 1.00 42.17 294 ALA A O 1
ATOM 4937 N N . ASP C 1 297 ? -38.526 2.422 -46.909 1.00 41.56 295 ASP A N 1
ATOM 4938 C CA . ASP C 1 297 ? -39.575 2.534 -47.968 1.00 43.30 295 ASP A CA 1
ATOM 4939 C C . ASP C 1 297 ? -40.876 1.772 -47.632 1.00 43.25 295 ASP A C 1
ATOM 4940 O O . ASP C 1 297 ? -41.817 1.767 -48.418 1.00 41.17 295 ASP A O 1
ATOM 4945 N N . LYS C 1 298 ? -40.904 1.160 -46.442 1.00 41.66 296 LYS A N 1
ATOM 4946 C CA . LYS C 1 298 ? -42.060 0.488 -45.856 1.00 43.34 296 LYS A CA 1
ATOM 4947 C C . LYS C 1 298 ? -42.300 -0.910 -46.430 1.00 42.68 296 LYS A C 1
ATOM 4948 O O . LYS C 1 298 ? -43.357 -1.491 -46.192 1.00 44.08 296 LYS A O 1
ATOM 4954 N N . THR C 1 299 ? -41.310 -1.460 -47.124 1.00 40.77 297 THR A N 1
ATOM 4955 C CA . THR C 1 299 ? -41.450 -2.781 -47.752 1.00 40.87 297 THR A CA 1
ATOM 4956 C C . THR C 1 299 ? -40.396 -3.729 -47.208 1.00 39.17 297 THR A C 1
ATOM 4957 O O . THR C 1 299 ? -39.347 -3.303 -46.723 1.00 39.38 297 THR A O 1
ATOM 4961 N N . VAL C 1 300 ? -40.692 -5.017 -47.296 1.00 39.42 298 VAL A N 1
ATOM 4962 C CA . VAL C 1 300 ? -39.706 -6.050 -47.165 1.00 38.15 298 VAL A CA 1
ATOM 4963 C C . VAL C 1 300 ? -39.490 -6.588 -48.566 1.00 38.57 298 VAL A C 1
ATOM 4964 O O . VAL C 1 300 ? -40.452 -6.928 -49.249 1.00 38.81 298 VAL A O 1
ATOM 4968 N N . ALA C 1 301 ? -38.231 -6.673 -48.993 1.00 37.67 299 ALA A N 1
ATOM 4969 C CA . ALA C 1 301 ? -37.890 -7.295 -50.268 1.00 37.76 299 ALA A CA 1
ATOM 4970 C C . ALA C 1 301 ? -37.382 -8.740 -50.067 1.00 37.71 299 ALA A C 1
ATOM 4971 O O . ALA C 1 301 ? -36.641 -9.032 -49.106 1.00 34.89 299 ALA A O 1
ATOM 4973 N N . LEU C 1 302 ? -37.780 -9.611 -50.985 1.00 37.05 300 LEU A N 1
ATOM 4974 C CA . LEU C 1 302 ? -37.315 -11.012 -51.058 1.00 37.65 300 LEU A CA 1
ATOM 4975 C C . LEU C 1 302 ? -36.280 -11.142 -52.176 1.00 37.73 300 LEU A C 1
ATOM 4976 O O . LEU C 1 302 ? -36.518 -10.669 -53.325 1.00 38.90 300 LEU A O 1
ATOM 4981 N N . TRP C 1 303 ? -35.134 -11.736 -51.862 1.00 36.05 301 TRP A N 1
ATOM 4982 C CA . TRP C 1 303 ? -33.999 -11.831 -52.776 1.00 36.69 301 TRP A CA 1
ATOM 4983 C C . TRP C 1 303 ? -33.566 -13.294 -52.971 1.00 38.00 301 TRP A C 1
ATOM 4984 O O . TRP C 1 303 ? -33.649 -14.107 -52.033 1.00 36.77 301 TRP A O 1
ATOM 4995 N N . ASP C 1 304 ? -33.102 -13.595 -54.180 1.00 38.80 302 ASP A N 1
ATOM 4996 C CA . ASP C 1 304 ? -32.456 -14.848 -54.535 1.00 40.41 302 ASP A CA 1
ATOM 4997 C C . ASP C 1 304 ? -31.003 -14.531 -54.914 1.00 40.56 302 ASP A C 1
ATOM 4998 O O . ASP C 1 304 ? -30.736 -13.863 -55.920 1.00 40.69 302 ASP A O 1
ATOM 5003 N N . LEU C 1 305 ? -30.066 -15.046 -54.123 1.00 39.33 303 LEU A N 1
ATOM 5004 C CA . LEU C 1 305 ? -28.632 -14.823 -54.332 1.00 40.12 303 LEU A CA 1
ATOM 5005 C C . LEU C 1 305 ? -28.126 -15.187 -55.700 1.00 42.07 303 LEU A C 1
ATOM 5006 O O . LEU C 1 305 ? -27.114 -14.627 -56.127 1.00 44.33 303 LEU A O 1
ATOM 5011 N N . ARG C 1 306 ? -28.778 -16.133 -56.371 1.00 42.97 304 ARG A N 1
ATOM 5012 C CA . ARG C 1 306 ? -28.367 -16.544 -57.714 1.00 45.22 304 ARG A CA 1
ATOM 5013 C C . ARG C 1 306 ? -28.739 -15.524 -58.789 1.00 46.76 304 ARG A C 1
ATOM 5014 O O . ARG C 1 306 ? -28.225 -15.606 -59.891 1.00 47.79 304 ARG A O 1
ATOM 5022 N N . ASN C 1 307 ? -29.669 -14.621 -58.497 1.00 47.73 305 ASN A N 1
ATOM 5023 C CA . ASN C 1 307 ? -30.028 -13.567 -59.461 1.00 49.76 305 ASN A CA 1
ATOM 5024 C C . ASN C 1 307 ? -30.458 -12.313 -58.743 1.00 46.39 305 ASN A C 1
ATOM 5025 O O . ASN C 1 307 ? -31.645 -12.028 -58.644 1.00 44.75 305 ASN A O 1
ATOM 5030 N N . LEU C 1 308 ? -29.483 -11.569 -58.238 1.00 46.48 306 LEU A N 1
ATOM 5031 C CA . LEU C 1 308 ? -29.789 -10.347 -57.458 1.00 47.18 306 LEU A CA 1
ATOM 5032 C C . LEU C 1 308 ? -30.253 -9.108 -58.279 1.00 49.90 306 LEU A C 1
ATOM 5033 O O . LEU C 1 308 ? -30.638 -8.101 -57.683 1.00 49.34 306 LEU A O 1
ATOM 5038 N N . LYS C 1 309 ? -30.260 -9.206 -59.609 1.00 52.36 307 LYS A N 1
ATOM 5039 C CA . LYS C 1 309 ? -30.787 -8.132 -60.467 1.00 56.53 307 LYS A CA 1
ATOM 5040 C C . LYS C 1 309 ? -32.317 -8.036 -60.372 1.00 58.81 307 LYS A C 1
ATOM 5041 O O . LYS C 1 309 ? -32.876 -7.009 -60.684 1.00 62.83 307 LYS A O 1
ATOM 5043 N N . LEU C 1 310 ? -32.986 -9.109 -59.954 1.00 59.58 308 LEU A N 1
ATOM 5044 C CA . LEU C 1 310 ? -34.447 -9.195 -59.966 1.00 58.98 308 LEU A CA 1
ATOM 5045 C C . LEU C 1 310 ? -34.974 -9.457 -58.561 1.00 54.43 308 LEU A C 1
ATOM 5046 O O . LEU C 1 310 ? -34.869 -10.569 -58.067 1.00 53.04 308 LEU A O 1
ATOM 5051 N N . LYS C 1 311 ? -35.561 -8.437 -57.934 1.00 49.74 309 LYS A N 1
ATOM 5052 C CA . LYS C 1 311 ? -36.225 -8.600 -56.640 1.00 46.67 309 LYS A CA 1
ATOM 5053 C C . LYS C 1 311 ? -37.318 -9.673 -56.816 1.00 46.31 309 LYS A C 1
ATOM 5054 O O . LYS C 1 311 ? -38.078 -9.560 -57.754 1.00 45.85 309 LYS A O 1
ATOM 5060 N N . LEU C 1 312 ? -37.381 -10.714 -55.968 1.00 43.75 310 LEU A N 1
ATOM 5061 C CA . LEU C 1 312 ? -38.420 -11.756 -56.146 1.00 45.18 310 LEU A CA 1
ATOM 5062 C C . LEU C 1 312 ? -39.835 -11.300 -55.791 1.00 44.60 310 LEU A C 1
ATOM 5063 O O . LEU C 1 312 ? -40.786 -11.678 -56.424 1.00 44.03 310 LEU A O 1
ATOM 5068 N N . HIS C 1 313 ? -39.960 -10.483 -54.744 1.00 43.81 311 HIS A N 1
ATOM 5069 C CA . HIS C 1 313 ? -41.269 -10.056 -54.238 1.00 43.01 311 HIS A CA 1
ATOM 5070 C C . HIS C 1 313 ? -41.044 -8.868 -53.338 1.00 41.58 311 HIS A C 1
ATOM 5071 O O . HIS C 1 313 ? -39.941 -8.717 -52.721 1.00 39.62 311 HIS A O 1
ATOM 5078 N N . SER C 1 314 ? -42.092 -8.066 -53.219 1.00 41.36 312 SER A N 1
ATOM 5079 C CA . SER C 1 314 ? -42.109 -6.947 -52.295 1.00 42.12 312 SER A CA 1
ATOM 5080 C C . SER C 1 314 ? -43.326 -7.133 -51.393 1.00 42.99 312 SER A C 1
ATOM 5081 O O . SER C 1 314 ? -44.474 -7.159 -51.865 1.00 44.64 312 SER A O 1
ATOM 5084 N N . PHE C 1 315 ? -43.082 -7.282 -50.102 1.00 41.68 313 PHE A N 1
ATOM 5085 C CA . PHE C 1 315 ? -44.165 -7.432 -49.135 1.00 43.41 313 PHE A CA 1
ATOM 5086 C C . PHE C 1 315 ? -44.550 -6.042 -48.664 1.00 44.71 313 PHE A C 1
ATOM 5087 O O . PHE C 1 315 ? -43.721 -5.335 -48.109 1.00 43.98 313 PHE A O 1
ATOM 5095 N N . GLU C 1 316 ? -45.821 -5.690 -48.848 1.00 47.64 314 GLU A N 1
ATOM 5096 C CA . GLU C 1 316 ? -46.340 -4.352 -48.604 1.00 49.98 314 GLU A CA 1
ATOM 5097 C C . GLU C 1 316 ? -47.555 -4.435 -47.678 1.00 51.57 314 GLU A C 1
ATOM 5098 O O . GLU C 1 316 ? -48.463 -5.235 -47.899 1.00 54.51 314 GLU A O 1
ATOM 5104 N N . SER C 1 317 ? -47.519 -3.621 -46.631 1.00 51.55 315 SER A N 1
ATOM 5105 C CA . SER C 1 317 ? -48.603 -3.432 -45.634 1.00 53.68 315 SER A CA 1
ATOM 5106 C C . SER C 1 317 ? -48.162 -2.517 -44.492 1.00 52.61 315 SER A C 1
ATOM 5107 O O . SER C 1 317 ? -49.004 -1.840 -43.907 1.00 55.65 315 SER A O 1
ATOM 5110 N N . HIS C 1 318 ? -46.874 -2.487 -44.177 1.00 49.23 316 HIS A N 1
ATOM 5111 C CA . HIS C 1 318 ? -46.387 -1.544 -43.197 1.00 48.83 316 HIS A CA 1
ATOM 5112 C C . HIS C 1 318 ? -46.661 -0.097 -43.621 1.00 50.08 316 HIS A C 1
ATOM 5113 O O . HIS C 1 318 ? -46.556 0.239 -44.792 1.00 49.53 316 HIS A O 1
ATOM 5120 N N . LYS C 1 319 ? -47.033 0.725 -42.646 1.00 51.30 317 LYS A N 1
ATOM 5121 C CA . LYS C 1 319 ? -47.323 2.134 -42.857 1.00 53.60 317 LYS A CA 1
ATOM 5122 C C . LYS C 1 319 ? -46.164 3.042 -42.488 1.00 51.60 317 LYS A C 1
ATOM 5123 O O . LYS C 1 319 ? -46.294 4.239 -42.611 1.00 53.41 317 LYS A O 1
ATOM 5128 N N . ASP C 1 320 ? -45.022 2.490 -42.095 1.00 49.93 318 ASP A N 1
ATOM 5129 C CA . ASP C 1 320 ? -43.842 3.285 -41.737 1.00 49.72 318 ASP A CA 1
ATOM 5130 C C . ASP C 1 320 ? -42.586 2.431 -41.805 1.00 47.54 318 ASP A C 1
ATOM 5131 O O . ASP C 1 320 ? -42.636 1.248 -42.152 1.00 48.87 318 ASP A O 1
ATOM 5136 N N . GLU C 1 321 ? -41.458 3.052 -41.515 1.00 46.78 319 GLU A N 1
ATOM 5137 C CA . GLU C 1 321 ? -40.128 2.444 -41.589 1.00 45.62 319 GLU A CA 1
ATOM 5138 C C . GLU C 1 321 ? -40.004 1.053 -40.853 1.00 44.90 319 GLU A C 1
ATOM 5139 O O . GLU C 1 321 ? -40.524 0.860 -39.735 1.00 43.92 319 GLU A O 1
ATOM 5145 N N . ILE C 1 322 ? -39.349 0.098 -41.525 1.00 41.82 320 ILE A N 1
ATOM 5146 C CA . ILE C 1 322 ? -39.145 -1.225 -40.997 1.00 41.80 320 ILE A CA 1
ATOM 5147 C C . ILE C 1 322 ? -37.721 -1.288 -40.494 1.00 40.66 320 ILE A C 1
ATOM 5148 O O . ILE C 1 322 ? -36.805 -0.890 -41.207 1.00 40.43 320 ILE A O 1
ATOM 5153 N N . PHE C 1 323 ? -37.562 -1.763 -39.269 1.00 40.01 321 PHE A N 1
ATOM 5154 C CA . PHE C 1 323 ? -36.255 -1.874 -38.626 1.00 40.98 321 PHE A CA 1
ATOM 5155 C C . PHE C 1 323 ? -35.793 -3.288 -38.344 1.00 41.55 321 PHE A C 1
ATOM 5156 O O . PHE C 1 323 ? -34.585 -3.516 -38.233 1.00 42.47 321 PHE A O 1
ATOM 5164 N N . GLN C 1 324 ? -36.714 -4.245 -38.260 1.00 42.05 322 GLN A N 1
ATOM 5165 C CA . GLN C 1 324 ? -36.320 -5.637 -38.078 1.00 42.14 322 GLN A CA 1
ATOM 5166 C C . GLN C 1 324 ? -37.109 -6.601 -38.992 1.00 40.69 322 GLN A C 1
ATOM 5167 O O . GLN C 1 324 ? -38.293 -6.425 -39.208 1.00 39.05 322 GLN A O 1
ATOM 5173 N N . VAL C 1 325 ? -36.408 -7.602 -39.503 1.00 40.09 323 VAL A N 1
ATOM 5174 C CA . VAL C 1 325 ? -36.984 -8.714 -40.244 1.00 41.43 323 VAL A CA 1
ATOM 5175 C C . VAL C 1 325 ? -36.339 -10.020 -39.783 1.00 39.60 323 VAL A C 1
ATOM 5176 O O . VAL C 1 325 ? -35.137 -10.094 -39.672 1.00 39.06 323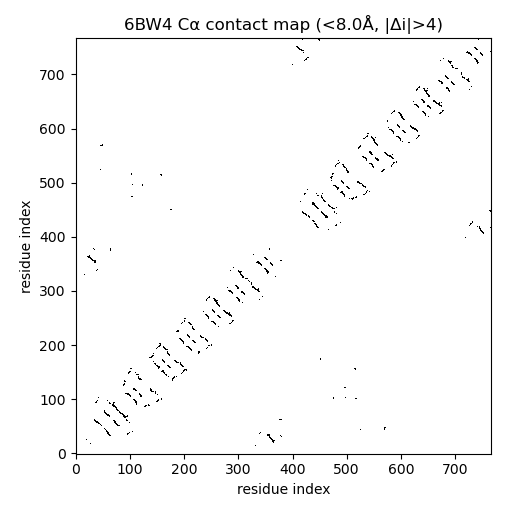 VAL A O 1
ATOM 5180 N N . GLN C 1 326 ? -37.141 -11.029 -39.503 1.00 40.18 324 GLN A N 1
ATOM 5181 C CA . GLN C 1 326 ? -36.630 -12.324 -39.045 1.00 40.82 324 GLN A CA 1
ATOM 5182 C C . GLN C 1 326 ? -37.436 -13.480 -39.634 1.00 38.10 324 GLN A C 1
ATOM 5183 O O . GLN C 1 326 ? -38.641 -13.508 -39.506 1.00 36.80 324 GLN A O 1
ATOM 5189 N N . TRP C 1 327 ? -36.745 -14.437 -40.224 1.00 38.29 325 TRP A N 1
ATOM 5190 C CA . TRP C 1 327 ? -37.348 -15.699 -40.632 1.00 39.32 325 TRP A CA 1
ATOM 5191 C C . TRP C 1 327 ? -37.750 -16.569 -39.444 1.00 40.71 325 TRP A C 1
ATOM 5192 O O . TRP C 1 327 ? -37.060 -16.592 -38.437 1.00 41.50 325 TRP A O 1
ATOM 5203 N N . SER C 1 328 ? -38.856 -17.294 -39.563 1.00 40.41 326 SER A N 1
ATOM 5204 C CA . SER C 1 328 ? -39.207 -18.321 -38.587 1.00 41.96 326 SER A CA 1
ATOM 5205 C C . SER C 1 328 ? -38.111 -19.391 -38.444 1.00 42.65 326 SER A C 1
ATOM 5206 O O . SER C 1 328 ? -37.632 -19.911 -39.430 1.00 42.39 326 SER A O 1
ATOM 5209 N N . PRO C 1 329 ? -37.735 -19.747 -37.205 1.00 42.11 327 PRO A N 1
ATOM 5210 C CA . PRO C 1 329 ? -36.832 -20.883 -37.019 1.00 42.21 327 PRO A CA 1
ATOM 5211 C C . PRO C 1 329 ? -37.428 -22.232 -37.387 1.00 43.74 327 PRO A C 1
ATOM 5212 O O . PRO C 1 329 ? -36.659 -23.192 -37.494 1.00 44.23 327 PRO A O 1
ATOM 5216 N N . HIS C 1 330 ? -38.760 -22.320 -37.512 1.00 44.01 328 HIS A N 1
ATOM 5217 C CA . HIS C 1 330 ? -39.434 -23.589 -37.699 1.00 46.26 328 HIS A CA 1
ATOM 5218 C C . HIS C 1 330 ? -40.036 -23.774 -39.086 1.00 47.01 328 HIS A C 1
ATOM 5219 O O . HIS C 1 330 ? -40.195 -24.906 -39.488 1.00 46.95 328 HIS A O 1
ATOM 5226 N N . ASN C 1 331 ? -40.395 -22.690 -39.787 1.00 45.44 329 ASN A N 1
ATOM 5227 C CA . ASN C 1 331 ? -41.199 -22.779 -41.019 1.00 47.08 329 ASN A CA 1
ATOM 5228 C C . ASN C 1 331 ? -40.568 -21.950 -42.128 1.00 44.35 329 ASN A C 1
ATOM 5229 O O . ASN C 1 331 ? -40.510 -20.712 -42.058 1.00 43.27 329 ASN A O 1
ATOM 5234 N N . GLU C 1 332 ? -40.081 -22.642 -43.149 1.00 43.52 330 GLU A N 1
ATOM 5235 C CA . GLU C 1 332 ? -39.287 -22.041 -44.232 1.00 41.99 330 GLU A CA 1
ATOM 5236 C C . GLU C 1 332 ? -39.987 -20.944 -45.021 1.00 40.47 330 GLU A C 1
ATOM 5237 O O . GLU C 1 332 ? -39.324 -20.146 -45.625 1.00 39.59 330 GLU A O 1
ATOM 5243 N N . THR C 1 333 ? -41.308 -20.930 -45.070 1.00 40.88 331 THR A N 1
ATOM 5244 C CA . THR C 1 333 ? -42.047 -19.914 -45.809 1.00 41.32 331 THR A CA 1
ATOM 5245 C C . THR C 1 333 ? -42.531 -18.738 -44.938 1.00 42.27 331 THR A C 1
ATOM 5246 O O . THR C 1 333 ? -43.223 -17.853 -45.438 1.00 42.15 331 THR A O 1
ATOM 5250 N N . ILE C 1 334 ? -42.124 -18.688 -43.659 1.00 41.88 332 ILE A N 1
ATOM 5251 C CA . ILE C 1 334 ? -42.675 -17.734 -42.726 1.00 41.66 332 ILE A CA 1
ATOM 5252 C C . ILE C 1 334 ? -41.609 -16.741 -42.297 1.00 41.15 332 ILE A C 1
ATOM 5253 O O . ILE C 1 334 ? -40.518 -17.138 -41.912 1.00 39.79 332 ILE A O 1
ATOM 5258 N N . LEU C 1 335 ? -41.923 -15.445 -42.389 1.00 41.00 333 LEU A N 1
ATOM 5259 C CA . LEU C 1 335 ? -41.058 -14.400 -41.837 1.00 40.73 333 LEU A CA 1
ATOM 5260 C C . LEU C 1 335 ? -41.882 -13.315 -41.207 1.00 40.03 333 LEU A C 1
ATOM 5261 O O . LEU C 1 335 ? -43.079 -13.222 -41.422 1.00 40.31 333 LEU A O 1
ATOM 5266 N N . ALA C 1 336 ? -41.217 -12.506 -40.401 1.00 39.51 334 ALA A N 1
ATOM 5267 C CA . ALA C 1 336 ? -41.865 -11.423 -39.692 1.00 39.55 334 ALA A CA 1
ATOM 5268 C C . ALA C 1 336 ? -41.051 -10.148 -39.814 1.00 39.00 334 ALA A C 1
ATOM 5269 O O . ALA C 1 336 ? -39.852 -10.174 -40.052 1.00 37.59 334 ALA A O 1
ATOM 5271 N N . SER C 1 337 ? -41.733 -9.028 -39.637 1.00 39.80 335 SER A N 1
ATOM 5272 C CA . SER C 1 337 ? -41.144 -7.700 -39.783 1.00 38.76 335 SER A CA 1
ATOM 5273 C C . SER C 1 337 ? -41.779 -6.745 -38.793 1.00 39.62 335 SER A C 1
ATOM 5274 O O . SER C 1 337 ? -42.940 -6.883 -38.450 1.00 40.41 335 SER A O 1
ATOM 5277 N N . SER C 1 338 ? -41.006 -5.773 -38.334 1.00 41.03 336 SER A N 1
ATOM 5278 C CA . SER C 1 338 ? -41.515 -4.736 -37.427 1.00 42.93 336 SER A CA 1
ATOM 5279 C C . SER C 1 338 ? -40.866 -3.395 -37.665 1.00 44.06 336 SER A C 1
ATOM 5280 O O . SER C 1 338 ? -39.815 -3.292 -38.285 1.00 43.33 336 SER A O 1
ATOM 5283 N N . GLY C 1 339 ? -41.466 -2.363 -37.092 1.00 46.63 337 GLY A N 1
ATOM 5284 C CA . GLY C 1 339 ? -40.763 -1.085 -36.938 1.00 47.35 337 GLY A CA 1
ATOM 5285 C C . GLY C 1 339 ? -41.587 0.046 -36.364 1.00 48.77 337 GLY A C 1
ATOM 5286 O O . GLY C 1 339 ? -42.317 -0.145 -35.386 1.00 50.39 337 GLY A O 1
ATOM 5287 N N . THR C 1 340 ? -41.457 1.218 -36.988 1.00 49.54 338 THR A N 1
ATOM 5288 C CA . THR C 1 340 ? -42.021 2.474 -36.516 1.00 51.32 338 THR A CA 1
ATOM 5289 C C . THR C 1 340 ? -43.538 2.529 -36.519 1.00 52.31 338 THR A C 1
ATOM 5290 O O . THR C 1 340 ? -44.092 3.239 -35.693 1.00 53.31 338 THR A O 1
ATOM 5294 N N . ASP C 1 341 ? -44.213 1.770 -37.387 1.00 51.66 339 ASP A N 1
ATOM 5295 C CA . ASP C 1 341 ? -45.696 1.788 -37.383 1.00 54.07 339 ASP A CA 1
ATOM 5296 C C . ASP C 1 341 ? -46.337 1.010 -36.208 1.00 53.78 339 ASP A C 1
ATOM 5297 O O . ASP C 1 341 ? -47.554 0.928 -36.126 1.00 53.64 339 ASP A O 1
ATOM 5302 N N . ARG C 1 342 ? -45.513 0.461 -35.306 1.00 52.90 340 ARG A N 1
ATOM 5303 C CA . ARG C 1 342 ? -45.973 -0.190 -34.056 1.00 55.01 340 ARG A CA 1
ATOM 5304 C C . ARG C 1 342 ? -46.688 -1.543 -34.312 1.00 55.40 340 ARG A C 1
ATOM 5305 O O . ARG C 1 342 ? -47.456 -2.042 -33.469 1.00 57.84 340 ARG A O 1
ATOM 5313 N N . ARG C 1 343 ? -46.397 -2.141 -35.468 1.00 53.20 341 ARG A N 1
ATOM 5314 C CA . ARG C 1 343 ? -47.029 -3.387 -35.879 1.00 52.70 341 ARG A CA 1
ATOM 5315 C C . ARG C 1 343 ? -45.936 -4.370 -36.118 1.00 49.11 341 ARG A C 1
ATOM 5316 O O . ARG C 1 343 ? -44.860 -3.992 -36.573 1.00 47.68 341 ARG A O 1
ATOM 5321 N N . LEU C 1 344 ? -46.223 -5.626 -35.832 1.00 48.03 342 LEU A N 1
ATOM 5322 C CA . LEU C 1 344 ? -45.347 -6.698 -36.203 1.00 46.68 342 LEU A CA 1
ATOM 5323 C C . LEU C 1 344 ? -46.172 -7.510 -37.174 1.00 46.34 342 LEU A C 1
ATOM 5324 O O . LEU C 1 344 ? -47.257 -7.965 -36.835 1.00 47.64 342 LEU A O 1
ATOM 5329 N N . ASN C 1 345 ? -45.697 -7.605 -38.411 1.00 45.03 343 ASN A N 1
ATOM 5330 C CA . ASN C 1 345 ? -46.407 -8.358 -39.457 1.00 45.02 343 ASN A CA 1
ATOM 5331 C C . ASN C 1 345 ? -45.757 -9.726 -39.630 1.00 43.08 343 ASN A C 1
ATOM 5332 O O . ASN C 1 345 ? -44.534 -9.818 -39.692 1.00 40.35 343 ASN A O 1
ATOM 5337 N N . VAL C 1 346 ? -46.587 -10.767 -39.744 1.00 44.14 344 VAL A N 1
ATOM 5338 C CA . VAL C 1 346 ? -46.118 -12.107 -40.086 1.00 43.45 344 VAL A CA 1
ATOM 5339 C C . VAL C 1 346 ? -46.552 -12.440 -41.520 1.00 43.03 344 VAL A C 1
ATOM 5340 O O . VAL C 1 346 ? -47.729 -12.365 -41.850 1.00 44.14 344 VAL A O 1
ATOM 5344 N N . TRP C 1 347 ? -45.590 -12.854 -42.339 1.00 41.88 345 TRP A N 1
ATOM 5345 C CA . TRP C 1 347 ? -45.825 -13.173 -43.731 1.00 43.20 345 TRP A CA 1
ATOM 5346 C C . TRP C 1 347 ? -45.653 -14.677 -44.040 1.00 44.09 345 TRP A C 1
ATOM 5347 O O . TRP C 1 347 ? -44.766 -15.313 -43.478 1.00 42.29 345 TRP A O 1
ATOM 5358 N N . ASP C 1 348 ? -46.471 -15.184 -44.977 1.00 45.12 346 ASP A N 1
ATOM 5359 C CA . ASP C 1 348 ? -46.372 -16.532 -45.519 1.00 45.68 346 ASP A CA 1
ATOM 5360 C C . ASP C 1 348 ? -46.177 -16.491 -47.051 1.00 46.66 346 ASP A C 1
ATOM 5361 O O . ASP C 1 348 ? -47.118 -16.250 -47.821 1.00 45.59 346 ASP A O 1
ATOM 5366 N N . LEU C 1 349 ? -44.941 -16.721 -47.481 1.00 46.97 347 LEU A N 1
ATOM 5367 C CA . LEU C 1 349 ? -44.584 -16.600 -48.883 1.00 48.59 347 LEU A CA 1
ATOM 5368 C C . LEU C 1 349 ? -45.233 -17.651 -49.795 1.00 51.21 347 LEU A C 1
ATOM 5369 O O . LEU C 1 349 ? -45.376 -17.413 -50.998 1.00 52.72 347 LEU A O 1
ATOM 5374 N N . SER C 1 350 ? -45.686 -18.762 -49.222 1.00 51.02 348 SER A N 1
ATOM 5375 C CA . SER C 1 350 ? -46.413 -19.757 -49.971 1.00 53.69 348 SER A CA 1
ATOM 5376 C C . SER C 1 350 ? -47.817 -19.264 -50.410 1.00 56.19 348 SER A C 1
ATOM 5377 O O . SER C 1 350 ? -48.409 -19.824 -51.335 1.00 56.72 348 SER A O 1
ATOM 5380 N N . LYS C 1 351 ? -48.332 -18.217 -49.772 1.00 55.71 349 LYS A N 1
ATOM 5381 C CA . LYS C 1 351 ? -49.628 -17.645 -50.140 1.00 57.44 349 LYS A CA 1
ATOM 5382 C C . LYS C 1 351 ? -49.533 -16.545 -51.215 1.00 57.53 349 LYS A C 1
ATOM 5383 O O . LYS C 1 351 ? -50.565 -16.015 -51.631 1.00 59.32 349 LYS A O 1
ATOM 5387 N N . ILE C 1 352 ? -48.328 -16.226 -51.690 1.00 55.59 350 ILE A N 1
ATOM 5388 C CA . ILE C 1 352 ? -48.147 -15.257 -52.780 1.00 56.51 350 ILE A CA 1
ATOM 5389 C C . ILE C 1 352 ? -48.890 -15.753 -54.019 1.00 59.47 350 ILE A C 1
ATOM 5390 O O . ILE C 1 352 ? -48.619 -16.853 -54.475 1.00 59.84 350 ILE A O 1
ATOM 5395 N N . GLY C 1 353 ? -49.832 -14.957 -54.532 1.00 62.57 351 GLY A N 1
ATOM 5396 C CA . GLY C 1 353 ? -50.610 -15.337 -55.729 1.00 65.58 351 GLY A CA 1
ATOM 5397 C C . GLY C 1 353 ? -52.003 -15.903 -55.484 1.00 68.84 351 GLY A C 1
ATOM 5398 O O . GLY C 1 353 ? -52.801 -15.962 -56.419 1.00 70.71 351 GLY A O 1
ATOM 5399 N N . GLU C 1 354 ? -52.315 -16.320 -54.253 1.00 69.46 352 GLU A N 1
ATOM 5400 C CA . GLU C 1 354 ? -53.635 -16.885 -53.929 1.00 72.73 352 GLU A CA 1
ATOM 5401 C C . GLU C 1 354 ? -54.772 -15.880 -54.185 1.00 76.16 352 GLU A C 1
ATOM 5402 O O . GLU C 1 354 ? -54.559 -14.661 -54.120 1.00 76.38 352 GLU A O 1
ATOM 5404 N N . GLU C 1 355 ? -55.967 -16.400 -54.481 1.00 79.28 353 GLU A N 1
ATOM 5405 C CA . GLU C 1 355 ? -57.176 -15.574 -54.686 1.00 83.19 353 GLU A CA 1
ATOM 5406 C C . GLU C 1 355 ? -57.867 -15.226 -53.353 1.00 84.75 353 GLU A C 1
ATOM 5407 O O . GLU C 1 355 ? -57.667 -15.911 -52.356 1.00 84.52 353 GLU A O 1
ATOM 5409 N N . GLN C 1 356 ? -58.664 -14.153 -53.353 1.00 88.31 354 GLN A N 1
ATOM 5410 C CA . GLN C 1 356 ? -59.390 -13.672 -52.150 1.00 89.78 354 GLN A CA 1
ATOM 5411 C C . GLN C 1 356 ? -60.555 -12.723 -52.519 1.00 92.74 354 GLN A C 1
ATOM 5412 O O . GLN C 1 356 ? -60.542 -12.104 -53.589 1.00 93.26 354 GLN A O 1
ATOM 5418 N N . SER C 1 357 ? -61.549 -12.603 -51.637 1.00 94.65 355 SER A N 1
ATOM 5419 C CA . SER C 1 357 ? -62.696 -11.708 -51.886 1.00 97.43 355 SER A CA 1
ATOM 5420 C C . SER C 1 357 ? -62.235 -10.252 -52.043 1.00 96.15 355 SER A C 1
ATOM 5421 O O . SER C 1 357 ? -63.030 -9.318 -52.051 1.00 98.05 355 SER A O 1
ATOM 5423 N N . GLU C 1 362 ? -58.894 -6.981 -50.381 1.00 88.34 360 GLU A N 1
ATOM 5424 C CA . GLU C 1 362 ? -59.347 -7.448 -49.079 1.00 89.46 360 GLU A CA 1
ATOM 5425 C C . GLU C 1 362 ? -58.763 -6.572 -47.953 1.00 88.87 360 GLU A C 1
ATOM 5426 O O . GLU C 1 362 ? -58.402 -5.419 -48.202 1.00 89.04 360 GLU A O 1
ATOM 5432 N N . ASP C 1 363 ? -58.673 -7.101 -46.726 1.00 87.30 361 ASP A N 1
ATOM 5433 C CA . ASP C 1 363 ? -57.987 -6.424 -45.617 1.00 83.55 361 ASP A CA 1
ATOM 5434 C C . ASP C 1 363 ? 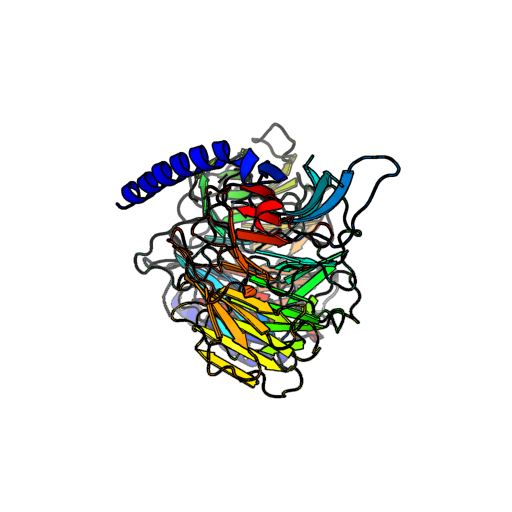-56.434 -6.488 -45.717 1.00 78.85 361 ASP A C 1
ATOM 5435 O O . ASP C 1 363 ? -55.726 -6.101 -44.766 1.00 76.16 361 ASP A O 1
ATOM 5437 N N . GLY C 1 364 ? -55.910 -6.967 -46.847 1.00 75.14 362 GLY A N 1
ATOM 5438 C CA . GLY C 1 364 ? -54.473 -7.017 -47.104 1.00 70.03 362 GLY A CA 1
ATOM 5439 C C . GLY C 1 364 ? -54.164 -8.057 -48.165 1.00 67.51 362 GLY A C 1
ATOM 5440 O O . GLY C 1 364 ? -55.058 -8.801 -48.597 1.00 68.84 362 GLY A O 1
ATOM 5441 N N . PRO C 1 365 ? -52.892 -8.134 -48.589 1.00 62.81 363 PRO A N 1
ATOM 5442 C CA . PRO C 1 365 ? -52.526 -9.127 -49.603 1.00 61.43 363 PRO A CA 1
ATOM 5443 C C . PRO C 1 365 ? -52.562 -10.548 -49.025 1.00 60.26 363 PRO A C 1
ATOM 5444 O O . PRO C 1 365 ? -52.502 -10.710 -47.811 1.00 59.88 363 PRO A O 1
ATOM 5448 N N . PRO C 1 366 ? -52.661 -11.571 -49.887 1.00 60.43 364 PRO A N 1
ATOM 5449 C CA . PRO C 1 366 ? -52.825 -12.950 -49.394 1.00 60.02 364 PRO A CA 1
ATOM 5450 C C . PRO C 1 366 ? -51.666 -13.472 -48.528 1.00 57.22 364 PRO A C 1
ATOM 5451 O O . PRO C 1 366 ? -51.892 -14.240 -47.608 1.00 57.79 364 PRO A O 1
ATOM 5455 N N . GLU C 1 367 ? -50.450 -13.024 -48.822 1.00 55.42 365 GLU A N 1
ATOM 5456 C CA . GLU C 1 367 ? -49.249 -13.421 -48.087 1.00 53.72 365 GLU A CA 1
ATOM 5457 C C . GLU C 1 367 ? -49.058 -12.776 -46.686 1.00 51.84 365 GLU A C 1
ATOM 5458 O O . GLU C 1 367 ? -48.077 -13.075 -46.009 1.00 50.67 365 GLU A O 1
ATOM 5464 N N . LEU C 1 368 ? -49.958 -11.881 -46.278 1.00 51.83 366 LEU A N 1
ATOM 5465 C CA . LEU C 1 368 ? -49.943 -11.329 -44.919 1.00 50.76 366 LEU A CA 1
ATOM 5466 C C . LEU C 1 368 ? -50.736 -12.282 -44.047 1.00 50.87 366 LEU A C 1
ATOM 5467 O O . LEU C 1 368 ? -51.959 -12.358 -44.151 1.00 52.77 366 LEU A O 1
ATOM 5472 N N . LEU C 1 369 ? -50.046 -13.045 -43.216 1.00 49.46 367 LEU A N 1
ATOM 5473 C CA . LEU C 1 369 ? -50.712 -14.033 -42.370 1.00 49.85 367 LEU A CA 1
ATOM 5474 C C . LEU C 1 369 ? -51.373 -13.398 -41.138 1.00 50.41 367 LEU A C 1
ATOM 5475 O O . LEU C 1 369 ? -52.490 -13.746 -40.766 1.00 51.80 367 LEU A O 1
ATOM 5480 N N . PHE C 1 370 ? -50.686 -12.450 -40.512 1.00 49.51 368 PHE A N 1
ATOM 5481 C CA . PHE C 1 370 ? -51.121 -11.927 -39.223 1.00 49.92 368 PHE A CA 1
ATOM 5482 C C . PHE C 1 370 ? -50.527 -10.567 -38.969 1.00 48.32 368 PHE A C 1
ATOM 5483 O O . PHE C 1 370 ? -49.380 -10.323 -39.314 1.00 46.07 368 PHE A O 1
ATOM 5491 N N . ILE C 1 371 ? -51.304 -9.700 -38.341 1.00 49.79 369 ILE A N 1
ATOM 5492 C CA . ILE C 1 371 ? -50.803 -8.411 -37.860 1.00 49.56 369 ILE A CA 1
ATOM 5493 C C . ILE C 1 371 ? -50.921 -8.402 -36.346 1.00 50.44 369 ILE A C 1
ATOM 5494 O O . ILE C 1 371 ? -52.005 -8.521 -35.800 1.00 52.42 369 ILE A O 1
ATOM 5499 N N . HIS C 1 372 ? -49.789 -8.286 -35.674 1.00 49.18 370 HIS A N 1
ATOM 5500 C CA . HIS C 1 372 ? -49.786 -8.131 -34.235 1.00 50.54 370 HIS A CA 1
ATOM 5501 C C . HIS C 1 372 ? -49.873 -6.639 -33.882 1.00 50.59 370 HIS A C 1
ATOM 5502 O O . HIS C 1 372 ? -48.951 -5.889 -34.161 1.00 49.06 370 HIS A O 1
ATOM 5509 N N . GLY C 1 373 ? -50.963 -6.232 -33.258 1.00 53.32 371 GLY A N 1
ATOM 5510 C CA . GLY C 1 373 ? -51.170 -4.822 -32.862 1.00 55.07 371 GLY A CA 1
ATOM 5511 C C . GLY C 1 373 ? -51.158 -4.545 -31.369 1.00 56.62 371 GLY A C 1
ATOM 5512 O O . GLY C 1 373 ? -51.830 -3.625 -30.917 1.00 58.56 371 GLY A O 1
ATOM 5513 N N . GLY C 1 374 ? -50.403 -5.329 -30.603 1.00 55.74 372 GLY A N 1
ATOM 5514 C CA . GLY C 1 374 ? -50.399 -5.230 -29.149 1.00 57.09 372 GLY A CA 1
ATOM 5515 C C . GLY C 1 374 ? -49.515 -4.101 -28.608 1.00 56.86 372 GLY A C 1
ATOM 5516 O O . GLY C 1 374 ? -49.667 -3.725 -27.450 1.00 58.46 372 GLY A O 1
ATOM 5517 N N . HIS C 1 375 ? -48.594 -3.587 -29.425 1.00 54.80 373 HIS A N 1
ATOM 5518 C CA . HIS C 1 375 ? -47.709 -2.525 -29.011 1.00 55.12 373 HIS A CA 1
ATOM 5519 C C . HIS C 1 375 ? -48.285 -1.164 -29.340 1.00 56.18 373 HIS A C 1
ATOM 5520 O O . HIS C 1 375 ? -48.860 -0.991 -30.409 1.00 55.74 373 HIS A O 1
ATOM 5527 N N . THR C 1 376 ? -48.121 -0.228 -28.406 1.00 57.60 374 THR A N 1
ATOM 5528 C CA . THR C 1 376 ? -48.562 1.148 -28.560 1.00 58.72 374 THR A CA 1
ATOM 5529 C C . THR C 1 376 ? -47.412 2.137 -28.766 1.00 57.68 374 THR A C 1
ATOM 5530 O O . THR C 1 376 ? -47.613 3.332 -28.653 1.00 59.58 374 THR A O 1
ATOM 5534 N N . ALA C 1 377 ? -46.227 1.648 -29.095 1.00 55.55 375 ALA A N 1
ATOM 5535 C CA . ALA C 1 377 ? -45.083 2.491 -29.415 1.00 54.84 375 ALA A CA 1
ATOM 5536 C C . ALA C 1 377 ? -44.211 1.754 -30.392 1.00 52.50 375 ALA A C 1
ATOM 5537 O O . ALA C 1 377 ? -44.442 0.569 -30.657 1.00 52.60 375 ALA A O 1
ATOM 5539 N N . LYS C 1 378 ? -43.208 2.439 -30.939 1.00 52.21 376 LYS A N 1
ATOM 5540 C CA . LYS C 1 378 ? -42.273 1.828 -31.890 1.00 50.39 376 LYS A CA 1
ATOM 5541 C C . LYS C 1 378 ? -41.708 0.516 -31.340 1.00 50.02 376 LYS A C 1
ATOM 5542 O O . LYS C 1 378 ? -41.273 0.467 -30.170 1.00 49.58 376 LYS A O 1
ATOM 5545 N N . ILE C 1 379 ? -41.707 -0.531 -32.181 1.00 49.17 377 ILE A N 1
ATOM 5546 C CA . ILE C 1 379 ? -41.118 -1.809 -31.814 1.00 48.32 377 ILE A CA 1
ATOM 5547 C C . ILE C 1 379 ? -39.631 -1.717 -32.129 1.00 46.76 377 ILE A C 1
ATOM 5548 O O . ILE C 1 379 ? -39.265 -1.393 -33.253 1.00 47.11 377 ILE A O 1
ATOM 5553 N N . SER C 1 380 ? -38.788 -1.983 -31.152 1.00 46.35 378 SER A N 1
ATOM 5554 C CA . SER C 1 380 ? -37.331 -1.872 -31.311 1.00 45.57 378 SER A CA 1
ATOM 5555 C C . SER C 1 380 ? -36.676 -3.173 -31.727 1.00 45.07 378 SER A C 1
ATOM 5556 O O . SER C 1 380 ? -35.648 -3.152 -32.385 1.00 47.11 378 SER A O 1
ATOM 5559 N N . ASP C 1 381 ? -37.209 -4.314 -31.310 1.00 46.08 379 ASP A N 1
ATOM 5560 C CA . ASP C 1 381 ? -36.614 -5.608 -31.685 1.00 44.48 379 ASP A CA 1
ATOM 5561 C C . ASP C 1 381 ? -37.614 -6.700 -31.415 1.00 44.32 379 ASP A C 1
ATOM 5562 O O . ASP C 1 381 ? -38.567 -6.496 -30.691 1.00 45.51 379 ASP A O 1
ATOM 5567 N N . PHE C 1 382 ? -37.401 -7.864 -32.009 1.00 43.57 380 PHE A N 1
ATOM 5568 C CA . PHE C 1 382 ? -38.192 -9.046 -31.678 1.00 44.62 380 PHE A CA 1
ATOM 5569 C C . PHE C 1 382 ? -37.417 -10.308 -31.997 1.00 42.48 380 PHE A C 1
ATOM 5570 O O . PHE C 1 382 ? -36.444 -10.264 -32.736 1.00 42.33 380 PHE A O 1
ATOM 5578 N N . SER C 1 383 ? -37.886 -11.418 -31.448 1.00 43.51 381 SER A N 1
ATOM 5579 C CA . SER C 1 383 ? -37.196 -12.701 -31.543 1.00 43.17 381 SER A CA 1
ATOM 5580 C C . SER C 1 383 ? -38.219 -13.809 -31.568 1.00 42.41 381 SER A C 1
ATOM 5581 O O . SER C 1 383 ? -39.118 -13.844 -30.758 1.00 44.32 381 SER A O 1
ATOM 5584 N N . TRP C 1 384 ? -38.080 -14.719 -32.511 1.00 41.29 382 TRP A N 1
ATOM 5585 C CA . TRP C 1 384 ? -38.861 -15.930 -32.541 1.00 41.81 382 TRP A CA 1
ATOM 5586 C C . TRP C 1 384 ? -38.271 -16.932 -31.561 1.00 42.27 382 TRP A C 1
ATOM 5587 O O . TRP C 1 384 ? -37.081 -17.189 -31.604 1.00 40.55 382 TRP A O 1
ATOM 5598 N N . ASN C 1 385 ? -39.109 -17.530 -30.740 1.00 44.53 383 ASN A N 1
ATOM 5599 C CA . ASN C 1 385 ? -38.662 -18.525 -29.760 1.00 46.63 383 ASN A CA 1
ATOM 5600 C C . ASN C 1 385 ? -38.243 -19.805 -30.505 1.00 48.56 383 ASN A C 1
ATOM 5601 O O . ASN C 1 385 ? -39.060 -20.375 -31.240 1.00 46.94 383 ASN A O 1
ATOM 5606 N N . PRO C 1 386 ? -36.980 -20.255 -30.310 1.00 49.49 384 PRO A N 1
ATOM 5607 C CA . PRO C 1 386 ? -36.469 -21.385 -31.068 1.00 50.03 384 PRO A CA 1
ATOM 5608 C C . PRO C 1 386 ? -36.976 -22.760 -30.618 1.00 50.99 384 PRO A C 1
ATOM 5609 O O . PRO C 1 386 ? -36.737 -23.733 -31.303 1.00 49.41 384 PRO A O 1
ATOM 5613 N N . ASN C 1 387 ? -37.650 -22.840 -29.476 1.00 53.27 385 ASN A N 1
ATOM 5614 C CA . ASN C 1 387 ? -38.110 -24.110 -28.932 1.00 54.48 385 ASN A CA 1
ATOM 5615 C C . ASN C 1 387 ? -39.619 -24.253 -28.927 1.00 55.50 385 ASN A C 1
ATOM 5616 O O . ASN C 1 387 ? -40.091 -25.354 -28.729 1.00 57.21 385 ASN A O 1
ATOM 5621 N N . GLU C 1 388 ? -40.376 -23.166 -29.066 1.00 54.57 386 GLU A N 1
ATOM 5622 C CA . GLU C 1 388 ? -41.845 -23.228 -29.068 1.00 56.64 386 GLU A CA 1
ATOM 5623 C C . GLU C 1 388 ? -42.315 -22.546 -30.340 1.00 54.88 386 GLU A C 1
ATOM 5624 O O . GLU C 1 388 ? -42.299 -21.307 -30.425 1.00 52.90 386 GLU A O 1
ATOM 5630 N N . PRO C 1 389 ? -42.701 -23.352 -31.345 1.00 53.80 387 PRO A N 1
ATOM 5631 C CA . PRO C 1 389 ? -43.141 -22.794 -32.635 1.00 51.95 387 PRO A CA 1
ATOM 5632 C C . PRO C 1 389 ? -44.168 -21.703 -32.464 1.00 50.98 387 PRO A C 1
ATOM 5633 O O . PRO C 1 389 ? -45.087 -21.842 -31.653 1.00 51.35 387 PRO A O 1
ATOM 5637 N N . TRP C 1 390 ? -43.982 -20.612 -33.208 1.00 49.91 388 TRP A N 1
ATOM 5638 C CA . TRP C 1 390 ? -44.941 -19.503 -33.272 1.00 50.02 388 TRP A CA 1
ATOM 5639 C C . TRP C 1 390 ? -44.917 -18.531 -32.082 1.00 50.45 388 TRP A C 1
ATOM 5640 O O . TRP C 1 390 ? -45.573 -17.496 -32.135 1.00 49.77 388 TRP A O 1
ATOM 5651 N N . VAL C 1 391 ? -44.129 -18.812 -31.046 1.00 50.21 389 VAL A N 1
ATOM 5652 C CA . VAL C 1 391 ? -43.979 -17.861 -29.948 1.00 49.98 389 VAL A CA 1
ATOM 5653 C C . VAL C 1 391 ? -42.993 -16.754 -30.334 1.00 47.38 389 VAL A C 1
ATOM 5654 O O . VAL C 1 391 ? -41.901 -17.020 -30.822 1.00 46.35 389 VAL A O 1
ATOM 5658 N N . ILE C 1 392 ? -43.385 -15.510 -30.121 1.00 47.72 390 ILE A N 1
ATOM 5659 C CA . ILE C 1 392 ? -42.530 -14.345 -30.390 1.00 46.34 390 ILE A CA 1
ATOM 5660 C C . ILE C 1 392 ? -42.437 -13.474 -29.128 1.00 47.16 390 ILE A C 1
ATOM 5661 O O . ILE C 1 392 ? -43.401 -13.335 -28.392 1.00 48.73 390 ILE A O 1
ATOM 5666 N N . CYS C 1 393 ? -41.257 -12.926 -28.876 1.00 46.33 391 CYS A N 1
ATOM 5667 C CA . CYS C 1 393 ? -41.076 -11.869 -27.908 1.00 47.51 391 CYS A CA 1
ATOM 5668 C C . CYS C 1 393 ? -40.835 -10.577 -28.685 1.00 46.64 391 CYS A C 1
ATOM 5669 O O . CYS C 1 393 ? -39.983 -10.548 -29.569 1.00 46.12 391 CYS A O 1
ATOM 5672 N N . SER C 1 394 ? -41.556 -9.506 -28.356 1.00 46.85 392 SER A N 1
ATOM 5673 C CA . SER C 1 394 ? -41.316 -8.204 -29.010 1.00 45.68 392 SER A CA 1
ATOM 5674 C C . SER C 1 394 ? -41.238 -7.108 -27.943 1.00 47.05 392 SER A C 1
ATOM 5675 O O . SER C 1 394 ? -41.976 -7.158 -26.977 1.00 49.69 392 SER A O 1
ATOM 5678 N N . VAL C 1 395 ? -40.337 -6.139 -28.142 1.00 45.76 393 VAL A N 1
ATOM 5679 C CA . VAL C 1 395 ? -40.078 -5.063 -27.193 1.00 47.70 393 VAL A CA 1
ATOM 5680 C C . VAL C 1 395 ? -40.207 -3.713 -27.869 1.00 47.68 393 VAL A C 1
ATOM 5681 O O . VAL C 1 395 ? -39.769 -3.559 -29.007 1.00 45.74 393 VAL A O 1
ATOM 5685 N N . SER C 1 396 ? -40.821 -2.757 -27.170 1.00 49.62 394 SER A N 1
ATOM 5686 C CA . SER C 1 396 ? -41.051 -1.415 -27.692 1.00 51.28 394 SER A CA 1
ATOM 5687 C C . SER C 1 396 ? -40.483 -0.289 -26.802 1.00 53.36 394 SER A C 1
ATOM 5688 O O . SER C 1 396 ? -40.119 -0.509 -25.652 1.00 52.02 394 SER A O 1
ATOM 5691 N N . GLU C 1 397 ? -40.459 0.922 -27.378 1.00 54.39 395 GLU A N 1
ATOM 5692 C CA . GLU C 1 397 ? -39.846 2.129 -26.767 1.00 56.21 395 GLU A CA 1
ATOM 5693 C C . GLU C 1 397 ? -40.484 2.650 -25.492 1.00 58.70 395 GLU A C 1
ATOM 5694 O O . GLU C 1 397 ? -39.858 3.444 -24.785 1.00 60.33 395 GLU A O 1
ATOM 5700 N N . ASP C 1 398 ? -41.740 2.270 -25.255 1.00 59.23 396 ASP A N 1
ATOM 5701 C CA . ASP C 1 398 ? -42.470 2.602 -24.030 1.00 61.44 396 ASP A CA 1
ATOM 5702 C C . ASP C 1 398 ? -42.275 1.598 -22.857 1.00 61.16 396 ASP A C 1
ATOM 5703 O O . ASP C 1 398 ? -43.080 1.581 -21.951 1.00 62.67 396 ASP A O 1
ATOM 5708 N N . ASN C 1 399 ? -41.228 0.769 -22.912 1.00 59.95 397 ASN A N 1
ATOM 5709 C CA . ASN C 1 399 ? -40.851 -0.217 -21.860 1.00 61.65 397 ASN A CA 1
ATOM 5710 C C . ASN C 1 399 ? -41.599 -1.574 -21.919 1.00 62.17 397 ASN A C 1
ATOM 5711 O O . ASN C 1 399 ? -41.354 -2.442 -21.074 1.00 62.38 397 ASN A O 1
ATOM 5716 N N . ILE C 1 400 ? -42.506 -1.743 -22.883 1.00 62.92 398 ILE A N 1
ATOM 5717 C CA . ILE C 1 400 ? -43.338 -2.936 -22.945 1.00 63.92 398 ILE A CA 1
ATOM 5718 C C . ILE C 1 400 ? -42.571 -4.085 -23.601 1.00 62.24 398 ILE A C 1
ATOM 5719 O O . ILE C 1 400 ? -41.889 -3.888 -24.604 1.00 59.17 398 ILE A O 1
ATOM 5724 N N . MET C 1 401 ? -42.665 -5.262 -22.977 1.00 63.09 399 MET A N 1
ATOM 5725 C CA . MET C 1 401 ? -42.233 -6.544 -23.551 1.00 62.14 399 MET A CA 1
ATOM 5726 C C . MET C 1 401 ? -43.460 -7.426 -23.663 1.00 60.71 399 MET A C 1
ATOM 5727 O O . MET C 1 401 ? -44.204 -7.555 -22.701 1.00 62.36 399 MET A O 1
ATOM 5732 N N . GLN C 1 402 ? -43.671 -8.027 -24.829 1.00 57.44 400 GLN A N 1
ATOM 5733 C CA . GLN C 1 402 ? -44.767 -8.957 -25.030 1.00 57.23 400 GLN A CA 1
ATOM 5734 C C . GLN C 1 402 ? -44.241 -10.286 -25.522 1.00 54.82 400 GLN A C 1
ATOM 5735 O O . GLN C 1 402 ? -43.375 -10.337 -26.383 1.00 53.64 400 GLN A O 1
ATOM 5741 N N . VAL C 1 403 ? -44.767 -11.357 -24.948 1.00 55.29 401 VAL A N 1
ATOM 5742 C CA . VAL C 1 403 ? -44.500 -12.713 -25.402 1.00 53.69 401 VAL A CA 1
ATOM 5743 C C . VAL C 1 403 ? -45.832 -13.245 -25.850 1.00 54.11 401 VAL A C 1
ATOM 5744 O O . VAL C 1 403 ? -46.773 -13.266 -25.089 1.00 55.85 401 VAL A O 1
ATOM 5748 N N . TRP C 1 404 ? -45.919 -13.651 -27.105 1.00 53.17 402 TRP A N 1
ATOM 5749 C CA . TRP C 1 404 ? -47.214 -13.961 -27.683 1.00 54.62 402 TRP A CA 1
ATOM 5750 C C . TRP C 1 404 ? -47.170 -15.002 -28.780 1.00 53.68 402 TRP A C 1
ATOM 5751 O O . TRP C 1 404 ? -46.127 -15.276 -29.362 1.00 51.74 402 TRP A O 1
ATOM 5762 N N . GLN C 1 405 ? -48.330 -15.579 -29.042 1.00 55.23 403 GLN A N 1
ATOM 5763 C CA . GLN C 1 405 ? -48.468 -16.628 -30.020 1.00 54.87 403 GLN A CA 1
ATOM 5764 C C . GLN C 1 405 ? -49.816 -16.486 -30.670 1.00 56.02 403 GLN A C 1
ATOM 5765 O O . GLN C 1 405 ? -50.829 -16.539 -29.983 1.00 58.19 403 GLN A O 1
ATOM 5771 N N . MET C 1 406 ? -49.839 -16.325 -31.995 1.00 55.48 404 MET A N 1
ATOM 5772 C CA . MET C 1 406 ? -51.120 -16.267 -32.720 1.00 57.35 404 MET A CA 1
ATOM 5773 C C . MET C 1 406 ? -51.869 -17.585 -32.594 1.00 58.74 404 MET A C 1
ATOM 5774 O O . MET C 1 406 ? -51.261 -18.617 -32.357 1.00 57.69 404 MET A O 1
ATOM 5779 N N . ALA C 1 407 ? -53.185 -17.532 -32.766 1.00 60.90 405 ALA A N 1
ATOM 5780 C CA . ALA C 1 407 ? -54.043 -18.715 -32.650 1.00 63.34 405 ALA A CA 1
ATOM 5781 C C . ALA C 1 407 ? -53.686 -19.772 -33.696 1.00 62.68 405 ALA A C 1
ATOM 5782 O O . ALA C 1 407 ? -53.271 -19.430 -34.810 1.00 60.96 405 ALA A O 1
ATOM 5784 N N . GLU C 1 408 ? -53.847 -21.045 -33.334 1.00 63.97 406 GLU A N 1
ATOM 5785 C CA . GLU C 1 408 ? -53.479 -22.163 -34.216 1.00 64.00 406 GLU A CA 1
ATOM 5786 C C . GLU C 1 408 ? -54.261 -22.160 -35.516 1.00 64.80 406 GLU A C 1
ATOM 5787 O O . GLU C 1 408 ? -53.678 -22.358 -36.572 1.00 63.28 406 GLU A O 1
ATOM 5789 N N . ASN C 1 409 ? -55.561 -21.892 -35.445 1.00 68.50 407 ASN A N 1
ATOM 5790 C CA . ASN C 1 409 ? -56.420 -21.857 -36.638 1.00 70.89 407 ASN A CA 1
ATOM 5791 C C . ASN C 1 409 ? -55.989 -20.846 -37.713 1.00 70.78 407 ASN A C 1
ATOM 5792 O O . ASN C 1 409 ? -56.368 -21.011 -38.872 1.00 72.35 407 ASN A O 1
ATOM 5794 N N . ILE C 1 410 ? -55.210 -19.825 -37.339 1.00 70.50 408 ILE A N 1
ATOM 5795 C CA . ILE C 1 410 ? -54.710 -18.829 -38.296 1.00 70.60 408 ILE A CA 1
ATOM 5796 C C . ILE C 1 410 ? -53.634 -19.378 -39.247 1.00 70.48 408 ILE A C 1
ATOM 5797 O O . ILE C 1 410 ? -53.654 -19.046 -40.434 1.00 71.46 408 ILE A O 1
ATOM 5802 N N . TYR C 1 411 ? -52.706 -20.188 -38.739 1.00 71.42 409 TYR A N 1
ATOM 5803 C CA . TYR C 1 411 ? -51.692 -20.858 -39.586 1.00 71.44 409 TYR A CA 1
ATOM 5804 C C . TYR C 1 411 ? -51.991 -22.340 -39.918 1.00 74.61 409 TYR A C 1
ATOM 5805 O O . TYR C 1 411 ? -51.296 -22.924 -40.748 1.00 76.27 409 TYR A O 1
ATOM 5814 N N . ASN C 1 412 ? -53.010 -22.935 -39.295 1.00 78.05 410 ASN A N 1
ATOM 5815 C CA . ASN C 1 412 ? -53.386 -24.344 -39.537 1.00 79.96 410 ASN A CA 1
ATOM 5816 C C . ASN C 1 412 ? -54.899 -24.484 -39.699 1.00 82.51 410 ASN A C 1
ATOM 5817 O O . ASN C 1 412 ? -55.430 -24.350 -40.797 1.00 83.64 410 ASN A O 1
ATOM 5819 N N . MET D 2 1 ? -30.623 6.071 -40.654 1.00 56.30 1 MET D N 1
ATOM 5820 C CA . MET D 2 1 ? -30.042 6.243 -39.275 1.00 57.52 1 MET D CA 1
ATOM 5821 C C . MET D 2 1 ? -31.125 6.172 -38.203 1.00 56.38 1 MET D C 1
ATOM 5822 O O . MET D 2 1 ? -32.109 6.902 -38.276 1.00 58.74 1 MET D O 1
ATOM 5826 N N . ARG D 2 2 ? -30.981 5.259 -37.237 1.00 56.42 2 ARG D N 1
ATOM 5827 C CA . ARG D 2 2 ? -31.853 5.261 -36.038 1.00 57.31 2 ARG D CA 1
ATOM 5828 C C . ARG D 2 2 ? -31.670 6.589 -35.290 1.00 55.35 2 ARG D C 1
ATOM 5829 O O . ARG D 2 2 ? -30.561 7.107 -35.218 1.00 54.05 2 ARG D O 1
ATOM 5837 N N . SER D 2 3 ? -32.768 7.082 -34.738 1.00 56.15 3 SER D N 1
ATOM 5838 C CA . SER D 2 3 ? -32.791 8.172 -33.790 1.00 58.49 3 SER D CA 1
ATOM 5839 C C . SER D 2 3 ? -33.279 7.528 -32.511 1.00 58.39 3 SER D C 1
ATOM 5840 O O . SER D 2 3 ? -34.447 7.114 -32.429 1.00 60.43 3 SER D O 1
ATOM 5842 N N . LYS D 2 4 ? -32.408 7.447 -31.505 1.00 58.03 4 LYS D N 1
ATOM 5843 C CA . LYS D 2 4 ? -32.826 6.868 -30.211 1.00 56.94 4 LYS D CA 1
ATOM 5844 C C . LYS D 2 4 ? -33.782 7.823 -29.503 1.00 56.83 4 LYS D C 1
ATOM 5845 O O . LYS D 2 4 ? -33.485 9.012 -29.362 1.00 59.20 4 LYS D O 1
ATOM 5851 N N . ALA D 2 5 ? -34.947 7.315 -29.118 1.00 55.64 5 ALA D N 1
ATOM 5852 C CA . ALA D 2 5 ? -35.870 8.044 -28.262 1.00 58.08 5 ALA D CA 1
ATOM 5853 C C . ALA D 2 5 ? -35.268 8.384 -26.867 1.00 58.54 5 ALA D C 1
ATOM 5854 O O . ALA D 2 5 ? -34.296 7.753 -26.400 1.00 56.59 5 ALA D O 1
ATOM 5856 N N . ARG D 2 6 ? -35.842 9.401 -26.225 1.00 60.30 6 ARG D N 1
ATOM 5857 C CA . ARG D 2 6 ? -35.513 9.738 -24.828 1.00 61.31 6 ARG D CA 1
ATOM 5858 C C . ARG D 2 6 ? -36.141 8.616 -23.998 1.00 59.73 6 ARG D C 1
ATOM 5859 O O . ARG D 2 6 ? -37.323 8.306 -24.156 1.00 62.64 6 ARG D O 1
ATOM 5861 N N . ALA D 2 7 ? -35.353 7.955 -23.169 1.00 56.78 7 ALA D N 1
ATOM 5862 C CA . ALA D 2 7 ? -35.891 6.837 -22.410 1.00 55.52 7 ALA D CA 1
ATOM 5863 C C . ALA D 2 7 ? -36.504 7.337 -21.100 1.00 56.43 7 ALA D C 1
ATOM 5864 O O . ALA D 2 7 ? -35.879 8.117 -20.408 1.00 56.25 7 ALA D O 1
ATOM 5866 N N . ARG D 2 8 ? -37.725 6.896 -20.795 1.00 57.75 8 ARG D N 1
ATOM 5867 C CA . ARG D 2 8 ? -38.421 7.152 -19.537 1.00 59.01 8 ARG D CA 1
ATOM 5868 C C . ARG D 2 8 ? -38.320 5.916 -18.598 1.00 61.03 8 ARG D C 1
ATOM 5869 O O . ARG D 2 8 ? -38.478 4.756 -19.062 1.00 58.62 8 ARG D O 1
ATOM 5871 N N . LYS D 2 9 ? -38.088 6.153 -17.295 1.00 60.15 9 LYS D N 1
ATOM 5872 C CA . LYS D 2 9 ? -38.062 5.062 -16.284 1.00 62.03 9 LYS D CA 1
ATOM 5873 C C . LYS D 2 9 ? -39.479 4.760 -15.800 1.00 63.31 9 LYS D C 1
ATOM 5874 O O . LYS D 2 9 ? -40.270 5.684 -15.642 1.00 64.12 9 LYS D O 1
ATOM 5876 N N . LEU D 2 10 ? -39.796 3.479 -15.589 1.00 65.52 10 LEU D N 1
ATOM 5877 C CA . LEU D 2 10 ? -41.092 3.049 -15.008 1.00 70.42 10 LEU D CA 1
ATOM 5878 C C . LEU D 2 10 ? -40.876 2.315 -13.677 1.00 74.17 10 LEU D C 1
ATOM 5879 O O . LEU D 2 10 ? -40.197 2.822 -12.777 1.00 75.67 10 LEU D O 1
#

Secondary structure (P-SEA, 3-state):
caaaaaaaaaaaaaaaaaaaaaaccccccbbbbbbccccccccccccbbbbcccccbbbbbbbbbbbbccccccbbbbbbbbcccccccccccccccccbbbbccccccbbbbbccccbbbbbccccccccccccccccccbbbccccccccccccccccccbbbbbccccbbbbbbccccccccccccccccccccccccccccccccccccccccccccbbbbbbccccccccccccccccccccccccccccccccbbbbccccbbbbbbcccccccccccccccccccccccccccccbbbbbccccbbbbbbccccccccccccccccccccccccccccccccccccccbbbbbcccbbbbbbbccccccc/cccccccccc/ccaaaaaaaaaaaaaaaaaccccccbbbbbbcccccccccccccccccccccbbbbbbbbbbbbcccccccbbbbbbbcccbbbbcccccccccccbbbbccccccbbbbbcccccbbbbccccccccccccccccccbbbccccccccccccccccccbbbbbccccbbbbbcccccccccccccccccccccccccccccccccccccccccbbbbbbccccccccccccccccccccccccccccccccccccccccbbbbbbcccccccccccccccccccccccccccccbbbbbccccbbbbbbccccccccccccccccccccccccccccccccccccccbbbbbccccccccccccccccc/cccccccccc

InterPro domains:
  IPR001680 WD40 repeat [PF00400] (172-206)
  IPR001680 WD40 repeat [PF00400] (221-256)
  IPR001680 WD40 repeat [PF00400] (264-302)
  IPR001680 WD40 repeat [PF00400] (310-346)
  IPR001680 WD40 repeat [PF00400] (367-402)
  IPR001680 WD40 repeat [PS50082] (173-208)
  IPR001680 WD40 repeat [PS50082] (223-265)
  IPR001680 WD40 repeat [PS50082] (269-305)
  IPR001680 WD40 repeat [PS50082] (313-355)
  IPR001680 WD40 repeat [PS50082] (370-404)
  IPR001680 WD40 repeat [SM00320] (112-153)
  IPR001680 WD40 repeat [SM00320] (166-206)
  IPR001680 WD40 repeat [SM00320] (216-256)
  IPR001680 WD40 repeat [SM00320] (262-302)
  IPR001680 WD40 repeat [SM00320] (306-346)
  IPR001680 WD40 repeat [SM00320] (363-403)
  IPR015943 WD40/YVTN repeat-like-containing domain superfamily [G3DSA:2.130.10.10] (1-425)
  IPR019775 WD40 repeat, conserved site [PS00678] (193-207)
  IPR019775 WD40 repeat, conserved site [PS00678] (289-303)
  IPR019775 WD40 repeat, conserved site [PS00678] (333-347)

Sequence (767 aa):
DDAVEERVINEEYKIWKKNTPFLYDLVMTHALEWPSLTAQWLPDVTRPEGKDFSIHRLVLGTHTSDEQNHLVIASVQLPNGKIEIEIKINHEGEVNRARYMPQNPCIIATKTPSSDVLVFDYTKHPSKPDPSGECNPDLRLRGHQKEGYGLSWNPNLSGHLLSASDDHTICLWDISAGKVVDAKTIFTGHTAVVEDVSWHLLHESLFGSVADDQKLMIWDTRSNNTSKPSHSVDAHTAEVNCLSFNPYSEFILATGSADKTVALWDLRNLKLKLHSFESHKDEIFQVVQWSPHNETILASSGTDRRLNVWDLSKIGEEQSEDGPPELLFIHGGHTAKISDFSWNPNEPWVICSVSEDNIMQVWQMAENIYNMRSKARARKLEAAFDDAVEERVINEEYKIWKKNTPFLYDLVMTHALEWPSLTAQWLPDVTRPEGKDFSIHRLVLGTHTSDEQNHLVIASVQLPNKIEIEIKINHEGEVNRARYMPQNPCIIATKTPSSDVLVFDYTKHPSKPDPSGECNPDLRLRGHQKEGYGLSWNPNLSGHLLSASDDHTICLWDISAVPKEGKVVDAKTIFTGHTAVVEDVSWHLLHESLFGSVADDQKLMIWDTRSNNTSKPSHSVDAHTAEVNCLSFNPYSEFILATGSADKTVALWDLRNLKLKLHSFESHKDEIFQVQWSPHNETILASSGTDRRLNVWDLSKIGEEQSEDGPPELLFIHGGHTAKISDFSWNPNEPWVICSVSEDNIMQVWQMAENIYNMRSKARARKL